Protein 1O4S (pdb70)

Sequence (759 aa):
VSRRISEIPISKTMELDAKAKALIKKGEDVINLTAGEPDFPTPEPVVEEAVRFLQKGEVKYTDPRGIYELREGIAKRIGERYKKDISPDQVVVTNGAKQALFNAFMALLDPGDEVIVFSPVWVSYIPQIILAGGTVNVVETFMSKNFQPSLEEVEGLLVGKTKAVLINSPNNPTGVVYRREFLEGLVRLAKKRNFYIISDEVYDSLVYTDEFTSILDVSEGFDRIVYINGFSKSHSMTGWRVGYLISSEKVATAVSKIQSHTTSCINTVAQYAALKALEVDNSYMVQTFKERKNFVVERLKKMGVKFVEPEGAFYLFFKVRGDDVKFCERLLEEKKVALVPGSAFLKPGFVRLSFATSIERLTEALDRIEDFLNSKIHHHHHHMVSRRISEIPISKTMELDAKAKALIKKGEDVINLTAGEPDFPTPEPVVEEAVRFLQKGEVKYTDPRGIYELREGIAKRIGERYKKDISPDQVVVTNGAKQALFNAFMALLDPGDEVIVFSPVWVSYIPQIILAGGTVNVVETFMSKNFQPSLEEVEGLLVGKTKAVLINSPNNPTGVVYRREFLEGLVRLAKKRNFYIISDEVYDSLVYTDEFTSILDVSEGFDRIVYINGFSKSHSMTGWRVGYLISSEKVATAVSKIQSHTTSCINTVAQYAALKALEVDNSYMVQTFKERKNFVVERLKKMGVKFVEPEGAFYLFFKVRGDDVKFCERLLEEKKVALVPGSAFLKPGFVRLSFATSIERLTEALDRIEDFLNS

Organism: Thermotoga maritima (strain ATCC 43589 / DSM 3109 / JCM 10099 / NBRC 100826 / MSB8) (NCBI:txid243274)

Nearest PDB structures (foldseek):
  1o4s-assembly1_A  TM=1.003E+00  e=8.323E-73  Thermotoga maritima
  5wmi-assembly1_A-2  TM=9.520E-01  e=2.225E-40  Arabidopsis thaliana
  5wmk-assembly1_A-2  TM=9.516E-01  e=2.484E-40  Arabidopsis thaliana
  4cvq-assembly1_B  TM=9.138E-01  e=1.804E-32  Escherichia coli K-12
  6l1n-assembly1_B  TM=9.345E-01  e=1.055E-31  Bacillus subtilis

Secondary structure (DSSP, 8-state):
--HHHHHSPPPSSHHHHHHHHHHHHTT---EE---SS-SSPPPHHHHHHHHHHHTT-------TT--HHHHHHHHHHHHHHHT----GGGEEEESHHHHHHHHHHHHHPPTT-EEEEEES--TTHHHHHHHTT-EEEEEE--GGGTTPPPHHHHHHT--TTEEEEEEESS-TTT-----HHHHHHHHHHHHHHT-EEEEE-TTTTSB-SS----HHHH-SSSTTEEEEEESTTTTT-GGG--EEEE--HHHHHHHHHHHHHHT-S--HHHHHHHHHHTT---HHHHHHHHHHHHHHHHHHHHTT---PPPSBSSEEEEE-SS-HHHHHHHHHHHH-EE-EEGGGGT-TTEEEEE--S-HHHHHHHHHHHHHHHT-/-----------HHHHTSPPPSSHHHHHHHHHHHHTT---EE---SS-SSPPPHHHHHHHHHHHHT-------TT--HHHHHHHHHHHHHHHT----GGGEEEESHHHHHHHHHHHHHPPTT-EEEEEES--TTHHHHHHHTT-EEEEEE--GGGTT---HHHHHHH--TTEEEEEE-SS-TTT-----HHHHHHHHHHHHHHT-EEEEE-TTTTSBSSS----HHHH-SSSTTEEEEEESTTTTT-GGG--EEEE--HHHHHHHHHHHHHHT-S--HHHHHHHHHHTT---HHHHHHHHHHHHHHHHHHHHTT--BPPP-BSSEEEEE-SS-HHHHHHHHHHHH-EE-EEGGGGT-TTEEEEE--S-HHHHHHHHHHHHHHHT-

Structure (mmCIF, N/CA/C/O backbone):
data_1O4S
#
_entry.id   1O4S
#
_cell.length_a   64.048
_cell.length_b   79.509
_cell.length_c   170.184
_cell.angle_alpha   90.00
_cell.angle_beta   90.00
_cell.angle_gamma   90.00
#
_symmetry.space_group_name_H-M   'P 21 21 21'
#
loop_
_entity.id
_entity.type
_entity.pdbx_description
1 polymer 'Aspartate aminotransferase'
2 non-polymer 'SULFATE ION'
3 non-polymer "PYRIDOXAL-5'-PHOSPHATE"
4 water water
#
loop_
_atom_site.group_PDB
_atom_site.id
_atom_site.type_symbol
_atom_site.label_atom_id
_atom_site.label_alt_id
_atom_site.label_comp_id
_atom_site.label_asym_id
_atom_site.label_entity_id
_atom_site.label_seq_id
_atom_site.pdbx_PDB_ins_code
_atom_site.Cartn_x
_atom_site.Cartn_y
_atom_site.Cartn_z
_atom_site.occupancy
_atom_site.B_iso_or_equiv
_atom_site.auth_seq_id
_atom_site.auth_comp_id
_atom_site.auth_asym_id
_atom_site.auth_atom_id
_atom_site.pdbx_PDB_model_num
ATOM 1 N N . VAL A 1 14 ? 3.925 -12.404 3.381 1.00 41.95 2 VAL A N 1
ATOM 2 C CA . VAL A 1 14 ? 3.972 -11.083 4.129 1.00 42.78 2 VAL A CA 1
ATOM 3 C C . VAL A 1 14 ? 3.400 -9.921 3.287 1.00 42.24 2 VAL A C 1
ATOM 4 O O . VAL A 1 14 ? 3.847 -9.663 2.190 1.00 42.05 2 VAL A O 1
ATOM 8 N N . SER A 1 15 ? 2.430 -9.207 3.831 1.00 42.18 3 SER A N 1
ATOM 9 C CA . SER A 1 15 ? 1.730 -8.177 3.089 1.00 42.47 3 SER A CA 1
ATOM 10 C C . SER A 1 15 ? 2.625 -7.052 2.545 1.00 43.01 3 SER A C 1
ATOM 11 O O . SER A 1 15 ? 3.620 -6.629 3.168 1.00 41.53 3 SER A O 1
ATOM 14 N N . ARG A 1 16 ? 2.240 -6.592 1.351 1.00 44.08 4 ARG A N 1
ATOM 15 C CA . ARG A 1 16 ? 2.926 -5.520 0.629 1.00 45.02 4 ARG A CA 1
ATOM 16 C C . ARG A 1 16 ? 3.049 -4.262 1.448 1.00 44.40 4 ARG A C 1
ATOM 17 O O . ARG A 1 16 ? 4.094 -3.660 1.429 1.00 44.86 4 ARG A O 1
ATOM 25 N N . ARG A 1 17 ? 1.988 -3.865 2.139 1.00 44.30 5 ARG A N 1
ATOM 26 C CA . ARG A 1 17 ? 2.006 -2.666 2.998 1.00 45.35 5 ARG A CA 1
ATOM 27 C C . ARG A 1 17 ? 3.145 -2.596 4.034 1.00 45.32 5 ARG A C 1
ATOM 28 O O . ARG A 1 17 ? 3.628 -1.519 4.334 1.00 45.28 5 ARG A O 1
ATOM 36 N N . ILE A 1 18 ? 3.579 -3.736 4.564 1.00 45.82 6 ILE A N 1
ATOM 37 C CA . ILE A 1 18 ? 4.700 -3.771 5.504 1.00 46.34 6 ILE A CA 1
ATOM 38 C C . ILE A 1 18 ? 5.997 -3.290 4.814 1.00 46.50 6 ILE A C 1
ATOM 39 O O . ILE A 1 18 ? 6.761 -2.534 5.424 1.00 45.54 6 ILE A O 1
ATOM 44 N N . SER A 1 19 ? 6.241 -3.740 3.572 1.00 47.23 7 SER A N 1
ATOM 45 C CA . SER A 1 19 ? 7.350 -3.223 2.727 1.00 48.52 7 SER A CA 1
ATOM 46 C C . SER A 1 19 ? 7.202 -1.770 2.307 1.00 48.63 7 SER A C 1
ATOM 47 O O . SER A 1 19 ? 8.187 -1.126 1.955 1.00 48.28 7 SER A O 1
ATOM 50 N N . GLU A 1 20 ? 5.970 -1.262 2.297 1.00 48.88 8 GLU A N 1
ATOM 51 C CA . GLU A 1 20 ? 5.755 0.134 1.961 1.00 49.36 8 GLU A CA 1
ATOM 52 C C . GLU A 1 20 ? 6.149 1.022 3.126 1.00 48.80 8 GLU A C 1
ATOM 53 O O . GLU A 1 20 ? 6.408 2.193 2.916 1.00 48.33 8 GLU A O 1
ATOM 59 N N . ILE A 1 21 ? 6.216 0.467 4.339 1.00 48.95 9 ILE A N 1
ATOM 60 C CA . ILE A 1 21 ? 6.593 1.262 5.521 1.00 49.44 9 ILE A CA 1
ATOM 61 C C . ILE A 1 21 ? 8.033 1.750 5.339 1.00 49.56 9 ILE A C 1
ATOM 62 O O . ILE A 1 21 ? 8.915 0.969 4.983 1.00 50.04 9 ILE A O 1
ATOM 67 N N . PRO A 1 22 ? 8.273 3.051 5.526 1.00 50.08 10 PRO A N 1
ATOM 68 C CA . PRO A 1 22 ? 9.634 3.578 5.362 1.00 50.07 10 PRO A CA 1
ATOM 69 C C . PRO A 1 22 ? 10.617 2.899 6.341 1.00 50.07 10 PRO A C 1
ATOM 70 O O . PRO A 1 22 ? 10.247 2.642 7.500 1.00 49.09 10 PRO A O 1
ATOM 74 N N . ILE A 1 23 ? 11.824 2.593 5.859 1.00 50.16 11 ILE A N 1
ATOM 75 C CA . ILE A 1 23 ? 12.859 1.998 6.700 1.00 51.01 11 ILE A CA 1
ATOM 76 C C . ILE A 1 23 ? 13.397 3.023 7.717 1.00 51.31 11 ILE A C 1
ATOM 77 O O . ILE A 1 23 ? 13.565 4.213 7.422 1.00 51.42 11 ILE A O 1
ATOM 82 N N . SER A 1 24 ? 13.609 2.537 8.932 1.00 51.65 12 SER A N 1
ATOM 83 C CA . SER A 1 24 ? 14.187 3.314 10.028 1.00 52.20 12 SER A CA 1
ATOM 84 C C . SER A 1 24 ? 15.592 3.854 9.692 1.00 52.71 12 SER A C 1
ATOM 85 O O . SER A 1 24 ? 16.421 3.134 9.108 1.00 53.06 12 SER A O 1
ATOM 88 N N . LYS A 1 25 ? 15.833 5.113 10.078 1.00 53.57 13 LYS A N 1
ATOM 89 C CA . LYS A 1 25 ? 17.155 5.785 9.998 1.00 54.56 13 LYS A CA 1
ATOM 90 C C . LYS A 1 25 ? 17.944 5.732 11.330 1.00 55.44 13 LYS A C 1
ATOM 91 O O . LYS A 1 25 ? 19.118 6.119 11.380 1.00 56.10 13 LYS A O 1
ATOM 97 N N . THR A 1 26 ? 17.299 5.158 12.350 1.00 55.64 14 THR A N 1
ATOM 98 C CA . THR A 1 26 ? 17.646 5.245 13.768 1.00 56.28 14 THR A CA 1
ATOM 99 C C . THR A 1 26 ? 18.064 3.867 14.421 1.00 56.18 14 THR A C 1
ATOM 100 O O . THR A 1 26 ? 18.432 3.817 15.611 1.00 55.41 14 THR A O 1
ATOM 104 N N . MET A 1 27 ? 17.989 2.775 13.640 1.00 55.89 15 MET A N 1
ATOM 105 C CA . MET A 1 27 ? 18.121 1.403 14.157 1.00 55.28 15 MET A CA 1
ATOM 106 C C . MET A 1 27 ? 19.576 1.115 14.514 1.00 54.33 15 MET A C 1
ATOM 107 O O . MET A 1 27 ? 19.867 0.683 15.639 1.00 54.11 15 MET A O 1
ATOM 109 N N . GLU A 1 28 ? 20.470 1.370 13.552 1.00 52.99 16 GLU A N 1
ATOM 110 C CA . GLU A 1 28 ? 21.907 1.275 13.764 1.00 52.85 16 GLU A CA 1
ATOM 111 C C . GLU A 1 28 ? 22.335 2.144 14.953 1.00 51.33 16 GLU A C 1
ATOM 112 O O . GLU A 1 28 ? 23.180 1.734 15.715 1.00 50.64 16 GLU A O 1
ATOM 118 N N . LEU A 1 29 ? 21.737 3.327 15.112 1.00 49.63 17 LEU A N 1
ATOM 119 C CA . LEU A 1 29 ? 22.211 4.290 16.101 1.00 48.55 17 LEU A CA 1
ATOM 120 C C . LEU A 1 29 ? 21.829 3.833 17.477 1.00 48.10 17 LEU A C 1
ATOM 121 O O . LEU A 1 29 ? 22.635 3.921 18.388 1.00 47.05 17 LEU A O 1
ATOM 126 N N . ASP A 1 30 ? 20.592 3.365 17.618 1.00 48.53 18 ASP A N 1
ATOM 127 C CA . ASP A 1 30 ? 20.098 2.818 18.887 1.00 49.11 18 ASP A CA 1
ATOM 128 C C . ASP A 1 30 ? 20.999 1.674 19.352 1.00 47.72 18 ASP A C 1
ATOM 129 O O . ASP A 1 30 ? 21.376 1.604 20.516 1.00 46.77 18 ASP A O 1
ATOM 134 N N . ALA A 1 31 ? 21.321 0.793 18.417 1.00 46.73 19 ALA A N 1
ATOM 135 C CA . ALA A 1 31 ? 22.158 -0.365 18.704 1.00 46.97 19 ALA A CA 1
ATOM 136 C C . ALA A 1 31 ? 23.581 0.061 19.068 1.00 46.78 19 ALA A C 1
ATOM 137 O O . ALA A 1 31 ? 24.212 -0.541 19.939 1.00 46.96 19 ALA A O 1
ATOM 139 N N . LYS A 1 32 ? 24.093 1.093 18.399 1.00 45.81 20 LYS A N 1
ATOM 140 C CA . LYS A 1 32 ? 25.394 1.628 18.757 1.00 45.47 20 LYS A CA 1
ATOM 141 C C . LYS A 1 32 ? 25.435 2.265 20.171 1.00 44.33 20 LYS A C 1
ATOM 142 O O . LYS A 1 32 ? 26.430 2.109 20.892 1.00 42.64 20 LYS A O 1
ATOM 156 N N . ALA A 1 33 ? 24.376 2.972 20.549 1.00 42.92 21 ALA A N 1
ATOM 157 C CA . ALA A 1 33 ? 24.312 3.541 21.895 1.00 43.46 21 ALA A CA 1
ATOM 158 C C . ALA A 1 33 ? 24.359 2.427 22.956 1.00 43.80 21 ALA A C 1
ATOM 159 O O . ALA A 1 33 ? 25.126 2.532 23.912 1.00 43.93 21 ALA A O 1
ATOM 161 N N . LYS A 1 34 ? 23.577 1.364 22.770 1.00 44.43 22 LYS A N 1
ATOM 162 C CA . LYS A 1 34 ? 23.614 0.220 23.694 1.00 45.27 22 LYS A CA 1
ATOM 163 C C . LYS A 1 34 ? 24.972 -0.460 23.707 1.00 45.09 22 LYS A C 1
ATOM 164 O O . LYS A 1 34 ? 25.514 -0.755 24.788 1.00 45.60 22 LYS A O 1
ATOM 167 N N . ALA A 1 35 ? 25.543 -0.707 22.527 1.00 44.23 23 ALA A N 1
ATOM 168 C CA . ALA A 1 35 ? 26.864 -1.321 22.458 1.00 43.97 23 ALA A CA 1
ATOM 169 C C . ALA A 1 35 ? 27.899 -0.522 23.261 1.00 43.60 23 AL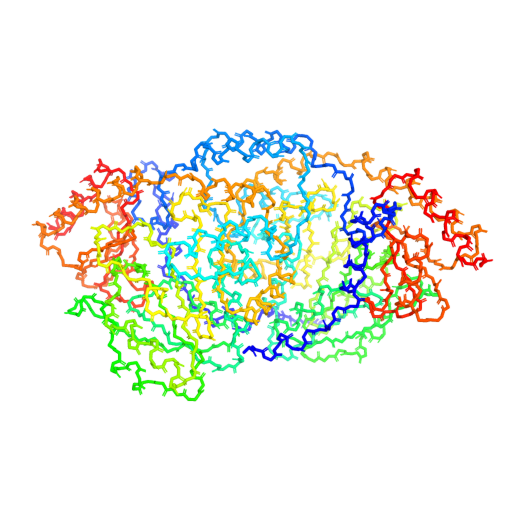A A C 1
ATOM 170 O O . ALA A 1 35 ? 28.738 -1.094 23.985 1.00 43.31 23 ALA A O 1
ATOM 172 N N . LEU A 1 36 ? 27.860 0.796 23.106 1.00 42.62 24 LEU A N 1
ATOM 173 C CA . LEU A 1 36 ? 28.807 1.667 23.794 1.00 42.28 24 LEU A CA 1
ATOM 174 C C . LEU A 1 36 ? 28.607 1.545 25.307 1.00 42.26 24 LEU A C 1
ATOM 175 O O . LEU A 1 36 ? 29.581 1.485 26.049 1.00 41.64 24 LEU A O 1
ATOM 180 N N . ILE A 1 37 ? 27.347 1.495 25.745 1.00 43.28 25 ILE A N 1
ATOM 181 C CA . ILE A 1 37 ? 27.036 1.305 27.164 1.00 44.34 25 ILE A CA 1
ATOM 182 C C . ILE A 1 37 ? 27.584 -0.041 27.716 1.00 44.63 25 ILE A C 1
ATOM 183 O O . ILE A 1 37 ? 28.256 -0.055 28.743 1.00 44.39 25 ILE A O 1
ATOM 188 N N . LYS A 1 38 ? 27.326 -1.137 27.005 1.00 45.73 26 LYS A N 1
ATOM 189 C CA . LYS A 1 38 ? 27.927 -2.456 27.289 1.00 46.63 26 LYS A CA 1
ATOM 190 C C . LYS A 1 38 ? 29.445 -2.415 27.494 1.00 46.46 26 LYS A C 1
ATOM 191 O O . LYS A 1 38 ? 29.998 -3.172 28.279 1.00 46.56 26 LYS A O 1
ATOM 197 N N . LYS A 1 39 ? 30.115 -1.546 26.750 1.00 46.30 27 LYS A N 1
ATOM 198 C CA . LYS A 1 39 ? 31.565 -1.365 26.842 1.00 45.80 27 LYS A CA 1
ATOM 199 C C . LYS A 1 39 ? 31.959 -0.344 27.935 1.00 45.00 27 LYS A C 1
ATOM 200 O O . LYS A 1 39 ? 33.097 0.097 28.007 1.00 44.36 27 LYS A O 1
ATOM 206 N N . GLY A 1 40 ? 30.995 0.020 28.785 1.00 44.67 28 GLY A N 1
ATOM 207 C CA . GLY A 1 40 ? 31.230 0.919 29.903 1.00 44.13 28 GLY A CA 1
ATOM 208 C C . GLY A 1 40 ? 31.479 2.357 29.497 1.00 43.75 28 GLY A C 1
ATOM 209 O O . GLY A 1 40 ? 32.128 3.116 30.232 1.00 43.59 28 GLY A O 1
ATOM 210 N N . GLU A 1 41 ? 30.981 2.742 28.321 1.00 42.60 29 GLU A N 1
ATOM 211 C CA . GLU A 1 41 ? 31.110 4.122 27.890 1.00 41.36 29 GLU A CA 1
ATOM 212 C C . GLU A 1 41 ? 29.971 4.891 28.539 1.00 40.25 29 GLU A C 1
ATOM 213 O O . GLU A 1 41 ? 28.858 4.388 28.713 1.00 37.81 29 GLU A O 1
ATOM 219 N N . ASP A 1 42 ? 30.303 6.117 28.923 1.00 39.85 30 ASP A N 1
ATOM 220 C CA . ASP A 1 42 ? 29.349 7.036 29.528 1.00 39.62 30 ASP A CA 1
ATOM 221 C C . ASP A 1 42 ? 28.533 7.787 28.468 1.00 37.80 30 ASP A C 1
ATOM 222 O O . ASP A 1 42 ? 28.738 8.975 28.257 1.00 37.68 30 ASP A O 1
ATOM 227 N N . VAL A 1 43 ? 27.582 7.105 27.847 1.00 36.73 31 VAL A N 1
ATOM 228 C CA . VAL A 1 43 ? 26.715 7.722 26.838 1.00 35.60 31 VAL A CA 1
ATOM 229 C C . VAL A 1 43 ? 25.665 8.662 27.461 1.00 34.34 31 VAL A C 1
ATOM 230 O O . VAL A 1 43 ? 24.949 8.256 28.358 1.00 34.40 31 VAL A O 1
ATOM 234 N N . ILE A 1 44 ? 25.593 9.911 26.996 1.00 32.74 32 ILE A N 1
ATOM 235 C CA . ILE A 1 44 ? 24.509 10.813 27.341 1.00 32.31 32 ILE A CA 1
ATOM 236 C C . ILE A 1 44 ? 23.553 10.750 26.167 1.00 32.69 32 ILE A C 1
ATOM 237 O O . ILE A 1 44 ? 23.853 11.241 25.057 1.00 32.03 32 ILE A O 1
ATOM 242 N N . ASN A 1 45 ? 22.410 10.138 26.420 1.00 32.48 33 ASN A N 1
ATOM 243 C CA . ASN A 1 45 ? 21.451 9.834 25.397 1.00 32.73 33 ASN A CA 1
ATOM 244 C C . ASN A 1 45 ? 20.362 10.887 25.374 1.00 32.03 33 ASN A C 1
ATOM 245 O O . ASN A 1 45 ? 19.575 10.949 26.287 1.00 32.54 33 ASN A O 1
ATOM 250 N N . LEU A 1 46 ? 20.352 11.706 24.328 1.00 30.00 34 LEU A N 1
ATOM 251 C CA . LEU A 1 46 ? 19.422 12.813 24.192 1.00 30.42 34 LEU A CA 1
ATOM 252 C C . LEU A 1 46 ? 18.437 12.530 23.051 1.00 29.87 34 LEU A C 1
ATOM 253 O O . LEU A 1 46 ? 18.073 13.426 22.344 1.00 29.34 34 LEU A O 1
ATOM 258 N N . THR A 1 47 ? 18.033 11.260 22.916 1.00 29.93 35 THR A N 1
ATOM 259 C CA . THR A 1 47 ? 17.078 10.819 21.913 1.00 30.32 35 THR A CA 1
ATOM 260 C C . THR A 1 47 ? 15.662 10.558 22.457 1.00 30.74 35 THR A C 1
ATOM 261 O O . THR A 1 47 ? 14.777 10.291 21.683 1.00 30.45 35 THR A O 1
ATOM 265 N N . ALA A 1 48 ? 15.445 10.678 23.757 1.00 31.22 36 ALA A N 1
ATOM 266 C CA . ALA A 1 48 ? 14.176 10.205 24.328 1.00 32.47 36 ALA A CA 1
ATOM 267 C C . ALA A 1 48 ? 12.950 10.928 23.807 1.00 32.96 36 ALA A C 1
ATOM 268 O O . ALA A 1 48 ? 12.937 12.138 23.646 1.00 32.80 36 ALA A O 1
ATOM 270 N N . GLY A 1 49 ? 11.892 10.152 23.624 1.00 33.30 37 GLY A N 1
ATOM 271 C CA . GLY A 1 49 ? 10.574 10.669 23.323 1.00 33.73 37 GLY A CA 1
ATOM 272 C C . GLY A 1 49 ? 9.609 10.544 24.472 1.00 33.60 37 GLY A C 1
ATOM 273 O O . GLY A 1 49 ? 8.419 10.446 24.244 1.00 35.55 37 GLY A O 1
ATOM 274 N N . GLU A 1 50 ? 10.141 10.539 25.688 1.00 34.22 38 GLU A N 1
ATOM 275 C CA . GLU A 1 50 ? 9.391 10.377 26.930 1.00 33.55 38 GLU A CA 1
ATOM 276 C C . GLU A 1 50 ? 10.048 11.167 28.017 1.00 32.59 38 GLU A C 1
ATOM 277 O O . GLU A 1 50 ? 11.283 11.225 28.084 1.00 32.29 38 GLU A O 1
ATOM 283 N N . PRO A 1 51 ? 9.231 11.758 28.883 1.00 32.35 39 PRO A N 1
ATOM 284 C CA . PRO A 1 51 ? 9.774 12.509 30.006 1.00 32.80 39 PRO A CA 1
ATOM 285 C C . PRO A 1 51 ? 10.488 11.626 31.005 1.00 32.63 39 PRO A C 1
ATOM 286 O O . PRO A 1 51 ? 10.187 10.446 31.140 1.00 33.41 39 PRO A O 1
ATOM 290 N N . ASP A 1 52 ? 11.431 12.222 31.703 1.00 32.10 40 ASP A N 1
ATOM 291 C CA . ASP A 1 52 ? 12.242 11.500 32.676 1.00 32.66 40 ASP A CA 1
ATOM 292 C C . ASP A 1 52 ? 11.685 11.648 34.100 1.00 33.19 40 ASP A C 1
ATOM 293 O O . ASP A 1 52 ? 12.431 11.805 35.042 1.00 36.66 40 ASP A O 1
ATOM 298 N N . PHE A 1 53 ? 10.380 11.698 34.243 1.00 33.28 41 PHE A N 1
ATOM 299 C CA . PHE A 1 53 ? 9.753 11.815 35.520 1.00 32.01 41 PHE A CA 1
ATOM 300 C C . PHE A 1 53 ? 9.052 10.465 35.744 1.00 32.15 41 PHE A C 1
ATOM 301 O O . PHE A 1 53 ? 8.693 9.765 34.791 1.00 30.89 41 PHE A O 1
ATOM 309 N N . PRO A 1 54 ? 8.847 10.120 37.007 1.00 32.31 42 PRO A N 1
ATOM 310 C CA . PRO A 1 54 ? 8.061 8.949 37.357 1.00 31.19 42 PRO A CA 1
ATOM 311 C C . PRO A 1 54 ? 6.577 9.223 37.156 1.00 31.11 42 PRO A C 1
ATOM 312 O O . PRO A 1 54 ? 6.138 10.358 36.927 1.00 29.82 42 PRO A O 1
ATOM 316 N N . THR A 1 55 ? 5.807 8.151 37.142 1.00 29.64 43 THR A N 1
ATOM 317 C CA . THR A 1 55 ? 4.371 8.248 37.269 1.00 29.02 43 THR A CA 1
ATOM 318 C C . THR A 1 55 ? 4.093 8.998 38.569 1.00 28.98 43 THR A C 1
ATOM 319 O O . THR A 1 55 ? 4.739 8.703 39.599 1.00 27.85 43 THR A O 1
ATOM 323 N N . PRO A 1 56 ? 3.191 9.989 38.554 1.00 28.97 44 PRO A N 1
ATOM 324 C CA . PRO A 1 56 ? 2.911 10.713 39.803 1.00 28.93 44 PRO A CA 1
ATOM 325 C C . PRO A 1 56 ? 2.474 9.764 40.886 1.00 28.38 44 PRO A C 1
ATOM 326 O O . PRO A 1 56 ? 1.726 8.831 40.607 1.00 27.44 44 PRO A O 1
ATOM 330 N N . GLU A 1 57 ? 2.920 10.002 42.106 1.00 29.26 45 GLU A N 1
ATOM 331 C CA . GLU A 1 57 ? 2.655 9.103 43.184 1.00 29.48 45 GLU A CA 1
ATOM 332 C C . GLU A 1 57 ? 1.175 8.945 43.468 1.00 29.23 45 GLU A C 1
ATOM 333 O O . GLU A 1 57 ? 0.753 7.835 43.751 1.00 28.58 45 GLU A O 1
ATOM 339 N N . PRO A 1 58 ? 0.336 9.974 43.366 1.00 29.13 46 PRO A N 1
ATOM 340 C CA . PRO A 1 58 ? -1.112 9.709 43.575 1.00 29.05 46 PRO A CA 1
ATOM 341 C C . PRO A 1 58 ? -1.700 8.723 42.557 1.00 27.58 46 PRO A C 1
ATOM 342 O O . PRO A 1 58 ? -2.639 8.011 42.854 1.00 26.46 46 PRO A O 1
ATOM 346 N N . VAL A 1 59 ? -1.161 8.753 41.358 1.00 27.55 47 VAL A N 1
ATOM 347 C CA . VAL A 1 59 ? -1.535 7.825 40.304 1.00 27.91 47 VAL A CA 1
ATOM 348 C C . VAL A 1 59 ? -1.133 6.384 40.659 1.00 27.62 47 VAL A C 1
ATOM 349 O O . VAL A 1 59 ? -1.957 5.479 40.576 1.00 26.84 47 VAL A O 1
ATOM 353 N N . VAL A 1 60 ? 0.110 6.198 41.073 1.00 27.71 48 VAL A N 1
ATOM 354 C CA . VAL A 1 60 ? 0.580 4.893 41.528 1.00 28.19 48 VAL A CA 1
ATOM 355 C C . VAL A 1 60 ? -0.253 4.339 42.656 1.00 28.92 48 VAL A C 1
ATOM 356 O O . VAL A 1 60 ? -0.593 3.165 42.643 1.00 28.18 48 VAL A O 1
ATOM 360 N N . GLU A 1 61 ? -0.567 5.179 43.642 1.00 29.38 49 GLU A N 1
ATOM 361 C CA . GLU A 1 61 ? -1.363 4.774 44.789 1.00 29.92 49 GLU A CA 1
ATOM 362 C C . GLU A 1 61 ? -2.765 4.326 44.413 1.00 29.13 49 GLU A C 1
ATOM 363 O O . GLU A 1 61 ? -3.277 3.344 44.955 1.00 27.53 49 GLU A O 1
ATOM 369 N N . GLU A 1 62 ? -3.390 5.030 43.484 1.00 29.29 50 GLU A N 1
ATOM 370 C CA . GLU A 1 62 ? -4.718 4.652 43.033 1.00 29.94 50 GLU A CA 1
ATOM 371 C C . GLU A 1 62 ? -4.667 3.315 42.268 1.00 29.69 50 GLU A C 1
ATOM 372 O O . GLU A 1 62 ? -5.517 2.456 42.474 1.00 28.71 50 GLU A O 1
ATOM 378 N N . ALA A 1 63 ? -3.663 3.145 41.409 1.00 29.09 51 ALA A N 1
ATOM 379 C CA . ALA A 1 63 ? -3.482 1.912 40.630 1.00 28.67 51 ALA A CA 1
ATOM 380 C C . ALA A 1 63 ? -3.273 0.719 41.569 1.00 28.88 51 ALA A C 1
ATOM 381 O O . ALA A 1 63 ? -3.850 -0.370 41.368 1.00 28.31 51 ALA A O 1
ATOM 383 N N . VAL A 1 64 ? -2.469 0.950 42.606 1.00 28.59 52 VAL A N 1
ATOM 384 C CA . VAL A 1 64 ? -2.219 -0.050 43.625 1.00 29.20 52 VAL A CA 1
ATOM 385 C C . VAL A 1 64 ? -3.501 -0.405 44.390 1.00 29.35 52 VAL A C 1
ATOM 386 O O . VAL A 1 64 ? -3.804 -1.593 44.598 1.00 30.00 52 VAL A O 1
ATOM 390 N N . ARG A 1 65 ? -4.276 0.607 44.763 1.00 29.43 53 ARG A N 1
ATOM 391 C CA . ARG A 1 65 ? -5.521 0.402 45.479 1.00 30.60 53 ARG A CA 1
ATOM 392 C C . ARG A 1 65 ? -6.484 -0.439 44.625 1.00 29.96 53 ARG A C 1
ATOM 393 O O . ARG A 1 65 ? -7.077 -1.379 45.119 1.00 29.75 53 ARG A O 1
ATOM 401 N N . PHE A 1 66 ? -6.604 -0.128 43.342 1.00 28.82 54 PHE A N 1
ATOM 402 C CA . PHE A 1 66 ? -7.404 -0.924 42.427 1.00 28.61 54 PHE A CA 1
ATOM 403 C C . PHE A 1 66 ? -6.910 -2.389 42.312 1.00 28.88 54 PHE A C 1
ATOM 404 O O . PHE A 1 66 ? -7.709 -3.338 42.402 1.00 28.83 54 PHE A O 1
ATOM 412 N N . LEU A 1 67 ? -5.606 -2.540 42.129 1.00 29.66 55 LEU A N 1
ATOM 413 C CA . LEU A 1 67 ? -4.961 -3.835 41.934 1.00 32.27 55 LEU A CA 1
ATOM 414 C C . LEU A 1 67 ? -5.181 -4.803 43.068 1.00 33.08 55 LEU A C 1
ATOM 415 O O . LEU A 1 67 ? -5.345 -5.991 42.860 1.00 32.73 55 LEU A O 1
ATOM 420 N N . GLN A 1 68 ? -5.143 -4.287 4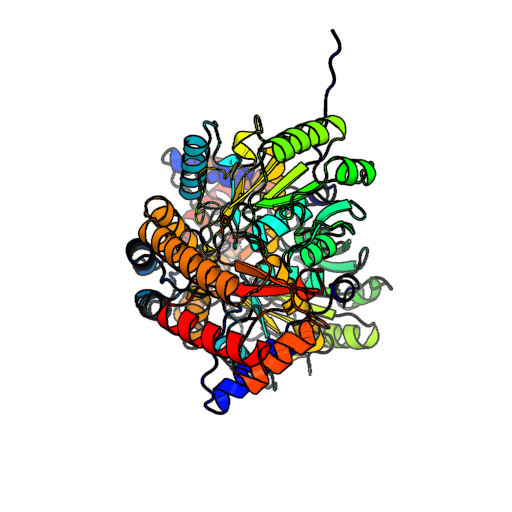4.284 1.00 34.56 56 GLN A N 1
ATOM 421 C CA . GLN A 1 68 ? -5.185 -5.128 45.437 1.00 35.34 56 GLN A CA 1
ATOM 422 C C . GLN A 1 68 ? -6.544 -5.780 45.649 1.00 35.71 56 GLN A C 1
ATOM 423 O O . GLN A 1 68 ? -6.679 -6.704 46.461 1.00 36.06 56 GLN A O 1
ATOM 429 N N . LYS A 1 69 ? -7.554 -5.327 44.919 1.00 35.35 57 LYS A N 1
ATOM 430 C CA . LYS A 1 69 ? -8.838 -5.995 44.966 1.00 35.29 57 LYS A CA 1
ATOM 431 C C . LYS A 1 69 ? -8.845 -7.226 44.041 1.00 34.51 57 LYS A C 1
ATOM 432 O O . LYS A 1 69 ? -9.758 -8.044 44.094 1.00 33.79 57 LYS A O 1
ATOM 438 N N . GLY A 1 70 ? -7.849 -7.325 43.163 1.00 33.15 58 GLY A N 1
ATOM 439 C CA . GLY A 1 70 ? -7.645 -8.511 42.356 1.00 32.76 58 GLY A CA 1
ATOM 440 C C . GLY A 1 70 ? -8.496 -8.656 41.082 1.00 31.70 58 GLY A C 1
ATOM 441 O O . GLY A 1 70 ? -8.330 -9.632 40.371 1.00 31.13 58 GLY A O 1
ATOM 442 N N . GLU A 1 71 ? -9.429 -7.743 40.837 1.00 30.06 59 GLU A N 1
ATOM 443 C CA . GLU A 1 71 ? -10.353 -7.856 39.725 1.00 30.14 59 GLU A CA 1
ATOM 444 C C . GLU A 1 71 ? -9.926 -6.978 38.572 1.00 29.07 59 GLU A C 1
ATOM 445 O O . GLU A 1 71 ? -10.055 -5.767 38.609 1.00 29.13 59 GLU A O 1
ATOM 451 N N . VAL A 1 72 ? -9.355 -7.612 37.558 1.00 27.70 60 VAL A N 1
ATOM 452 C CA . VAL A 1 72 ? -8.837 -6.916 36.418 1.00 27.26 60 VAL A CA 1
ATOM 453 C C . VAL A 1 72 ? -9.472 -7.593 35.215 1.00 27.08 60 VAL A C 1
ATOM 454 O O . VAL A 1 72 ? -9.022 -8.657 34.708 1.00 25.72 60 VAL A O 1
ATOM 458 N N . LYS A 1 73 ? -10.556 -6.975 34.781 1.00 27.55 61 LYS A N 1
ATOM 459 C CA . LYS A 1 73 ? -11.471 -7.621 33.860 1.00 27.75 61 LYS A CA 1
ATOM 460 C C . LYS A 1 73 ? -11.798 -6.708 32.683 1.00 27.44 61 LYS A C 1
ATOM 461 O O . LYS A 1 73 ? -11.502 -5.501 32.692 1.00 26.80 61 LYS A O 1
ATOM 467 N N . TYR A 1 74 ? -12.457 -7.288 31.682 1.00 27.34 62 TYR A N 1
ATOM 468 C CA . TYR A 1 74 ? -12.826 -6.522 30.512 1.00 28.51 62 TYR A CA 1
ATOM 469 C C . TYR A 1 74 ? -13.719 -5.341 30.939 1.00 29.00 62 TYR A C 1
ATOM 470 O O . TYR A 1 74 ? -14.521 -5.449 31.859 1.00 27.27 62 TYR A O 1
ATOM 479 N N . THR A 1 75 ? -13.593 -4.252 30.205 1.00 29.69 63 THR A N 1
ATOM 480 C CA . THR A 1 75 ? -14.495 -3.100 30.331 1.00 30.59 63 THR A CA 1
ATOM 481 C C . THR A 1 75 ? -15.088 -2.835 28.962 1.00 30.19 63 THR A C 1
ATOM 482 O O . THR A 1 75 ? -14.800 -3.513 27.989 1.00 29.54 63 THR A O 1
ATOM 486 N N . ASP A 1 76 ? -15.933 -1.817 28.927 1.00 31.59 64 ASP A N 1
ATOM 487 C CA . ASP A 1 76 ? -16.443 -1.220 27.706 1.00 30.98 64 ASP A CA 1
ATOM 488 C C . ASP A 1 76 ? -15.270 -0.946 26.795 1.00 30.93 64 ASP A C 1
ATOM 489 O O . ASP A 1 76 ? -14.321 -0.316 27.198 1.00 30.01 64 ASP A O 1
ATOM 494 N N . PRO A 1 77 ? -15.316 -1.426 25.571 1.00 32.29 65 PRO A N 1
ATOM 495 C CA . PRO A 1 77 ? -14.172 -1.291 24.665 1.00 33.64 65 PRO A CA 1
ATOM 496 C C . PRO A 1 77 ? -13.760 0.139 24.360 1.00 34.79 65 PRO A C 1
ATOM 497 O O . PRO A 1 77 ? -12.587 0.360 24.068 1.00 37.55 65 PRO A O 1
ATOM 501 N N . ARG A 1 78 ? -14.697 1.080 24.445 1.00 33.81 66 ARG A N 1
ATOM 502 C CA . ARG A 1 78 ? -14.433 2.520 24.331 1.00 33.30 66 ARG A CA 1
ATOM 503 C C . ARG A 1 78 ? -13.718 3.154 25.526 1.00 31.67 66 ARG A C 1
ATOM 504 O O . ARG A 1 78 ? -13.319 4.311 25.438 1.00 29.26 66 ARG A O 1
ATOM 518 N N . GLY A 1 79 ? -13.669 2.430 26.652 1.00 30.26 67 GLY A N 1
ATOM 519 C CA . GLY A 1 79 ? -13.167 2.913 27.949 1.00 29.18 67 GLY A CA 1
ATOM 520 C C . GLY A 1 79 ? -14.293 3.028 28.971 1.00 29.45 67 GLY A C 1
ATOM 521 O O . GLY A 1 79 ? -15.425 3.301 28.606 1.00 28.73 67 GLY A O 1
ATOM 522 N N . ILE A 1 80 ? -13.997 2.823 30.244 1.00 29.32 68 ILE A N 1
ATOM 523 C CA . ILE A 1 80 ? -14.999 2.966 31.308 1.00 30.22 68 ILE A CA 1
ATOM 524 C C . ILE A 1 80 ? -15.653 4.338 31.199 1.00 28.93 68 ILE A C 1
ATOM 525 O O . ILE A 1 80 ? -14.996 5.337 30.861 1.00 25.93 68 ILE A O 1
ATOM 530 N N . TYR A 1 81 ? -16.960 4.365 31.463 1.00 28.43 69 TYR A N 1
ATOM 531 C CA . TYR A 1 81 ? -17.752 5.570 31.302 1.00 29.12 69 TYR A CA 1
ATOM 532 C C . TYR A 1 81 ? -17.169 6.733 32.124 1.00 29.34 69 TYR A C 1
ATOM 533 O O . TYR A 1 81 ? -17.045 7.839 31.615 1.00 29.68 69 TYR A O 1
ATOM 542 N N . GLU A 1 82 ? -16.772 6.469 33.366 1.00 29.94 70 GLU A N 1
ATOM 543 C CA . GLU A 1 82 ? -16.264 7.502 34.279 1.00 31.17 70 GLU A CA 1
ATOM 544 C C . GLU A 1 82 ? -14.984 8.150 33.767 1.00 29.54 70 GLU A C 1
ATOM 545 O O . GLU A 1 82 ? -14.758 9.344 33.958 1.00 28.59 70 GLU A O 1
ATOM 551 N N . LEU A 1 83 ? -14.161 7.366 33.083 1.00 29.39 71 LEU A N 1
ATOM 552 C CA . LEU A 1 83 ? -12.975 7.911 32.402 1.00 28.64 71 LEU A CA 1
ATOM 553 C C . LEU A 1 83 ? -13.366 8.763 31.211 1.00 28.09 71 LEU A C 1
ATOM 554 O O . LEU A 1 83 ? -12.895 9.891 31.082 1.00 27.65 71 LEU A O 1
ATOM 559 N N . ARG A 1 84 ? -14.273 8.266 30.382 1.00 28.19 72 ARG A N 1
ATOM 560 C CA . ARG A 1 84 ? -14.717 9.049 29.226 1.00 28.83 72 ARG A CA 1
ATOM 561 C C . ARG A 1 84 ? -15.387 10.344 29.687 1.00 28.95 72 ARG A C 1
ATOM 562 O O . ARG A 1 84 ? -15.137 11.402 29.123 1.00 29.23 72 ARG A O 1
ATOM 570 N N . GLU A 1 85 ? -16.203 10.243 30.734 1.00 29.85 73 GLU A N 1
ATOM 571 C CA . GLU A 1 85 ? -16.837 11.389 31.374 1.00 30.70 73 GLU A CA 1
ATOM 572 C C . GLU A 1 85 ? -15.826 12.412 31.943 1.00 29.85 73 GLU A C 1
ATOM 573 O O . GLU A 1 85 ? -15.966 13.590 31.729 1.00 29.63 73 GLU A O 1
ATOM 579 N N . GLY A 1 86 ? -14.824 11.947 32.682 1.00 29.93 74 GLY A N 1
ATOM 580 C CA . GLY A 1 86 ? -13.731 12.784 33.167 1.00 29.14 74 GLY A CA 1
ATOM 581 C C . GLY A 1 86 ? -12.997 13.524 32.061 1.00 28.70 74 GLY A C 1
ATOM 582 O O . GLY A 1 86 ? -12.695 14.687 32.188 1.00 28.96 74 GLY A O 1
ATOM 583 N N . ILE A 1 87 ? -12.690 12.836 30.975 1.00 28.51 75 ILE A N 1
ATOM 584 C CA . ILE A 1 87 ? -11.957 13.437 29.877 1.00 29.09 75 ILE A CA 1
ATOM 585 C C . ILE A 1 87 ? -12.855 14.492 29.199 1.00 29.94 75 ILE A C 1
ATOM 586 O O . ILE A 1 87 ? -12.423 15.620 28.956 1.00 30.90 75 ILE A O 1
ATOM 591 N N . ALA A 1 88 ? -14.112 14.137 28.949 1.00 30.48 76 ALA A N 1
ATOM 592 C CA . ALA A 1 88 ? -15.044 15.009 28.265 1.00 29.39 76 ALA A CA 1
ATOM 593 C C . ALA A 1 88 ? -15.191 16.289 29.094 1.00 30.27 76 ALA A C 1
ATOM 594 O O . ALA A 1 88 ? -15.186 17.382 28.560 1.00 29.81 76 ALA A O 1
ATOM 596 N N . LYS A 1 89 ? -15.248 16.150 30.412 1.00 31.58 77 LYS A N 1
ATOM 597 C CA . LYS A 1 89 ? -15.437 17.290 31.298 1.00 32.62 77 LYS A CA 1
ATOM 598 C C . LYS A 1 89 ? -14.190 18.212 31.310 1.00 32.12 77 LYS A C 1
ATOM 599 O O . LYS A 1 89 ? -14.306 19.420 31.148 1.00 31.22 77 LYS A O 1
ATOM 605 N N . ARG A 1 90 ? -13.001 17.644 31.474 1.00 33.02 78 ARG A N 1
ATOM 606 C CA . ARG A 1 90 ? -11.794 18.447 31.510 1.00 33.45 78 ARG A CA 1
ATOM 607 C C . ARG A 1 90 ? -11.593 19.195 30.184 1.00 32.99 78 ARG A C 1
ATOM 608 O O . ARG A 1 90 ? -11.293 20.370 30.186 1.00 33.21 78 ARG A O 1
ATOM 616 N N . ILE A 1 91 ? -11.707 18.504 29.055 1.00 32.44 79 ILE A N 1
ATOM 617 C CA . ILE A 1 91 ? -11.466 19.123 27.752 1.00 31.84 79 ILE A CA 1
ATOM 618 C C . ILE A 1 91 ? -12.526 20.176 27.462 1.00 31.24 79 ILE A C 1
ATOM 619 O O . ILE A 1 91 ? -12.214 21.270 27.015 1.00 30.07 79 ILE A O 1
ATOM 624 N N . GLY A 1 92 ? -13.769 19.833 27.759 1.00 32.28 80 GLY A N 1
ATOM 625 C CA . GLY A 1 92 ? -14.887 20.737 27.617 1.00 32.67 80 GLY A CA 1
ATOM 626 C C . GLY A 1 92 ? -14.786 21.967 28.475 1.00 33.18 80 GLY A C 1
ATOM 627 O O . GLY A 1 92 ? -15.149 23.043 28.059 1.00 32.82 80 GLY A O 1
ATOM 628 N N . GLU A 1 93 ? -14.308 21.818 29.699 1.00 34.53 81 GLU A N 1
ATOM 629 C CA . GLU A 1 93 ? -14.111 22.985 30.556 1.00 35.27 81 GLU A CA 1
ATOM 630 C C . GLU A 1 93 ? -12.940 23.844 30.090 1.00 34.76 81 GLU A C 1
ATOM 631 O O . GLU A 1 93 ? -13.039 25.052 30.131 1.00 33.59 81 GLU A O 1
ATOM 637 N N . ARG A 1 94 ? -11.840 23.231 29.653 1.00 35.05 82 ARG A N 1
ATOM 638 C CA . ARG A 1 94 ? -10.702 23.997 29.119 1.00 35.99 82 ARG A CA 1
ATOM 639 C C . ARG A 1 94 ? -11.046 24.853 27.907 1.00 35.14 82 ARG A C 1
ATOM 640 O O . ARG A 1 94 ? -10.513 25.956 27.779 1.00 35.32 82 ARG A O 1
ATOM 648 N N . TYR A 1 95 ? -11.895 24.327 27.025 1.00 33.87 83 TYR A N 1
ATOM 649 C CA . TYR A 1 95 ? -12.153 24.942 25.755 1.00 34.42 83 TYR A CA 1
ATOM 650 C C . TYR A 1 95 ? -13.585 25.445 25.591 1.00 35.67 83 TYR A C 1
ATOM 651 O O . TYR A 1 95 ? -13.983 25.789 24.473 1.00 35.60 83 TYR A O 1
ATOM 660 N N . LYS A 1 96 ? -14.334 25.512 26.698 1.00 36.74 84 LYS A N 1
ATOM 661 C CA . LYS A 1 96 ? -15.718 25.994 26.704 1.00 37.77 84 LYS A CA 1
ATOM 662 C C . LYS A 1 96 ? -16.556 25.269 25.658 1.00 37.41 84 LYS A C 1
ATOM 663 O O . LYS A 1 96 ? -17.161 25.891 24.816 1.00 37.49 84 LYS A O 1
ATOM 666 N N . LYS A 1 97 ? -16.578 23.948 25.731 1.00 37.52 85 LYS A N 1
ATOM 667 C CA . LYS A 1 97 ? -17.331 23.097 24.797 1.00 38.37 85 LYS A CA 1
ATOM 668 C C . LYS A 1 97 ? -18.166 22.112 25.601 1.00 37.84 85 LYS A C 1
ATOM 669 O O . LYS A 1 97 ? -17.781 21.724 26.716 1.00 37.71 85 LYS A O 1
ATOM 675 N N . ASP A 1 98 ? -19.310 21.730 25.047 1.00 37.17 86 ASP A N 1
ATOM 676 C CA . ASP A 1 98 ? -20.167 20.711 25.651 1.00 37.29 86 ASP A CA 1
ATOM 677 C C . ASP A 1 98 ? -19.812 19.389 24.985 1.00 36.20 86 ASP A C 1
ATOM 678 O O . ASP A 1 98 ? -20.158 19.169 23.827 1.00 36.38 86 ASP A O 1
ATOM 683 N N . ILE A 1 99 ? -19.028 18.557 25.681 1.00 34.41 87 ILE A N 1
ATOM 684 C CA . ILE A 1 99 ? -18.561 17.294 25.139 1.00 32.43 87 ILE A CA 1
ATOM 685 C C . ILE A 1 99 ? -19.235 16.162 25.905 1.00 31.68 87 ILE A C 1
ATOM 686 O O . ILE A 1 99 ? -19.202 16.083 27.129 1.00 30.54 87 ILE A O 1
ATOM 691 N N . SER A 1 100 ? -19.861 15.289 25.149 1.00 31.23 88 SER A N 1
ATOM 692 C CA . SER A 1 100 ? -20.503 14.121 25.690 1.00 31.45 88 SER A CA 1
ATOM 693 C C . SER A 1 100 ? -19.467 13.008 25.891 1.00 30.67 88 SER A C 1
ATOM 694 O O . SER A 1 100 ? -18.555 12.891 25.102 1.00 29.37 88 SER A O 1
ATOM 697 N N . PRO A 1 101 ? -19.630 12.164 26.903 1.00 30.44 89 PRO A N 1
ATOM 698 C CA . PRO A 1 101 ? -18.741 10.997 27.073 1.00 30.56 89 PRO A CA 1
ATOM 699 C C . PRO A 1 101 ? -18.732 10.067 25.862 1.00 29.79 89 PRO A C 1
ATOM 700 O O . PRO A 1 101 ? -17.731 9.388 25.612 1.00 29.50 89 PRO A O 1
ATOM 704 N N . ASP A 1 102 ? -19.811 10.076 25.083 1.00 30.36 90 ASP A N 1
ATOM 705 C CA . ASP A 1 102 ? -19.885 9.262 23.867 1.00 30.65 90 ASP A CA 1
ATOM 706 C C . ASP A 1 102 ? -19.097 9.835 22.661 1.00 30.59 90 ASP A C 1
ATOM 707 O O . ASP A 1 102 ? -18.952 9.160 21.638 1.00 31.72 90 ASP A O 1
ATOM 716 N N . GLN A 1 103 ? -18.551 11.048 22.805 1.00 29.07 91 GLN A N 1
ATOM 717 C CA . GLN A 1 103 ? -17.589 11.590 21.860 1.00 28.13 91 GLN A CA 1
ATOM 718 C C . GLN A 1 103 ? -16.153 11.121 22.084 1.00 26.76 91 GLN A C 1
ATOM 719 O O . GLN A 1 103 ? -15.286 11.417 21.296 1.00 26.77 91 GLN A O 1
ATOM 725 N N . VAL A 1 104 ? -15.920 10.403 23.172 1.00 26.77 92 VAL A N 1
ATOM 726 C CA . VAL A 1 104 ? -14.585 10.055 23.623 1.00 27.10 92 VAL A CA 1
ATOM 727 C C . VAL A 1 104 ? -14.354 8.560 23.445 1.00 26.89 92 VAL A C 1
ATOM 728 O O . VAL A 1 104 ? -15.223 7.764 23.762 1.00 25.92 92 VAL A O 1
ATOM 732 N N . VAL A 1 105 ? -13.169 8.190 22.930 1.00 27.40 93 VAL A N 1
ATOM 733 C CA . VAL A 1 105 ? -12.706 6.798 22.930 1.00 28.26 93 VAL A CA 1
ATOM 734 C C . VAL A 1 105 ? -11.328 6.736 23.566 1.00 28.34 93 VAL A C 1
ATOM 735 O O . VAL A 1 105 ? -10.421 7.434 23.169 1.00 27.25 93 VAL A O 1
ATOM 739 N N . VAL A 1 106 ? -11.195 5.875 24.564 1.00 28.88 94 VAL A N 1
ATOM 740 C CA . VAL A 1 106 ? -9.944 5.661 25.297 1.00 28.69 94 VAL A CA 1
ATOM 741 C C . VAL A 1 106 ? -9.217 4.580 24.558 1.00 29.90 94 VAL A C 1
ATOM 742 O O . VAL A 1 106 ? -9.832 3.592 24.138 1.00 30.04 94 VAL A O 1
ATOM 746 N N . THR A 1 107 ? -7.911 4.788 24.379 1.00 30.46 95 THR A N 1
ATOM 747 C CA . THR A 1 107 ? -7.071 3.981 23.491 1.00 31.55 95 THR A CA 1
ATOM 748 C C . THR A 1 107 ? -5.672 3.735 24.084 1.00 30.80 95 THR A C 1
ATOM 749 O O . THR A 1 107 ? -5.273 4.420 24.997 1.00 30.60 95 THR A O 1
ATOM 753 N N . ASN A 1 108 ? -4.921 2.811 23.501 1.00 30.92 96 ASN A N 1
ATOM 754 C CA . ASN A 1 108 ? -3.553 2.454 23.964 1.00 30.67 96 ASN A CA 1
ATOM 755 C C . ASN A 1 108 ? -2.569 3.499 23.457 1.00 31.05 96 ASN A C 1
ATOM 756 O O . ASN A 1 108 ? -1.943 3.362 22.392 1.00 31.28 96 ASN A O 1
ATOM 761 N N . GLY A 1 109 ? -2.458 4.553 24.259 1.00 31.61 97 GLY A N 1
ATOM 762 C CA . GLY A 1 109 ? -1.714 5.746 23.928 1.00 31.60 97 GLY A CA 1
ATOM 763 C C . GLY A 1 109 ? -2.469 6.584 22.902 1.00 31.52 97 GLY A C 1
ATOM 764 O O . GLY A 1 109 ? -3.480 6.149 22.300 1.00 31.87 97 GLY A O 1
ATOM 765 N N . ALA A 1 110 ? -1.974 7.801 22.733 1.00 31.18 98 ALA A N 1
ATOM 766 C CA . ALA A 1 110 ? -2.316 8.633 21.609 1.00 31.51 98 ALA A CA 1
ATOM 767 C C . ALA A 1 110 ? -1.950 7.937 20.301 1.00 31.99 98 ALA A C 1
ATOM 768 O O . ALA A 1 110 ? -2.633 8.119 19.301 1.00 32.42 98 ALA A O 1
ATOM 770 N N . LYS A 1 111 ? -0.917 7.099 20.311 1.00 32.10 99 LYS A N 1
ATOM 771 C CA . LYS A 1 111 ? -0.557 6.345 19.105 1.00 32.11 99 LYS A CA 1
ATOM 772 C C . LYS A 1 111 ? -1.732 5.543 18.545 1.00 31.37 99 LYS A C 1
ATOM 773 O O . LYS A 1 111 ? -1.988 5.586 17.349 1.00 30.33 99 LYS A O 1
ATOM 779 N N . GLN A 1 112 ? -2.461 4.818 19.392 1.00 30.52 100 GLN A N 1
ATOM 780 C CA . GLN A 1 112 ? -3.578 4.050 18.886 1.00 29.70 100 GLN A CA 1
ATOM 781 C C . GLN A 1 112 ? -4.780 4.917 18.493 1.00 29.49 100 GLN A C 1
ATOM 782 O O . GLN A 1 112 ? -5.532 4.558 17.589 1.00 30.51 100 GLN A O 1
ATOM 788 N N . ALA A 1 113 ? -5.009 6.008 19.190 1.00 29.62 101 ALA A N 1
ATOM 789 C CA . ALA A 1 113 ? -6.057 6.945 18.810 1.00 29.12 101 ALA A CA 1
ATOM 790 C C . ALA A 1 113 ? -5.814 7.411 17.369 1.00 30.25 101 ALA A C 1
ATOM 791 O O . ALA A 1 113 ? -6.735 7.444 16.588 1.00 30.09 101 ALA A O 1
ATOM 793 N N . LEU A 1 114 ? -4.562 7.750 17.031 1.00 29.34 102 LEU A N 1
ATOM 794 C CA . LEU A 1 114 ? -4.201 8.163 15.686 1.00 30.38 102 LEU A CA 1
ATOM 795 C C . LEU A 1 114 ? -4.468 7.044 14.664 1.00 29.28 102 LEU A C 1
ATOM 796 O O . LEU A 1 114 ? -5.126 7.287 13.639 1.00 29.05 102 LEU A O 1
ATOM 801 N N . PHE A 1 115 ? -3.979 5.828 14.937 1.00 27.99 103 PHE A N 1
ATOM 802 C CA . PHE A 1 115 ? -4.182 4.702 14.061 1.00 27.72 103 PHE A CA 1
ATOM 803 C C . PHE A 1 115 ? -5.672 4.473 13.828 1.00 28.48 103 PHE A C 1
ATOM 804 O O . PHE A 1 115 ? -6.093 4.301 12.670 1.00 28.52 103 PHE A O 1
ATOM 812 N N . ASN A 1 116 ? -6.456 4.506 14.910 1.00 28.44 104 ASN A N 1
ATOM 813 C CA . ASN A 1 116 ? -7.884 4.270 14.844 1.00 28.89 104 ASN A CA 1
ATOM 814 C C . ASN A 1 116 ? -8.602 5.327 14.001 1.00 28.99 104 ASN A C 1
ATOM 815 O O . ASN A 1 116 ? -9.493 4.975 13.257 1.00 27.41 104 ASN A O 1
ATOM 820 N N . ALA A 1 117 ? -8.157 6.585 14.092 1.00 29.75 105 ALA A N 1
ATOM 821 C CA . ALA A 1 117 ? -8.682 7.688 13.279 1.00 30.36 105 ALA A CA 1
ATOM 822 C C . ALA A 1 117 ? -8.483 7.423 11.782 1.00 30.30 105 ALA A C 1
ATOM 823 O O . ALA A 1 117 ? -9.420 7.519 10.989 1.00 30.30 105 ALA A O 1
ATOM 825 N N . PHE A 1 118 ? -7.264 7.057 11.406 1.00 30.50 106 PHE A N 1
ATOM 826 C CA . PHE A 1 118 ? -6.980 6.727 10.007 1.00 30.86 106 PHE A CA 1
ATOM 827 C C . PHE A 1 118 ? -7.787 5.511 9.570 1.00 30.13 106 PHE A C 1
ATOM 828 O O . PHE A 1 118 ? -8.280 5.503 8.479 1.00 30.85 106 PHE A O 1
ATOM 836 N N . MET A 1 119 ? -7.872 4.472 10.400 1.00 30.15 107 MET A N 1
ATOM 837 C CA . MET A 1 119 ? -8.637 3.263 10.065 1.00 30.12 107 MET A CA 1
ATOM 838 C C . MET A 1 119 ? -10.141 3.577 9.912 1.00 30.63 107 MET A C 1
ATOM 839 O O . MET A 1 119 ? -10.835 3.023 9.064 1.00 29.99 107 MET A O 1
ATOM 844 N N . ALA A 1 120 ? -10.619 4.508 10.729 1.00 31.50 108 ALA A N 1
ATOM 845 C CA . ALA A 1 120 ? -12.032 4.882 10.746 1.00 31.46 108 ALA A CA 1
ATOM 846 C C . ALA A 1 120 ? -12.396 5.797 9.585 1.00 32.24 108 ALA A C 1
ATOM 847 O O . ALA A 1 120 ? -13.557 5.801 9.168 1.00 32.10 108 ALA A O 1
ATOM 849 N N . LEU A 1 121 ? -11.435 6.565 9.072 1.00 31.93 109 LEU A N 1
ATOM 850 C CA . LEU A 1 121 ? -11.735 7.621 8.133 1.00 32.76 109 LEU A CA 1
ATOM 851 C C . LEU A 1 121 ? -11.271 7.355 6.714 1.00 32.93 109 LEU A C 1
ATOM 852 O O . LEU A 1 121 ? -11.866 7.909 5.791 1.00 33.78 109 LEU A O 1
ATOM 857 N N . LEU A 1 122 ? -10.219 6.563 6.529 1.00 31.56 110 LEU A N 1
ATOM 858 C CA . LEU A 1 122 ? -9.627 6.408 5.203 1.00 31.19 110 LEU A CA 1
ATOM 859 C C . LEU A 1 122 ? -10.141 5.178 4.525 1.00 32.06 110 LEU A C 1
ATOM 860 O O . LEU A 1 122 ? -10.231 4.096 5.125 1.00 32.14 110 LEU A O 1
ATOM 865 N N . ASP A 1 123 ? -10.448 5.360 3.261 1.00 32.30 111 ASP A N 1
ATOM 866 C CA . ASP A 1 123 ? -10.686 4.290 2.328 1.00 33.60 111 ASP A CA 1
ATOM 867 C C . ASP A 1 123 ? -9.375 4.115 1.554 1.00 33.24 111 ASP A C 1
ATOM 868 O O . ASP A 1 123 ? -8.539 5.022 1.529 1.00 31.46 111 ASP A O 1
ATOM 873 N N . PRO A 1 124 ? -9.201 2.949 0.926 1.00 34.27 112 PRO A N 1
ATOM 874 C CA . PRO A 1 124 ? -8.012 2.672 0.104 1.00 34.30 112 PRO A CA 1
ATOM 875 C C . PRO A 1 124 ? -7.772 3.785 -0.913 1.00 33.65 112 PRO A C 1
ATOM 876 O O . PRO A 1 124 ? -8.660 4.172 -1.656 1.00 33.44 112 PRO A O 1
ATOM 880 N N . GLY A 1 125 ? -6.583 4.338 -0.924 1.00 33.23 113 GLY A N 1
ATOM 881 C CA . GLY A 1 125 ? -6.292 5.405 -1.866 1.00 33.75 113 GLY A CA 1
ATOM 882 C C . GLY A 1 125 ? -6.529 6.821 -1.373 1.00 33.07 113 GLY A C 1
ATOM 883 O O . GLY A 1 125 ? -6.052 7.744 -2.007 1.00 34.70 113 GLY A O 1
ATOM 884 N N . ASP A 1 126 ? -7.200 7.012 -0.244 1.00 32.07 114 ASP A N 1
ATOM 885 C CA . ASP A 1 126 ? -7.431 8.360 0.281 1.00 31.37 114 ASP A CA 1
ATOM 886 C C . ASP A 1 126 ? -6.139 8.997 0.692 1.00 30.39 114 ASP A C 1
ATOM 887 O O . ASP A 1 126 ? -5.197 8.315 1.118 1.00 30.76 114 ASP A O 1
ATOM 892 N N . GLU A 1 127 ? -6.099 10.324 0.586 1.00 29.75 115 GLU A N 1
ATOM 893 C CA . GLU A 1 127 ? -4.926 11.086 0.943 1.00 29.45 115 GLU A CA 1
ATOM 894 C C . GLU A 1 127 ? -5.019 11.771 2.277 1.00 28.20 115 GLU A C 1
ATOM 895 O O . GLU A 1 127 ? -6.081 12.200 2.696 1.00 28.36 115 GLU A O 1
ATOM 901 N N . VAL A 1 128 ? -3.882 11.852 2.941 1.00 27.22 116 VAL A N 1
ATOM 902 C CA . VAL A 1 128 ? -3.705 12.592 4.172 1.00 27.00 116 VAL A CA 1
ATOM 903 C C . VAL A 1 128 ? -2.519 13.516 3.941 1.00 28.27 116 VAL A C 1
ATOM 904 O O . VAL A 1 128 ? -1.491 13.073 3.420 1.00 27.22 116 VAL A O 1
ATOM 908 N N . ILE A 1 129 ? -2.707 14.800 4.235 1.00 28.48 117 ILE A N 1
ATOM 909 C CA . ILE A 1 129 ? -1.629 15.777 4.209 1.00 28.75 117 ILE A CA 1
ATOM 910 C C . ILE A 1 129 ? -0.987 15.887 5.598 1.00 29.09 117 ILE A C 1
ATOM 911 O O . ILE A 1 129 ? -1.691 16.004 6.601 1.00 30.03 117 ILE A O 1
ATOM 916 N N . VAL A 1 130 ? 0.338 15.820 5.642 1.00 27.68 118 VAL A N 1
ATOM 917 C CA . VAL A 1 130 ? 1.129 15.962 6.847 1.00 28.41 118 VAL A CA 1
ATOM 918 C C . VAL A 1 130 ? 2.201 17.003 6.566 1.00 27.86 118 VAL A C 1
ATOM 919 O O . VAL A 1 130 ? 2.495 17.280 5.411 1.00 27.33 118 VAL A O 1
ATOM 923 N N . PHE A 1 131 ? 2.769 17.556 7.631 1.00 28.50 119 PHE A N 1
ATOM 924 C CA . PHE A 1 131 ? 3.810 18.554 7.582 1.00 27.63 119 PHE A CA 1
ATOM 925 C C . PHE A 1 131 ? 5.141 17.984 8.077 1.00 27.71 119 PHE A C 1
ATOM 926 O O . PHE A 1 131 ? 5.227 17.427 9.166 1.00 26.96 119 PHE A O 1
ATOM 934 N N . SER A 1 132 ? 6.181 18.123 7.262 1.00 27.74 120 SER A N 1
ATOM 935 C CA . SER A 1 132 ? 7.552 17.813 7.709 1.00 28.05 120 SER A CA 1
ATOM 936 C C . SER A 1 132 ? 8.162 19.093 8.252 1.00 28.35 120 SER A C 1
ATOM 937 O O . SER A 1 132 ? 7.743 20.159 7.844 1.00 31.22 120 SER A O 1
ATOM 940 N N . PRO A 1 133 ? 9.062 19.047 9.230 1.00 29.52 121 PRO A N 1
ATOM 941 C CA . PRO A 1 133 ? 9.477 17.803 9.946 1.00 30.08 121 PRO A CA 1
ATOM 942 C C . PRO A 1 133 ? 8.332 17.019 10.632 1.00 30.10 121 PRO A C 1
ATOM 943 O O . PRO A 1 133 ? 7.483 17.588 11.327 1.00 29.52 121 PRO A O 1
ATOM 947 N N . VAL A 1 134 ? 8.316 15.728 10.370 1.00 30.58 122 VAL A N 1
ATOM 948 C CA . VAL A 1 134 ? 7.179 14.884 10.709 1.00 31.80 122 VAL A CA 1
ATOM 949 C C . VAL A 1 134 ? 7.591 13.707 11.580 1.00 31.12 122 VAL A C 1
ATOM 950 O O . VAL A 1 134 ? 8.584 13.023 11.307 1.00 30.42 122 VAL A O 1
ATOM 954 N N . TRP A 1 135 ? 6.797 13.523 12.643 1.00 32.10 123 TRP A N 1
ATOM 955 C CA . TRP A 1 135 ? 7.005 12.456 13.605 1.00 32.83 123 TRP A CA 1
ATOM 956 C C . TRP A 1 135 ? 6.911 11.095 12.901 1.00 32.42 123 TRP A C 1
ATOM 957 O O . TRP A 1 135 ? 6.152 10.898 11.939 1.00 31.02 123 TRP A O 1
ATOM 968 N N . VAL A 1 136 ? 7.781 10.20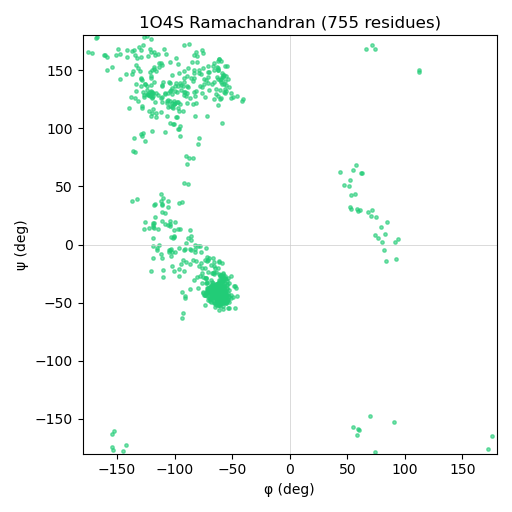0 13.350 1.00 32.79 124 VAL A N 1
ATOM 969 C CA . VAL A 1 136 ? 8.095 8.988 12.621 1.00 33.74 124 VAL A CA 1
ATOM 970 C C . VAL A 1 136 ? 6.937 8.001 12.496 1.00 33.11 124 VAL A C 1
ATOM 971 O O . VAL A 1 136 ? 6.951 7.183 11.624 1.00 33.97 124 VAL A O 1
ATOM 975 N N . SER A 1 137 ? 5.905 8.090 13.306 1.00 32.81 125 SER A N 1
ATOM 976 C CA . SER A 1 137 ? 4.856 7.079 13.219 1.00 33.36 125 SER A CA 1
ATOM 977 C C . SER A 1 137 ? 3.679 7.394 12.352 1.00 32.43 125 SER A C 1
ATOM 978 O O . SER A 1 137 ? 2.953 6.494 11.968 1.00 33.29 125 SER A O 1
ATOM 981 N N . TYR A 1 138 ? 3.482 8.644 11.995 1.00 31.70 126 TYR A N 1
ATOM 982 C CA . TYR A 1 138 ? 2.277 8.995 11.264 1.00 30.84 126 TYR A CA 1
ATOM 983 C C . TYR A 1 138 ? 2.179 8.314 9.875 1.00 30.68 126 TYR A C 1
ATOM 984 O O . TYR A 1 138 ? 1.148 7.763 9.505 1.00 29.50 126 TYR A O 1
ATOM 993 N N . ILE A 1 139 ? 3.256 8.393 9.109 1.00 29.68 127 ILE A N 1
ATOM 994 C CA . ILE A 1 139 ? 3.262 7.853 7.780 1.00 30.01 127 ILE A CA 1
ATOM 995 C C . ILE A 1 139 ? 3.069 6.333 7.776 1.00 30.19 127 ILE A C 1
ATOM 996 O O . ILE A 1 139 ? 2.220 5.857 7.010 1.00 30.21 127 ILE A O 1
ATOM 1001 N N . PRO A 1 140 ? 3.802 5.572 8.623 1.00 30.03 128 PRO A N 1
ATOM 1002 C CA . PRO A 1 140 ? 3.507 4.129 8.801 1.00 30.15 128 PRO A CA 1
ATOM 1003 C C . PRO A 1 140 ? 2.033 3.848 9.073 1.00 30.21 128 PRO A C 1
ATOM 1004 O O . PRO A 1 140 ? 1.445 2.978 8.445 1.00 29.91 128 PRO A O 1
ATOM 1008 N N . GLN A 1 141 ? 1.426 4.614 9.947 1.00 30.37 129 GLN A N 1
ATOM 1009 C CA . GLN A 1 141 ? 0.012 4.424 10.261 1.00 31.40 129 GLN A CA 1
ATOM 1010 C C . GLN A 1 141 ? -0.920 4.667 9.067 1.00 30.16 129 GLN A C 1
ATOM 1011 O O . GLN A 1 141 ? -1.866 3.909 8.844 1.00 30.39 129 GLN A O 1
ATOM 1017 N N . ILE A 1 142 ? -0.640 5.718 8.310 1.00 29.65 130 ILE A N 1
ATOM 1018 C CA . ILE A 1 142 ? -1.491 6.115 7.200 1.00 29.72 130 ILE A CA 1
ATOM 1019 C C . ILE A 1 142 ? -1.390 5.017 6.124 1.00 29.87 130 ILE A C 1
ATOM 1020 O O . ILE A 1 142 ? -2.389 4.584 5.582 1.00 28.99 130 ILE A O 1
ATOM 1025 N N . ILE A 1 143 ? -0.182 4.525 5.881 1.00 30.02 131 ILE A N 1
ATOM 1026 C CA . ILE A 1 143 ? 0.044 3.418 4.961 1.00 30.88 131 ILE A CA 1
ATOM 1027 C C . ILE A 1 143 ? -0.638 2.118 5.414 1.00 31.02 131 ILE A C 1
ATOM 1028 O O . ILE A 1 143 ? -1.307 1.477 4.628 1.00 30.57 131 ILE A O 1
ATOM 1033 N N . LEU A 1 144 ? -0.474 1.736 6.667 1.00 30.81 132 LEU A N 1
ATOM 1034 C CA . LEU A 1 144 ? -1.168 0.565 7.181 1.00 31.34 132 LEU A CA 1
ATOM 1035 C C . LEU A 1 144 ? -2.685 0.648 7.009 1.00 31.35 132 LEU A C 1
ATOM 1036 O O . LEU A 1 144 ? -3.348 -0.368 6.754 1.00 31.60 132 LEU A O 1
ATOM 1041 N N . ALA A 1 145 ? -3.227 1.853 7.100 1.00 31.31 133 ALA A N 1
ATOM 1042 C CA . ALA A 1 145 ? -4.664 2.073 6.940 1.00 30.76 133 ALA A CA 1
ATOM 1043 C C . ALA A 1 145 ? -5.070 2.162 5.466 1.00 30.74 133 ALA A C 1
ATOM 1044 O O . ALA A 1 145 ? -6.219 2.350 5.178 1.00 31.76 133 ALA A O 1
ATOM 1046 N N . GLY A 1 146 ? -4.134 2.041 4.527 1.00 30.67 134 GLY A N 1
ATOM 1047 C CA . GLY A 1 146 ? -4.481 2.016 3.120 1.00 31.39 134 GLY A CA 1
ATOM 1048 C C . GLY A 1 146 ? -4.427 3.367 2.406 1.00 31.78 134 GLY A C 1
ATOM 1049 O O . GLY A 1 146 ? -4.789 3.471 1.235 1.00 30.93 134 GLY A O 1
ATOM 1050 N N . GLY A 1 147 ? -3.978 4.402 3.114 1.00 32.19 135 GLY A N 1
ATOM 1051 C CA . GLY A 1 147 ? -3.920 5.737 2.587 1.00 32.06 135 GLY A CA 1
ATOM 1052 C C . GLY A 1 147 ? -2.603 6.070 1.935 1.00 32.62 135 GLY A C 1
ATOM 1053 O O . GLY A 1 147 ? -1.636 5.292 1.976 1.00 32.90 135 GLY A O 1
ATOM 1054 N N . THR A 1 148 ? -2.583 7.228 1.287 1.00 33.52 136 THR A N 1
ATOM 1055 C CA . THR A 1 148 ? -1.346 7.766 0.742 1.00 34.52 136 THR A CA 1
ATOM 1056 C C . THR A 1 148 ? -1.099 9.121 1.347 1.00 33.22 136 THR A C 1
ATOM 1057 O O . THR A 1 148 ? -2.013 9.860 1.690 1.00 33.11 136 THR A O 1
ATOM 1061 N N . VAL A 1 149 ? 0.163 9.431 1.492 1.00 32.38 137 VAL A N 1
ATOM 1062 C CA . VAL A 1 149 ? 0.608 10.605 2.196 1.00 32.73 137 VAL A CA 1
ATOM 1063 C C . VAL A 1 149 ? 1.047 11.648 1.209 1.00 31.82 137 VAL A C 1
ATOM 1064 O O . VAL A 1 149 ? 1.728 11.352 0.235 1.00 32.21 137 VAL A O 1
ATOM 1068 N N . ASN A 1 150 ? 0.683 12.876 1.519 1.00 31.42 138 ASN A N 1
ATOM 1069 C CA . ASN A 1 150 ? 1.175 14.007 0.827 1.00 31.99 138 ASN A CA 1
ATOM 1070 C C . ASN A 1 150 ? 1.847 14.948 1.818 1.00 31.51 138 ASN A C 1
ATOM 1071 O O . ASN A 1 150 ? 1.195 15.497 2.684 1.00 30.97 138 ASN A O 1
ATOM 1076 N N . VAL A 1 151 ? 3.158 15.116 1.659 1.00 30.67 139 VAL A N 1
ATOM 1077 C CA . VAL A 1 151 ? 3.984 15.825 2.615 1.00 31.25 139 VAL A CA 1
ATOM 1078 C C . VAL A 1 151 ? 4.161 17.287 2.213 1.00 31.12 139 VAL A C 1
ATOM 1079 O O . VAL A 1 151 ? 4.667 17.574 1.159 1.00 31.71 139 VAL A O 1
ATOM 1083 N N . VAL A 1 152 ? 3.745 18.208 3.071 1.00 30.45 140 VAL A N 1
ATOM 1084 C CA . VAL A 1 152 ? 4.030 19.623 2.900 1.00 29.49 140 VAL A CA 1
ATOM 1085 C C . VAL A 1 152 ? 5.256 19.934 3.775 1.00 29.24 140 VAL A C 1
ATOM 1086 O O . VAL A 1 152 ? 5.196 19.846 5.003 1.00 26.78 140 VAL A O 1
ATOM 1090 N N . GLU A 1 153 ? 6.349 20.350 3.134 1.00 28.72 141 GLU A N 1
ATOM 1091 C CA . GLU A 1 153 ? 7.539 20.701 3.856 1.00 29.19 141 GLU A CA 1
ATOM 1092 C C . GLU A 1 153 ? 7.424 22.104 4.489 1.00 29.57 141 GLU A C 1
ATOM 1093 O O . GLU A 1 153 ? 6.934 23.040 3.876 1.00 30.87 141 GLU A O 1
ATOM 1099 N N . THR A 1 154 ? 7.854 22.230 5.736 1.00 29.71 142 THR A N 1
ATOM 1100 C CA . THR A 1 154 ? 7.968 23.526 6.377 1.00 29.29 142 THR A CA 1
ATOM 1101 C C . THR A 1 154 ? 9.438 23.840 6.660 1.00 29.76 142 THR A C 1
ATOM 1102 O O . THR A 1 154 ? 10.274 22.943 6.666 1.00 30.62 142 THR A O 1
ATOM 1106 N N . PHE A 1 155 ? 9.702 25.120 6.934 1.00 29.85 143 PHE A N 1
ATOM 1107 C CA . PHE A 1 155 ? 11.034 25.698 6.895 1.00 29.91 143 PHE A CA 1
ATOM 1108 C C . PHE A 1 155 ? 11.354 26.440 8.170 1.00 30.37 143 PHE A C 1
ATOM 1109 O O . PHE A 1 155 ? 10.487 27.111 8.746 1.00 29.38 143 PHE A O 1
ATOM 1117 N N . MET A 1 156 ? 12.606 26.309 8.612 1.00 29.20 144 MET A N 1
ATOM 1118 C CA . MET A 1 156 ? 13.035 26.956 9.833 1.00 30.61 144 MET A CA 1
ATOM 1119 C C . MET A 1 156 ? 12.868 28.476 9.745 1.00 31.69 144 MET A C 1
ATOM 1120 O O . MET A 1 156 ? 12.406 29.102 10.691 1.00 32.53 144 MET A O 1
ATOM 1125 N N . SER A 1 157 ? 13.221 29.039 8.608 1.00 32.66 145 SER A N 1
ATOM 1126 C CA . SER A 1 157 ? 13.115 30.477 8.380 1.00 34.85 145 SER A CA 1
ATOM 1127 C C . SER A 1 157 ? 11.672 30.977 8.476 1.00 35.51 145 SER A C 1
ATOM 1128 O O . SER A 1 157 ? 11.472 32.179 8.541 1.00 35.12 145 SER A O 1
ATOM 1131 N N . LYS A 1 158 ? 10.687 30.054 8.454 1.00 34.41 146 LYS A N 1
ATOM 1132 C CA . LYS A 1 158 ? 9.282 30.403 8.643 1.00 34.30 146 LYS A CA 1
ATOM 1133 C C . LYS A 1 158 ? 8.746 29.872 9.959 1.00 32.44 146 LYS A C 1
ATOM 1134 O O . LYS A 1 158 ? 7.537 29.763 10.152 1.00 32.26 146 LYS A O 1
ATOM 1140 N N . ASN A 1 159 ? 9.653 29.585 10.872 1.00 32.38 147 ASN A N 1
ATOM 1141 C CA . ASN A 1 159 ? 9.342 28.983 12.169 1.00 32.59 147 ASN A CA 1
ATOM 1142 C C . ASN A 1 159 ? 8.522 27.692 12.019 1.00 31.05 147 ASN A C 1
ATOM 1143 O O . ASN A 1 159 ? 7.713 27.338 12.884 1.00 28.94 147 ASN A O 1
ATOM 1148 N N . PHE A 1 160 ? 8.750 27.002 10.898 1.00 30.36 148 PHE A N 1
ATOM 1149 C CA . PHE A 1 160 ? 8.135 25.730 10.581 1.00 29.50 148 PHE A CA 1
ATOM 1150 C C . PHE A 1 160 ? 6.619 25.823 10.538 1.00 29.93 148 PHE A C 1
ATOM 1151 O O . PHE A 1 160 ? 5.957 24.831 10.800 1.00 29.57 148 PHE A O 1
ATOM 1159 N N . GLN A 1 161 ? 6.110 27.010 10.199 1.00 29.13 149 GLN A N 1
ATOM 1160 C CA . GLN A 1 161 ? 4.679 27.272 10.068 1.00 29.81 149 GLN A CA 1
ATOM 1161 C C . GLN A 1 161 ? 4.290 26.900 8.650 1.00 30.43 149 GLN A C 1
ATOM 1162 O O . GLN A 1 161 ? 4.934 27.362 7.703 1.00 29.87 149 GLN A O 1
ATOM 1168 N N . PRO A 1 162 ? 3.282 26.032 8.473 1.00 30.98 150 PRO A N 1
ATOM 1169 C CA . PRO A 1 162 ? 2.901 25.635 7.104 1.00 31.62 150 PRO A CA 1
ATOM 1170 C C . PRO A 1 162 ? 2.206 26.730 6.274 1.00 31.47 150 PRO A C 1
ATOM 1171 O O . PRO A 1 162 ? 1.563 27.651 6.809 1.00 32.25 150 PRO A O 1
ATOM 1175 N N . SER A 1 163 ? 2.346 26.621 4.957 1.00 32.22 151 SER A N 1
ATOM 1176 C CA . SER A 1 163 ? 1.593 27.445 4.022 1.00 31.74 151 SER A CA 1
ATOM 1177 C C . SER A 1 163 ? 0.220 26.841 3.756 1.00 31.80 151 SER A C 1
ATOM 1178 O O . SER A 1 163 ? 0.130 25.725 3.251 1.00 30.50 151 SER A O 1
ATOM 1181 N N . LEU A 1 164 ? -0.820 27.601 4.061 1.00 31.64 152 LEU A N 1
ATOM 1182 C CA . LEU A 1 164 ? -2.195 27.268 3.697 1.00 33.58 152 LEU A CA 1
ATOM 1183 C C . LEU A 1 164 ? -2.458 27.192 2.190 1.00 33.19 152 LEU A C 1
ATOM 1184 O O . LEU A 1 164 ? -3.268 26.395 1.727 1.00 32.51 152 LEU A O 1
ATOM 1189 N N . GLU A 1 165 ? -1.777 28.049 1.447 1.00 32.68 153 GLU A N 1
ATOM 1190 C CA . GLU A 1 165 ? -1.790 27.977 0.010 1.00 33.85 153 GLU A CA 1
ATOM 1191 C C . GLU A 1 165 ? -1.259 26.626 -0.511 1.00 32.14 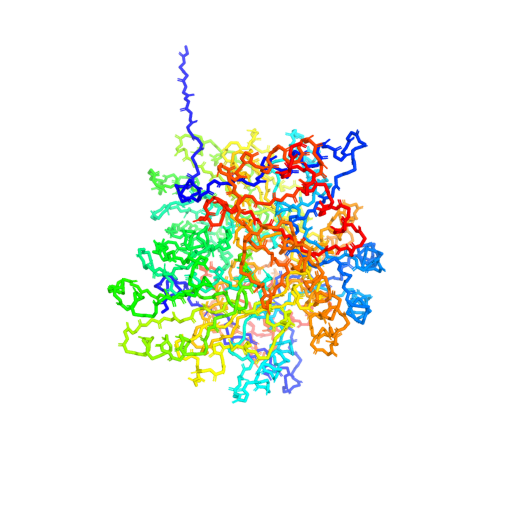153 GLU A C 1
ATOM 1192 O O . GLU A 1 165 ? -1.797 26.095 -1.479 1.00 29.46 153 GLU A O 1
ATOM 1198 N N . GLU A 1 166 ? -0.204 26.094 0.115 1.00 31.93 154 GLU A N 1
ATOM 1199 C CA . GLU A 1 166 ? 0.387 24.839 -0.320 1.00 32.32 154 GLU A CA 1
ATOM 1200 C C . GLU A 1 166 ? -0.547 23.708 0.027 1.00 31.45 154 GLU A C 1
ATOM 1201 O O . GLU A 1 166 ? -0.710 22.812 -0.759 1.00 31.59 154 GLU A O 1
ATOM 1207 N N . VAL A 1 167 ? -1.154 23.750 1.213 1.00 30.30 155 VAL A N 1
ATOM 1208 C CA . VAL A 1 167 ? -2.134 22.753 1.588 1.00 29.55 155 VAL A CA 1
ATOM 1209 C C . VAL A 1 167 ? -3.238 22.714 0.554 1.00 28.16 155 VAL A C 1
ATOM 1210 O O . VAL A 1 167 ? -3.590 21.631 0.066 1.00 27.10 155 VAL A O 1
ATOM 1214 N N . GLU A 1 168 ? -3.773 23.877 0.210 1.00 27.51 156 GLU A N 1
ATOM 1215 C CA . GLU A 1 168 ? -4.910 23.944 -0.701 1.00 27.30 156 GLU A CA 1
ATOM 1216 C C . GLU A 1 168 ? -4.521 23.382 -2.090 1.00 27.04 156 GLU A C 1
ATOM 1217 O O . GLU A 1 168 ? -5.311 22.701 -2.710 1.00 26.42 156 GLU A O 1
ATOM 1223 N N . GLY A 1 169 ? -3.312 23.670 -2.557 1.00 26.36 157 GLY A N 1
ATOM 1224 C CA . GLY A 1 169 ? -2.849 23.213 -3.853 1.00 26.99 157 GLY A CA 1
ATOM 1225 C C . GLY A 1 169 ? -2.683 21.707 -3.953 1.00 27.56 157 GLY A C 1
ATOM 1226 O O . GLY A 1 169 ? -2.541 21.217 -5.054 1.00 29.40 157 GLY A O 1
ATOM 1227 N N . LEU A 1 170 ? -2.731 20.979 -2.836 1.00 27.32 158 LEU A N 1
ATOM 1228 C CA . LEU A 1 170 ? -2.623 19.520 -2.839 1.00 27.97 158 LEU A CA 1
ATOM 1229 C C . LEU A 1 170 ? -3.979 18.837 -2.721 1.00 27.87 158 LEU A C 1
ATOM 1230 O O . LEU A 1 170 ? -4.066 17.618 -2.834 1.00 28.37 158 LEU A O 1
ATOM 1235 N N . LEU A 1 171 ? -5.048 19.611 -2.498 1.00 26.83 159 LEU A N 1
ATOM 1236 C CA . LEU A 1 171 ? -6.370 19.000 -2.238 1.00 26.41 159 LEU A CA 1
ATOM 1237 C C . LEU A 1 171 ? -6.991 18.322 -3.463 1.00 25.07 159 LEU A C 1
ATOM 1238 O O . LEU A 1 171 ? -6.988 18.845 -4.552 1.00 24.36 159 LEU A O 1
ATOM 1243 N N . VAL A 1 172 ? -7.472 17.111 -3.231 1.00 25.61 160 VAL A N 1
ATOM 1244 C CA . VAL A 1 172 ? -8.281 16.381 -4.171 1.00 25.69 160 VAL A CA 1
ATOM 1245 C C . VAL A 1 172 ? -9.548 15.934 -3.474 1.00 24.84 160 VAL A C 1
ATOM 1246 O O . VAL A 1 172 ? -9.697 16.074 -2.265 1.00 25.27 160 VAL A O 1
ATOM 1250 N N . GLY A 1 173 ? -10.471 15.401 -4.233 1.00 24.74 161 GLY A N 1
ATOM 1251 C CA . GLY A 1 173 ? -11.642 14.783 -3.623 1.00 25.76 161 GLY A CA 1
ATOM 1252 C C . GLY A 1 173 ? -11.351 13.659 -2.650 1.00 26.29 161 GLY A C 1
ATOM 1253 O O . GLY A 1 173 ? -12.075 13.513 -1.698 1.00 26.08 161 GLY A O 1
ATOM 1254 N N . LYS A 1 174 ? -10.255 12.915 -2.846 1.00 26.88 162 LYS A N 1
ATOM 1255 C CA . LYS A 1 174 ? -9.873 11.819 -1.943 1.00 27.76 162 LYS A CA 1
ATOM 1256 C C . LYS A 1 174 ? -9.007 12.303 -0.793 1.00 28.07 162 LYS A C 1
ATOM 1257 O O . LYS A 1 174 ? -8.542 11.478 -0.005 1.00 27.58 162 LYS A O 1
ATOM 1260 N N . THR A 1 175 ? -8.806 13.620 -0.670 1.00 28.08 163 THR A N 1
ATOM 1261 C CA . THR A 1 175 ? -8.160 14.153 0.536 1.00 28.20 163 THR A CA 1
ATOM 1262 C C . THR A 1 175 ? -9.126 14.050 1.720 1.00 28.45 163 THR A C 1
ATOM 1263 O O . THR A 1 175 ? -10.140 14.734 1.759 1.00 27.67 163 THR A O 1
ATOM 1267 N N . LYS A 1 176 ? -8.819 13.175 2.668 1.00 28.33 164 LYS A N 1
ATOM 1268 C CA . LYS A 1 176 ? -9.731 12.882 3.766 1.00 30.79 164 LYS A CA 1
ATOM 1269 C C . LYS A 1 176 ? -9.334 13.628 5.050 1.00 29.95 164 LYS A C 1
ATOM 1270 O O . LYS A 1 176 ? -10.173 13.903 5.936 1.00 30.43 164 LYS A O 1
ATOM 1276 N N . ALA A 1 177 ? -8.068 14.003 5.133 1.00 29.52 165 ALA A N 1
ATOM 1277 C CA . ALA A 1 177 ? -7.557 14.632 6.353 1.00 29.73 165 ALA A CA 1
ATOM 1278 C C . ALA A 1 177 ? -6.317 15.435 6.154 1.00 29.37 165 ALA A C 1
ATOM 1279 O O . ALA A 1 177 ? -5.495 15.130 5.291 1.00 29.74 165 ALA A O 1
ATOM 1281 N N . VAL A 1 178 ? -6.182 16.454 6.995 1.00 29.35 166 VAL A N 1
ATOM 1282 C CA . VAL A 1 178 ? -4.930 17.128 7.224 1.00 28.99 166 VAL A CA 1
ATOM 1283 C C . VAL A 1 178 ? -4.573 16.887 8.700 1.00 29.32 166 VAL A C 1
ATOM 1284 O O . VAL A 1 178 ? -5.393 17.064 9.606 1.00 28.89 166 VAL A O 1
ATOM 1288 N N . LEU A 1 179 ? -3.351 16.461 8.924 1.00 29.03 167 LEU A N 1
ATOM 1289 C CA . LEU A 1 179 ? -2.834 16.116 10.233 1.00 29.61 167 LEU A CA 1
ATOM 1290 C C . LEU A 1 179 ? -1.927 17.224 10.744 1.00 29.68 167 LEU A C 1
ATOM 1291 O O . LEU A 1 179 ? -0.924 17.559 10.099 1.00 29.39 167 LEU A O 1
ATOM 1296 N N . ILE A 1 180 ? -2.260 17.750 11.906 1.00 29.07 168 ILE A N 1
ATOM 1297 C CA . ILE A 1 180 ? -1.447 18.760 12.581 1.00 29.64 168 ILE A CA 1
ATOM 1298 C C . ILE A 1 180 ? -0.947 18.268 13.929 1.00 28.84 168 ILE A C 1
ATOM 1299 O O . ILE A 1 180 ? -1.640 17.569 14.667 1.00 28.06 168 ILE A O 1
ATOM 1304 N N . ASN A 1 181 ? 0.300 18.604 14.233 1.00 28.46 169 ASN A N 1
ATOM 1305 C CA . ASN A 1 181 ? 0.942 18.215 15.486 1.00 28.63 169 ASN A CA 1
ATOM 1306 C C . ASN A 1 181 ? 1.551 19.447 16.133 1.00 28.19 169 ASN A C 1
ATOM 1307 O O . ASN A 1 181 ? 2.679 19.828 15.808 1.00 28.58 169 ASN A O 1
ATOM 1312 N N . SER A 1 182 ? 0.798 20.061 17.048 1.00 28.06 170 SER A N 1
ATOM 1313 C CA . SER A 1 182 ? 1.194 21.264 17.773 1.00 28.78 170 SER A CA 1
ATOM 1314 C C . SER A 1 182 ? 0.791 21.135 19.238 1.00 29.09 170 SER A C 1
ATOM 1315 O O . SER A 1 182 ? -0.385 20.850 19.511 1.00 30.70 170 SER A O 1
ATOM 1318 N N . PRO A 1 183 ? 1.723 21.324 20.184 1.00 29.55 171 PRO A N 1
ATOM 1319 C CA . PRO A 1 183 ? 3.150 21.577 19.918 1.00 28.59 171 PRO A CA 1
ATOM 1320 C C . PRO A 1 183 ? 3.820 20.411 19.200 1.00 29.11 171 PRO A C 1
ATOM 1321 O O . PRO A 1 183 ? 3.488 19.221 19.314 1.00 28.08 171 PRO A O 1
ATOM 1325 N N . ASN A 1 184 ? 4.843 20.769 18.456 1.00 29.58 172 ASN A N 1
ATOM 1326 C CA . ASN A 1 184 ? 5.351 19.893 17.398 1.00 29.96 172 ASN A CA 1
ATOM 1327 C C . ASN A 1 184 ? 6.535 19.016 17.815 1.00 29.36 172 ASN A C 1
ATOM 1328 O O . ASN A 1 184 ? 7.475 19.447 18.467 1.00 30.09 172 ASN A O 1
ATOM 1333 N N . ASN A 1 185 ? 6.511 17.772 17.372 1.00 29.96 173 ASN A N 1
ATOM 1334 C CA . ASN A 1 185 ? 7.688 16.895 17.452 1.00 29.18 173 ASN A CA 1
ATOM 1335 C C . ASN A 1 185 ? 8.125 16.698 16.020 1.00 29.39 173 ASN A C 1
ATOM 1336 O O . ASN A 1 185 ? 7.339 16.141 15.254 1.00 30.51 173 ASN A O 1
ATOM 1341 N N . PRO A 1 186 ? 9.367 17.025 15.597 1.00 29.22 174 PRO A N 1
ATOM 1342 C CA . PRO A 1 186 ? 10.552 17.300 16.420 1.00 29.11 174 PRO A CA 1
ATOM 1343 C C . PRO A 1 186 ? 10.962 18.759 16.675 1.00 29.31 174 PRO A C 1
ATOM 1344 O O . PRO A 1 186 ? 12.046 18.940 17.223 1.00 28.51 174 PRO A O 1
ATOM 1348 N N . THR A 1 187 ? 10.182 19.761 16.291 1.00 30.37 175 THR A N 1
ATOM 1349 C CA . THR A 1 187 ? 10.711 21.146 16.304 1.00 30.88 175 THR A CA 1
ATOM 1350 C C . THR A 1 187 ? 10.391 21.956 17.539 1.00 30.29 175 THR A C 1
ATOM 1351 O O . THR A 1 187 ? 11.045 22.960 17.793 1.00 29.70 175 THR A O 1
ATOM 1355 N N . GLY A 1 188 ? 9.360 21.543 18.256 1.00 29.96 176 GLY A N 1
ATOM 1356 C CA . GLY A 1 188 ? 8.878 22.307 19.379 1.00 30.59 176 GLY A CA 1
ATOM 1357 C C . GLY A 1 188 ? 8.049 23.531 19.058 1.00 29.74 176 GLY A C 1
ATOM 1358 O O . GLY A 1 188 ? 7.681 24.277 19.954 1.00 29.81 176 GLY A O 1
ATOM 1359 N N . VAL A 1 189 ? 7.732 23.767 17.809 1.00 29.45 177 VAL A N 1
ATOM 1360 C CA . VAL A 1 189 ? 7.009 24.994 17.490 1.00 29.80 177 VAL A CA 1
ATOM 1361 C C . VAL A 1 189 ? 5.550 24.750 17.809 1.00 29.32 177 VAL A C 1
ATOM 1362 O O . VAL A 1 189 ? 5.095 23.581 17.876 1.00 29.42 177 VAL A O 1
ATOM 1366 N N . VAL A 1 190 ? 4.843 25.834 18.037 1.00 29.53 178 VAL A N 1
ATOM 1367 C CA . VAL A 1 190 ? 3.400 25.827 18.097 1.00 30.91 178 VAL A CA 1
ATOM 1368 C C . VAL A 1 190 ? 2.830 26.560 16.884 1.00 31.64 178 VAL A C 1
ATOM 1369 O O . VAL A 1 190 ? 3.389 27.546 16.420 1.00 32.77 178 VAL A O 1
ATOM 1373 N N . TYR A 1 191 ? 1.751 26.017 16.324 1.00 31.96 179 TYR A N 1
ATOM 1374 C CA . TYR A 1 191 ? 1.097 26.630 15.183 1.00 32.53 179 TYR A CA 1
ATOM 1375 C C . TYR A 1 191 ? 0.271 27.839 15.606 1.00 32.47 179 TYR A C 1
ATOM 1376 O O . TYR A 1 191 ? -0.454 27.813 16.601 1.00 31.11 179 TYR A O 1
ATOM 1385 N N . ARG A 1 192 ? 0.407 28.904 14.833 1.00 32.71 180 ARG A N 1
ATOM 1386 C CA . ARG A 1 192 ? -0.239 30.153 15.140 1.00 33.86 180 ARG A CA 1
ATOM 1387 C C . ARG A 1 192 ? -1.700 30.040 14.805 1.00 33.34 180 ARG A C 1
ATOM 1388 O O . ARG A 1 192 ? -2.116 29.255 13.960 1.00 31.30 180 ARG A O 1
ATOM 1396 N N . ARG A 1 193 ? -2.455 30.829 15.546 1.00 33.22 181 ARG A N 1
ATOM 1397 C CA . ARG A 1 193 ? -3.882 30.852 15.497 1.00 33.72 181 ARG A CA 1
ATOM 1398 C C . ARG A 1 193 ? -4.423 31.131 14.095 1.00 33.31 181 ARG A C 1
ATOM 1399 O O . ARG A 1 193 ? -5.404 30.524 13.668 1.00 32.22 181 ARG A O 1
ATOM 1407 N N . GLU A 1 194 ? -3.796 32.062 13.396 1.00 33.42 182 GLU A N 1
ATOM 1408 C CA . GLU A 1 194 ? -4.248 32.470 12.072 1.00 34.38 182 GLU A CA 1
ATOM 1409 C C . GLU A 1 194 ? -4.146 31.283 11.075 1.00 33.04 182 GLU A C 1
ATOM 1410 O O . GLU A 1 194 ? -5.031 31.065 10.282 1.00 32.33 182 GLU A O 1
ATOM 1416 N N . PHE A 1 195 ? -3.076 30.502 11.145 1.00 32.27 183 PHE A N 1
ATOM 1417 C CA . PHE A 1 195 ? -2.996 29.288 10.331 1.00 31.82 183 PHE A CA 1
ATOM 1418 C C . PHE A 1 195 ? -4.130 28.279 10.630 1.00 31.31 183 PHE A C 1
ATOM 1419 O O . PHE A 1 195 ? -4.775 27.756 9.710 1.00 30.43 183 PHE A O 1
ATOM 1427 N N . LEU A 1 196 ? -4.388 28.052 11.925 1.00 30.32 184 LEU A N 1
ATOM 1428 C CA . LEU A 1 196 ? -5.393 27.125 12.365 1.00 30.17 184 LEU A CA 1
ATOM 1429 C C . LEU A 1 196 ? -6.768 27.594 11.964 1.00 29.91 184 LEU A C 1
ATOM 1430 O O . LEU A 1 196 ? -7.564 26.786 11.511 1.00 28.97 184 LEU A O 1
ATOM 1435 N N . GLU A 1 197 ? -7.048 28.888 12.099 1.00 30.13 185 GLU A N 1
ATOM 1436 C CA . GLU A 1 197 ? -8.311 29.427 11.650 1.00 31.28 185 GLU A CA 1
ATOM 1437 C C . GLU A 1 197 ? -8.487 29.212 10.142 1.00 30.51 185 GLU A C 1
ATOM 1438 O O . GLU A 1 197 ? -9.555 28.847 9.687 1.00 31.09 185 GLU A O 1
ATOM 1444 N N . GLY A 1 198 ? -7.443 29.504 9.386 1.00 30.05 186 GLY A N 1
ATOM 1445 C CA . GLY A 1 198 ? -7.423 29.267 7.964 1.00 30.21 186 GLY A CA 1
ATOM 1446 C C . GLY A 1 198 ? -7.643 27.805 7.603 1.00 29.71 186 GLY A C 1
ATOM 1447 O O . GLY A 1 198 ? -8.378 27.493 6.666 1.00 28.70 186 GLY A O 1
ATOM 1448 N N . LEU A 1 199 ? -7.029 26.909 8.355 1.00 29.65 187 LEU A N 1
ATOM 1449 C CA . LEU A 1 199 ? -7.206 25.491 8.119 1.00 29.93 187 LEU A CA 1
ATOM 1450 C C . LEU A 1 199 ? -8.656 25.079 8.334 1.00 29.68 187 LEU A C 1
ATOM 1451 O O . LEU A 1 199 ? -9.201 24.333 7.541 1.00 28.77 187 LEU A O 1
ATOM 1456 N N . VAL A 1 200 ? -9.280 25.553 9.408 1.00 30.04 188 VAL A N 1
ATOM 1457 C CA . VAL A 1 200 ? -10.662 25.192 9.710 1.00 30.25 188 VAL A CA 1
ATOM 1458 C C . VAL A 1 200 ? -11.577 25.675 8.566 1.00 31.78 188 VAL A C 1
ATOM 1459 O O . VAL A 1 200 ? -12.545 25.006 8.243 1.00 32.47 188 VAL A O 1
ATOM 1463 N N . ARG A 1 201 ? -11.270 26.823 7.966 1.00 32.10 189 ARG A N 1
ATOM 1464 C CA . ARG A 1 201 ? -12.067 27.355 6.854 1.00 34.04 189 ARG A CA 1
ATOM 1465 C C . ARG A 1 201 ? -11.917 26.477 5.589 1.00 33.15 189 ARG A C 1
ATOM 1466 O O . ARG A 1 201 ? -12.880 26.212 4.867 1.00 33.79 189 ARG A O 1
ATOM 1474 N N . LEU A 1 202 ? -10.689 26.050 5.332 1.00 32.04 190 LEU A N 1
ATOM 1475 C CA . LEU A 1 202 ? -10.361 25.208 4.213 1.00 31.36 190 LEU A CA 1
ATOM 1476 C C . LEU A 1 202 ? -11.009 23.826 4.361 1.00 30.92 190 LEU A C 1
ATOM 1477 O O . LEU A 1 202 ? -11.412 23.232 3.369 1.00 30.27 190 LEU A O 1
ATOM 1482 N N . ALA A 1 203 ? -11.114 23.330 5.601 1.00 30.44 191 ALA A N 1
ATOM 1483 C CA . ALA A 1 203 ? -11.690 22.028 5.886 1.00 30.81 191 ALA A CA 1
ATOM 1484 C C . ALA A 1 203 ? -13.174 22.041 5.561 1.00 31.95 191 ALA A C 1
ATOM 1485 O O . ALA A 1 203 ? -13.725 21.024 5.076 1.00 31.93 191 ALA A O 1
ATOM 1487 N N . LYS A 1 204 ? -13.826 23.167 5.830 1.00 32.98 192 LYS A N 1
ATOM 1488 C CA . LYS A 1 204 ? -15.260 23.326 5.468 1.00 35.64 192 LYS A CA 1
ATOM 1489 C C . LYS A 1 204 ? -15.411 23.539 3.960 1.00 34.87 192 LYS A C 1
ATOM 1490 O O . LYS A 1 204 ? -16.255 22.943 3.334 1.00 36.52 192 LYS A O 1
ATOM 1496 N N . LYS A 1 205 ? -14.563 24.359 3.372 1.00 35.00 193 LYS A N 1
ATOM 1497 C CA . LYS A 1 205 ? -14.627 24.635 1.933 1.00 34.84 193 LYS A CA 1
ATOM 1498 C C . LYS A 1 205 ? -14.488 23.369 1.083 1.00 34.09 193 LYS A C 1
ATOM 1499 O O . LYS A 1 205 ? -15.214 23.194 0.098 1.00 33.50 193 LYS A O 1
ATOM 1505 N N . ARG A 1 206 ? -13.558 22.497 1.487 1.00 32.26 194 ARG A N 1
ATOM 1506 C CA . ARG A 1 206 ? -13.111 21.367 0.667 1.00 31.53 194 ARG A CA 1
ATOM 1507 C C . ARG A 1 206 ? -13.365 19.998 1.277 1.00 32.00 194 ARG A C 1
ATOM 1508 O O . ARG A 1 206 ? -12.924 18.980 0.730 1.00 31.68 194 ARG A O 1
ATOM 1516 N N . ASN A 1 207 ? -14.066 19.983 2.420 1.00 32.41 195 ASN A N 1
ATOM 1517 C CA . ASN A 1 207 ? -14.545 18.761 3.072 1.00 32.34 195 ASN A CA 1
ATOM 1518 C C . ASN A 1 207 ? -13.495 17.733 3.443 1.00 31.64 195 ASN A C 1
ATOM 1519 O O . ASN A 1 207 ? -13.398 16.661 2.821 1.00 32.52 195 ASN A O 1
ATOM 1528 N N . PHE A 1 208 ? -12.674 18.089 4.415 1.00 29.98 196 PHE A N 1
ATOM 1529 C CA . PHE A 1 208 ? -11.798 17.149 5.053 1.00 29.24 196 PHE A CA 1
ATOM 1530 C C . PHE A 1 208 ? -11.799 17.351 6.564 1.00 28.62 196 PHE A C 1
ATOM 1531 O O . PHE A 1 208 ? -12.220 18.374 7.078 1.00 27.22 196 PHE A O 1
ATOM 1539 N N . TYR A 1 209 ? -11.244 16.371 7.244 1.00 29.23 197 TYR A N 1
ATOM 1540 C CA . TYR A 1 209 ? -11.075 16.378 8.683 1.00 29.52 197 TYR A CA 1
ATOM 1541 C C . TYR A 1 209 ? -9.740 16.954 9.041 1.00 28.92 197 TYR A C 1
ATOM 1542 O O . TYR A 1 209 ? -8.759 16.729 8.346 1.00 29.09 197 TYR A O 1
ATOM 1551 N N . ILE A 1 210 ? -9.703 17.690 10.135 1.00 28.30 198 ILE A N 1
ATOM 1552 C CA . ILE A 1 210 ? -8.468 18.058 10.749 1.00 28.37 198 ILE A CA 1
ATOM 1553 C C . ILE A 1 210 ? -8.257 17.133 11.926 1.00 28.59 198 ILE A C 1
ATOM 1554 O O . ILE A 1 210 ? -9.096 17.059 12.829 1.00 28.10 198 ILE A O 1
ATOM 1559 N N . ILE A 1 211 ? -7.151 16.422 11.887 1.00 27.91 199 ILE A N 1
ATOM 1560 C CA . ILE A 1 211 ? -6.747 15.544 12.951 1.00 29.00 199 ILE A CA 1
ATOM 1561 C C . ILE A 1 211 ? -5.604 16.219 13.668 1.00 29.52 199 ILE A C 1
ATOM 1562 O O . ILE A 1 211 ? -4.557 16.479 13.068 1.00 28.03 199 ILE A O 1
ATOM 1567 N N . SER A 1 212 ? -5.826 16.505 14.949 1.00 30.07 200 SER A N 1
ATOM 1568 C CA . SER A 1 212 ? -4.900 17.318 15.725 1.00 30.11 200 SER A CA 1
ATOM 1569 C C . SER A 1 212 ? -4.337 16.543 16.906 1.00 30.07 200 SER A C 1
ATOM 1570 O O . SER A 1 212 ? -5.069 16.145 17.789 1.00 29.76 200 SER A O 1
ATOM 1573 N N . ASP A 1 213 ? -3.031 16.344 16.870 1.00 29.40 201 ASP A N 1
ATOM 1574 C CA . ASP A 1 213 ? -2.277 15.613 17.886 1.00 31.33 201 ASP A CA 1
ATOM 1575 C C . ASP A 1 213 ? -1.673 16.627 18.860 1.00 30.66 201 ASP A C 1
ATOM 1576 O O . ASP A 1 213 ? -0.640 17.243 18.574 1.00 31.63 201 ASP A O 1
ATOM 1581 N N . GLU A 1 214 ? -2.351 16.785 19.990 1.00 30.55 202 GLU A N 1
ATOM 1582 C CA . GLU A 1 214 ? -2.065 17.806 20.985 1.00 30.39 202 GLU A CA 1
ATOM 1583 C C . GLU A 1 214 ? -1.510 17.206 22.290 1.00 30.37 202 GLU A C 1
ATOM 1584 O O . GLU A 1 214 ? -1.612 17.803 23.344 1.00 29.84 202 GLU A O 1
ATOM 1590 N N . VAL A 1 215 ? -0.847 16.062 22.178 1.00 31.40 203 VAL A N 1
ATOM 1591 C CA . VAL A 1 215 ? -0.279 15.381 23.352 1.00 31.34 203 VAL A CA 1
ATOM 1592 C C . VAL A 1 215 ? 0.723 16.190 24.165 1.00 30.64 203 VAL A C 1
ATOM 1593 O O . VAL A 1 215 ? 0.875 15.927 25.341 1.00 30.03 203 VAL A O 1
ATOM 1597 N N . TYR A 1 216 ? 1.379 17.166 23.543 1.00 29.81 204 TYR A N 1
ATOM 1598 C CA . TYR A 1 216 ? 2.321 18.050 24.228 1.00 30.54 204 TYR A CA 1
ATOM 1599 C C . TYR A 1 216 ? 1.712 19.363 24.691 1.00 29.87 204 TYR A C 1
ATOM 1600 O O . TYR A 1 216 ? 2.437 20.255 25.084 1.00 30.40 204 TYR A O 1
ATOM 1609 N N . ASP A 1 217 ? 0.395 19.496 24.691 1.00 30.59 205 ASP A N 1
ATOM 1610 C CA . ASP A 1 217 ? -0.238 20.799 24.978 1.00 31.40 205 ASP A CA 1
ATOM 1611 C C . ASP A 1 217 ? 0.005 21.338 26.387 1.00 31.81 205 ASP A C 1
ATOM 1612 O O . ASP A 1 217 ? -0.079 22.531 26.586 1.00 32.83 205 ASP A O 1
ATOM 1617 N N . SER A 1 218 ? 0.305 20.455 27.339 1.00 32.11 206 SER A N 1
ATOM 1618 C CA . SER A 1 218 ? 0.746 20.815 28.693 1.00 33.56 206 SER A CA 1
ATOM 1619 C C . SER A 1 218 ? 2.121 21.390 28.796 1.00 32.25 206 SER A C 1
ATOM 1620 O O . SER A 1 218 ? 2.367 22.206 29.657 1.00 31.74 206 SER A O 1
ATOM 1623 N N . LEU A 1 219 ? 3.013 20.848 27.981 1.00 31.92 207 LEU A N 1
ATOM 1624 C CA . LEU A 1 219 ? 4.419 21.226 27.961 1.00 32.80 207 LEU A CA 1
ATOM 1625 C C . LEU A 1 219 ? 4.624 22.398 27.021 1.00 32.80 207 LEU A C 1
ATOM 1626 O O . LEU A 1 219 ? 5.105 22.219 25.901 1.00 33.10 207 LEU A O 1
ATOM 1631 N N . VAL A 1 220 ? 4.201 23.575 27.464 1.00 32.67 208 VAL A N 1
ATOM 1632 C CA . VAL A 1 220 ? 4.275 24.787 26.661 1.00 33.31 208 VAL A CA 1
ATOM 1633 C C . VAL A 1 220 ? 4.943 25.859 27.485 1.00 33.56 208 VAL A C 1
ATOM 1634 O O . VAL A 1 220 ? 4.724 25.952 28.691 1.00 32.57 208 VAL A O 1
ATOM 1638 N N . TYR A 1 221 ? 5.768 26.668 26.835 1.00 34.38 209 TYR A N 1
ATOM 1639 C CA . TYR A 1 221 ? 6.649 27.598 27.540 1.00 34.83 209 TYR A CA 1
ATOM 1640 C C . TYR A 1 221 ? 6.280 29.001 27.144 1.00 37.63 209 TYR A C 1
ATOM 1641 O O . TYR A 1 221 ? 7.021 29.956 27.371 1.00 38.48 209 TYR A O 1
ATOM 1650 N N . THR A 1 222 ? 5.087 29.129 26.618 1.00 40.09 210 THR A N 1
ATOM 1651 C CA . THR A 1 222 ? 4.659 30.365 26.043 1.00 42.93 210 THR A CA 1
ATOM 1652 C C . THR A 1 222 ? 3.148 30.551 26.240 1.00 44.35 210 THR A C 1
ATOM 1653 O O . THR A 1 222 ? 2.444 29.596 26.587 1.00 44.64 210 THR A O 1
ATOM 1657 N N . ASP A 1 223 ? 2.693 31.788 26.058 1.00 45.75 211 ASP A N 1
ATOM 1658 C CA . ASP A 1 223 ? 1.276 32.157 26.093 1.00 47.32 211 ASP A CA 1
ATOM 1659 C C . ASP A 1 223 ? 0.571 31.934 24.742 1.00 46.54 211 ASP A C 1
ATOM 1660 O O . ASP A 1 223 ? -0.638 31.994 24.653 1.00 46.84 211 ASP A O 1
ATOM 1665 N N . GLU A 1 224 ? 1.342 31.725 23.691 1.00 46.23 212 GLU A N 1
ATOM 1666 C CA . GLU A 1 224 ? 0.822 31.623 22.328 1.00 45.71 212 GLU A CA 1
ATOM 1667 C C . GLU A 1 224 ? 0.322 30.243 21.842 1.00 43.77 212 GLU A C 1
ATOM 1668 O O . GLU A 1 224 ? 0.031 30.105 20.648 1.00 44.23 212 GLU A O 1
ATOM 1670 N N . PHE A 1 225 ? 0.239 29.221 22.699 1.00 40.94 213 PHE A N 1
ATOM 1671 C CA . PHE A 1 225 ? -0.345 27.947 22.244 1.00 37.92 213 PHE A CA 1
ATOM 1672 C C . PHE A 1 225 ? -1.856 28.097 21.900 1.00 35.91 213 PHE A C 1
ATOM 1673 O O . PHE A 1 225 ? -2.644 28.517 22.726 1.00 34.60 213 PHE A O 1
ATOM 1681 N N . THR A 1 226 ? -2.253 27.707 20.685 1.00 34.97 214 THR A N 1
ATOM 1682 C CA . THR A 1 226 ? -3.690 27.552 20.380 1.00 34.30 214 THR A CA 1
ATOM 1683 C C . THR A 1 226 ? -4.046 26.149 19.910 1.00 32.78 214 THR A C 1
ATOM 1684 O O . THR A 1 226 ? -3.363 25.553 19.088 1.00 32.93 214 THR A O 1
ATOM 1688 N N . SER A 1 227 ? -5.056 25.597 20.551 1.00 30.85 215 SER A N 1
ATOM 1689 C CA . SER A 1 227 ? -5.585 24.289 20.217 1.00 30.21 215 SER A CA 1
ATOM 1690 C C . SER A 1 227 ? -6.486 24.425 18.991 1.00 29.79 215 SER A C 1
ATOM 1691 O O . SER A 1 227 ? -7.107 25.451 18.767 1.00 28.12 215 SER A O 1
ATOM 1694 N N . ILE A 1 228 ? -6.574 23.385 18.199 1.00 29.25 216 ILE A N 1
ATOM 1695 C CA . ILE A 1 228 ? -7.651 23.333 17.245 1.00 28.69 216 ILE A CA 1
ATOM 1696 C C . ILE A 1 228 ? -9.022 23.591 17.901 1.00 28.54 216 ILE A C 1
ATOM 1697 O O . ILE A 1 228 ? -9.936 24.071 17.233 1.00 27.43 216 ILE A O 1
ATOM 1702 N N . LEU A 1 229 ? -9.171 23.275 19.192 1.00 28.55 217 LEU A N 1
ATOM 1703 C CA . LEU A 1 229 ? -10.437 23.519 19.899 1.00 29.26 217 LEU A CA 1
ATOM 1704 C C . LEU A 1 229 ? -10.685 24.988 20.295 1.00 30.03 217 LEU A C 1
ATOM 1705 O O . LEU A 1 229 ? -11.813 25.349 20.607 1.00 30.81 217 LEU A O 1
ATOM 1710 N N . ASP A 1 230 ? -9.635 25.816 20.266 1.00 30.33 218 ASP A N 1
ATOM 1711 C CA . ASP A 1 230 ? -9.748 27.254 20.363 1.00 31.28 218 ASP A CA 1
ATOM 1712 C C . ASP A 1 230 ? -10.342 27.897 19.116 1.00 32.31 218 ASP A C 1
ATOM 1713 O O . ASP A 1 230 ? -10.881 29.010 19.188 1.00 33.36 218 ASP A O 1
ATOM 1718 N N . VAL A 1 231 ? -10.238 27.235 17.968 1.00 32.91 219 VAL A N 1
ATOM 1719 C CA . VAL A 1 231 ? -10.667 27.833 16.680 1.00 33.49 219 VAL A CA 1
ATOM 1720 C C . VAL A 1 231 ? -11.794 27.117 15.914 1.00 34.48 219 VAL A C 1
ATOM 1721 O O . VAL A 1 231 ? -12.172 27.506 14.809 1.00 34.43 219 VAL A O 1
ATOM 1725 N N . SER A 1 232 ? -12.276 26.020 16.456 1.00 35.95 220 SER A N 1
ATOM 1726 C CA . SER A 1 232 ? -13.285 25.244 15.783 1.00 37.46 220 SER A CA 1
ATOM 1727 C C . SER A 1 232 ? -14.535 25.359 16.640 1.00 38.80 220 SER A C 1
ATOM 1728 O O . SER A 1 232 ? -14.446 25.622 17.847 1.00 38.01 220 SER A O 1
ATOM 1731 N N . GLU A 1 233 ? -15.690 25.223 16.000 1.00 40.71 221 GLU A N 1
ATOM 1732 C CA . GLU A 1 233 ? -16.975 25.133 16.687 1.00 42.44 221 GLU A CA 1
ATOM 1733 C C . GLU A 1 233 ? -17.474 23.696 16.470 1.00 42.88 221 GLU A C 1
ATOM 1734 O O . GLU A 1 233 ? -17.768 23.280 15.326 1.00 45.17 221 GLU A O 1
ATOM 1737 N N . GLY A 1 234 ? -17.559 22.915 17.521 1.00 42.38 222 GLY A N 1
ATOM 1738 C CA . GLY A 1 234 ? -18.019 21.551 17.333 1.00 41.69 222 GLY A CA 1
ATOM 1739 C C . GLY A 1 234 ? -16.971 20.653 16.682 1.00 40.69 222 GLY A C 1
ATOM 1740 O O . GLY A 1 234 ? -15.878 21.076 16.339 1.00 41.50 222 GLY A O 1
ATOM 1741 N N . PHE A 1 235 ? -17.358 19.410 16.473 1.00 39.21 223 PHE A N 1
ATOM 1742 C CA . PHE A 1 235 ? -16.433 18.353 16.121 1.00 38.44 223 PHE A CA 1
ATOM 1743 C C . PHE A 1 235 ? -16.777 17.670 14.803 1.00 38.46 223 PHE A C 1
ATOM 1744 O O . PHE A 1 235 ? -16.234 16.623 14.529 1.00 38.70 223 PHE A O 1
ATOM 1752 N N . ASP A 1 236 ? -17.650 18.238 13.969 1.00 38.49 224 ASP A N 1
ATOM 1753 C CA . ASP A 1 236 ? -18.036 17.511 12.750 1.00 38.39 224 ASP A CA 1
ATOM 1754 C C . ASP A 1 236 ? -16.868 17.184 11.810 1.00 37.10 224 ASP A C 1
ATOM 1755 O O . ASP A 1 236 ? -16.911 16.128 11.177 1.00 36.77 224 ASP A O 1
ATOM 1760 N N . ARG A 1 237 ? -15.857 18.066 11.755 1.00 34.57 225 ARG A N 1
ATOM 1761 C CA . ARG A 1 237 ? -14.644 17.865 10.949 1.00 35.06 225 ARG A CA 1
ATOM 1762 C C . ARG A 1 237 ? -13.357 17.824 11.793 1.00 32.43 225 ARG A C 1
ATOM 1763 O O . ARG A 1 237 ? -12.277 17.995 11.266 1.00 32.54 225 ARG A O 1
ATOM 1771 N N . ILE A 1 238 ? -13.473 17.628 13.099 1.00 30.28 226 ILE A N 1
ATOM 1772 C CA . ILE A 1 238 ? -12.350 17.692 13.968 1.00 29.70 226 ILE A CA 1
ATOM 1773 C C . ILE A 1 238 ? -12.131 16.367 14.687 1.00 29.04 226 ILE A C 1
ATOM 1774 O O . ILE A 1 238 ? -13.038 15.829 15.322 1.00 29.45 226 ILE A O 1
ATOM 1779 N N . VAL A 1 239 ? -10.906 15.890 14.674 1.00 28.60 227 VAL A N 1
ATOM 1780 C CA . VAL A 1 239 ? -10.536 14.710 15.421 1.00 29.44 227 VAL A CA 1
ATOM 1781 C C . VAL A 1 239 ? -9.441 15.169 16.368 1.00 29.56 227 VAL A C 1
ATOM 1782 O O . VAL A 1 239 ? -8.353 15.558 15.918 1.00 29.67 227 VAL A O 1
ATOM 1786 N N . TYR A 1 240 ? -9.760 15.199 17.658 1.00 29.57 228 TYR A N 1
ATOM 1787 C CA . TYR A 1 240 ? -8.852 15.711 18.685 1.00 30.08 228 TYR A CA 1
ATOM 1788 C C . TYR A 1 240 ? -8.161 14.557 19.411 1.00 29.91 228 TYR A C 1
ATOM 1789 O O . TYR A 1 240 ? -8.799 13.683 19.957 1.00 30.13 228 TYR A O 1
ATOM 1798 N N . ILE A 1 241 ? -6.860 14.555 19.402 1.00 30.05 229 ILE A N 1
ATOM 1799 C CA . ILE A 1 241 ? -6.085 13.483 20.019 1.00 30.99 229 ILE A CA 1
ATOM 1800 C C . ILE A 1 241 ? -5.139 13.991 21.121 1.00 30.71 229 ILE A C 1
ATOM 1801 O O . ILE A 1 241 ? -4.453 15.010 20.982 1.00 30.01 229 ILE A O 1
ATOM 1806 N N . ASN A 1 242 ? -5.206 13.313 22.265 1.00 30.19 230 ASN A N 1
ATOM 1807 C CA . ASN A 1 242 ? -4.427 13.680 23.445 1.00 29.73 230 ASN A CA 1
ATOM 1808 C C . ASN A 1 242 ? -4.235 12.413 24.297 1.00 30.19 230 ASN A C 1
ATOM 1809 O O . ASN A 1 242 ? -4.610 11.298 23.877 1.00 29.36 230 ASN A O 1
ATOM 1814 N N . GLY A 1 243 ? -3.650 12.572 25.478 1.00 29.78 231 GLY A N 1
ATOM 1815 C CA . GLY A 1 243 ? -3.350 11.434 26.326 1.00 30.38 231 GLY A CA 1
ATOM 1816 C C . GLY A 1 243 ? -2.522 11.846 27.502 1.00 30.19 231 GLY A C 1
ATOM 1817 O O . GLY A 1 243 ? -2.281 13.028 27.670 1.00 30.02 231 GLY A O 1
ATOM 1818 N N . PHE A 1 244 ? -2.119 10.852 28.307 1.00 30.30 232 PHE A N 1
ATOM 1819 C CA . PHE A 1 244 ? -1.483 11.039 29.601 1.00 30.03 232 PHE A CA 1
ATOM 1820 C C . PHE A 1 244 ? 0.015 10.826 29.521 1.00 30.97 232 PHE A C 1
ATOM 1821 O O . PHE A 1 244 ? 0.728 11.100 30.478 1.00 30.55 232 PHE A O 1
ATOM 1829 N N . SER A 1 245 ? 0.501 10.383 28.367 1.00 30.74 233 SER A N 1
ATOM 1830 C CA . SER A 1 245 ? 1.899 9.983 28.246 1.00 31.94 233 SER A CA 1
ATOM 1831 C C . SER A 1 245 ? 2.876 11.101 28.561 1.00 31.26 233 SER A C 1
ATOM 1832 O O . SER A 1 245 ? 3.825 10.887 29.305 1.00 30.20 233 SER A O 1
ATOM 1835 N N . LYS A 1 246 ? 2.657 12.265 27.957 1.00 31.34 234 LYS A N 1
ATOM 1836 C CA . LYS A 1 246 ? 3.585 13.401 28.099 1.00 32.06 234 LYS A CA 1
ATOM 1837 C C . LYS A 1 246 ? 3.211 14.298 29.251 1.00 32.39 234 LYS A C 1
ATOM 1838 O O . LYS A 1 246 ? 4.055 14.668 30.052 1.00 33.29 234 LYS A O 1
ATOM 1844 N N . SER A 1 247 ? 1.931 14.599 29.374 1.00 32.69 235 SER A N 1
ATOM 1845 C CA . SER A 1 247 ? 1.445 15.491 30.402 1.00 32.58 235 SER A CA 1
ATOM 1846 C C . SER A 1 247 ? 1.761 14.969 31.798 1.00 31.86 235 SER A C 1
ATOM 1847 O O . SER A 1 247 ? 2.111 15.728 32.666 1.00 30.75 235 SER A O 1
ATOM 1850 N N . HIS A 1 248 ? 1.679 13.655 31.995 1.00 31.80 236 HIS A N 1
ATOM 1851 C CA . HIS A 1 248 ? 1.881 13.073 33.312 1.00 31.37 236 HIS A CA 1
ATOM 1852 C C . HIS A 1 248 ? 3.048 12.098 33.382 1.00 31.35 236 HIS A C 1
ATOM 1853 O O . HIS A 1 248 ? 3.182 11.384 34.364 1.00 32.04 236 HIS A O 1
ATOM 1860 N N . SER A 1 249 ? 3.928 12.104 32.388 1.00 30.87 237 SER A N 1
ATOM 1861 C CA . SER A 1 249 ? 4.996 11.130 32.333 1.00 30.40 237 SER A CA 1
ATOM 1862 C C . SER A 1 249 ? 4.508 9.674 32.586 1.00 30.11 237 SER A C 1
ATOM 1863 O O . SER A 1 249 ? 5.053 8.950 33.428 1.00 30.74 237 SER A O 1
ATOM 1866 N N . MET A 1 250 ? 3.476 9.282 31.846 1.00 29.23 238 MET A N 1
ATOM 1867 C CA . MET A 1 250 ? 2.830 7.984 31.982 1.00 29.25 238 MET A CA 1
ATOM 1868 C C . MET A 1 250 ? 2.952 7.166 30.680 1.00 28.94 238 MET A C 1
ATOM 1869 O O . MET A 1 250 ? 2.067 6.382 30.367 1.00 28.78 238 MET A O 1
ATOM 1874 N N . THR A 1 251 ? 4.063 7.315 29.956 1.00 28.97 239 THR A N 1
ATOM 1875 C CA . THR A 1 251 ? 4.219 6.640 28.671 1.00 28.77 239 THR A CA 1
ATOM 1876 C C . THR A 1 251 ? 3.984 5.145 28.671 1.00 27.81 239 THR A C 1
ATOM 1877 O O . THR A 1 251 ? 3.344 4.633 27.771 1.00 28.63 239 THR A O 1
ATOM 1881 N N . GLY A 1 252 ? 4.522 4.419 29.629 1.00 27.95 240 GLY A N 1
ATOM 1882 C CA . GLY A 1 252 ? 4.377 2.968 29.673 1.00 28.61 240 GLY A CA 1
ATOM 1883 C C . GLY A 1 252 ? 2.996 2.439 30.046 1.00 28.10 240 GLY A C 1
ATOM 1884 O O . GLY A 1 252 ? 2.767 1.265 29.964 1.00 27.30 240 GLY A O 1
ATOM 1885 N N . TRP A 1 253 ? 2.096 3.318 30.510 1.00 28.59 241 TRP A N 1
ATOM 1886 C CA . TRP A 1 253 ? 0.711 2.967 30.823 1.00 28.64 241 TRP A CA 1
ATOM 1887 C C . TRP A 1 253 ? -0.102 2.717 29.573 1.00 29.11 241 TRP A C 1
ATOM 1888 O O . TRP A 1 253 ? -1.028 1.901 29.598 1.00 30.74 241 TRP A O 1
ATOM 1899 N N . ARG A 1 254 ? 0.227 3.444 28.497 1.00 29.02 242 ARG A N 1
ATOM 1900 C CA . ARG A 1 254 ? -0.451 3.358 27.201 1.00 29.09 242 ARG A CA 1
ATOM 1901 C C . ARG A 1 254 ? -1.932 3.772 27.341 1.00 28.36 242 ARG A C 1
ATOM 1902 O O . ARG A 1 254 ? -2.857 2.970 27.137 1.00 27.47 242 ARG A O 1
ATOM 1910 N N . VAL A 1 255 ? -2.120 5.020 27.749 1.00 29.25 243 VAL A N 1
ATOM 1911 C CA . VAL A 1 255 ? -3.446 5.615 27.848 1.00 30.87 243 VAL A CA 1
ATOM 1912 C C . VAL A 1 255 ? -3.493 6.928 27.115 1.00 30.18 243 VAL A C 1
ATOM 1913 O O . VAL A 1 255 ? -2.817 7.899 27.499 1.00 30.78 243 VAL A O 1
ATOM 1917 N N . GLY A 1 256 ? -4.365 6.949 26.124 1.00 28.82 244 GLY A N 1
ATOM 1918 C CA . GLY A 1 256 ? -4.668 8.111 25.331 1.00 28.73 244 GLY A CA 1
ATOM 1919 C C . GLY A 1 256 ? -6.134 8.106 24.962 1.00 28.64 244 GLY A C 1
ATOM 1920 O O . GLY A 1 256 ? -6.877 7.262 25.422 1.00 27.66 244 GLY A O 1
ATOM 1921 N N . TYR A 1 257 ? -6.559 9.102 24.191 1.00 28.32 245 TYR A N 1
ATOM 1922 C CA . TYR A 1 257 ? -7.937 9.193 23.787 1.00 28.66 245 TYR A CA 1
ATOM 1923 C C . TYR A 1 257 ? -8.106 10.044 22.536 1.00 29.26 245 TYR A C 1
ATOM 1924 O O . TYR A 1 257 ? -7.222 10.839 22.158 1.00 27.51 245 TYR A O 1
ATOM 1933 N N . LEU A 1 258 ? -9.263 9.834 21.919 1.00 29.29 246 LEU A N 1
ATOM 1934 C CA . LEU A 1 258 ? -9.705 10.551 20.770 1.00 30.15 246 LEU A CA 1
ATOM 1935 C C . LEU A 1 258 ? -11.056 11.152 21.152 1.00 29.82 246 LEU A C 1
ATOM 1936 O O . LEU A 1 258 ? -11.881 10.489 21.770 1.00 28.84 246 LEU A O 1
ATOM 1941 N N . ILE A 1 259 ? -11.244 12.416 20.788 1.00 28.99 247 ILE A N 1
ATOM 1942 C CA . ILE A 1 259 ? -12.505 13.083 20.822 1.00 28.96 247 ILE A CA 1
ATOM 1943 C C . ILE A 1 259 ? -12.910 13.575 19.449 1.00 28.57 247 ILE A C 1
ATOM 1944 O O . ILE A 1 259 ? -12.143 14.211 18.748 1.00 29.34 247 ILE A O 1
ATOM 1949 N N . SER A 1 260 ? -14.147 13.293 19.067 1.00 28.43 248 SER A N 1
ATOM 1950 C CA . SER A 1 260 ? -14.637 13.744 17.790 1.00 28.93 248 SER A CA 1
ATOM 1951 C C . SER A 1 260 ? -16.180 13.868 17.853 1.00 28.70 248 SER A C 1
ATOM 1952 O O . SER A 1 260 ? -16.756 13.969 18.931 1.00 27.34 248 SER A O 1
ATOM 1955 N N . SER A 1 261 ? -16.821 13.929 16.690 1.00 29.33 249 SER A N 1
ATOM 1956 C CA . SER A 1 261 ? -18.263 13.783 16.618 1.00 30.88 249 SER A CA 1
ATOM 1957 C C . SER A 1 261 ? -18.640 12.406 17.140 1.00 31.27 249 SER A C 1
ATOM 1958 O O . SER A 1 261 ? -17.810 11.487 17.214 1.00 29.55 249 SER A O 1
ATOM 1961 N N . GLU A 1 262 ? -19.894 12.274 17.525 1.00 32.04 250 GLU A N 1
ATOM 1962 C CA . GLU A 1 262 ? -20.425 10.978 17.903 1.00 33.17 250 GLU A CA 1
ATOM 1963 C C . GLU A 1 262 ? -20.334 9.960 16.767 1.00 32.67 250 GLU A C 1
ATOM 1964 O O . GLU A 1 262 ? -20.028 8.806 17.008 1.00 32.81 250 GLU A O 1
ATOM 1970 N N . LYS A 1 263 ? -20.554 10.390 15.536 1.00 32.24 251 LYS A N 1
ATOM 1971 C CA . LYS A 1 263 ? -20.427 9.497 14.392 1.00 32.96 251 LYS A CA 1
ATOM 1972 C C . LYS A 1 263 ? -18.962 8.951 14.246 1.00 31.99 251 LYS A C 1
ATOM 1973 O O . LYS A 1 263 ? -18.731 7.753 14.076 1.00 31.38 251 LYS A O 1
ATOM 1979 N N . VAL A 1 264 ? -17.988 9.837 14.335 1.00 30.46 252 VAL A N 1
ATOM 1980 C CA . VAL A 1 264 ? -16.581 9.424 14.236 1.00 30.97 252 VAL A CA 1
ATOM 1981 C C . VAL A 1 264 ? -16.165 8.534 15.406 1.00 30.03 252 VAL A C 1
ATOM 1982 O O . VAL A 1 264 ? -15.531 7.530 15.199 1.00 30.23 252 VAL A O 1
ATOM 1986 N N . ALA A 1 265 ? -16.563 8.921 16.613 1.00 29.94 253 ALA A N 1
ATOM 1987 C CA . ALA A 1 265 ? -16.232 8.206 17.821 1.00 29.82 253 ALA A CA 1
ATOM 1988 C C . ALA A 1 265 ? -16.816 6.772 17.775 1.00 30.08 253 ALA A C 1
ATOM 1989 O O . ALA A 1 265 ? -16.165 5.848 18.188 1.00 31.07 253 ALA A O 1
ATOM 1991 N N . THR A 1 266 ? -18.011 6.599 17.237 1.00 29.43 254 THR A N 1
ATOM 1992 C CA . THR A 1 266 ? -18.618 5.287 17.050 1.00 29.95 254 THR A CA 1
ATOM 1993 C C . THR A 1 266 ? -17.826 4.399 16.093 1.00 30.20 254 THR A C 1
ATOM 1994 O O . THR A 1 266 ? -17.587 3.237 16.409 1.00 30.54 254 THR A O 1
ATOM 1998 N N . ALA A 1 267 ? -17.369 4.954 14.983 1.00 29.88 255 ALA A N 1
ATOM 1999 C CA . ALA A 1 267 ? -16.503 4.234 14.041 1.00 30.55 255 ALA A CA 1
ATOM 2000 C C . ALA A 1 267 ? -15.171 3.881 14.687 1.00 30.20 255 ALA A C 1
ATOM 2001 O O . ALA A 1 267 ? -14.719 2.776 14.574 1.00 29.59 255 ALA A O 1
ATOM 2003 N N . VAL A 1 268 ? -14.580 4.828 15.417 1.00 30.55 256 VAL A N 1
ATOM 2004 C CA . VAL A 1 268 ? -13.331 4.616 16.114 1.00 29.33 256 VAL A CA 1
ATOM 2005 C C . VAL A 1 268 ? -13.477 3.561 17.190 1.00 29.34 256 VAL A C 1
ATOM 2006 O O . VAL A 1 268 ? -12.594 2.794 17.360 1.00 29.55 256 VAL A O 1
ATOM 2010 N N . SER A 1 269 ? -14.634 3.488 17.824 1.00 30.00 257 SER A N 1
ATOM 2011 C CA . SER A 1 269 ? -14.974 2.547 18.882 1.00 30.95 257 SER A CA 1
ATOM 2012 C C . SER A 1 269 ? -15.041 1.098 18.352 1.00 30.78 257 SER A C 1
ATOM 2013 O O . SER A 1 269 ? -14.605 0.147 19.024 1.00 30.53 257 SER A O 1
ATOM 2017 N N . LYS A 1 270 ? -15.601 0.961 17.157 1.00 30.58 258 LYS A N 1
ATOM 2018 C CA . LYS A 1 270 ? -15.596 -0.274 16.391 1.00 31.15 258 LYS A CA 1
ATOM 2019 C C . LYS A 1 270 ? -14.191 -0.797 16.114 1.00 30.44 258 LYS A C 1
ATOM 2020 O O . LYS A 1 270 ? -13.906 -1.958 16.377 1.00 29.93 258 LYS A O 1
ATOM 2026 N N . ILE A 1 271 ? -13.323 0.070 15.640 1.00 30.80 259 ILE A N 1
ATOM 2027 C CA . ILE A 1 271 ? -11.949 -0.306 15.384 1.00 31.96 259 ILE A CA 1
ATOM 2028 C C . ILE A 1 271 ? -11.287 -0.758 16.725 1.00 31.89 259 ILE A C 1
ATOM 2029 O O . ILE A 1 271 ? -10.701 -1.834 16.791 1.00 31.59 259 ILE A O 1
ATOM 2034 N N . GLN A 1 272 ? -11.378 0.065 17.774 1.00 31.44 260 GLN A N 1
ATOM 2035 C CA . GLN A 1 272 ? -10.794 -0.256 19.095 1.00 30.72 260 GLN A CA 1
ATOM 2036 C C . GLN A 1 272 ? -11.271 -1.590 19.545 1.00 30.77 260 GLN A C 1
ATOM 2037 O O . GLN A 1 272 ? -10.528 -2.424 19.995 1.00 30.29 260 GLN A O 1
ATOM 2043 N N . SER A 1 273 ? -12.554 -1.814 19.366 1.00 30.94 261 SER A N 1
ATOM 2044 C CA . SER A 1 273 ? -13.199 -2.982 19.880 1.00 31.14 261 SER A CA 1
ATOM 2045 C C . SER A 1 273 ? -12.692 -4.240 19.225 1.00 31.76 261 SER A C 1
ATOM 2046 O O . SER A 1 273 ? -12.469 -5.241 19.911 1.00 33.22 261 SER A O 1
ATOM 2049 N N . HIS A 1 274 ? -12.496 -4.208 17.914 1.00 31.37 262 HIS A N 1
ATOM 2050 C CA . HIS A 1 274 ? -12.152 -5.414 17.181 1.00 31.36 262 HIS A CA 1
ATOM 2051 C C . HIS A 1 274 ? -10.670 -5.658 17.091 1.00 30.56 262 HIS A C 1
ATOM 2052 O O . HIS A 1 274 ? -10.284 -6.757 16.772 1.00 31.72 262 HIS A O 1
ATOM 2059 N N . THR A 1 275 ? -9.855 -4.645 17.390 1.00 30.44 263 THR A N 1
ATOM 2060 C CA . THR A 1 275 ? -8.406 -4.744 17.302 1.00 29.54 263 THR A CA 1
ATOM 2061 C C . THR A 1 275 ? -7.730 -5.125 18.606 1.00 29.34 263 THR A C 1
ATOM 2062 O O . THR A 1 275 ? -7.063 -6.165 18.657 1.00 30.69 263 THR A O 1
ATOM 2066 N N . THR A 1 276 ? -7.850 -4.289 19.629 1.00 28.92 264 THR A N 1
ATOM 2067 C CA . THR A 1 276 ? -7.294 -4.594 20.950 1.00 28.44 264 THR A CA 1
ATOM 2068 C C . THR A 1 276 ? -8.357 -4.865 22.003 1.00 28.66 264 THR A C 1
ATOM 2069 O O . THR A 1 276 ? -8.056 -5.268 23.122 1.00 28.15 264 THR A O 1
ATOM 2073 N N . SER A 1 277 ? -9.591 -4.561 21.671 1.00 29.30 265 SER A N 1
ATOM 2074 C CA . SER A 1 277 ? -10.618 -4.291 22.671 1.00 30.32 265 SER A CA 1
ATOM 2075 C C . SER A 1 277 ? -10.216 -3.184 23.674 1.00 29.92 265 SER A C 1
ATOM 2076 O O . SER A 1 277 ? -9.356 -2.321 23.405 1.00 29.14 265 SER A O 1
ATOM 2079 N N . CYS A 1 278 ? -10.848 -3.209 24.834 1.00 30.66 266 CYS A N 1
ATOM 2080 C CA . CYS A 1 278 ? -10.570 -2.252 25.897 1.00 31.34 266 CYS A CA 1
ATOM 2081 C C . CYS A 1 278 ? -9.112 -2.251 26.292 1.00 29.97 266 CYS A C 1
ATOM 2082 O O . CYS A 1 278 ? -8.381 -3.262 26.154 1.00 29.09 266 CYS A O 1
ATOM 2085 N N . ILE A 1 279 ? -8.676 -1.109 26.801 1.00 29.84 267 ILE A N 1
ATOM 2086 C CA . ILE A 1 279 ? -7.315 -1.013 27.288 1.00 29.39 267 ILE A CA 1
ATOM 2087 C C . ILE A 1 279 ? -7.189 -1.581 28.705 1.00 27.75 267 ILE A C 1
ATOM 2088 O O . ILE A 1 279 ? -8.158 -1.744 29.425 1.00 25.56 267 ILE A O 1
ATOM 2093 N N . ASN A 1 280 ? -5.945 -1.807 29.107 1.00 27.30 268 ASN A N 1
ATOM 2094 C CA . ASN A 1 280 ? -5.623 -2.280 30.445 1.00 27.18 268 ASN A CA 1
ATOM 2095 C C . ASN A 1 280 ? -6.487 -1.551 31.526 1.00 26.90 268 ASN A C 1
ATOM 2096 O O . ASN A 1 280 ? -6.481 -0.298 31.633 1.00 25.77 268 ASN A O 1
ATOM 2101 N N . THR A 1 281 ? -7.211 -2.340 32.321 1.00 27.15 269 THR A N 1
ATOM 2102 C CA . THR A 1 281 ? -8.169 -1.794 33.278 1.00 27.27 269 THR A CA 1
ATOM 2103 C C . THR A 1 281 ? -7.466 -0.981 34.353 1.00 27.88 269 THR A C 1
ATOM 2104 O O . THR A 1 281 ? -7.982 0.061 34.751 1.00 27.01 269 THR A O 1
ATOM 2108 N N . VAL A 1 282 ? -6.298 -1.452 34.815 1.00 28.02 270 VAL A N 1
ATOM 2109 C CA . VAL A 1 282 ? -5.526 -0.727 35.820 1.00 27.52 270 VAL A CA 1
ATOM 2110 C C . VAL A 1 282 ? -5.179 0.663 35.280 1.00 27.99 270 VAL A C 1
ATOM 2111 O O . VAL A 1 282 ? -5.269 1.629 36.007 1.00 28.51 270 VAL A O 1
ATOM 2115 N N . ALA A 1 283 ? -4.739 0.722 34.010 1.00 27.70 271 ALA A N 1
ATOM 2116 C CA . ALA A 1 283 ? -4.385 1.947 33.327 1.00 27.65 271 ALA A CA 1
ATOM 2117 C C . ALA A 1 283 ? -5.544 2.929 33.266 1.00 27.57 271 ALA A C 1
ATOM 2118 O O . ALA A 1 283 ? -5.337 4.129 33.372 1.00 25.76 271 ALA A O 1
ATOM 2120 N N . GLN A 1 284 ? -6.758 2.406 33.122 1.00 27.26 272 GLN A N 1
ATOM 2121 C CA . GLN A 1 284 ? -7.915 3.260 33.050 1.00 28.05 272 GLN A CA 1
ATOM 2122 C C . GLN A 1 284 ? -8.164 3.951 34.388 1.00 28.70 272 GLN A C 1
ATOM 2123 O O . GLN A 1 284 ? -8.430 5.147 34.389 1.00 28.33 272 GLN A O 1
ATOM 2129 N N . TYR A 1 285 ? -8.060 3.201 35.489 1.00 28.29 273 TYR A N 1
ATOM 2130 C CA . TYR A 1 285 ? -8.202 3.802 36.801 1.00 29.74 273 TYR A CA 1
ATOM 2131 C C . TYR A 1 285 ? -7.034 4.728 37.138 1.00 28.81 273 TYR A C 1
ATOM 2132 O O . TYR A 1 285 ? -7.240 5.764 37.769 1.00 27.58 273 TYR A O 1
ATOM 2141 N N . ALA A 1 286 ? -5.839 4.372 36.684 1.00 27.64 274 ALA A N 1
ATOM 2142 C CA . ALA A 1 286 ? -4.696 5.254 36.805 1.00 28.69 274 ALA A CA 1
ATOM 2143 C C . ALA A 1 286 ? -4.969 6.609 36.098 1.00 28.08 274 ALA A C 1
ATOM 2144 O O . ALA A 1 286 ? -4.748 7.649 36.680 1.00 28.09 274 ALA A O 1
ATOM 2146 N N . ALA A 1 287 ? -5.426 6.564 34.853 1.00 27.47 275 ALA A N 1
ATOM 2147 C CA . ALA A 1 287 ? -5.722 7.769 34.071 1.00 28.49 275 ALA A CA 1
ATOM 2148 C C . ALA A 1 287 ? -6.832 8.623 34.699 1.00 28.74 275 ALA A C 1
ATOM 2149 O O . ALA A 1 287 ? -6.776 9.848 34.688 1.00 28.01 275 ALA A O 1
ATOM 2151 N N . LEU A 1 288 ? -7.846 7.964 35.238 1.00 28.24 276 LEU A N 1
ATOM 2152 C CA . LEU A 1 288 ? -8.917 8.661 35.924 1.00 30.06 276 LEU A CA 1
ATOM 2153 C C . LEU A 1 288 ? -8.362 9.550 37.069 1.00 30.19 276 LEU A C 1
ATOM 2154 O O . LEU A 1 288 ? -8.716 10.735 37.195 1.00 29.48 276 LEU A O 1
ATOM 2159 N N . LYS A 1 289 ? -7.480 8.969 37.892 1.00 29.81 277 LYS A N 1
ATOM 2160 C CA . LYS A 1 289 ? -6.810 9.696 38.954 1.00 28.44 277 LYS A CA 1
ATOM 2161 C C . LYS A 1 289 ? -5.892 10.764 38.354 1.00 28.36 277 LYS A C 1
ATOM 2162 O O . LYS A 1 289 ? -5.847 11.851 38.900 1.00 27.91 277 LYS A O 1
ATOM 2166 N N . ALA A 1 290 ? -5.181 10.459 37.265 1.00 27.37 278 ALA A N 1
ATOM 2167 C CA . ALA A 1 290 ? -4.252 11.417 36.648 1.00 28.34 278 ALA A CA 1
ATOM 2168 C C . ALA A 1 290 ? -4.912 12.745 36.220 1.00 28.33 278 ALA A C 1
ATOM 2169 O O . ALA A 1 290 ? -4.283 13.766 36.236 1.00 26.73 278 ALA A O 1
ATOM 2171 N N . LEU A 1 291 ? -6.188 12.709 35.842 1.00 29.54 279 LEU A N 1
ATOM 2172 C CA . LEU A 1 291 ? -6.973 13.927 35.566 1.00 29.75 279 LEU A CA 1
ATOM 2173 C C . LEU A 1 291 ? -6.981 14.914 36.723 1.00 30.61 279 LEU A C 1
ATOM 2174 O O . LEU A 1 291 ? -7.124 16.076 36.491 1.00 31.08 279 LEU A O 1
ATOM 2179 N N . GLU A 1 292 ? -6.869 14.451 37.961 1.00 30.80 280 GLU A N 1
ATOM 2180 C CA . GLU A 1 292 ? -6.884 15.319 39.124 1.00 31.99 280 GLU A CA 1
ATOM 2181 C C . GLU A 1 292 ? -5.496 15.793 39.565 1.00 31.77 280 GLU A C 1
ATOM 2182 O O . GLU A 1 292 ? -5.392 16.584 40.486 1.00 31.89 280 GLU A O 1
ATOM 2188 N N . VAL A 1 293 ? -4.445 15.312 38.902 1.00 31.26 281 VAL A N 1
ATOM 2189 C CA . VAL A 1 293 ? -3.069 15.543 39.291 1.00 30.94 281 VAL A CA 1
ATOM 2190 C C . VAL A 1 293 ? -2.464 16.772 38.586 1.00 31.04 281 VAL A C 1
ATOM 2191 O O . VAL A 1 293 ? -2.609 16.985 37.377 1.00 31.56 281 VAL A O 1
ATOM 2195 N N . ASP A 1 294 ? -1.745 17.569 39.350 1.00 30.81 282 ASP A N 1
ATOM 2196 C CA . ASP A 1 294 ? -1.094 18.732 38.798 1.00 30.81 282 ASP A CA 1
ATOM 2197 C C . ASP A 1 294 ? 0.308 18.338 38.318 1.00 30.54 282 ASP A C 1
ATOM 2198 O O . ASP A 1 294 ? 1.053 17.701 39.040 1.00 31.30 282 ASP A O 1
ATOM 2203 N N . ASN A 1 295 ? 0.638 18.717 37.097 1.00 29.94 283 ASN A N 1
ATOM 2204 C CA . ASN A 1 295 ? 1.965 18.498 36.510 1.00 30.40 283 ASN A CA 1
ATOM 2205 C C . ASN A 1 295 ? 2.829 19.756 36.408 1.00 29.50 283 ASN A C 1
ATOM 2206 O O . ASN A 1 295 ? 3.806 19.755 35.682 1.00 29.98 283 ASN A O 1
ATOM 2211 N N . SER A 1 296 ? 2.485 20.826 37.126 1.00 29.09 284 SER A N 1
ATOM 2212 C CA . SER A 1 296 ? 3.181 22.097 37.013 1.00 29.46 284 SER A CA 1
ATOM 2213 C C . SER A 1 296 ? 4.660 21.975 37.308 1.00 29.62 284 SER A C 1
ATOM 2214 O O . SER A 1 296 ? 5.447 22.632 36.634 1.00 29.13 284 SER A O 1
ATOM 2219 N N . TYR A 1 297 ? 5.039 21.170 38.305 1.00 29.16 285 TYR A N 1
ATOM 2220 C CA . TYR A 1 297 ? 6.466 21.043 38.658 1.00 30.39 285 TYR A CA 1
ATOM 2221 C C . TYR A 1 297 ? 7.289 20.487 37.500 1.00 28.52 285 TYR A C 1
ATOM 2222 O O . TYR A 1 297 ? 8.363 20.982 37.191 1.00 28.74 285 TYR A O 1
ATOM 2231 N N . MET A 1 298 ? 6.750 19.500 36.826 1.00 27.65 286 MET A N 1
ATOM 2232 C CA . MET A 1 298 ? 7.419 18.903 35.705 1.00 28.84 286 MET A CA 1
ATOM 2233 C C . MET A 1 298 ? 7.515 19.906 34.535 1.00 28.51 286 MET A C 1
ATOM 2234 O O . MET A 1 298 ? 8.547 20.026 33.919 1.00 28.50 286 MET A O 1
ATOM 2239 N N . VAL A 1 299 ? 6.422 20.617 34.253 1.00 28.18 287 VAL A N 1
ATOM 2240 C CA . VAL A 1 299 ? 6.400 21.639 33.192 1.00 29.15 287 VAL A CA 1
ATOM 2241 C C . VAL A 1 299 ? 7.438 22.745 33.426 1.00 28.09 287 VAL A C 1
ATOM 2242 O O . VAL A 1 299 ? 8.179 23.117 32.511 1.00 27.23 287 VAL A O 1
ATOM 2246 N N . GLN A 1 300 ? 7.493 23.259 34.644 1.00 28.24 288 GLN A N 1
ATOM 2247 C CA . GLN A 1 300 ? 8.493 24.265 35.042 1.00 28.68 288 GLN A CA 1
ATOM 2248 C C . GLN A 1 300 ? 9.937 23.736 34.938 1.00 28.25 288 GLN A C 1
ATOM 2249 O O . GLN A 1 300 ? 10.846 24.436 34.527 1.00 27.81 288 GLN A O 1
ATOM 2255 N N . THR A 1 301 ? 10.149 22.474 35.256 1.00 29.20 289 THR A N 1
ATOM 2256 C CA . THR A 1 301 ? 11.469 21.852 35.110 1.00 28.72 289 THR A CA 1
ATOM 2257 C C . THR A 1 301 ? 11.895 21.840 33.655 1.00 28.77 289 THR A C 1
ATOM 2258 O O . THR A 1 301 ? 13.017 22.228 33.323 1.00 28.43 289 THR A O 1
ATOM 2262 N N . PHE A 1 302 ? 10.977 21.408 32.782 1.00 29.24 290 PHE A N 1
ATOM 2263 C CA . PHE A 1 302 ? 11.197 21.391 31.341 1.00 28.88 290 PHE A CA 1
ATOM 2264 C C . PHE A 1 302 ? 11.444 22.793 30.771 1.00 28.22 290 PHE A C 1
ATOM 2265 O O . PHE A 1 302 ? 12.327 22.967 29.965 1.00 27.53 290 PHE A O 1
ATOM 2273 N N . LYS A 1 303 ? 10.697 23.773 31.253 1.00 28.25 291 LYS A N 1
ATOM 2274 C CA . LYS A 1 303 ? 10.869 25.161 30.860 1.00 28.75 291 LYS A CA 1
ATOM 2275 C C . LYS A 1 303 ? 12.268 25.655 31.167 1.00 28.80 291 LYS A C 1
ATOM 2276 O O . LYS A 1 303 ? 12.903 26.288 30.316 1.00 28.68 291 LYS A O 1
ATOM 2282 N N . GLU A 1 304 ? 12.751 25.378 32.371 1.00 28.91 292 GLU A N 1
ATOM 2283 C CA . GLU A 1 304 ? 14.105 25.759 32.738 1.00 30.43 292 GLU A CA 1
ATOM 2284 C C . GLU A 1 304 ? 15.162 25.030 31.912 1.00 29.89 292 GLU A C 1
ATOM 2285 O O . GLU A 1 304 ? 16.139 25.649 31.524 1.00 30.02 292 GLU A O 1
ATOM 2291 N N . ARG A 1 305 ? 14.979 23.734 31.662 1.00 29.72 293 ARG A N 1
ATOM 2292 C CA . ARG A 1 305 ? 15.868 23.018 30.764 1.00 29.56 293 ARG A CA 1
ATOM 2293 C C . ARG A 1 305 ? 15.846 23.625 29.383 1.00 30.05 293 ARG A C 1
ATOM 2294 O O . ARG A 1 305 ? 16.890 23.801 28.807 1.00 30.68 293 ARG A O 1
ATOM 2302 N N . LYS A 1 306 ? 14.658 23.953 28.861 1.00 30.30 294 LYS A N 1
ATOM 2303 C CA . LYS A 1 306 ? 14.518 24.617 27.570 1.00 29.99 294 LYS A CA 1
ATOM 2304 C C . LYS A 1 306 ? 15.329 25.909 27.508 1.00 29.56 294 LYS A C 1
ATOM 2305 O O . LYS A 1 306 ? 16.097 26.098 26.556 1.00 29.60 294 LYS A O 1
ATOM 2311 N N . ASN A 1 307 ? 15.210 26.765 28.536 1.00 29.28 295 ASN A N 1
ATOM 2312 C CA . ASN A 1 307 ? 15.923 28.056 28.570 1.00 28.75 295 ASN A CA 1
ATOM 2313 C C . ASN A 1 307 ? 17.443 27.876 28.595 1.00 28.49 295 ASN A C 1
ATOM 2314 O O . ASN A 1 307 ? 18.184 28.600 27.914 1.00 27.50 295 ASN A O 1
ATOM 2319 N N . PHE A 1 308 ? 17.875 26.840 29.291 1.00 28.34 296 PHE A N 1
ATOM 2320 C CA . PHE A 1 308 ? 19.278 26.551 29.442 1.00 29.09 296 PHE A CA 1
ATOM 2321 C C . PHE A 1 308 ? 19.910 26.071 28.125 1.00 29.35 296 PHE A C 1
ATOM 2322 O O . PHE A 1 308 ? 20.997 26.508 27.762 1.00 27.96 296 PHE A O 1
ATOM 2330 N N . VAL A 1 309 ? 19.233 25.152 27.436 1.00 29.65 297 VAL A N 1
ATOM 2331 C CA . VAL A 1 309 ? 19.758 24.582 26.209 1.00 30.42 297 VAL A CA 1
ATOM 2332 C C . VAL A 1 309 ? 19.768 25.628 25.082 1.00 30.00 297 VAL A C 1
ATOM 2333 O O . VAL A 1 309 ? 20.706 25.685 24.286 1.00 27.76 297 VAL A O 1
ATOM 2337 N N . VAL A 1 310 ? 18.713 26.437 25.016 1.00 30.53 298 VAL A N 1
ATOM 2338 C CA . VAL A 1 310 ? 18.606 27.513 24.025 1.00 30.72 298 VAL A CA 1
ATOM 2339 C C . VAL A 1 310 ? 19.768 28.481 24.184 1.00 30.75 298 VAL A C 1
ATOM 2340 O O . VAL A 1 310 ? 20.430 28.855 23.225 1.00 30.21 298 VAL A O 1
ATOM 2344 N N . GLU A 1 311 ? 20.030 28.862 25.434 1.00 31.45 299 GLU A N 1
ATOM 2345 C CA . GLU A 1 311 ? 21.038 29.861 25.762 1.00 31.16 299 GLU A CA 1
ATOM 2346 C C . GLU A 1 311 ? 22.432 29.327 25.388 1.00 31.56 299 GLU A C 1
ATOM 2347 O O . GLU A 1 311 ? 23.248 30.008 24.764 1.00 31.61 299 GLU A O 1
ATOM 2350 N N . ARG A 1 312 ? 22.681 28.087 25.746 1.00 31.42 300 ARG A N 1
ATOM 2351 C CA . ARG A 1 312 ? 23.941 27.441 25.465 1.00 32.12 300 ARG A CA 1
ATOM 2352 C C . ARG A 1 312 ? 24.161 27.224 23.941 1.00 32.05 300 ARG A C 1
ATOM 2353 O O . ARG A 1 312 ? 25.213 27.532 23.401 1.00 31.57 300 ARG A O 1
ATOM 2361 N N . LEU A 1 313 ? 23.152 26.731 23.237 1.00 31.91 301 LEU A N 1
ATOM 2362 C CA . LEU A 1 313 ? 23.278 26.533 21.786 1.00 32.28 301 LEU A CA 1
ATOM 2363 C C . LEU A 1 313 ? 23.415 27.854 21.023 1.00 32.84 301 LEU A C 1
ATOM 2364 O O . LEU A 1 313 ? 24.200 27.959 20.090 1.00 32.00 301 LEU A O 1
ATOM 2369 N N . LYS A 1 314 ? 22.628 28.840 21.420 1.00 34.26 302 LYS A N 1
ATOM 2370 C CA . LYS A 1 314 ? 22.704 30.192 20.862 1.00 36.30 302 LYS A CA 1
ATOM 2371 C C . LYS A 1 314 ? 24.121 30.773 21.026 1.00 36.16 302 LYS A C 1
ATOM 2372 O O . LYS A 1 314 ? 24.708 31.251 20.062 1.00 36.87 302 LYS A O 1
ATOM 2378 N N . LYS A 1 315 ? 24.700 30.653 22.210 1.00 37.03 303 LYS A N 1
ATOM 2379 C CA . LYS A 1 315 ? 26.073 31.113 22.467 1.00 37.76 303 LYS A CA 1
ATOM 2380 C C . LYS A 1 315 ? 27.124 30.413 21.620 1.00 37.55 303 LYS A C 1
ATOM 2381 O O . LYS A 1 315 ? 28.130 31.011 21.271 1.00 35.86 303 LYS A O 1
ATOM 2387 N N . MET A 1 316 ? 26.924 29.130 21.336 1.00 36.79 304 MET A N 1
ATOM 2388 C CA . MET A 1 316 ? 27.901 28.415 20.530 1.00 36.44 304 MET A CA 1
ATOM 2389 C C . MET A 1 316 ? 27.654 28.576 19.021 1.00 34.85 304 MET A C 1
ATOM 2390 O O . MET A 1 316 ? 28.394 28.025 18.228 1.00 34.56 304 MET A O 1
ATOM 2395 N N . GLY A 1 317 ? 26.668 29.384 18.628 1.00 33.58 305 GLY A N 1
ATOM 2396 C CA . GLY A 1 317 ? 26.449 29.710 17.223 1.00 32.19 305 GLY A CA 1
ATOM 2397 C C . GLY A 1 317 ? 25.610 28.701 16.437 1.00 31.52 305 GLY A C 1
ATOM 2398 O O . GLY A 1 317 ? 25.648 28.680 15.194 1.00 30.77 305 GLY A O 1
ATOM 2399 N N . VAL A 1 318 ? 24.842 27.875 17.152 1.00 29.96 306 VAL A N 1
ATOM 2400 C CA . VAL A 1 318 ? 24.005 26.856 16.542 1.00 29.29 306 VAL A CA 1
ATOM 2401 C C . VAL A 1 318 ? 22.658 27.487 16.109 1.00 28.90 306 VAL A C 1
ATOM 2402 O O . VAL A 1 318 ? 22.083 28.338 16.793 1.00 28.41 306 VAL A O 1
ATOM 2406 N N . LYS A 1 319 ? 22.162 27.070 14.950 1.00 28.69 307 LYS A N 1
ATOM 2407 C CA . LYS A 1 319 ? 20.914 27.620 14.406 1.00 28.38 307 LYS A CA 1
ATOM 2408 C C . LYS A 1 319 ? 19.766 26.666 14.622 1.00 28.93 307 LYS A C 1
ATOM 2409 O O . LYS A 1 319 ? 19.870 25.451 14.395 1.00 28.46 307 LYS A O 1
ATOM 2415 N N . PHE A 1 320 ? 18.674 27.256 15.069 1.00 29.12 308 PHE A N 1
ATOM 2416 C CA . PHE A 1 320 ? 17.487 26.561 15.468 1.00 30.28 308 PHE A CA 1
ATOM 2417 C C . PHE A 1 320 ? 16.457 27.619 15.786 1.00 31.70 308 PHE A C 1
ATOM 2418 O O . PHE A 1 320 ? 16.772 28.770 15.988 1.00 31.17 308 PHE A O 1
ATOM 2426 N N . VAL A 1 321 ? 15.228 27.162 15.878 1.00 33.13 309 VAL A N 1
ATOM 2427 C CA . VAL A 1 321 ? 14.077 27.916 16.360 1.00 34.53 309 VAL A CA 1
ATOM 2428 C C . VAL A 1 321 ? 13.823 27.502 17.835 1.00 33.83 309 VAL A C 1
ATOM 2429 O O . VAL A 1 321 ? 13.863 26.309 18.176 1.00 32.64 309 VAL A O 1
ATOM 2433 N N . GLU A 1 322 ? 13.648 28.490 18.726 1.00 34.06 310 GLU A N 1
ATOM 2434 C CA . GLU A 1 322 ? 13.435 28.200 20.154 1.00 34.61 310 GLU A CA 1
ATOM 2435 C C . GLU A 1 322 ? 12.150 27.417 20.251 1.00 32.63 310 GLU A C 1
ATOM 2436 O O . GLU A 1 322 ? 11.138 27.860 19.740 1.00 32.22 310 GLU A O 1
ATOM 2442 N N . PRO A 1 323 ? 12.177 26.284 20.905 1.00 32.03 311 PRO A N 1
ATOM 2443 C CA . PRO A 1 323 ? 10.946 25.502 21.095 1.00 32.07 311 PRO A CA 1
ATOM 2444 C C . PRO A 1 323 ? 9.950 26.257 21.978 1.00 31.74 311 PRO A C 1
ATOM 2445 O O . PRO A 1 323 ? 10.338 26.938 22.953 1.00 32.29 311 PRO A O 1
ATOM 2449 N N . GLU A 1 324 ? 8.687 26.170 21.611 1.00 31.29 312 GLU A N 1
ATOM 2450 C CA . GLU A 1 324 ? 7.620 26.781 22.373 1.00 32.60 312 GLU A CA 1
ATOM 2451 C C . GLU A 1 324 ? 6.845 25.743 23.211 1.00 32.00 312 GLU A C 1
ATOM 2452 O O . GLU A 1 324 ? 6.042 26.079 24.065 1.00 31.52 312 GLU A O 1
ATOM 2458 N N . GLY A 1 325 ? 7.128 24.484 22.945 1.00 31.61 313 GLY A N 1
ATOM 2459 C CA . GLY A 1 325 ? 6.509 23.384 23.621 1.00 31.77 313 GLY A CA 1
ATOM 2460 C C . GLY A 1 325 ? 7.238 22.086 23.336 1.00 31.74 313 GLY A C 1
ATOM 2461 O O . GLY A 1 325 ? 8.195 22.090 22.563 1.00 31.05 313 GLY A O 1
ATOM 2462 N N . ALA A 1 326 ? 6.754 20.985 23.958 1.00 31.81 314 ALA A N 1
ATOM 2463 C CA . ALA A 1 326 ? 7.383 19.654 23.940 1.00 30.87 314 ALA A CA 1
ATOM 2464 C C . ALA A 1 326 ? 8.795 19.732 24.511 1.00 30.60 314 ALA A C 1
ATOM 2465 O O . ALA A 1 326 ? 9.123 20.671 25.218 1.00 31.91 314 ALA A O 1
ATOM 2467 N N . PHE A 1 327 ? 9.610 18.731 24.289 1.00 30.16 315 PHE A N 1
ATOM 2468 C CA . PHE A 1 327 ? 10.937 18.741 24.918 1.00 29.71 315 PHE A CA 1
ATOM 2469 C C . PHE A 1 327 ? 12.040 18.401 23.929 1.00 28.80 315 PHE A C 1
ATOM 2470 O O . PHE A 1 327 ? 13.059 17.795 24.281 1.00 30.06 315 PHE A O 1
ATOM 2478 N N . TYR A 1 328 ? 11.869 18.922 22.725 1.00 29.14 316 TYR A N 1
ATOM 2479 C CA . TYR A 1 328 ? 12.803 18.796 21.613 1.00 29.16 316 TYR A CA 1
ATOM 2480 C C . TYR A 1 328 ? 13.316 20.139 21.126 1.00 29.68 316 TYR A C 1
ATOM 2481 O O . TYR A 1 328 ? 12.641 21.154 21.190 1.00 29.13 316 TYR A O 1
ATOM 2490 N N . LEU A 1 329 ? 14.535 20.099 20.605 1.00 30.44 317 LEU A N 1
ATOM 2491 C CA . LEU A 1 329 ? 15.144 21.198 19.906 1.00 30.01 317 LEU A CA 1
ATOM 2492 C C . LEU A 1 329 ? 15.773 20.639 18.620 1.00 29.61 317 LEU A C 1
ATOM 2493 O O . LEU A 1 329 ? 16.468 19.625 18.618 1.00 28.54 317 LEU A O 1
ATOM 2498 N N . PHE A 1 330 ? 15.506 21.308 17.518 1.00 29.24 318 PHE A N 1
ATOM 2499 C CA . PHE A 1 330 ? 15.789 20.744 16.213 1.00 28.42 318 PHE A CA 1
ATOM 2500 C C . PHE A 1 330 ? 16.782 21.683 15.530 1.00 28.47 318 PHE A C 1
ATOM 2501 O O . PHE A 1 330 ? 16.411 22.734 14.996 1.00 29.94 318 PHE A O 1
ATOM 2509 N N . PHE A 1 331 ? 18.043 21.349 15.585 1.00 27.03 319 PHE A N 1
ATOM 2510 C CA . PHE A 1 331 ? 19.033 22.324 15.111 1.00 27.57 319 PHE A CA 1
ATOM 2511 C C . PHE A 1 331 ? 19.754 21.905 13.841 1.00 27.32 319 PHE A C 1
ATOM 2512 O O . PHE A 1 331 ? 19.860 20.716 13.545 1.00 25.67 319 PHE A O 1
ATOM 2520 N N . LYS A 1 332 ? 20.259 22.907 13.119 1.00 27.40 320 LYS A N 1
ATOM 2521 C CA . LYS A 1 332 ? 20.961 22.695 11.850 1.00 27.13 320 LYS A CA 1
ATOM 2522 C C . LYS A 1 332 ? 22.337 22.107 11.976 1.00 27.01 320 LYS A C 1
ATOM 2523 O O . LYS A 1 332 ? 23.128 22.473 12.870 1.00 27.44 320 LYS A O 1
ATOM 2529 N N . VAL A 1 333 ? 22.652 21.214 11.041 1.00 26.67 321 VAL A N 1
ATOM 2530 C CA . VAL A 1 333 ? 23.997 20.710 10.908 1.00 26.28 321 VAL A CA 1
ATOM 2531 C C . VAL A 1 333 ? 24.399 20.745 9.440 1.00 26.64 321 VAL A C 1
ATOM 2532 O O . VAL A 1 333 ? 23.547 20.686 8.560 1.00 26.28 321 VAL A O 1
ATOM 2536 N N . ARG A 1 334 ? 25.708 20.830 9.211 1.00 25.46 322 ARG A N 1
ATOM 2537 C CA . ARG A 1 334 ? 26.283 20.814 7.892 1.00 24.77 322 ARG A CA 1
ATOM 2538 C C . ARG A 1 334 ? 26.522 19.349 7.559 1.00 24.63 322 ARG A C 1
ATOM 2539 O O . ARG A 1 334 ? 26.943 18.572 8.400 1.00 23.95 322 ARG A O 1
ATOM 2547 N N . GLY A 1 335 ? 26.164 18.991 6.333 1.00 24.85 323 GLY A N 1
ATOM 2548 C CA . GLY A 1 335 ? 26.413 17.685 5.792 1.00 24.91 323 GLY A CA 1
ATOM 2549 C C . GLY A 1 335 ? 25.291 16.698 6.035 1.00 25.18 323 GLY A C 1
ATOM 2550 O O . GLY A 1 335 ? 24.124 17.027 6.144 1.00 24.00 323 GLY A O 1
ATOM 2551 N N . ASP A 1 336 ? 25.684 15.442 6.088 1.00 25.56 324 ASP A N 1
ATOM 2552 C CA . ASP A 1 336 ? 24.747 14.338 6.281 1.00 26.33 324 ASP A CA 1
ATOM 2553 C C . ASP A 1 336 ? 24.447 14.197 7.783 1.00 25.32 324 ASP A C 1
ATOM 2554 O O . ASP A 1 336 ? 25.334 13.839 8.563 1.00 24.83 324 ASP A O 1
ATOM 2559 N N . ASP A 1 337 ? 23.231 14.522 8.196 1.00 25.61 325 ASP A N 1
ATOM 2560 C CA . ASP A 1 337 ? 22.828 14.423 9.621 1.00 26.68 325 ASP A CA 1
ATOM 2561 C C . ASP A 1 337 ? 22.885 13.015 10.213 1.00 25.78 325 ASP A C 1
ATOM 2562 O O . ASP A 1 337 ? 23.089 12.892 11.427 1.00 26.25 325 ASP A O 1
ATOM 2567 N N . VAL A 1 338 ? 22.763 11.962 9.394 1.00 25.78 326 VAL A N 1
ATOM 2568 C CA . VAL A 1 338 ? 22.932 10.594 9.933 1.00 26.45 326 VAL A CA 1
ATOM 2569 C C . VAL A 1 338 ? 24.412 10.424 10.346 1.00 26.92 326 VAL A C 1
ATOM 2570 O O . VAL A 1 338 ? 24.728 10.012 11.463 1.00 26.99 326 VAL A O 1
ATOM 2574 N N . LYS A 1 339 ? 25.320 10.822 9.476 1.00 26.88 327 LYS A N 1
ATOM 2575 C CA . LYS A 1 339 ? 26.745 10.736 9.781 1.00 28.03 327 LYS A CA 1
ATOM 2576 C C . LYS A 1 339 ? 27.132 11.646 10.943 1.00 27.48 327 LYS A C 1
ATOM 2577 O O . LYS A 1 339 ? 27.931 11.276 11.783 1.00 28.18 327 LYS A O 1
ATOM 2583 N N . PHE A 1 340 ? 26.551 12.828 11.013 1.00 27.24 328 PHE A N 1
ATOM 2584 C CA . PHE A 1 340 ? 26.753 13.712 12.170 1.00 27.51 328 PHE A CA 1
ATOM 2585 C C . PHE A 1 340 ? 26.446 12.946 13.469 1.00 27.22 328 PHE A C 1
ATOM 2586 O O . PHE A 1 340 ? 27.264 12.912 14.385 1.00 26.07 328 PHE A O 1
ATOM 2594 N N . CYS A 1 341 ? 25.241 12.376 13.546 1.00 27.22 329 CYS A N 1
ATOM 2595 C CA . CYS A 1 341 ? 24.826 11.635 14.728 1.00 27.88 329 CYS A CA 1
ATOM 2596 C C . CYS A 1 341 ? 25.679 10.418 15.032 1.00 28.50 329 CYS A C 1
ATOM 2597 O O . CYS A 1 341 ? 25.993 10.170 16.200 1.00 28.69 329 CYS A O 1
ATOM 2600 N N . GLU A 1 342 ? 26.061 9.673 13.995 1.00 29.61 330 GLU A N 1
ATOM 2601 C CA . GLU A 1 342 ? 26.923 8.495 14.148 1.00 30.55 330 GLU A CA 1
ATOM 2602 C C . GLU A 1 342 ? 28.292 8.859 14.711 1.00 30.50 330 GLU A C 1
ATOM 2603 O O . GLU A 1 342 ? 28.795 8.168 15.608 1.00 29.54 330 GLU A O 1
ATOM 2609 N N . ARG A 1 343 ? 28.878 9.931 14.179 1.00 30.23 331 ARG A N 1
ATOM 2610 C CA . ARG A 1 343 ? 30.183 10.417 14.641 1.00 30.58 331 ARG A CA 1
ATOM 2611 C C . ARG A 1 343 ? 30.149 11.050 16.034 1.00 29.20 331 ARG A C 1
ATOM 2612 O O . ARG A 1 343 ? 31.040 10.789 16.854 1.00 28.57 331 ARG A O 1
ATOM 2620 N N . LEU A 1 344 ? 29.136 11.884 16.299 1.00 28.19 332 LEU A N 1
ATOM 2621 C CA . LEU A 1 344 ? 28.964 12.474 17.613 1.00 28.05 332 LEU A CA 1
ATOM 2622 C C . LEU A 1 344 ? 28.828 11.354 18.667 1.00 28.91 332 LEU A C 1
ATOM 2623 O O . LEU A 1 344 ? 29.465 11.402 19.722 1.00 28.42 332 LEU A O 1
ATOM 2628 N N . LEU A 1 345 ? 28.054 10.317 18.351 1.00 29.41 333 LEU A N 1
ATOM 2629 C CA . LEU A 1 345 ? 27.886 9.229 19.277 1.00 30.24 333 LEU A CA 1
ATOM 2630 C C . LEU A 1 345 ? 29.197 8.508 19.512 1.00 31.43 333 LEU A C 1
ATOM 2631 O O . LEU A 1 345 ? 29.600 8.313 20.657 1.00 31.67 333 LEU A O 1
ATOM 2636 N N . GLU A 1 346 ? 29.868 8.109 18.435 1.00 32.28 334 GLU A N 1
ATOM 2637 C CA . GLU A 1 346 ? 31.088 7.333 18.534 1.00 33.32 334 GLU A CA 1
ATOM 2638 C C . GLU A 1 346 ? 32.207 8.111 19.216 1.00 32.92 334 GLU A C 1
ATOM 2639 O O . GLU A 1 346 ? 32.912 7.558 20.050 1.00 33.86 334 GLU A O 1
ATOM 2645 N N . GLU A 1 347 ? 32.358 9.388 18.878 1.00 32.38 335 GLU A N 1
ATOM 2646 C CA . GLU A 1 347 ? 33.436 10.221 19.393 1.00 33.45 335 GLU A CA 1
ATOM 2647 C C . GLU A 1 347 ? 33.166 10.914 20.728 1.00 32.32 335 GLU A C 1
ATOM 2648 O O . GLU A 1 347 ? 34.056 11.058 21.534 1.00 31.11 335 GLU A O 1
ATOM 2654 N N . LYS A 1 348 ? 31.958 11.380 20.953 1.00 31.14 336 LYS A N 1
ATOM 2655 C CA . LYS A 1 348 ? 31.644 12.129 22.169 1.00 31.28 336 LYS A CA 1
ATOM 2656 C C . LYS A 1 348 ? 30.630 11.402 23.063 1.00 31.23 336 LYS A C 1
ATOM 2657 O O . LYS A 1 348 ? 30.327 11.872 24.153 1.00 31.21 336 LYS A O 1
ATOM 2663 N N . LYS A 1 349 ? 30.112 10.264 22.592 1.00 30.03 337 LYS A N 1
ATOM 2664 C CA . LYS A 1 349 ? 29.203 9.468 23.369 1.00 30.51 337 LYS A CA 1
ATOM 2665 C C . LYS A 1 349 ? 28.001 10.345 23.773 1.00 30.20 337 LYS A C 1
ATOM 2666 O O . LYS A 1 349 ? 27.522 10.303 24.915 1.00 31.33 337 LYS A O 1
ATOM 2672 N N . VAL A 1 350 ? 27.512 11.119 22.802 1.00 29.54 338 VAL A N 1
ATOM 2673 C CA . VAL A 1 350 ? 26.225 11.796 22.902 1.00 28.43 338 VAL A CA 1
ATOM 2674 C C . VAL A 1 350 ? 25.328 11.345 21.757 1.00 27.61 338 VAL A C 1
ATOM 2675 O O . VAL A 1 350 ? 25.721 11.400 20.568 1.00 27.68 338 VAL A O 1
ATOM 2679 N N . ALA A 1 351 ? 24.118 10.913 22.109 1.00 27.23 339 ALA A N 1
ATOM 2680 C CA . ALA A 1 351 ? 23.148 10.427 21.118 1.00 27.29 339 ALA A CA 1
ATOM 2681 C C . ALA A 1 351 ? 22.089 11.467 20.780 1.00 27.66 339 ALA A C 1
ATOM 2682 O O . ALA A 1 351 ? 21.399 11.940 21.655 1.00 28.20 339 ALA A O 1
ATOM 2684 N N . LEU A 1 352 ? 22.004 11.844 19.505 1.00 28.25 340 LEU A N 1
ATOM 2685 C CA . LEU A 1 352 ? 20.955 12.688 18.934 1.00 27.84 340 LEU A CA 1
ATOM 2686 C C . LEU A 1 352 ? 20.249 11.914 17.824 1.00 27.70 340 LEU A C 1
ATOM 2687 O O . LEU A 1 352 ? 20.758 10.910 17.352 1.00 28.01 340 LEU A O 1
ATOM 2692 N N . VAL A 1 353 ? 19.095 12.384 17.389 1.00 27.29 341 VAL A N 1
ATOM 2693 C CA . VAL A 1 353 ? 18.360 11.718 16.336 1.00 27.98 341 VAL A CA 1
ATOM 2694 C C . VAL A 1 353 ? 18.548 12.518 15.042 1.00 28.32 341 VAL A C 1
ATOM 2695 O O . VAL A 1 353 ? 18.360 13.720 15.043 1.00 28.53 341 VAL A O 1
ATOM 2699 N N . PRO A 1 354 ? 18.886 11.856 13.932 1.00 28.41 342 PRO A N 1
ATOM 2700 C CA . PRO A 1 354 ? 19.018 12.547 12.639 1.00 28.25 342 PRO A CA 1
ATOM 2701 C C . PRO A 1 354 ? 17.718 13.130 12.140 1.00 28.22 342 PRO A C 1
ATOM 2702 O O . PRO A 1 354 ? 16.663 12.451 12.156 1.00 28.58 342 PRO A O 1
ATOM 2706 N N . GLY A 1 355 ? 17.759 14.385 11.679 1.00 28.27 343 GLY A N 1
ATOM 2707 C CA . GLY A 1 355 ? 16.575 15.031 11.132 1.00 27.09 343 GLY A CA 1
ATOM 2708 C C . GLY A 1 355 ? 15.933 14.296 9.966 1.00 27.22 343 GLY A C 1
ATOM 2709 O O . GLY A 1 355 ? 14.750 14.417 9.745 1.00 28.11 343 GLY A O 1
ATOM 2710 N N . SER A 1 356 ? 16.729 13.571 9.213 1.00 28.11 344 SER A N 1
ATOM 2711 C CA . SER A 1 356 ? 16.299 12.623 8.159 1.00 29.54 344 SER A CA 1
ATOM 2712 C C . SER A 1 356 ? 15.194 11.654 8.556 1.00 29.53 344 SER A C 1
ATOM 2713 O O . SER A 1 356 ? 14.308 11.336 7.745 1.00 30.61 344 SER A O 1
ATOM 2716 N N . ALA A 1 357 ? 15.222 11.214 9.812 1.00 30.02 345 ALA A N 1
ATOM 2717 C CA . ALA A 1 357 ? 14.180 10.364 10.365 1.00 29.70 345 ALA A CA 1
ATOM 2718 C C . ALA A 1 357 ? 12.826 11.066 10.321 1.00 30.19 345 ALA A C 1
ATOM 2719 O O . ALA A 1 357 ? 11.800 10.420 10.258 1.00 29.89 345 ALA A O 1
ATOM 2721 N N . PHE A 1 358 ? 12.839 12.391 10.361 1.00 29.61 346 PHE A N 1
ATOM 2722 C CA . PHE A 1 358 ? 11.626 13.211 10.277 1.00 28.94 346 PHE A CA 1
ATOM 2723 C C . PHE A 1 358 ? 11.439 13.872 8.907 1.00 28.79 346 PHE A C 1
ATOM 2724 O O . PHE A 1 358 ? 10.667 14.787 8.759 1.00 29.56 346 PHE A O 1
ATOM 2732 N N . LEU A 1 359 ? 12.161 13.388 7.924 1.00 28.26 347 LEU A N 1
ATOM 2733 C CA . LEU A 1 359 ? 12.091 13.848 6.539 1.00 29.53 347 LEU A CA 1
ATOM 2734 C C . LEU A 1 359 ? 12.629 15.277 6.384 1.00 28.92 347 LEU A C 1
ATOM 2735 O O . LEU A 1 359 ? 12.255 15.993 5.460 1.00 27.96 347 LEU A O 1
ATOM 2740 N N . LYS A 1 360 ? 13.550 15.650 7.256 1.00 29.22 348 LYS A N 1
ATOM 2741 C CA . LYS A 1 360 ? 14.196 16.943 7.167 1.00 29.06 348 LYS A CA 1
ATOM 2742 C C . LYS A 1 360 ? 15.687 16.798 7.346 1.00 28.66 348 LYS A C 1
ATOM 2743 O O . LYS A 1 360 ? 16.202 17.047 8.436 1.00 28.39 348 LYS A O 1
ATOM 2749 N N . PRO A 1 361 ? 16.402 16.387 6.292 1.00 27.43 349 PRO A N 1
ATOM 2750 C CA . PRO A 1 361 ? 17.852 16.268 6.362 1.00 27.93 349 PRO A CA 1
ATOM 2751 C C . PRO A 1 361 ? 18.502 17.647 6.634 1.00 27.81 349 PRO A C 1
ATOM 2752 O O . PRO A 1 361 ? 17.875 18.666 6.371 1.00 28.58 349 PRO A O 1
ATOM 2756 N N . GLY A 1 362 ? 19.725 17.650 7.154 1.00 26.95 350 GLY A N 1
ATOM 2757 C CA . GLY A 1 362 ? 20.409 18.864 7.556 1.00 26.14 350 GLY A CA 1
ATOM 2758 C C . GLY A 1 362 ? 20.060 19.410 8.937 1.00 25.87 350 GLY A C 1
ATOM 2759 O O . GLY A 1 362 ? 20.450 20.515 9.259 1.00 26.24 350 GLY A O 1
ATOM 2760 N N . PHE A 1 363 ? 19.307 18.643 9.713 1.00 25.47 351 PHE A N 1
ATOM 2761 C CA . PHE A 1 363 ? 18.927 18.936 11.090 1.00 25.64 351 PHE A CA 1
ATOM 2762 C C . PHE A 1 363 ? 19.149 17.698 11.965 1.00 25.13 351 PHE A C 1
ATOM 2763 O O . PHE A 1 363 ? 19.292 16.583 11.478 1.00 23.93 351 PHE A O 1
ATOM 2771 N N . VAL A 1 364 ? 19.231 17.933 13.256 1.00 26.29 352 VAL A N 1
ATOM 2772 C CA . VAL A 1 364 ? 19.217 16.878 14.263 1.00 27.85 352 VAL A CA 1
ATOM 2773 C C . VAL A 1 364 ? 18.293 17.263 15.431 1.00 27.15 352 VAL A C 1
ATOM 2774 O O . VAL A 1 364 ? 18.176 18.432 15.764 1.00 26.21 352 VAL A O 1
ATOM 2778 N N . ARG A 1 365 ? 17.708 16.254 16.047 1.00 27.32 353 ARG A N 1
ATOM 2779 C CA . ARG A 1 365 ? 16.806 16.440 17.195 1.00 28.35 353 ARG A CA 1
ATOM 2780 C C . ARG A 1 365 ? 17.519 16.110 18.508 1.00 27.63 353 ARG A C 1
ATOM 2781 O O . ARG A 1 365 ? 18.002 15.003 18.693 1.00 26.84 353 ARG A O 1
ATOM 2789 N N . LEU A 1 366 ? 17.557 17.093 19.396 1.00 27.87 354 LEU A N 1
ATOM 2790 C CA . LEU A 1 366 ? 17.995 16.935 20.763 1.00 28.84 354 LEU A CA 1
ATOM 2791 C C . LEU A 1 366 ? 16.802 16.963 21.739 1.00 30.13 354 LEU A C 1
ATOM 2792 O O . LEU A 1 366 ? 15.939 17.834 21.679 1.00 31.38 354 LEU A O 1
ATOM 2797 N N . SER A 1 367 ? 16.759 15.978 22.629 1.00 30.46 355 SER A N 1
ATOM 2798 C CA . SER A 1 367 ? 15.753 15.902 23.670 1.00 29.67 355 SER A CA 1
ATOM 2799 C C . SER A 1 367 ? 16.357 16.412 24.961 1.00 29.70 355 SER A C 1
ATOM 2800 O O . SER A 1 367 ? 17.508 16.069 25.323 1.00 29.50 355 SER A O 1
ATOM 2803 N N . PHE A 1 368 ? 15.577 17.226 25.666 1.00 29.98 356 PHE A N 1
ATOM 2804 C CA . PHE A 1 368 ? 15.960 17.698 27.001 1.00 30.39 356 PHE A CA 1
ATOM 2805 C C . PHE A 1 368 ? 15.105 17.093 28.128 1.00 31.05 356 PHE A C 1
ATOM 2806 O O . PHE A 1 368 ? 14.756 17.773 29.078 1.00 31.17 356 PHE A O 1
ATOM 2814 N N . ALA A 1 369 ? 14.799 15.797 27.997 1.00 31.55 357 ALA A N 1
ATOM 2815 C CA . ALA A 1 369 ? 14.244 14.977 29.063 1.00 31.28 357 ALA A CA 1
ATOM 2816 C C . ALA A 1 369 ? 15.403 14.365 29.871 1.00 32.07 357 ALA A C 1
ATOM 2817 O O . ALA A 1 369 ? 15.478 13.141 30.073 1.00 32.16 357 ALA A O 1
ATOM 2819 N N . THR A 1 370 ? 16.322 15.231 30.314 1.00 32.24 358 THR A N 1
ATOM 2820 C CA . THR A 1 370 ? 17.438 14.876 31.164 1.00 33.31 358 THR A CA 1
ATOM 2821 C C . THR A 1 370 ? 17.816 16.094 32.021 1.00 32.38 358 THR A C 1
ATOM 2822 O O . THR A 1 370 ? 17.479 17.237 31.715 1.00 31.12 358 THR A O 1
ATOM 2826 N N . SER A 1 371 ? 18.566 15.840 33.077 1.00 32.06 359 SER A N 1
ATOM 2827 C CA . SER A 1 371 ? 18.899 16.883 34.019 1.00 32.29 359 SER A CA 1
ATOM 2828 C C . SER A 1 371 ? 19.792 17.957 33.377 1.00 32.55 359 SER A C 1
ATOM 2829 O O . SER A 1 371 ? 20.512 17.689 32.409 1.00 31.39 359 SER A O 1
ATOM 2832 N N . ILE A 1 372 ? 19.761 19.162 33.933 1.00 32.45 360 ILE A N 1
ATOM 2833 C CA . ILE A 1 372 ? 20.673 20.222 33.515 1.00 32.84 360 ILE A CA 1
ATOM 2834 C C . ILE A 1 372 ? 22.150 19.811 33.640 1.00 32.25 360 ILE A C 1
ATOM 2835 O O . ILE A 1 372 ? 22.953 20.149 32.794 1.00 32.64 360 ILE A O 1
ATOM 2840 N N . GLU A 1 373 ? 22.507 19.048 34.654 1.00 31.94 361 GLU A N 1
ATOM 2841 C CA . GLU A 1 373 ? 23.903 18.585 34.819 1.00 32.44 361 GLU A CA 1
ATOM 2842 C C . GLU A 1 373 ? 24.378 17.773 33.600 1.00 31.32 361 GLU A C 1
ATOM 2843 O O . GLU A 1 373 ? 25.437 18.005 33.076 1.00 30.27 361 GLU A O 1
ATOM 2849 N N . ARG A 1 374 ? 23.553 16.831 33.168 1.00 30.72 362 ARG A N 1
ATOM 2850 C CA . ARG A 1 374 ? 23.829 15.989 32.019 1.00 30.87 362 ARG A CA 1
ATOM 2851 C C . ARG A 1 374 ? 23.746 16.768 30.709 1.00 29.39 362 ARG A C 1
ATOM 2852 O O . ARG A 1 374 ? 24.536 16.547 29.830 1.00 27.89 362 ARG A O 1
ATOM 2860 N N . LEU A 1 375 ? 22.768 17.663 30.596 1.00 28.61 363 LEU A N 1
ATOM 2861 C CA . LEU A 1 375 ? 22.664 18.568 29.454 1.00 28.56 363 LEU A CA 1
ATOM 2862 C C . LEU A 1 375 ? 23.886 19.442 29.339 1.00 28.70 363 LEU A C 1
ATOM 2863 O O . LEU A 1 375 ? 24.351 19.692 28.233 1.00 28.26 363 LEU A O 1
ATOM 2868 N N . THR A 1 376 ? 24.394 19.913 30.477 1.00 28.55 364 THR A N 1
ATOM 2869 C CA . THR A 1 376 ? 25.578 20.766 30.502 1.00 29.77 364 THR A CA 1
ATOM 2870 C C . THR A 1 376 ? 26.767 20.016 29.927 1.00 30.10 364 THR A C 1
ATOM 2871 O O . THR A 1 376 ? 27.451 20.534 29.042 1.00 31.28 364 THR A O 1
ATOM 2875 N N . GLU A 1 377 ? 27.001 18.805 30.407 1.00 30.32 365 GLU A N 1
ATOM 2876 C CA . GLU A 1 377 ? 28.096 17.981 29.925 1.00 31.37 365 GLU A CA 1
ATOM 2877 C C . GLU A 1 377 ? 27.927 17.611 28.425 1.00 31.01 365 GLU A C 1
ATOM 2878 O O . GLU A 1 377 ? 28.879 17.672 27.672 1.00 29.79 365 GLU A O 1
ATOM 2884 N N . ALA A 1 378 ? 26.723 17.229 28.008 1.00 30.25 366 ALA A N 1
ATOM 2885 C CA . ALA A 1 378 ? 26.443 16.877 26.597 1.00 30.62 366 ALA A CA 1
ATOM 2886 C C . ALA A 1 378 ? 26.720 18.058 25.696 1.00 31.42 366 ALA A C 1
ATOM 2887 O O . ALA A 1 378 ? 27.385 17.912 24.675 1.00 31.52 366 ALA A O 1
ATOM 2889 N N . LEU A 1 379 ? 26.251 19.243 26.101 1.00 32.03 367 LEU A N 1
ATOM 2890 C CA . LEU A 1 379 ? 26.497 20.466 25.351 1.00 32.02 367 LEU A CA 1
ATOM 2891 C C . LEU A 1 379 ? 27.980 20.841 25.261 1.00 32.04 367 LEU A C 1
ATOM 2892 O O . LEU A 1 379 ? 28.421 21.272 24.193 1.00 31.74 367 LEU A O 1
ATOM 2897 N N . ASP A 1 380 ? 28.746 20.644 26.332 1.00 32.29 368 ASP A N 1
ATOM 2898 C CA . ASP A 1 380 ? 30.204 20.825 26.299 1.00 32.66 368 ASP A CA 1
ATOM 2899 C C . ASP A 1 380 ? 30.811 19.927 25.249 1.00 31.89 368 ASP A C 1
ATOM 2900 O O . ASP A 1 380 ? 31.692 20.319 24.506 1.00 31.68 368 ASP A O 1
ATOM 2905 N N . ARG A 1 381 ? 30.337 18.693 25.214 1.00 31.67 369 ARG A N 1
ATOM 2906 C CA . ARG A 1 381 ? 30.841 17.716 24.273 1.00 31.29 369 ARG A CA 1
ATOM 2907 C C . ARG A 1 381 ? 30.434 18.079 22.849 1.00 31.73 369 ARG A C 1
ATOM 2908 O O . ARG A 1 381 ? 31.239 17.948 21.927 1.00 32.26 369 ARG A O 1
ATOM 2916 N N . ILE A 1 382 ? 29.204 18.564 22.671 1.00 31.36 370 ILE A N 1
ATOM 2917 C CA . ILE A 1 382 ? 28.751 19.029 21.366 1.00 32.22 370 ILE A CA 1
ATOM 2918 C C . ILE A 1 382 ? 29.540 20.256 20.901 1.00 32.44 370 ILE A C 1
ATOM 2919 O O . ILE A 1 382 ? 29.924 20.329 19.738 1.00 31.69 370 ILE A O 1
ATOM 2924 N N . GLU A 1 383 ? 29.800 21.190 21.803 1.00 33.36 371 GLU A N 1
ATOM 2925 C CA . GLU A 1 383 ? 30.600 22.354 21.466 1.00 35.16 371 GLU A CA 1
ATOM 2926 C C . GLU A 1 383 ? 32.017 21.980 20.997 1.00 35.30 371 GLU A C 1
ATOM 2927 O O . GLU A 1 383 ? 32.500 22.507 20.006 1.00 34.40 371 GLU A O 1
ATOM 2933 N N . ASP A 1 384 ? 32.662 21.051 21.692 1.00 36.06 372 ASP A N 1
ATOM 2934 C CA . ASP A 1 384 ? 33.976 20.559 21.274 1.00 36.02 372 ASP A CA 1
ATOM 2935 C C . ASP A 1 384 ? 33.917 19.920 19.920 1.00 36.76 372 ASP A C 1
ATOM 2936 O O . ASP A 1 384 ? 34.778 20.194 19.084 1.00 38.04 372 ASP A O 1
ATOM 2941 N N . PHE A 1 385 ? 32.934 19.043 19.714 1.00 36.52 373 PHE A N 1
ATOM 2942 C CA . PHE A 1 385 ? 32.753 18.331 18.455 1.00 36.39 373 PHE A CA 1
ATOM 2943 C C . PHE A 1 385 ? 32.596 19.286 17.249 1.00 37.55 373 PHE A C 1
ATOM 2944 O O . PHE A 1 385 ? 33.120 19.029 16.181 1.00 38.15 373 PHE A O 1
ATOM 2952 N N . LEU A 1 386 ? 31.882 20.379 17.446 1.00 39.46 374 LEU A N 1
ATOM 2953 C CA . LEU A 1 386 ? 31.604 21.351 16.394 1.00 40.90 374 LEU A CA 1
ATOM 2954 C C . LEU A 1 386 ? 32.816 22.247 16.098 1.00 43.41 374 LEU A C 1
ATOM 2955 O O . LEU A 1 386 ? 32.935 22.819 15.002 1.00 42.15 374 LEU A O 1
ATOM 2960 N N . ASN A 1 387 ? 33.676 22.376 17.114 1.00 46.01 375 ASN A N 1
ATOM 2961 C CA . ASN A 1 387 ? 34.920 23.131 17.042 1.00 48.49 375 ASN A CA 1
ATOM 2962 C C . ASN A 1 387 ? 36.138 22.243 16.755 1.00 50.07 375 ASN A C 1
ATOM 2963 O O . ASN A 1 387 ? 37.262 22.701 16.861 1.00 51.65 375 ASN A O 1
ATOM 2968 N N . SER A 1 388 ? 35.902 20.995 16.344 1.00 51.57 376 SER A N 1
ATOM 2969 C CA . SER A 1 388 ? 36.942 19.987 16.177 1.00 52.43 376 SER A CA 1
ATOM 2970 C C . SER A 1 388 ? 38.062 20.011 17.250 1.00 53.40 376 SER A C 1
ATOM 2971 O O . SER A 1 388 ? 37.822 19.872 18.467 1.00 54.09 376 SER A O 1
ATOM 2974 N N . LYS B 1 5 ? -30.165 34.725 0.614 1.00 49.81 -7 LYS B N 1
ATOM 2975 C CA . LYS B 1 5 ? -29.037 33.840 1.110 1.00 49.87 -7 LYS B CA 1
ATOM 2976 C C . LYS B 1 5 ? -29.067 32.422 0.461 1.00 48.62 -7 LYS B C 1
ATOM 2977 O O . LYS B 1 5 ? -29.988 32.095 -0.307 1.00 46.75 -7 LYS B O 1
ATOM 2983 N N . ILE B 1 6 ? -28.005 31.656 0.767 1.00 47.26 -6 ILE B N 1
ATOM 2984 C CA . ILE B 1 6 ? -27.543 30.444 0.052 1.00 46.04 -6 ILE B CA 1
ATOM 2985 C C . ILE B 1 6 ? -27.098 29.408 1.094 1.00 45.03 -6 ILE B C 1
ATOM 2986 O O . ILE B 1 6 ? -26.137 29.640 1.854 1.00 43.89 -6 ILE B O 1
ATOM 2991 N N . HIS B 1 7 ? -27.779 28.268 1.133 1.00 43.79 -5 HIS B N 1
ATOM 2992 C CA . HIS B 1 7 ? -27.484 27.266 2.153 1.00 42.82 -5 HIS B CA 1
ATOM 2993 C C . HIS B 1 7 ? -26.811 26.108 1.492 1.00 40.62 -5 HIS B C 1
ATOM 2994 O O . HIS B 1 7 ? -27.283 25.641 0.473 1.00 36.98 -5 HIS B O 1
ATOM 3001 N N . HIS B 1 8 ? -25.691 25.714 2.106 1.00 39.57 -4 HIS B N 1
ATOM 3002 C CA . HIS B 1 8 ? -24.899 24.556 1.741 1.00 39.36 -4 HIS B CA 1
ATOM 3003 C C . HIS B 1 8 ? -24.913 23.523 2.890 1.00 39.05 -4 HIS B C 1
ATOM 3004 O O . HIS B 1 8 ? -24.998 23.883 4.062 1.00 38.10 -4 HIS B O 1
ATOM 3011 N N . HIS B 1 9 ? -24.812 22.247 2.520 1.00 39.26 -3 HIS B N 1
ATOM 3012 C CA . HIS B 1 9 ? -24.887 21.098 3.444 1.00 40.09 -3 HIS B CA 1
ATOM 3013 C C . HIS B 1 9 ? -23.745 20.129 3.129 1.00 40.60 -3 HIS B C 1
ATOM 3014 O O . HIS B 1 9 ? -23.426 19.905 1.950 1.00 41.57 -3 HIS B O 1
ATOM 3021 N N . HIS B 1 10 ? -23.114 19.603 4.183 1.00 41.20 -2 HIS B N 1
ATOM 3022 C CA . HIS B 1 10 ? -21.889 18.768 4.091 1.00 41.20 -2 HIS B CA 1
ATOM 3023 C C . HIS B 1 10 ? -22.117 17.385 4.678 1.00 40.34 -2 HIS B C 1
ATOM 3024 O O . HIS B 1 10 ? -22.710 17.257 5.753 1.00 40.56 -2 HIS B O 1
ATOM 3031 N N . HIS B 1 11 ? -21.618 16.361 3.992 1.00 39.92 -1 HIS B N 1
ATOM 3032 C CA . HIS B 1 11 ? -21.600 14.992 4.511 1.00 39.66 -1 HIS B CA 1
ATOM 3033 C C . HIS B 1 11 ? -20.395 14.809 5.414 1.00 39.38 -1 HIS B C 1
ATOM 3034 O O . HIS B 1 11 ? -19.337 15.445 5.215 1.00 39.43 -1 HIS B O 1
ATOM 3041 N N . HIS B 1 12 ? -20.547 13.924 6.393 1.00 38.51 0 HIS B N 1
ATOM 3042 C CA . HIS B 1 12 ? -19.464 13.591 7.298 1.00 38.06 0 HIS B CA 1
ATOM 3043 C C . HIS B 1 12 ? -19.288 12.072 7.262 1.00 37.54 0 HIS B C 1
ATOM 3044 O O . HIS B 1 12 ? -19.914 11.327 8.007 1.00 37.06 0 HIS B O 1
ATOM 3051 N N . MET B 1 13 ? -18.435 11.661 6.322 1.00 37.51 1 MET B N 1
ATOM 3052 C CA . MET B 1 13 ? -18.244 10.272 5.899 1.00 37.43 1 MET B CA 1
ATOM 3053 C C . MET B 1 13 ? -17.150 9.621 6.700 1.00 36.41 1 MET B C 1
ATOM 3054 O O . MET B 1 13 ? -16.124 10.245 6.978 1.00 37.99 1 MET B O 1
ATOM 3059 N N . VAL B 1 14 ? -17.377 8.369 7.065 1.00 34.20 2 VAL B N 1
ATOM 3060 C CA . VAL B 1 14 ? -16.377 7.512 7.656 1.00 32.95 2 VAL B CA 1
ATOM 3061 C C . VAL B 1 14 ? -16.023 6.462 6.597 1.00 31.98 2 VAL B C 1
ATOM 3062 O O . VAL B 1 14 ? -16.684 6.392 5.561 1.00 31.48 2 VAL B O 1
ATOM 3066 N N . SER B 1 15 ? -14.961 5.696 6.801 1.00 31.06 3 SER B N 1
ATOM 3067 C CA . SER B 1 15 ? -14.550 4.725 5.797 1.00 31.76 3 SER B CA 1
ATOM 3068 C C . SER B 1 15 ? -15.621 3.653 5.575 1.00 32.55 3 SER B C 1
ATOM 3069 O O . SER B 1 15 ? -16.322 3.251 6.502 1.00 31.65 3 SER B O 1
ATOM 3072 N N . ARG B 1 16 ? -15.743 3.224 4.332 1.00 34.02 4 ARG B N 1
ATOM 3073 C CA . ARG B 1 16 ? -16.681 2.174 3.949 1.00 35.98 4 ARG B CA 1
ATOM 3074 C C . ARG B 1 16 ? -16.441 0.864 4.671 1.00 36.48 4 ARG B C 1
ATOM 3075 O O . ARG B 1 16 ? -17.385 0.149 4.917 1.00 36.72 4 ARG B O 1
ATOM 3083 N N . ARG B 1 17 ? -15.198 0.548 5.023 1.00 37.44 5 ARG B N 1
ATOM 3084 C CA . ARG B 1 17 ? -14.890 -0.717 5.708 1.00 38.73 5 ARG B CA 1
ATOM 3085 C C . ARG B 1 17 ? -15.630 -0.868 7.052 1.00 39.46 5 ARG B C 1
ATOM 3086 O O . ARG B 1 17 ? -15.847 -1.980 7.492 1.00 39.94 5 ARG B O 1
ATOM 3094 N N . ILE B 1 18 ? -15.986 0.242 7.708 1.00 40.44 6 ILE B N 1
ATOM 3095 C CA . ILE B 1 18 ? -16.686 0.218 9.000 1.00 41.20 6 ILE B CA 1
ATOM 3096 C C . ILE B 1 18 ? -18.095 -0.362 8.815 1.00 42.66 6 ILE B C 1
ATOM 3097 O O . ILE B 1 18 ? -18.599 -1.052 9.698 1.00 42.49 6 ILE B O 1
ATOM 3102 N N . SER B 1 19 ? -18.734 0.013 7.696 1.00 44.09 7 SER B N 1
ATOM 3103 C CA . SER B 1 19 ? -20.016 -0.538 7.264 1.00 45.97 7 SER B CA 1
ATOM 3104 C C . SER B 1 19 ? -19.918 -2.006 6.999 1.00 47.84 7 SER B C 1
ATOM 3105 O O . SER B 1 19 ? -20.809 -2.771 7.374 1.00 49.17 7 SER B O 1
ATOM 3108 N N . GLU B 1 20 ? -18.839 -2.390 6.320 1.00 49.46 8 GLU B N 1
ATOM 3109 C CA . GLU B 1 20 ? -18.592 -3.790 5.956 1.00 50.75 8 GLU B CA 1
ATOM 3110 C C . GLU B 1 20 ? -18.465 -4.715 7.161 1.00 51.29 8 GLU B C 1
ATOM 3111 O O . GLU B 1 20 ? -18.533 -5.924 6.988 1.00 51.25 8 GLU B O 1
ATOM 3117 N N . ILE B 1 21 ? -18.282 -4.161 8.365 1.00 52.36 9 ILE B N 1
ATOM 3118 C CA . ILE B 1 21 ? -18.187 -4.975 9.575 1.00 53.29 9 ILE B CA 1
ATOM 3119 C C . ILE B 1 21 ? -19.577 -5.451 9.958 1.00 54.25 9 ILE B C 1
ATOM 3120 O O . ILE B 1 21 ? -20.485 -4.640 10.053 1.00 54.33 9 ILE B O 1
ATOM 3125 N N . PRO B 1 22 ? -19.748 -6.748 10.217 1.00 55.89 10 PRO B N 1
ATOM 3126 C CA . PRO B 1 22 ? -21.078 -7.255 10.600 1.00 56.87 10 PRO B CA 1
ATOM 3127 C C . PRO B 1 22 ? -21.648 -6.556 11.862 1.00 57.73 10 PRO B C 1
ATOM 3128 O O . PRO B 1 22 ? -20.899 -6.183 12.777 1.00 57.28 10 PRO B O 1
ATOM 3132 N N . ILE B 1 23 ? -22.971 -6.364 11.869 1.00 59.05 11 ILE B N 1
ATOM 3133 C CA . ILE B 1 23 ? -23.681 -5.721 12.992 1.00 59.93 11 ILE B CA 1
ATOM 3134 C C . ILE B 1 23 ? -23.696 -6.685 14.198 1.00 59.99 11 ILE B C 1
ATOM 3135 O O . ILE B 1 23 ? -23.777 -7.916 14.039 1.00 59.51 11 ILE B O 1
ATOM 3140 N N . SER B 1 24 ? -23.591 -6.108 15.393 1.00 60.39 12 SER B N 1
ATOM 3141 C CA . SER B 1 24 ? -23.810 -6.847 16.635 1.00 60.73 12 SER B CA 1
ATOM 3142 C C . SER B 1 24 ? -25.234 -7.427 16.740 1.00 61.04 12 SER B C 1
ATOM 3143 O O . SER B 1 24 ? -26.214 -6.676 16.631 1.00 61.14 12 SER B O 1
ATOM 3146 N N . LYS B 1 25 ? -25.334 -8.750 16.955 1.00 61.52 13 LYS B N 1
ATOM 3147 C CA . LYS B 1 25 ? -26.615 -9.411 17.321 1.00 62.10 13 LYS B CA 1
ATOM 3148 C C . LYS B 1 25 ? -26.800 -9.452 18.846 1.00 61.87 13 LYS B C 1
ATOM 3149 O O . LYS B 1 25 ? -27.820 -9.946 19.344 1.00 62.08 13 LYS B O 1
ATOM 3155 N N . THR B 1 26 ? -25.826 -8.885 19.554 1.00 61.34 14 THR B N 1
ATOM 3156 C CA . THR B 1 26 ? -25.592 -9.111 20.969 1.00 61.24 14 THR B CA 1
ATOM 3157 C C . THR B 1 26 ? -25.672 -7.833 21.838 1.00 61.34 14 THR B C 1
ATOM 3158 O O . THR B 1 26 ? -25.871 -7.943 23.050 1.00 61.01 14 THR B O 1
ATOM 3162 N N . MET B 1 27 ? -25.481 -6.649 21.229 1.00 61.10 15 MET B N 1
ATOM 3163 C CA . MET B 1 27 ? -25.405 -5.365 21.956 1.00 61.10 15 MET B CA 1
ATOM 3164 C C . MET B 1 27 ? -26.747 -4.971 22.602 1.00 59.55 15 MET B C 1
ATOM 3165 O O . MET B 1 27 ? -26.777 -4.341 23.660 1.00 59.14 15 MET B O 1
ATOM 3170 N N . GLU B 1 28 ? -27.846 -5.355 21.964 1.00 57.80 16 GLU B N 1
ATOM 3171 C CA . GLU B 1 28 ? -29.182 -5.059 22.481 1.00 56.85 16 GLU B CA 1
ATOM 3172 C C . GLU B 1 28 ? -29.509 -5.990 23.678 1.00 54.72 16 GLU B C 1
ATOM 3173 O O . GLU B 1 28 ? -30.049 -5.538 24.690 1.00 54.13 16 GLU B O 1
ATOM 3179 N N . LEU B 1 29 ? -29.138 -7.267 23.571 1.00 52.47 17 LEU B N 1
ATOM 3180 C CA . LEU B 1 29 ? -29.373 -8.245 24.648 1.00 51.11 17 LEU B CA 1
ATOM 3181 C C . LEU B 1 29 ? -28.587 -7.943 25.928 1.00 49.83 17 LEU B C 1
ATOM 3182 O O . LEU B 1 29 ? -29.096 -8.166 27.020 1.00 49.08 17 LEU B O 1
ATOM 3187 N N . ASP B 1 30 ? -27.368 -7.418 25.796 1.00 48.68 18 ASP B N 1
ATOM 3188 C CA . ASP B 1 30 ? -26.554 -7.014 26.959 1.00 48.00 18 ASP B CA 1
ATOM 3189 C C . ASP B 1 30 ? -27.144 -5.794 27.672 1.00 45.64 18 ASP B C 1
ATOM 3190 O O . ASP B 1 30 ? -27.152 -5.729 28.905 1.00 44.30 18 ASP B O 1
ATOM 3195 N N . ALA B 1 31 ? -27.632 -4.842 26.872 1.00 43.65 19 ALA B N 1
ATOM 3196 C CA . ALA B 1 31 ? -28.342 -3.662 27.366 1.00 42.57 19 ALA B CA 1
ATOM 3197 C C . ALA B 1 31 ? -29.635 -4.069 28.079 1.00 41.47 19 ALA B C 1
ATOM 3198 O O . ALA B 1 31 ? -29.993 -3.489 29.101 1.00 40.44 19 ALA B O 1
ATOM 3200 N N . LYS B 1 32 ? -30.314 -5.072 27.529 1.00 40.82 20 LYS B N 1
ATOM 3201 C CA . LYS B 1 32 ? -31.514 -5.616 28.140 1.00 41.13 20 LYS B CA 1
ATOM 3202 C C . LYS B 1 32 ? -31.207 -6.261 29.513 1.00 40.43 20 LYS B C 1
ATOM 3203 O O . LYS B 1 32 ? -31.917 -6.013 30.485 1.00 40.52 20 LYS B O 1
ATOM 3209 N N . ALA B 1 33 ? -30.152 -7.064 29.582 1.00 39.80 21 ALA B N 1
ATOM 3210 C CA . ALA B 1 33 ? -29.708 -7.680 30.840 1.00 39.85 21 ALA B CA 1
ATOM 3211 C C . ALA B 1 33 ? -29.359 -6.619 31.892 1.00 39.66 21 ALA B C 1
ATOM 3212 O O . ALA B 1 33 ? -29.878 -6.678 32.996 1.00 38.62 21 ALA B O 1
ATOM 3214 N N . LYS B 1 34 ? -28.527 -5.638 31.519 1.00 40.28 22 LYS B N 1
ATOM 3215 C CA . LYS B 1 34 ? -28.140 -4.522 32.406 1.00 41.84 22 LYS B CA 1
ATOM 3216 C C . LYS B 1 34 ? -29.314 -3.693 32.936 1.00 41.76 22 LYS B C 1
ATOM 3217 O O . LYS B 1 34 ? -29.271 -3.236 34.084 1.00 41.58 22 LYS B O 1
ATOM 3223 N N . ALA B 1 35 ? -30.334 -3.503 32.089 1.00 41.88 23 ALA B N 1
ATOM 3224 C CA . ALA B 1 35 ? -31.541 -2.776 32.436 1.00 42.25 23 ALA B CA 1
ATOM 3225 C C . ALA B 1 35 ? -32.404 -3.543 33.439 1.00 42.73 23 ALA B C 1
ATOM 3226 O O . ALA B 1 35 ? -33.027 -2.943 34.316 1.00 42.18 23 ALA B O 1
ATOM 3228 N N . LEU B 1 36 ? -32.481 -4.859 33.274 1.00 43.34 24 LEU B N 1
ATOM 3229 C CA . LEU B 1 36 ? -33.166 -5.705 34.246 1.00 44.48 24 LEU B CA 1
ATOM 3230 C C . LEU B 1 36 ? -32.459 -5.657 35.617 1.00 45.61 24 LEU B C 1
ATOM 3231 O O . LEU B 1 36 ? -33.111 -5.535 36.654 1.00 44.84 24 LEU B O 1
ATOM 3236 N N . ILE B 1 37 ? -31.127 -5.710 35.601 1.00 47.28 25 ILE B N 1
ATOM 3237 C CA . ILE B 1 37 ? -30.334 -5.568 36.820 1.00 49.07 25 ILE B CA 1
ATOM 3238 C C . ILE B 1 37 ? -30.632 -4.236 37.522 1.00 50.66 25 ILE B C 1
ATOM 3239 O O . ILE B 1 37 ? -31.070 -4.226 38.679 1.00 51.44 25 ILE B O 1
ATOM 3244 N N . LYS B 1 38 ? -30.487 -3.125 36.805 1.00 52.19 26 LYS B N 1
ATOM 3245 C CA . LYS B 1 38 ? -30.740 -1.794 37.383 1.00 53.28 26 LYS B CA 1
ATOM 3246 C C . LYS B 1 38 ? -32.160 -1.556 37.937 1.00 53.02 26 LYS B C 1
ATOM 3247 O O . LYS B 1 38 ? -32.351 -0.612 38.695 1.00 53.19 26 LYS B O 1
ATOM 3253 N N . LYS B 1 39 ? -33.149 -2.381 37.596 1.00 52.89 27 LYS B N 1
ATOM 3254 C CA . LYS B 1 39 ? -34.453 -2.289 38.291 1.00 53.15 27 LYS B CA 1
ATOM 3255 C C . LYS B 1 39 ? -34.735 -3.426 39.317 1.00 52.47 27 LYS B C 1
ATOM 3256 O O . LYS B 1 39 ? -35.888 -3.811 39.554 1.00 52.06 27 LYS B O 1
ATOM 3262 N N . GLY B 1 40 ? -33.664 -3.913 39.950 1.00 51.92 28 GLY B N 1
ATOM 3263 C CA . GLY B 1 40 ? -33.742 -4.914 41.007 1.00 51.12 28 GLY B CA 1
ATOM 3264 C C . GLY B 1 40 ? -34.117 -6.329 40.593 1.00 49.97 28 GLY B C 1
ATOM 3265 O O . GLY B 1 40 ? -34.699 -7.058 41.377 1.00 49.76 28 GLY B O 1
ATOM 3266 N N . GLU B 1 41 ? -33.782 -6.735 39.379 1.00 48.70 29 GLU B N 1
ATOM 3267 C CA . GLU B 1 41 ? -34.083 -8.097 38.962 1.00 47.62 29 GLU B CA 1
ATOM 3268 C C . GLU B 1 41 ? -32.852 -8.997 39.161 1.00 46.42 29 GLU B C 1
ATOM 3269 O O . GLU B 1 41 ? -31.686 -8.552 39.049 1.00 45.32 29 GLU B O 1
ATOM 3275 N N . ASP B 1 42 ? -33.141 -10.265 39.469 1.00 45.04 30 ASP B N 1
ATOM 3276 C CA . ASP B 1 42 ? -32.108 -11.267 39.730 1.00 43.75 30 ASP B CA 1
ATOM 3277 C C . ASP B 1 42 ? -31.709 -11.971 38.434 1.00 42.15 30 ASP B C 1
ATOM 3278 O O . ASP B 1 42 ? -32.102 -13.118 38.176 1.00 41.66 30 ASP B O 1
ATOM 3283 N N . VAL B 1 43 ? -30.924 -11.268 37.627 1.00 40.14 31 VAL B N 1
ATOM 3284 C CA . VAL B 1 43 ? -30.474 -11.798 36.348 1.00 38.97 31 VAL B CA 1
ATOM 3285 C C . VAL B 1 43 ? -29.273 -12.712 36.581 1.00 37.46 31 VAL B C 1
ATOM 3286 O O . VAL B 1 43 ? -28.273 -12.276 37.150 1.00 37.84 31 VAL B O 1
ATOM 3290 N N . ILE B 1 44 ? -29.383 -13.970 36.160 1.00 35.37 32 ILE B N 1
ATOM 3291 C CA . ILE B 1 44 ? -28.233 -14.848 36.078 1.00 34.02 32 ILE B CA 1
ATOM 3292 C C . ILE B 1 44 ? -27.685 -14.726 34.654 1.00 33.89 32 ILE B C 1
ATOM 3293 O O . ILE B 1 44 ? -28.334 -15.091 33.684 1.00 33.07 32 ILE B O 1
ATOM 3298 N N . ASN B 1 45 ? -26.477 -14.201 34.548 1.00 33.52 33 ASN B N 1
ATOM 3299 C CA . ASN B 1 45 ? -25.897 -13.826 33.273 1.00 33.84 33 ASN B CA 1
ATOM 3300 C C . ASN B 1 45 ? -24.877 -14.863 32.884 1.00 32.82 33 ASN B C 1
ATOM 3301 O O . ASN B 1 45 ? -23.782 -14.879 33.410 1.00 32.25 33 ASN B O 1
ATOM 3306 N N . LEU B 1 46 ? -25.251 -15.706 31.939 1.00 31.87 34 LEU B N 1
ATOM 3307 C CA . LEU B 1 46 ? -24.395 -16.758 31.437 1.00 31.83 34 LEU B CA 1
ATOM 3308 C C . LEU B 1 46 ? -23.838 -16.455 30.046 1.00 31.55 34 LEU B C 1
ATOM 3309 O O . LEU B 1 46 ? -23.681 -17.366 29.220 1.00 30.43 34 LEU B O 1
ATOM 3314 N N . THR B 1 47 ? -23.512 -15.190 29.803 1.00 31.81 35 THR B N 1
ATOM 3315 C CA . THR B 1 47 ? -22.920 -14.770 28.523 1.00 32.71 35 THR B CA 1
ATOM 3316 C C . THR B 1 47 ? -21.430 -14.473 28.575 1.00 33.52 35 THR B C 1
ATOM 3317 O O . THR B 1 47 ? -20.846 -14.193 27.537 1.00 33.84 35 THR B O 1
ATOM 3321 N N . ALA B 1 48 ? -20.813 -14.519 29.760 1.00 33.69 36 ALA B N 1
ATOM 3322 C CA . ALA B 1 48 ? -19.441 -14.051 29.906 1.00 34.26 36 ALA B CA 1
ATOM 3323 C C . ALA B 1 48 ? -18.462 -14.749 28.978 1.00 33.71 36 ALA B C 1
ATOM 3324 O O . ALA B 1 48 ? -18.538 -15.957 28.768 1.00 33.24 36 ALA B O 1
ATOM 3326 N N . GLY B 1 49 ? -17.563 -13.952 28.413 1.00 33.59 37 GLY B N 1
ATOM 3327 C CA . GLY B 1 49 ? -16.393 -14.449 27.726 1.00 33.55 37 GLY B CA 1
ATOM 3328 C C . GLY B 1 49 ? -15.109 -14.419 28.539 1.00 34.05 37 GLY B C 1
ATOM 3329 O O . GLY B 1 49 ? -14.015 -14.457 27.944 1.00 35.50 37 GLY B O 1
ATOM 3330 N N . GLU B 1 50 ? -15.212 -14.336 29.878 1.00 33.66 38 GLU B N 1
ATOM 3331 C CA . GLU B 1 50 ? -14.032 -14.292 30.757 1.00 33.23 38 GLU B CA 1
ATOM 3332 C C . GLU B 1 50 ? -14.254 -15.084 32.032 1.00 32.27 38 GLU B C 1
ATOM 3333 O O . GLU B 1 50 ? -15.361 -15.083 32.551 1.00 31.05 38 GLU B O 1
ATOM 3339 N N . PRO B 1 51 ? -13.186 -15.694 32.564 1.00 31.72 39 PRO B N 1
ATOM 3340 C CA . PRO B 1 51 ? -13.310 -16.446 33.810 1.00 31.96 39 PRO B CA 1
ATOM 3341 C C . PRO B 1 51 ? -13.724 -15.557 34.979 1.00 32.03 39 PRO B C 1
ATOM 3342 O O . PRO B 1 51 ? -13.447 -14.347 35.022 1.00 32.61 39 PRO B O 1
ATOM 3346 N N . ASP B 1 52 ? -14.428 -16.150 35.916 1.00 31.36 40 ASP B N 1
ATOM 3347 C CA . ASP B 1 52 ? -14.883 -15.441 37.111 1.00 31.89 40 ASP B CA 1
ATOM 3348 C C . ASP B 1 52 ? -13.881 -15.604 38.275 1.00 32.46 40 ASP B C 1
ATOM 3349 O O . ASP B 1 52 ? -14.264 -15.835 39.413 1.00 35.17 40 ASP B O 1
ATOM 3354 N N . PHE B 1 53 ? -12.600 -15.619 37.974 1.00 31.17 41 PHE B N 1
ATOM 3355 C CA . PHE B 1 53 ? -11.588 -15.782 38.985 1.00 30.60 41 PHE B CA 1
ATOM 3356 C C . PHE B 1 53 ? -10.843 -14.441 38.990 1.00 30.92 41 PHE B C 1
ATOM 3357 O O . PHE B 1 53 ? -10.850 -13.711 38.004 1.00 30.44 41 PHE B O 1
ATOM 3365 N N . PRO B 1 54 ? -10.209 -14.108 40.104 1.00 31.33 42 PRO B N 1
ATOM 3366 C CA . PRO B 1 54 ? -9.379 -12.899 40.158 1.00 30.53 42 PRO B CA 1
ATOM 3367 C C . PRO B 1 54 ? -8.104 -13.182 39.443 1.00 29.77 42 PRO B C 1
ATOM 3368 O O . PRO B 1 54 ? -7.799 -14.332 39.142 1.00 29.32 42 PRO B O 1
ATOM 3372 N N . THR B 1 55 ? -7.357 -12.128 39.175 1.00 29.33 43 THR B N 1
ATOM 3373 C CA . THR B 1 55 ? -5.942 -12.240 38.856 1.00 29.01 43 THR B CA 1
ATOM 3374 C C . THR B 1 55 ? -5.242 -12.989 39.991 1.00 28.37 43 THR B C 1
ATOM 3375 O O . THR B 1 55 ? -5.460 -12.665 41.149 1.00 28.34 43 THR B O 1
ATOM 3379 N N . PRO B 1 56 ? -4.415 -13.987 39.701 1.00 28.46 44 PRO B N 1
ATOM 3380 C CA . PRO B 1 56 ? -3.725 -14.696 40.778 1.00 28.71 44 PRO B CA 1
ATOM 3381 C C . PRO B 1 56 ? -2.937 -13.765 41.667 1.00 28.25 44 PRO B C 1
ATOM 3382 O O . PRO B 1 56 ? -2.269 -12.881 41.171 1.00 27.11 44 PRO B O 1
ATOM 3386 N N . GLU B 1 57 ? -3.010 -13.968 42.973 1.00 28.75 45 GLU B N 1
ATOM 3387 C CA . GLU B 1 57 ? -2.410 -13.040 43.892 1.00 29.00 45 GLU B CA 1
ATOM 3388 C C . GLU B 1 57 ? -0.903 -12.848 43.654 1.00 28.33 45 GLU B C 1
ATOM 3389 O O . GLU B 1 57 ? -0.415 -11.769 43.808 1.00 26.67 45 GLU B O 1
ATOM 3395 N N . PRO B 1 58 ? -0.140 -13.870 43.289 1.00 28.73 46 PRO B N 1
ATOM 3396 C CA . PRO B 1 58 ? 1.286 -13.622 43.043 1.00 28.52 46 PRO B CA 1
ATOM 3397 C C . PRO B 1 58 ? 1.524 -12.640 41.911 1.00 28.72 46 PRO B C 1
ATOM 3398 O O . PRO B 1 58 ? 2.532 -11.925 41.942 1.00 27.42 46 PRO B O 1
ATOM 3402 N N . VAL B 1 59 ? 0.618 -12.627 40.939 1.00 28.16 47 VAL B N 1
ATOM 3403 C CA . VAL B 1 59 ? 0.681 -11.713 39.819 1.00 29.00 47 VAL B CA 1
ATOM 3404 C C . VAL B 1 59 ? 0.362 -10.292 40.302 1.00 28.68 47 VAL B C 1
ATOM 3405 O O . VAL B 1 59 ? 1.081 -9.379 39.971 1.00 27.80 47 VAL B O 1
ATOM 3409 N N . VAL B 1 60 ? -0.706 -10.131 41.079 1.00 28.21 48 VAL B N 1
ATOM 3410 C CA . VAL B 1 60 ? -1.004 -8.852 41.723 1.00 28.00 48 VAL B CA 1
ATOM 3411 C C . VAL B 1 60 ? 0.202 -8.330 42.513 1.00 28.77 48 VAL B C 1
ATOM 3412 O O . VAL B 1 60 ? 0.609 -7.165 42.367 1.00 28.92 48 VAL B O 1
ATOM 3416 N N . GLU B 1 61 ? 0.795 -9.184 43.339 1.00 29.11 49 GLU B N 1
ATOM 3417 C CA . GLU B 1 61 ? 1.919 -8.778 44.194 1.00 30.47 49 GLU B CA 1
ATOM 3418 C C . GLU B 1 61 ? 3.120 -8.287 43.393 1.00 29.61 49 GLU B C 1
ATOM 3419 O O . GLU B 1 61 ? 3.694 -7.257 43.741 1.00 28.54 49 GLU B O 1
ATOM 3425 N N . GLU B 1 62 ? 3.505 -9.029 42.357 1.00 28.72 50 GLU B N 1
ATOM 3426 C CA . GLU B 1 62 ? 4.560 -8.575 41.439 1.00 29.81 50 GLU B CA 1
ATOM 3427 C C . GLU B 1 62 ? 4.252 -7.244 40.732 1.00 28.96 50 GLU B C 1
ATOM 3428 O O . GLU B 1 62 ? 5.127 -6.389 40.587 1.00 28.18 50 GLU B O 1
ATOM 3434 N N . ALA B 1 63 ? 3.010 -7.096 40.268 1.00 28.58 51 ALA B N 1
ATOM 3435 C CA . ALA B 1 63 ? 2.594 -5.872 39.598 1.00 28.59 51 ALA B CA 1
ATOM 3436 C C . ALA B 1 63 ? 2.713 -4.682 40.558 1.00 28.31 51 ALA B C 1
ATOM 3437 O O . ALA B 1 63 ? 3.188 -3.641 40.150 1.00 28.28 51 ALA B O 1
ATOM 3439 N N . VAL B 1 64 ? 2.305 -4.861 41.821 1.00 28.26 52 VAL B N 1
ATOM 3440 C CA . VAL B 1 64 ? 2.358 -3.809 42.846 1.00 28.49 52 VAL B CA 1
ATOM 3441 C C . VAL B 1 64 ? 3.799 -3.456 43.171 1.00 29.54 52 VAL B C 1
ATOM 3442 O O . VAL B 1 64 ? 4.155 -2.285 43.300 1.00 29.33 52 VAL B O 1
ATOM 3446 N N . ARG B 1 65 ? 4.633 -4.475 43.307 1.00 30.32 53 ARG B N 1
ATOM 3447 C CA . ARG B 1 65 ? 6.046 -4.258 43.579 1.00 31.25 53 ARG B CA 1
ATOM 3448 C C . ARG B 1 65 ? 6.704 -3.441 42.473 1.00 30.75 53 ARG B C 1
ATOM 3449 O O . ARG B 1 65 ? 7.398 -2.466 42.765 1.00 29.62 53 ARG B O 1
ATOM 3457 N N . PHE B 1 66 ? 6.479 -3.833 41.211 1.00 28.95 54 PHE B N 1
ATOM 3458 C CA . PHE B 1 66 ? 6.930 -3.052 40.068 1.00 29.32 54 PHE B CA 1
ATOM 3459 C C . PHE B 1 66 ? 6.413 -1.602 40.101 1.00 29.40 54 PHE B C 1
ATOM 3460 O O . PHE B 1 66 ? 7.182 -0.636 39.935 1.00 27.92 54 PHE B O 1
ATOM 3468 N N . LEU B 1 67 ? 5.110 -1.481 40.320 1.00 30.39 55 LEU B N 1
ATOM 3469 C CA . LEU B 1 67 ? 4.423 -0.190 40.382 1.00 32.17 55 LEU B CA 1
ATOM 3470 C C . LEU B 1 67 ? 4.995 0.780 41.394 1.00 32.35 55 LEU B C 1
ATOM 3471 O O . LEU B 1 67 ? 5.108 1.989 41.135 1.00 31.75 55 LEU B O 1
ATOM 3476 N N . GLN B 1 68 ? 5.336 0.264 42.557 1.00 32.26 56 GLN B N 1
ATOM 3477 C CA . GLN B 1 68 ? 5.736 1.119 43.654 1.00 33.31 56 GLN B CA 1
ATOM 3478 C C . GLN B 1 68 ? 7.069 1.823 43.417 1.00 33.20 56 GLN B C 1
ATOM 3479 O O . GLN B 1 68 ? 7.359 2.842 44.035 1.00 32.50 56 GLN B O 1
ATOM 3485 N N . LYS B 1 69 ? 7.844 1.312 42.471 1.00 32.99 57 LYS B N 1
ATOM 3486 C CA . LYS B 1 69 ? 9.059 1.973 42.033 1.00 33.49 57 LYS B CA 1
ATOM 3487 C C . LYS B 1 69 ? 8.731 3.226 41.169 1.00 32.09 57 LYS B C 1
ATOM 3488 O O . LYS B 1 69 ? 9.582 4.079 40.988 1.00 32.26 57 LYS B O 1
ATOM 3494 N N . GLY B 1 70 ? 7.513 3.292 40.616 1.00 30.68 58 GLY B N 1
ATOM 3495 C CA . GLY B 1 70 ? 7.008 4.468 39.926 1.00 29.97 58 GLY B CA 1
ATOM 3496 C C . GLY B 1 70 ? 7.470 4.686 38.489 1.00 29.10 58 GLY B C 1
ATOM 3497 O O . GLY B 1 70 ? 7.144 5.701 37.913 1.00 30.55 58 GLY B O 1
ATOM 3498 N N . GLU B 1 71 ? 8.262 3.781 37.924 1.00 28.37 59 GLU B N 1
ATOM 3499 C CA . GLU B 1 71 ? 8.788 3.908 36.587 1.00 28.47 59 GLU B CA 1
ATOM 3500 C C . GLU B 1 71 ? 8.011 3.046 35.628 1.00 28.25 59 GLU B C 1
ATOM 3501 O O . GLU B 1 71 ? 8.204 1.852 35.584 1.00 28.75 59 GLU B O 1
ATOM 3507 N N . VAL B 1 72 ? 7.150 3.684 34.835 1.00 27.30 60 VAL B N 1
ATOM 3508 C CA . VAL B 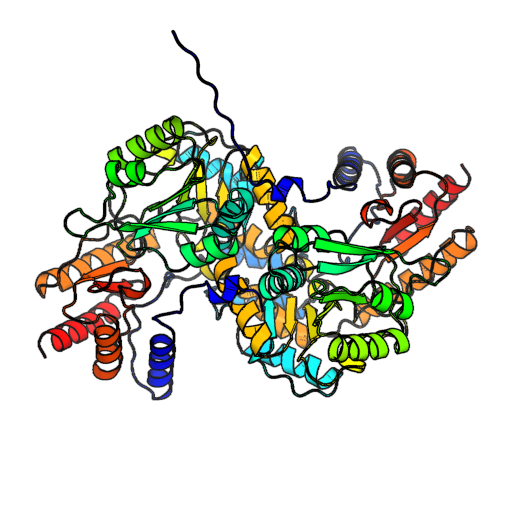1 72 ? 6.274 2.998 33.907 1.00 26.18 60 VAL B CA 1
ATOM 3509 C C . VAL B 1 72 ? 6.493 3.682 32.558 1.00 26.21 60 VAL B C 1
ATOM 3510 O O . VAL B 1 72 ? 5.869 4.705 32.217 1.00 25.93 60 VAL B O 1
ATOM 3514 N N . LYS B 1 73 ? 7.410 3.087 31.809 1.00 25.97 61 LYS B N 1
ATOM 3515 C CA . LYS B 1 73 ? 8.012 3.721 30.666 1.00 26.44 61 LYS B CA 1
ATOM 3516 C C . LYS B 1 73 ? 7.938 2.822 29.467 1.00 26.64 61 LYS B C 1
ATOM 3517 O O . LYS B 1 73 ? 7.627 1.635 29.584 1.00 26.41 61 LYS B O 1
ATOM 3523 N N . TYR B 1 74 ? 8.223 3.418 28.310 1.00 26.52 62 TYR B N 1
ATOM 3524 C CA . TYR B 1 74 ? 8.190 2.667 27.082 1.00 27.85 62 TYR B CA 1
ATOM 3525 C C . TYR B 1 74 ? 9.161 1.464 27.174 1.00 27.97 62 TYR B C 1
ATOM 3526 O O . TYR B 1 74 ? 10.207 1.558 27.817 1.00 27.65 62 TYR B O 1
ATOM 3535 N N . THR B 1 75 ? 8.784 0.369 26.531 1.00 28.15 63 THR B N 1
ATOM 3536 C CA . THR B 1 75 ? 9.665 -0.789 26.315 1.00 29.00 63 THR B CA 1
ATOM 3537 C C . THR B 1 75 ? 9.825 -1.056 24.813 1.00 29.45 63 THR B C 1
ATOM 3538 O O . THR B 1 75 ? 9.218 -0.390 23.984 1.00 28.15 63 THR B O 1
ATOM 3542 N N . ASP B 1 76 ? 10.658 -2.044 24.491 1.00 29.75 64 ASP B N 1
ATOM 3543 C CA . ASP B 1 76 ? 10.731 -2.626 23.161 1.00 30.09 64 ASP B CA 1
ATOM 3544 C C . ASP B 1 76 ? 9.288 -2.867 22.692 1.00 30.13 64 ASP B C 1
ATOM 3545 O O . ASP B 1 76 ? 8.506 -3.453 23.400 1.00 30.03 64 ASP B O 1
ATOM 3550 N N . PRO B 1 77 ? 8.910 -2.384 21.519 1.00 31.05 65 PRO B N 1
ATOM 3551 C CA . PRO B 1 77 ? 7.526 -2.562 21.030 1.00 31.76 65 PRO B CA 1
ATOM 3552 C C . PRO B 1 77 ? 7.049 -4.018 20.914 1.00 32.50 65 PRO B C 1
ATOM 3553 O O . PRO B 1 77 ? 5.826 -4.268 20.986 1.00 34.16 65 PRO B O 1
ATOM 3557 N N . ARG B 1 78 ? 7.963 -4.959 20.710 1.00 31.96 66 ARG B N 1
ATOM 3558 C CA . ARG B 1 78 ? 7.574 -6.371 20.644 1.00 32.96 66 ARG B CA 1
ATOM 3559 C C . ARG B 1 78 ? 7.426 -7.014 21.988 1.00 32.38 66 ARG B C 1
ATOM 3560 O O . ARG B 1 78 ? 7.070 -8.172 22.027 1.00 33.40 66 ARG B O 1
ATOM 3573 N N . GLY B 1 79 ? 7.734 -6.286 23.062 1.00 30.74 67 GLY B N 1
ATOM 3574 C CA . GLY B 1 79 ? 7.676 -6.788 24.416 1.00 30.70 67 GLY B CA 1
ATOM 3575 C C . GLY B 1 79 ? 9.069 -6.894 25.009 1.00 30.66 67 GLY B C 1
ATOM 3576 O O . GLY B 1 79 ? 10.052 -7.103 24.259 1.00 29.03 67 GLY B O 1
ATOM 3577 N N . ILE B 1 80 ? 9.173 -6.738 26.326 1.00 30.63 68 ILE B N 1
ATOM 3578 C CA . ILE B 1 80 ? 10.477 -6.830 26.991 1.00 31.75 68 ILE B CA 1
ATOM 3579 C C . ILE B 1 80 ? 11.076 -8.203 26.734 1.00 31.19 68 ILE B C 1
ATOM 3580 O O . ILE B 1 80 ? 10.351 -9.197 26.740 1.00 32.03 68 ILE B O 1
ATOM 3585 N N . TYR B 1 81 ? 12.388 -8.255 26.536 1.00 31.53 69 TYR B N 1
ATOM 3586 C CA . TYR B 1 81 ? 13.102 -9.476 26.183 1.00 32.64 69 TYR B CA 1
ATOM 3587 C C . TYR B 1 81 ? 12.782 -10.621 27.109 1.00 32.27 69 TYR B C 1
ATOM 3588 O O . TYR B 1 81 ? 12.579 -11.744 26.672 1.00 32.23 69 TYR B O 1
ATOM 3597 N N . GLU B 1 82 ? 12.746 -10.321 28.397 1.00 32.06 70 GLU B N 1
ATOM 3598 C CA . GLU B 1 82 ? 12.541 -11.332 29.436 1.00 32.48 70 GLU B CA 1
ATOM 3599 C C . GLU B 1 82 ? 11.172 -12.034 29.323 1.00 30.79 70 GLU B C 1
ATOM 3600 O O . GLU B 1 82 ? 11.065 -13.265 29.521 1.00 30.22 70 GLU B O 1
ATOM 3606 N N . LEU B 1 83 ? 10.149 -11.270 28.934 1.00 29.95 71 LEU B N 1
ATOM 3607 C CA . LEU B 1 83 ? 8.817 -11.830 28.733 1.00 29.31 71 LEU B CA 1
ATOM 3608 C C . LEU B 1 83 ? 8.812 -12.689 27.452 1.00 29.42 71 LEU B C 1
ATOM 3609 O O . LEU B 1 83 ? 8.328 -13.805 27.446 1.00 26.82 71 LEU B O 1
ATOM 3614 N N . ARG B 1 84 ? 9.419 -12.183 26.390 1.00 29.39 72 ARG B N 1
ATOM 3615 C CA . ARG B 1 84 ? 9.484 -12.951 25.164 1.00 29.19 72 ARG B CA 1
ATOM 3616 C C . ARG B 1 84 ? 10.254 -14.254 25.343 1.00 29.80 72 ARG B C 1
ATOM 3617 O O . ARG B 1 84 ? 9.812 -15.300 24.866 1.00 29.47 72 ARG B O 1
ATOM 3625 N N . GLU B 1 85 ? 11.375 -14.182 26.059 1.00 29.94 73 GLU B N 1
ATOM 3626 C CA . GLU B 1 85 ? 12.187 -15.327 26.367 1.00 31.43 73 GLU B CA 1
ATOM 3627 C C . GLU B 1 85 ? 11.433 -16.304 27.260 1.00 30.30 73 GLU B C 1
ATOM 3628 O O . GLU B 1 85 ? 11.475 -17.500 27.029 1.00 30.20 73 GLU B O 1
ATOM 3634 N N . GLY B 1 86 ? 10.746 -15.804 28.284 1.00 30.28 74 GLY B N 1
ATOM 3635 C CA . GLY B 1 86 ? 9.934 -16.662 29.140 1.00 29.62 74 GLY B CA 1
ATOM 3636 C C . GLY B 1 86 ? 8.853 -17.395 28.356 1.00 29.83 74 GLY B C 1
ATOM 3637 O O . GLY B 1 86 ? 8.690 -18.595 28.504 1.00 29.75 74 GLY B O 1
ATOM 3638 N N . ILE B 1 87 ? 8.122 -16.672 27.512 1.00 30.34 75 ILE B N 1
ATOM 3639 C CA . ILE B 1 87 ? 7.114 -17.280 26.633 1.00 30.27 75 ILE B CA 1
ATOM 3640 C C . ILE B 1 87 ? 7.736 -18.319 25.686 1.00 31.41 75 ILE B C 1
ATOM 3641 O O . ILE B 1 87 ? 7.221 -19.437 25.555 1.00 31.12 75 ILE B O 1
ATOM 3646 N N . ALA B 1 88 ? 8.849 -17.958 25.054 1.00 31.19 76 ALA B N 1
ATOM 3647 C CA . ALA B 1 88 ? 9.529 -18.854 24.140 1.00 32.10 76 ALA B CA 1
ATOM 3648 C C . ALA B 1 88 ? 9.945 -20.155 24.849 1.00 33.12 76 ALA B C 1
ATOM 3649 O O . ALA B 1 88 ? 9.785 -21.251 24.309 1.00 32.66 76 ALA B O 1
ATOM 3651 N N . LYS B 1 89 ? 10.476 -20.022 26.058 1.00 33.92 77 LYS B N 1
ATOM 3652 C CA . LYS B 1 89 ? 10.937 -21.179 26.829 1.00 34.86 77 LYS B CA 1
ATOM 3653 C C . LYS B 1 89 ? 9.759 -22.066 27.255 1.00 34.33 77 LYS B C 1
ATOM 3654 O O . LYS B 1 89 ? 9.830 -23.280 27.141 1.00 33.79 77 LYS B O 1
ATOM 3660 N N . ARG B 1 90 ? 8.660 -21.467 27.709 1.00 34.64 78 ARG B N 1
ATOM 3661 C CA . ARG B 1 90 ? 7.500 -22.259 28.168 1.00 35.08 78 ARG B CA 1
ATOM 3662 C C . ARG B 1 90 ? 6.896 -23.049 26.989 1.00 34.31 78 ARG B C 1
ATOM 3663 O O . ARG B 1 90 ? 6.769 -24.251 27.064 1.00 34.10 78 ARG B O 1
ATOM 3667 N N . ILE B 1 91 ? 6.558 -22.369 25.895 1.00 33.96 79 ILE B N 1
ATOM 3668 C CA . ILE B 1 91 ? 5.936 -23.022 24.741 1.00 34.04 79 ILE B CA 1
ATOM 3669 C C . ILE B 1 91 ? 6.918 -24.034 24.102 1.00 34.82 79 ILE B C 1
ATOM 3670 O O . ILE B 1 91 ? 6.532 -25.144 23.748 1.00 34.44 79 ILE B O 1
ATOM 3675 N N . GLY B 1 92 ? 8.189 -23.659 24.019 1.00 35.67 80 GLY B N 1
ATOM 3676 C CA . GLY B 1 92 ? 9.230 -24.526 23.526 1.00 36.75 80 GLY B CA 1
ATOM 3677 C C . GLY B 1 92 ? 9.327 -25.798 24.343 1.00 37.78 80 GLY B C 1
ATOM 3678 O O . GLY B 1 92 ? 9.416 -26.863 23.761 1.00 38.98 80 GLY B O 1
ATOM 3679 N N . GLU B 1 93 ? 9.328 -25.701 25.670 1.00 38.64 81 GLU B N 1
ATOM 3680 C CA . GLU B 1 93 ? 9.384 -26.891 26.521 1.00 39.88 81 GLU B CA 1
ATOM 3681 C C . GLU B 1 93 ? 8.118 -27.735 26.389 1.00 39.78 81 GLU B C 1
ATOM 3682 O O . GLU B 1 93 ? 8.196 -28.944 26.291 1.00 39.43 81 GLU B O 1
ATOM 3688 N N . ARG B 1 94 ? 6.950 -27.104 26.355 1.00 40.12 82 ARG B N 1
ATOM 3689 C CA . ARG B 1 94 ? 5.703 -27.862 26.236 1.00 40.36 82 ARG B CA 1
ATOM 3690 C C . ARG B 1 94 ? 5.636 -28.716 24.962 1.00 39.27 82 ARG B C 1
ATOM 3691 O O . ARG B 1 94 ? 5.069 -29.820 24.987 1.00 39.07 82 ARG B O 1
ATOM 3699 N N . TYR B 1 95 ? 6.202 -28.202 23.868 1.00 37.95 83 TYR B N 1
ATOM 3700 C CA . TYR B 1 95 ? 6.023 -28.801 22.548 1.00 37.60 83 TYR B CA 1
ATOM 3701 C C . TYR B 1 95 ? 7.322 -29.282 21.918 1.00 37.62 83 TYR B C 1
ATOM 3702 O O . TYR B 1 95 ? 7.374 -29.577 20.731 1.00 37.35 83 TYR B O 1
ATOM 3711 N N . LYS B 1 96 ? 8.359 -29.362 22.738 1.00 38.26 84 LYS B N 1
ATOM 3712 C CA . LYS B 1 96 ? 9.697 -29.768 22.313 1.00 39.21 84 LYS B CA 1
ATOM 3713 C C . LYS B 1 96 ? 10.127 -29.117 20.985 1.00 39.48 84 LYS B C 1
ATOM 3714 O O . LYS B 1 96 ? 10.363 -29.786 19.979 1.00 40.14 84 LYS B O 1
ATOM 3725 N N . LYS B 1 97 ? 10.213 -27.790 21.035 1.00 39.83 85 LYS B N 1
ATOM 3726 C CA . LYS B 1 97 ? 10.671 -26.919 19.948 1.00 39.93 85 LYS B CA 1
ATOM 3727 C C . LYS B 1 97 ? 11.713 -25.924 20.483 1.00 39.72 85 LYS B C 1
ATOM 3728 O O . LYS B 1 97 ? 11.706 -25.570 21.668 1.00 39.93 85 LYS B O 1
ATOM 3734 N N . ASP B 1 98 ? 12.615 -25.499 19.608 1.00 39.08 86 ASP B N 1
ATOM 3735 C CA . ASP B 1 98 ? 13.608 -24.488 19.917 1.00 38.92 86 ASP B CA 1
ATOM 3736 C C . ASP B 1 98 ? 12.987 -23.186 19.415 1.00 37.60 86 ASP B C 1
ATOM 3737 O O . ASP B 1 98 ? 13.061 -22.855 18.236 1.00 37.26 86 ASP B O 1
ATOM 3742 N N . ILE B 1 99 ? 12.300 -22.489 20.303 1.00 36.65 87 ILE B N 1
ATOM 3743 C CA . ILE B 1 99 ? 11.744 -21.183 19.992 1.00 35.76 87 ILE B CA 1
ATOM 3744 C C . ILE B 1 99 ? 12.690 -20.065 20.492 1.00 35.65 87 ILE B C 1
ATOM 3745 O O . ILE B 1 99 ? 13.030 -19.989 21.670 1.00 35.60 87 ILE B O 1
ATOM 3750 N N . SER B 1 100 ? 13.119 -19.207 19.572 1.00 35.09 88 SER B N 1
ATOM 3751 C CA . SER B 1 100 ? 13.853 -17.989 19.890 1.00 34.58 88 SER B CA 1
ATOM 3752 C C . SER B 1 100 ? 12.918 -16.869 20.419 1.00 33.96 88 SER B C 1
ATOM 3753 O O . SER B 1 100 ? 11.783 -16.768 20.008 1.00 34.62 88 SER B O 1
ATOM 3756 N N . PRO B 1 101 ? 13.391 -16.021 21.332 1.00 34.26 89 PRO B N 1
ATOM 3757 C CA . PRO B 1 101 ? 12.601 -14.863 21.797 1.00 34.00 89 PRO B CA 1
ATOM 3758 C C . PRO B 1 101 ? 12.215 -13.911 20.644 1.00 34.24 89 PRO B C 1
ATOM 3759 O O . PRO B 1 101 ? 11.184 -13.238 20.703 1.00 33.03 89 PRO B O 1
ATOM 3763 N N . ASP B 1 102 ? 13.045 -13.883 19.599 1.00 34.60 90 ASP B N 1
ATOM 3764 C CA . ASP B 1 102 ? 12.768 -13.093 18.394 1.00 34.75 90 ASP B CA 1
ATOM 3765 C C . ASP B 1 102 ? 11.640 -13.670 17.509 1.00 33.26 90 ASP B C 1
ATOM 3766 O O . ASP B 1 102 ? 11.262 -13.047 16.520 1.00 32.82 90 ASP B O 1
ATOM 3771 N N . GLN B 1 103 ? 11.082 -14.826 17.881 1.00 31.66 91 GLN B N 1
ATOM 3772 C CA . GLN B 1 103 ? 9.901 -15.377 17.211 1.00 30.57 91 GLN B CA 1
ATOM 3773 C C . GLN B 1 103 ? 8.582 -14.960 17.865 1.00 29.55 91 GLN B C 1
ATOM 3774 O O . GLN B 1 103 ? 7.531 -15.308 17.377 1.00 28.52 91 GLN B O 1
ATOM 3780 N N . VAL B 1 104 ? 8.669 -14.253 18.990 1.00 29.21 92 VAL B N 1
ATOM 3781 C CA . VAL B 1 104 ? 7.529 -13.900 19.847 1.00 29.12 92 VAL B CA 1
ATOM 3782 C C . VAL B 1 104 ? 7.271 -12.401 19.768 1.00 28.79 92 VAL B C 1
ATOM 3783 O O . VAL B 1 104 ? 8.190 -11.596 19.810 1.00 28.48 92 VAL B O 1
ATOM 3787 N N . VAL B 1 105 ? 6.005 -12.016 19.669 1.00 29.91 93 VAL B N 1
ATOM 3788 C CA . VAL B 1 105 ? 5.620 -10.625 19.819 1.00 29.96 93 VAL B CA 1
ATOM 3789 C C . VAL B 1 105 ? 4.519 -10.585 20.867 1.00 29.63 93 VAL B C 1
ATOM 3790 O O . VAL B 1 105 ? 3.550 -11.324 20.789 1.00 29.71 93 VAL B O 1
ATOM 3794 N N . VAL B 1 106 ? 4.677 -9.693 21.815 1.00 28.77 94 VAL B N 1
ATOM 3795 C CA . VAL B 1 106 ? 3.745 -9.519 22.904 1.00 29.19 94 VAL B CA 1
ATOM 3796 C C . VAL B 1 106 ? 2.786 -8.414 22.467 1.00 29.04 94 VAL B C 1
ATOM 3797 O O . VAL B 1 106 ? 3.212 -7.380 21.974 1.00 28.54 94 VAL B O 1
ATOM 3801 N N . THR B 1 107 ? 1.492 -8.670 22.653 1.00 29.62 95 THR B N 1
ATOM 3802 C CA . THR B 1 107 ? 0.404 -7.864 22.146 1.00 29.73 95 THR B CA 1
ATOM 3803 C C . THR B 1 107 ? -0.675 -7.626 23.193 1.00 29.83 95 THR B C 1
ATOM 3804 O O . THR B 1 107 ? -0.720 -8.271 24.239 1.00 31.01 95 THR B O 1
ATOM 3808 N N . ASN B 1 108 ? -1.562 -6.697 22.906 1.00 29.58 96 ASN B N 1
ATOM 3809 C CA . ASN B 1 108 ? -2.679 -6.376 23.786 1.00 29.87 96 ASN B CA 1
ATOM 3810 C C . ASN B 1 108 ? -3.780 -7.415 23.625 1.00 29.36 96 ASN B C 1
ATOM 3811 O O . ASN B 1 108 ? -4.706 -7.255 22.823 1.00 29.75 96 ASN B O 1
ATOM 3816 N N . GLY B 1 109 ? -3.704 -8.420 24.461 1.00 29.13 97 GLY B N 1
ATOM 3817 C CA . GLY B 1 109 ? -4.476 -9.641 24.326 1.00 29.86 97 GLY B CA 1
ATOM 3818 C C . GLY B 1 109 ? -4.096 -10.445 23.095 1.00 30.20 97 GLY B C 1
ATOM 3819 O O . GLY B 1 109 ? -3.348 -9.990 22.194 1.00 30.15 97 GLY B O 1
ATOM 3820 N N . ALA B 1 110 ? -4.592 -11.672 23.061 1.00 29.84 98 ALA B N 1
ATOM 3821 C CA . ALA B 1 110 ? -4.642 -12.453 21.833 1.00 30.06 98 ALA B CA 1
ATOM 3822 C C . ALA B 1 110 ? -5.403 -11.722 20.706 1.00 29.44 98 ALA B C 1
ATOM 3823 O O . ALA B 1 110 ? -5.160 -11.956 19.539 1.00 28.46 98 ALA B O 1
ATOM 3825 N N . LYS B 1 111 ? -6.339 -10.850 21.055 1.00 30.05 99 LYS B N 1
ATOM 3826 C CA . LYS B 1 111 ? -7.089 -10.142 20.039 1.00 30.13 99 LYS B CA 1
ATOM 3827 C C . LYS B 1 111 ? -6.182 -9.309 19.108 1.00 30.45 99 LYS B C 1
ATOM 3828 O O . LYS B 1 111 ? -6.346 -9.353 17.896 1.00 30.60 99 LYS B O 1
ATOM 3834 N N . GLN B 1 112 ? -5.242 -8.556 19.665 1.00 29.36 100 GLN B N 1
ATOM 3835 C CA . GLN B 1 112 ? -4.320 -7.807 18.852 1.00 28.73 100 GLN B CA 1
ATOM 3836 C C . GLN B 1 112 ? -3.301 -8.728 18.183 1.00 28.24 100 GLN B C 1
ATOM 3837 O O . GLN B 1 112 ? -2.855 -8.418 17.092 1.00 28.93 100 GLN B O 1
ATOM 3843 N N . ALA B 1 113 ? -2.957 -9.874 18.770 1.00 27.81 101 ALA B N 1
ATOM 3844 C CA . ALA B 1 113 ? -2.096 -10.809 18.064 1.00 27.82 101 ALA B CA 1
ATOM 3845 C C . ALA B 1 113 ? -2.777 -11.255 16.789 1.00 28.88 101 ALA B C 1
ATOM 3846 O O . ALA B 1 113 ? -2.132 -11.312 15.730 1.00 29.69 101 ALA B O 1
ATOM 3848 N N . LEU B 1 114 ? -4.079 -11.539 16.866 1.00 28.98 102 LEU B N 1
ATOM 3849 C CA . LEU B 1 114 ? -4.855 -11.934 15.700 1.00 29.47 102 LEU B CA 1
ATOM 3850 C C . LEU B 1 114 ? -4.883 -10.798 14.659 1.00 28.80 102 LEU B C 1
ATOM 3851 O O . LEU B 1 114 ? -4.591 -11.001 13.508 1.00 27.73 102 LEU B O 1
ATOM 3856 N N . PHE B 1 115 ? -5.234 -9.591 15.080 1.00 28.27 103 PHE B N 1
ATOM 3857 C CA . PHE B 1 115 ? -5.315 -8.478 14.168 1.00 27.61 103 PHE B CA 1
ATOM 3858 C C . PHE B 1 115 ? -3.977 -8.225 13.455 1.00 27.71 103 PHE B C 1
ATOM 3859 O O . PHE B 1 115 ? -3.935 -8.037 12.228 1.00 26.13 103 PHE B O 1
ATOM 3867 N N . ASN B 1 116 ? -2.901 -8.236 14.232 1.00 28.30 104 ASN B N 1
ATOM 3868 C CA . ASN B 1 116 ? -1.545 -8.068 13.697 1.00 29.15 104 ASN B CA 1
ATOM 3869 C C . ASN B 1 116 ? -1.171 -9.131 12.664 1.00 28.99 104 ASN B C 1
ATOM 3870 O O . ASN B 1 116 ? -0.514 -8.806 11.685 1.00 29.30 104 ASN B O 1
ATOM 3875 N N . ALA B 1 117 ? -1.600 -10.378 12.884 1.00 29.26 105 ALA B N 1
ATOM 3876 C CA . ALA B 1 117 ? -1.394 -11.478 11.928 1.00 29.40 105 ALA B CA 1
ATOM 3877 C C . ALA B 1 117 ? -2.064 -11.198 10.582 1.00 28.94 105 ALA B C 1
ATOM 3878 O O . ALA B 1 117 ? -1.452 -11.338 9.504 1.00 28.67 105 ALA B O 1
ATOM 3880 N N . PHE B 1 118 ? -3.325 -10.788 10.645 1.00 28.73 106 PHE B N 1
ATOM 3881 C CA . PHE B 1 118 ? -4.064 -10.476 9.432 1.00 28.67 106 PHE B CA 1
ATOM 3882 C C . PHE B 1 118 ? -3.438 -9.285 8.711 1.00 28.35 106 PHE B C 1
ATOM 3883 O O . PHE B 1 118 ? -3.307 -9.305 7.508 1.00 28.54 106 PHE B O 1
ATOM 3891 N N . MET B 1 119 ? -3.056 -8.247 9.454 1.00 27.68 107 MET B N 1
ATOM 3892 C CA . MET B 1 119 ? -2.452 -7.063 8.850 1.00 28.03 107 MET B CA 1
ATOM 3893 C C . MET B 1 119 ? -1.063 -7.411 8.238 1.00 28.37 107 MET B C 1
ATOM 3894 O O . MET B 1 119 ? -0.650 -6.840 7.207 1.00 28.22 107 MET B O 1
ATOM 3899 N N . ALA B 1 120 ? -0.363 -8.354 8.863 1.00 27.54 108 ALA B N 1
ATOM 3900 C CA . ALA B 1 120 ? 0.978 -8.703 8.441 1.00 28.81 108 ALA B CA 1
ATOM 3901 C C . ALA B 1 120 ? 0.982 -9.630 7.260 1.00 29.60 108 ALA B C 1
ATOM 3902 O O . ALA B 1 120 ? 1.892 -9.574 6.460 1.00 30.39 108 ALA B O 1
ATOM 3904 N N . LEU B 1 121 ? -0.056 -10.435 7.114 1.00 30.60 109 LEU B N 1
ATOM 3905 C CA . LEU B 1 121 ? -0.074 -11.486 6.123 1.00 32.08 109 LEU B CA 1
ATOM 3906 C C . LEU B 1 121 ? -1.027 -11.245 4.968 1.00 31.97 109 LEU B C 1
ATOM 3907 O O . LEU B 1 121 ? -0.884 -11.887 3.932 1.00 32.77 109 LEU B O 1
ATOM 3912 N N . LEU B 1 122 ? -2.027 -10.399 5.147 1.00 31.55 110 LEU B N 1
ATOM 3913 C CA . LEU B 1 122 ? -3.062 -10.231 4.138 1.00 31.32 110 LEU B CA 1
ATOM 3914 C C . LEU B 1 122 ? -2.824 -8.996 3.276 1.00 32.22 110 LEU B C 1
ATOM 3915 O O . LEU B 1 122 ? -2.715 -7.883 3.780 1.00 31.79 110 LEU B O 1
ATOM 3920 N N . ASP B 1 123 ? -2.713 -9.216 1.972 1.00 33.44 111 ASP B N 1
ATOM 3921 C CA . ASP B 1 123 ? -2.892 -8.156 0.979 1.00 34.56 111 ASP B CA 1
ATOM 3922 C C . ASP B 1 123 ? -4.385 -8.024 0.667 1.00 35.36 111 ASP B C 1
ATOM 3923 O O . ASP B 1 123 ? -5.160 -8.958 0.853 1.00 34.77 111 ASP B O 1
ATOM 3928 N N . PRO B 1 124 ? -4.786 -6.862 0.176 1.00 36.58 112 PRO B N 1
ATOM 3929 C CA . PRO B 1 124 ? -6.183 -6.622 -0.195 1.00 36.70 112 PRO B CA 1
ATOM 3930 C C . PRO B 1 124 ? -6.773 -7.684 -1.108 1.00 36.12 112 PRO B C 1
ATOM 3931 O O . PRO B 1 124 ? -6.170 -8.046 -2.114 1.00 36.33 112 PRO B O 1
ATOM 3935 N N . GLY B 1 125 ? -7.947 -8.171 -0.737 1.00 35.99 113 GLY B N 1
ATOM 3936 C CA . GLY B 1 125 ? -8.600 -9.268 -1.427 1.00 36.36 113 GLY B CA 1
ATOM 3937 C C . GLY B 1 125 ? -8.171 -10.697 -1.050 1.00 36.01 113 GLY B C 1
ATOM 3938 O O . GLY B 1 125 ? -8.858 -11.647 -1.448 1.00 37.60 113 GLY B O 1
ATOM 3939 N N . ASP B 1 126 ? -7.048 -10.866 -0.341 1.00 34.67 114 ASP B N 1
ATOM 3940 C CA . ASP B 1 126 ? -6.615 -12.188 0.105 1.00 33.55 114 ASP B CA 1
ATOM 3941 C C . ASP B 1 126 ? -7.710 -12.812 0.940 1.00 33.15 114 ASP B C 1
ATOM 3942 O O . ASP B 1 126 ? -8.410 -12.119 1.673 1.00 34.04 114 ASP B O 1
ATOM 3947 N N . GLU B 1 127 ? -7.847 -14.126 0.839 1.00 32.50 115 GLU B N 1
ATOM 3948 C CA . GLU B 1 127 ? -8.905 -14.870 1.516 1.00 32.37 115 GLU B CA 1
ATOM 3949 C C . GLU B 1 127 ? -8.409 -15.658 2.749 1.00 31.64 115 GLU B C 1
ATOM 3950 O O . GLU B 1 127 ? -7.325 -16.259 2.751 1.00 30.71 115 GLU B O 1
ATOM 3956 N N . VAL B 1 128 ? -9.222 -15.636 3.797 1.00 30.87 116 VAL B N 1
ATOM 3957 C CA . VAL B 1 128 ? -9.006 -16.466 4.969 1.00 30.48 116 VAL B CA 1
ATOM 3958 C C . VAL B 1 128 ? -10.207 -17.384 5.099 1.00 29.70 116 VAL B C 1
ATOM 3959 O O . VAL B 1 128 ? -11.344 -16.909 5.105 1.00 28.15 116 VAL B O 1
ATOM 3963 N N . ILE B 1 129 ? -9.941 -18.688 5.215 1.00 29.36 117 ILE B N 1
ATOM 3964 C CA . ILE B 1 129 ? -10.983 -19.651 5.554 1.00 29.50 117 ILE B CA 1
ATOM 3965 C C . ILE B 1 129 ? -11.195 -19.662 7.064 1.00 29.78 117 ILE B C 1
ATOM 3966 O O . ILE B 1 129 ? -10.230 -19.786 7.827 1.00 30.01 117 ILE B O 1
ATOM 3971 N N . VAL B 1 130 ? -12.445 -19.506 7.507 1.00 29.88 118 VAL B N 1
ATOM 3972 C CA . VAL B 1 130 ? -12.793 -19.666 8.921 1.00 30.14 118 VAL B CA 1
ATOM 3973 C C . VAL B 1 130 ? -13.881 -20.734 9.047 1.00 29.98 118 VAL B C 1
ATOM 3974 O O . VAL B 1 130 ? -14.528 -21.084 8.069 1.00 30.21 118 VAL B O 1
ATOM 3978 N N . PHE B 1 131 ? -14.049 -21.255 10.253 1.00 29.54 119 PHE B N 1
ATOM 3979 C CA . PHE B 1 131 ? -14.962 -22.336 10.530 1.00 29.71 119 PHE B CA 1
ATOM 3980 C C . PHE B 1 131 ? -16.027 -21.851 11.487 1.00 30.07 119 PHE B C 1
ATOM 3981 O O . PHE B 1 131 ? -15.711 -21.368 12.570 1.00 30.24 119 PHE B O 1
ATOM 3989 N N . SER B 1 132 ? -17.288 -21.955 11.091 1.00 30.18 120 SER B N 1
ATOM 3990 C CA . SER B 1 132 ? -18.391 -21.584 11.956 1.00 30.71 120 SER B CA 1
ATOM 3991 C C . SER B 1 132 ? -18.889 -22.892 12.605 1.00 31.16 120 SER B C 1
ATOM 3992 O O . SER B 1 132 ? -18.668 -23.943 12.031 1.00 32.19 120 SER B O 1
ATOM 3995 N N . PRO B 1 133 ? -19.524 -22.845 13.782 1.00 31.06 121 PRO B N 1
ATOM 3996 C CA . PRO B 1 133 ? -19.705 -21.605 14.586 1.00 31.46 121 PRO B CA 1
ATOM 3997 C C . PRO B 1 133 ? -18.410 -20.840 14.864 1.00 31.22 121 PRO B C 1
ATOM 3998 O O . PRO B 1 133 ? -17.403 -21.449 15.192 1.00 30.93 121 PRO B O 1
ATOM 4002 N N . VAL B 1 134 ? -18.433 -19.521 14.715 1.00 32.19 122 VAL B N 1
ATOM 4003 C CA . VAL B 1 134 ? -17.186 -18.745 14.721 1.00 32.88 122 VAL B CA 1
ATOM 4004 C C . VAL B 1 134 ? -17.240 -17.575 15.696 1.00 33.12 122 VAL B C 1
ATOM 4005 O O . VAL B 1 134 ? -18.229 -16.879 15.764 1.00 33.16 122 VAL B O 1
ATOM 4009 N N . TRP B 1 135 ? -16.159 -17.375 16.453 1.00 33.81 123 TRP B N 1
ATOM 4010 C CA . TRP B 1 135 ? -16.053 -16.239 17.373 1.00 34.32 123 TRP B CA 1
ATOM 4011 C C . TRP B 1 135 ? -16.270 -14.887 16.648 1.00 34.18 123 TRP B C 1
ATOM 4012 O O . TRP B 1 135 ? -15.876 -14.692 15.496 1.00 32.81 123 TRP B O 1
ATOM 4023 N N . VAL B 1 136 ? -16.886 -13.960 17.363 1.00 35.07 124 VAL B N 1
ATOM 4024 C CA . VAL B 1 136 ? -17.391 -12.730 16.770 1.00 35.91 124 VAL B CA 1
ATOM 4025 C C . VAL B 1 136 ? -16.379 -11.739 16.208 1.00 35.74 124 VAL B C 1
ATOM 4026 O O . VAL B 1 136 ? -16.775 -10.853 15.458 1.00 36.35 124 VAL B O 1
ATOM 4030 N N . SER B 1 137 ? -15.098 -11.870 16.528 1.00 35.88 125 SER B N 1
ATOM 4031 C CA . SER B 1 137 ? -14.152 -10.796 16.199 1.00 36.71 125 SER B CA 1
ATOM 4032 C C . SER B 1 137 ? -13.285 -11.070 14.986 1.00 35.15 125 SER B C 1
ATOM 4033 O O . SER B 1 137 ? -12.716 -10.157 14.390 1.00 34.81 125 SER B O 1
ATOM 4036 N N . TYR B 1 138 ? -13.186 -12.334 14.603 1.00 33.75 126 TYR B N 1
ATOM 4037 C CA . TYR B 1 138 ? -12.291 -12.722 13.532 1.00 32.35 126 TYR B CA 1
ATOM 4038 C C . TYR B 1 138 ? -12.618 -12.018 12.202 1.00 31.86 126 TYR B C 1
ATOM 4039 O O . TYR B 1 138 ? -11.718 -11.514 11.495 1.00 30.95 126 TYR B O 1
ATOM 4048 N N . ILE B 1 139 ? -13.896 -12.037 11.845 1.00 30.27 127 ILE B N 1
ATOM 4049 C CA . ILE B 1 139 ? -14.335 -11.530 10.575 1.00 29.84 127 ILE B CA 1
ATOM 4050 C C . ILE B 1 139 ? -14.157 -10.002 10.535 1.00 29.20 127 ILE B C 1
ATOM 4051 O O . ILE B 1 139 ? -13.592 -9.490 9.585 1.00 27.66 127 ILE B O 1
ATOM 4056 N N . PRO B 1 140 ? -14.630 -9.279 11.545 1.00 29.25 128 PRO B N 1
ATOM 4057 C CA . PRO B 1 140 ? -14.303 -7.859 11.649 1.00 29.78 128 PRO B CA 1
ATOM 4058 C C . PRO B 1 140 ? -12.818 -7.581 11.410 1.00 29.76 128 PRO B C 1
ATOM 4059 O O . PRO B 1 140 ? -12.530 -6.691 10.627 1.00 29.05 128 PRO B O 1
ATOM 4063 N N . GLN B 1 141 ? -11.924 -8.375 11.995 1.00 30.17 129 GLN B N 1
ATOM 4064 C CA . GLN B 1 141 ? -10.474 -8.138 11.885 1.00 30.51 129 GLN B CA 1
ATOM 4065 C C . GLN B 1 141 ? -9.979 -8.364 10.473 1.00 30.13 129 GLN B C 1
ATOM 4066 O O . GLN B 1 141 ? -9.209 -7.555 9.918 1.00 29.88 129 GLN B O 1
ATOM 4072 N N . ILE B 1 142 ? -10.454 -9.439 9.866 1.00 29.64 130 ILE B N 1
ATOM 4073 C CA . ILE B 1 142 ? -10.044 -9.760 8.500 1.00 30.04 130 ILE B CA 1
ATOM 4074 C C . ILE B 1 142 ? -10.548 -8.681 7.561 1.00 29.11 130 ILE B C 1
ATOM 4075 O O . ILE B 1 142 ? -9.794 -8.249 6.693 1.00 27.40 130 ILE B O 1
ATOM 4080 N N . ILE B 1 143 ? -11.805 -8.249 7.752 1.00 29.20 131 ILE B N 1
ATOM 4081 C CA . ILE B 1 143 ? -12.359 -7.119 7.006 1.00 30.25 131 ILE B CA 1
ATOM 4082 C C . ILE B 1 143 ? -11.502 -5.852 7.152 1.00 30.71 131 ILE B C 1
ATOM 4083 O O . ILE B 1 143 ? -11.152 -5.239 6.167 1.00 29.44 131 ILE B O 1
ATOM 4088 N N . LEU B 1 144 ? -11.175 -5.479 8.392 1.00 31.48 132 LEU B N 1
ATOM 4089 C CA . LEU B 1 144 ? -10.364 -4.293 8.646 1.00 31.79 132 LEU B CA 1
ATOM 4090 C C . LEU B 1 144 ? -8.996 -4.368 7.991 1.00 31.82 132 LEU B C 1
ATOM 4091 O O . LEU B 1 144 ? -8.464 -3.355 7.533 1.00 31.21 132 LEU B O 1
ATOM 4096 N N . ALA B 1 145 ? -8.450 -5.584 7.906 1.00 32.36 133 ALA B N 1
ATOM 4097 C CA . ALA B 1 145 ? -7.173 -5.826 7.237 1.00 32.46 133 ALA B CA 1
ATOM 4098 C C . ALA B 1 145 ? -7.240 -5.900 5.705 1.00 32.75 133 ALA B C 1
ATOM 4099 O O . ALA B 1 145 ? -6.227 -6.066 5.081 1.00 34.28 133 ALA B O 1
ATOM 4101 N N . GLY B 1 146 ? -8.410 -5.775 5.096 1.00 32.15 134 GLY B N 1
ATOM 4102 C CA . GLY B 1 146 ? -8.525 -5.778 3.654 1.00 32.35 134 GLY B CA 1
ATOM 4103 C C . GLY B 1 146 ? -8.773 -7.145 3.036 1.00 32.77 134 GLY B C 1
ATOM 4104 O O . GLY B 1 146 ? -8.826 -7.270 1.824 1.00 31.72 134 GLY B O 1
ATOM 4105 N N . GLY B 1 147 ? -8.895 -8.177 3.858 1.00 32.95 135 GLY B N 1
ATOM 4106 C CA . GLY B 1 147 ? -9.083 -9.530 3.364 1.00 33.62 135 GLY B CA 1
ATOM 4107 C C . GLY B 1 147 ? -10.537 -9.852 3.145 1.00 34.06 135 GLY B C 1
ATOM 4108 O O . GLY B 1 147 ? -11.423 -9.052 3.474 1.00 34.61 135 GLY B O 1
ATOM 4109 N N . THR B 1 148 ? -10.785 -11.014 2.550 1.00 34.71 136 THR B N 1
ATOM 4110 C CA . THR B 1 148 ? -12.136 -11.557 2.432 1.00 34.78 136 THR B CA 1
ATOM 4111 C C . THR B 1 148 ? -12.187 -12.878 3.174 1.00 34.13 136 THR B C 1
ATOM 4112 O O . THR B 1 148 ? -11.173 -13.436 3.553 1.00 33.95 136 THR B O 1
ATOM 4116 N N . VAL B 1 149 ? -13.393 -13.345 3.415 1.00 33.30 137 VAL B N 1
ATOM 4117 C CA . VAL B 1 149 ? -13.592 -14.494 4.261 1.00 33.18 137 VAL B CA 1
ATOM 4118 C C . VAL B 1 149 ? -14.397 -15.560 3.527 1.00 32.25 137 VAL B C 1
ATOM 4119 O O . VAL B 1 149 ? -15.372 -15.243 2.850 1.00 31.14 137 VAL B O 1
ATOM 4123 N N . ASN B 1 150 ? -13.978 -16.813 3.700 1.00 31.89 138 ASN B N 1
ATOM 4124 C CA . ASN B 1 150 ? -14.744 -17.969 3.276 1.00 32.64 138 ASN B CA 1
ATOM 4125 C C . ASN B 1 150 ? -15.088 -18.735 4.553 1.00 31.72 138 ASN B C 1
ATOM 4126 O O . ASN B 1 150 ? -14.213 -19.301 5.191 1.00 31.22 138 ASN B O 1
ATOM 4131 N N . VAL B 1 151 ? -16.361 -18.706 4.927 1.00 31.09 139 VAL B N 1
ATOM 4132 C CA . VAL B 1 151 ? -16.847 -19.358 6.139 1.00 31.07 139 VAL B CA 1
ATOM 4133 C C . VAL B 1 151 ? -17.242 -20.778 5.796 1.00 30.70 139 VAL B C 1
ATOM 4134 O O . VAL B 1 151 ? -18.079 -21.005 4.919 1.00 30.20 139 VAL B O 1
ATOM 4138 N N . VAL B 1 152 ? -16.614 -21.729 6.471 1.00 30.65 140 VAL B N 1
ATOM 4139 C CA . VAL B 1 152 ? -16.869 -23.134 6.247 1.00 30.45 140 VAL B CA 1
ATOM 4140 C C . VAL B 1 152 ? -17.656 -23.571 7.462 1.00 30.76 140 VAL B C 1
ATOM 4141 O O . VAL B 1 152 ? -17.114 -23.619 8.570 1.00 29.76 140 VAL B O 1
ATOM 4145 N N . GLU B 1 153 ? -18.937 -23.871 7.244 1.00 30.55 141 GLU B N 1
ATOM 4146 C CA . GLU B 1 153 ? -19.823 -24.302 8.299 1.00 31.60 141 GLU B CA 1
ATOM 4147 C C . GLU B 1 153 ? -19.552 -25.751 8.748 1.00 31.53 141 GLU B C 1
ATOM 4148 O O . GLU B 1 153 ? -19.316 -26.640 7.926 1.00 31.80 141 GLU B O 1
ATOM 4154 N N . THR B 1 154 ? -19.595 -25.949 10.061 1.00 31.46 142 THR B N 1
ATOM 4155 C CA . THR B 1 154 ? -19.525 -27.260 10.694 1.00 31.77 142 THR B CA 1
ATOM 4156 C C . THR B 1 154 ? -20.813 -27.531 11.446 1.00 31.67 142 THR B C 1
ATOM 4157 O O . THR B 1 154 ? -21.576 -26.621 11.754 1.00 31.55 142 THR B O 1
ATOM 4161 N N . PHE B 1 155 ? -21.026 -28.795 11.768 1.00 32.35 143 PHE B N 1
ATOM 4162 C CA . PHE B 1 155 ? -22.345 -29.277 12.181 1.00 33.01 143 PHE B CA 1
ATOM 4163 C C . PHE B 1 155 ? -22.265 -30.058 13.471 1.00 33.05 143 PHE B C 1
ATOM 4164 O O . PHE B 1 155 ? -21.289 -30.764 13.709 1.00 32.21 143 PHE B O 1
ATOM 4172 N N . MET B 1 156 ? -23.293 -29.899 14.302 1.00 33.90 144 MET B N 1
ATOM 4173 C CA . MET B 1 156 ? -23.467 -30.696 15.510 1.00 34.91 144 MET B CA 1
ATOM 4174 C C . MET B 1 156 ? -23.442 -32.200 15.234 1.00 35.36 144 MET B C 1
ATOM 4175 O O . MET B 1 156 ? -22.929 -32.953 16.065 1.00 35.16 144 MET B O 1
ATOM 4180 N N . SER B 1 157 ? -23.967 -32.628 14.073 1.00 35.80 145 SER B N 1
ATOM 4181 C CA . SER B 1 157 ? -23.984 -34.051 13.704 1.00 36.37 145 SER B CA 1
ATOM 4182 C C . SER B 1 157 ? -22.574 -34.583 13.459 1.00 36.71 145 SER B C 1
ATOM 4183 O O . SER B 1 157 ? -22.329 -35.789 13.599 1.00 37.28 145 SER B O 1
ATOM 4186 N N . LYS B 1 158 ? -21.651 -33.692 13.106 1.00 36.44 146 LYS B N 1
ATOM 4187 C CA . LYS B 1 158 ? -20.246 -34.056 12.949 1.00 36.70 146 LYS B CA 1
ATOM 4188 C C . LYS B 1 158 ? -19.385 -33.594 14.131 1.00 36.33 146 LYS B C 1
ATOM 4189 O O . LYS B 1 158 ? -18.170 -33.521 14.001 1.00 36.34 146 LYS B O 1
ATOM 4195 N N . ASN B 1 159 ? -20.013 -33.321 15.278 1.00 35.99 147 ASN B N 1
ATOM 4196 C CA . ASN B 1 159 ? -19.334 -32.844 16.485 1.00 35.99 147 ASN B CA 1
ATOM 4197 C C . ASN B 1 159 ? -18.579 -31.529 16.258 1.00 35.73 147 ASN B C 1
ATOM 4198 O O . ASN B 1 159 ? -17.559 -31.257 16.902 1.00 35.58 147 ASN B O 1
ATOM 4203 N N . PHE B 1 160 ? -19.110 -30.720 15.340 1.00 35.38 148 PHE B N 1
ATOM 4204 C CA . PHE B 1 160 ? -18.491 -29.479 14.873 1.00 34.54 148 PHE B CA 1
ATOM 4205 C C . PHE B 1 160 ? -17.040 -29.638 14.400 1.00 34.87 148 PHE B C 1
ATOM 4206 O O . PHE B 1 160 ? -16.233 -28.714 14.509 1.00 34.34 148 PHE B O 1
ATOM 4214 N N . GLN B 1 161 ? -16.727 -30.804 13.845 1.00 35.10 149 GLN B N 1
ATOM 4215 C CA . GLN B 1 161 ? -15.399 -31.079 13.306 1.00 35.80 149 GLN B CA 1
ATOM 4216 C C . GLN B 1 161 ? -15.365 -30.679 11.833 1.00 36.00 149 GLN B C 1
ATOM 4217 O O . GLN B 1 161 ? -16.241 -31.068 11.054 1.00 35.45 149 GLN B O 1
ATOM 4223 N N . PRO B 1 162 ? -14.381 -29.864 11.469 1.00 36.84 150 PRO B N 1
ATOM 4224 C CA . PRO B 1 162 ? -14.199 -29.461 10.079 1.00 37.57 150 PRO B CA 1
ATOM 4225 C C . PRO B 1 162 ? -13.705 -30.618 9.210 1.00 38.13 150 PRO B C 1
ATOM 4226 O O . PRO B 1 162 ? -12.994 -31.527 9.671 1.00 38.34 150 PRO B O 1
ATOM 4230 N N . SER B 1 163 ? -14.119 -30.570 7.949 1.00 38.60 151 SER B N 1
ATOM 4231 C CA . SER B 1 163 ? -13.807 -31.590 6.972 1.00 38.54 151 SER B CA 1
ATOM 4232 C C . SER B 1 163 ? -12.584 -31.138 6.166 1.00 38.74 151 SER B C 1
ATOM 4233 O O . SER B 1 163 ? -12.624 -30.123 5.476 1.00 38.43 151 SER B O 1
ATOM 4236 N N . LEU B 1 164 ? -11.492 -31.879 6.300 1.00 39.11 152 LEU B N 1
ATOM 4237 C CA . LEU B 1 164 ? -10.227 -31.544 5.658 1.00 40.17 152 LEU B CA 1
ATOM 4238 C C . LEU B 1 164 ? -10.359 -31.642 4.150 1.00 41.03 152 LEU B C 1
ATOM 4239 O O . LEU B 1 164 ? -9.812 -30.846 3.362 1.00 40.34 152 LEU B O 1
ATOM 4244 N N . GLU B 1 165 ? -11.101 -32.672 3.786 1.00 42.29 153 GLU B N 1
ATOM 4245 C CA . GLU B 1 165 ? -11.465 -32.981 2.429 1.00 43.29 153 GLU B CA 1
ATOM 4246 C C . GLU B 1 165 ? -12.111 -31.727 1.799 1.00 43.19 153 GLU B C 1
ATOM 4247 O O . GLU B 1 165 ? -11.636 -31.218 0.786 1.00 43.04 153 GLU B O 1
ATOM 4253 N N . GLU B 1 166 ? -13.144 -31.209 2.467 1.00 43.60 154 GLU B N 1
ATOM 4254 C CA . GLU B 1 166 ? -13.903 -30.010 2.064 1.00 43.85 154 GLU B CA 1
ATOM 4255 C C . GLU B 1 166 ? -13.098 -28.719 2.103 1.00 43.79 154 GLU B C 1
ATOM 4256 O O . GLU B 1 166 ? -13.427 -27.768 1.400 1.00 44.09 154 GLU B O 1
ATOM 4262 N N . VAL B 1 167 ? -12.056 -28.675 2.930 1.00 43.59 155 VAL B N 1
ATOM 4263 C CA . VAL B 1 167 ? -11.189 -27.501 3.016 1.00 43.46 155 VAL B CA 1
ATOM 4264 C C . VAL B 1 167 ? -10.291 -27.400 1.782 1.00 43.75 155 VAL B C 1
ATOM 4265 O O . VAL B 1 167 ? -10.114 -26.309 1.228 1.00 43.77 155 VAL B O 1
ATOM 4269 N N . GLU B 1 168 ? -9.723 -28.526 1.354 1.00 43.78 156 GLU B N 1
ATOM 4270 C CA . GLU B 1 168 ? -8.867 -28.531 0.173 1.00 43.76 156 GLU B CA 1
ATOM 4271 C C . GLU B 1 168 ? -9.691 -28.164 -1.048 1.00 43.18 156 GLU B C 1
ATOM 4272 O O . GLU B 1 168 ? -9.204 -27.488 -1.959 1.00 42.58 156 GLU B O 1
ATOM 4278 N N . GLY B 1 169 ? -10.944 -28.625 -1.037 1.00 42.70 157 GLY B N 1
ATOM 4279 C CA . GLY B 1 169 ? -11.890 -28.381 -2.106 1.00 42.14 157 GLY B CA 1
ATOM 4280 C C . GLY B 1 169 ? -12.126 -26.910 -2.342 1.00 41.80 157 GLY B C 1
ATOM 4281 O O . GLY B 1 169 ? -12.370 -26.519 -3.484 1.00 41.44 157 GLY B O 1
ATOM 4282 N N . LEU B 1 170 ? -12.037 -26.109 -1.272 1.00 41.34 158 LEU B N 1
ATOM 4283 C CA . LEU B 1 170 ? -12.292 -24.655 -1.322 1.00 41.40 158 LEU B CA 1
ATOM 4284 C C . LEU B 1 170 ? -11.073 -23.788 -1.565 1.00 40.59 158 LEU B C 1
ATOM 4285 O O . LEU B 1 170 ? -11.229 -22.610 -1.826 1.00 41.08 158 LEU B O 1
ATOM 4290 N N . LEU B 1 171 ? -9.871 -24.339 -1.451 1.00 39.93 159 LEU B N 1
ATOM 4291 C CA . LEU B 1 171 ? -8.663 -23.535 -1.628 1.00 39.49 159 LEU B CA 1
ATOM 4292 C C . LEU B 1 171 ? -8.614 -22.920 -3.026 1.00 39.41 159 LEU B C 1
ATOM 4293 O O . LEU B 1 171 ? -8.834 -23.603 -4.042 1.00 39.04 159 LEU B O 1
ATOM 4298 N N . VAL B 1 172 ? -8.317 -21.627 -3.070 1.00 38.97 160 VAL B N 1
ATOM 4299 C CA . VAL B 1 172 ? -8.071 -20.940 -4.332 1.00 38.58 160 VAL B CA 1
ATOM 4300 C C . VAL B 1 172 ? -6.717 -20.212 -4.259 1.00 38.54 160 VAL B C 1
ATOM 4301 O O . VAL B 1 172 ? -6.008 -20.279 -3.229 1.00 38.83 160 VAL B O 1
ATOM 4305 N N . GLY B 1 173 ? -6.332 -19.554 -5.354 1.00 38.20 161 GLY B N 1
ATOM 4306 C CA . GLY B 1 173 ? -5.065 -18.827 -5.411 1.00 37.86 161 GLY B CA 1
ATOM 4307 C C . GLY B 1 173 ? -4.935 -17.730 -4.357 1.00 37.19 161 GLY B C 1
ATOM 4308 O O . GLY B 1 173 ? -3.864 -17.481 -3.800 1.00 36.69 161 GLY B O 1
ATOM 4309 N N . LYS B 1 174 ? -6.050 -17.074 -4.085 1.00 36.91 162 LYS B N 1
ATOM 4310 C CA . LYS B 1 174 ? -6.072 -15.941 -3.172 1.00 36.65 162 LYS B CA 1
ATOM 4311 C C . LYS B 1 174 ? -6.067 -16.400 -1.694 1.00 34.99 162 LYS B C 1
ATOM 4312 O O . LYS B 1 174 ? -5.751 -15.606 -0.829 1.00 34.00 162 LYS B O 1
ATOM 4318 N N . THR B 1 175 ? -6.419 -17.666 -1.424 1.00 34.30 163 THR B N 1
ATOM 4319 C CA . THR B 1 175 ? -6.421 -18.212 -0.047 1.00 33.59 163 THR B CA 1
ATOM 4320 C C . THR B 1 175 ? -5.045 -18.135 0.614 1.00 33.58 163 THR B C 1
ATOM 4321 O O . THR B 1 175 ? -4.137 -18.934 0.322 1.00 33.91 163 THR B O 1
ATOM 4325 N N . LYS B 1 176 ? -4.911 -17.179 1.525 1.00 32.47 164 LYS B N 1
ATOM 4326 C CA . LYS B 1 176 ? -3.656 -16.909 2.200 1.00 32.45 164 LYS B CA 1
ATOM 4327 C C . LYS B 1 176 ? -3.547 -17.605 3.570 1.00 31.41 164 LYS B C 1
ATOM 4328 O O . LYS B 1 176 ? -2.453 -17.841 4.044 1.00 30.95 164 LYS B O 1
ATOM 4334 N N . ALA B 1 177 ? -4.667 -17.879 4.226 1.00 30.64 165 ALA B N 1
ATOM 4335 C CA . ALA B 1 177 ? -4.626 -18.472 5.552 1.00 30.43 165 ALA B CA 1
ATOM 4336 C C . ALA B 1 177 ? -5.870 -19.261 5.895 1.00 29.91 165 ALA B C 1
ATOM 4337 O O . ALA B 1 177 ? -6.958 -19.016 5.356 1.00 29.80 165 ALA B O 1
ATOM 4339 N N . VAL B 1 178 ? -5.679 -20.242 6.775 1.00 28.97 166 VAL B N 1
ATOM 4340 C CA . VAL B 1 178 ? -6.767 -20.944 7.377 1.00 28.55 166 VAL B CA 1
ATOM 4341 C C . VAL B 1 178 ? -6.645 -20.716 8.887 1.00 28.88 166 VAL B C 1
ATOM 4342 O O . VAL B 1 178 ? -5.603 -20.977 9.507 1.00 28.71 166 VAL B O 1
ATOM 4346 N N . LEU B 1 179 ? -7.738 -20.224 9.459 1.00 28.93 167 LEU B N 1
ATOM 4347 C CA . LEU B 1 179 ? -7.834 -19.889 10.862 1.00 28.86 167 LEU B CA 1
ATOM 4348 C C . LEU B 1 179 ? -8.500 -21.019 11.650 1.00 28.88 167 LEU B C 1
ATOM 4349 O O . LEU B 1 179 ? -9.646 -21.379 11.382 1.00 28.09 167 LEU B O 1
ATOM 4354 N N . ILE B 1 180 ? -7.806 -21.526 12.659 1.00 28.91 168 ILE B N 1
ATOM 4355 C CA . ILE B 1 180 ? -8.389 -22.509 13.567 1.00 29.65 168 ILE B CA 1
ATOM 4356 C C . ILE B 1 180 ? -8.388 -22.001 15.010 1.00 29.65 168 ILE B C 1
ATOM 4357 O O . ILE B 1 180 ? -7.507 -21.295 15.434 1.00 30.69 168 ILE B O 1
ATOM 4362 N N . ASN B 1 181 ? -9.419 -22.377 15.735 1.00 30.45 169 ASN B N 1
ATOM 4363 C CA . ASN B 1 181 ? -9.647 -21.998 17.108 1.00 30.01 169 ASN B CA 1
ATOM 4364 C C . ASN B 1 181 ? -10.074 -23.245 17.896 1.00 30.26 169 ASN B C 1
ATOM 4365 O O . ASN B 1 181 ? -11.275 -23.590 17.985 1.00 30.68 169 ASN B O 1
ATOM 4370 N N . SER B 1 182 ? -9.074 -23.907 18.463 1.00 29.94 170 SER B N 1
ATOM 4371 C CA . SER B 1 182 ? -9.264 -25.111 19.246 1.00 29.96 170 SER B CA 1
ATOM 4372 C C . SER B 1 182 ? -8.423 -24.965 20.519 1.00 29.99 170 SER B C 1
ATOM 4373 O O . SER B 1 182 ? -7.223 -24.669 20.412 1.00 30.23 170 SER B O 1
ATOM 4376 N N . PRO B 1 183 ? -9.016 -25.121 21.713 1.00 30.20 171 PRO B N 1
ATOM 4377 C CA . PRO B 1 183 ? -10.471 -25.310 21.927 1.00 30.04 171 PRO B CA 1
ATOM 4378 C C . PRO B 1 183 ? -11.357 -24.155 21.474 1.00 30.25 171 PRO B C 1
ATOM 4379 O O . PRO B 1 183 ? -10.966 -22.971 21.493 1.00 30.73 171 PRO B O 1
ATOM 4383 N N . ASN B 1 184 ? -12.574 -24.499 21.086 1.00 29.49 172 ASN B N 1
ATOM 4384 C CA . ASN B 1 184 ? -13.402 -23.618 20.277 1.00 29.96 172 ASN B CA 1
ATOM 4385 C C . ASN B 1 184 ? -14.347 -22.767 21.103 1.00 30.18 172 ASN B C 1
ATOM 4386 O O . ASN B 1 184 ? -14.948 -23.231 22.059 1.00 30.84 172 ASN B O 1
ATOM 4391 N N . ASN B 1 185 ? -14.433 -21.498 20.726 1.00 30.11 173 ASN B N 1
ATOM 4392 C CA . ASN B 1 185 ? -15.498 -20.625 21.164 1.00 29.67 173 ASN B CA 1
ATOM 4393 C C . ASN B 1 185 ? -16.393 -20.456 19.909 1.00 29.75 173 ASN B C 1
ATOM 4394 O O . ASN B 1 185 ? -15.902 -19.909 18.905 1.00 31.01 173 ASN B O 1
ATOM 4399 N N . PRO B 1 186 ? -17.693 -20.798 19.934 1.00 29.60 174 PRO B N 1
ATOM 4400 C CA . PRO B 1 186 ? -18.522 -21.080 21.123 1.00 29.60 174 PRO B CA 1
ATOM 4401 C C . PRO B 1 186 ? -18.857 -22.524 21.496 1.00 29.18 174 PRO B C 1
ATOM 4402 O O . PRO B 1 186 ? -19.638 -22.706 22.411 1.00 28.46 174 PRO B O 1
ATOM 4406 N N . THR B 1 187 ? -18.291 -23.515 20.829 1.00 29.68 175 THR B N 1
ATOM 4407 C CA . THR B 1 187 ? -18.774 -24.883 20.977 1.00 29.64 175 THR B CA 1
ATOM 4408 C C . THR B 1 187 ? -18.075 -25.667 22.055 1.00 30.21 175 THR B C 1
ATOM 4409 O O . THR B 1 187 ? -18.606 -26.647 22.528 1.00 31.61 175 THR B O 1
ATOM 4413 N N . GLY B 1 188 ? -16.868 -25.257 22.413 1.00 30.43 176 GLY B N 1
ATOM 4414 C CA . GLY B 1 188 ? -16.038 -26.011 23.308 1.00 29.96 176 GLY B CA 1
ATOM 4415 C C . GLY B 1 188 ? -15.398 -27.242 22.739 1.00 30.22 176 GLY B C 1
ATOM 4416 O O . GLY B 1 188 ? -14.836 -27.998 23.495 1.00 30.62 176 GLY B O 1
ATOM 4417 N N . VAL B 1 189 ? -15.482 -27.480 21.435 1.00 30.92 177 VAL B N 1
ATOM 4418 C CA . VAL B 1 189 ? -14.846 -28.660 20.874 1.00 30.95 177 VAL B CA 1
ATOM 4419 C C . VAL B 1 189 ? -13.358 -28.425 20.677 1.00 31.45 177 VAL B C 1
ATOM 4420 O O . VAL B 1 189 ? -12.873 -27.293 20.645 1.00 29.60 177 VAL B O 1
ATOM 4424 N N . VAL B 1 190 ? -12.662 -29.546 20.537 1.00 31.58 178 VAL B N 1
ATOM 4425 C CA . VAL B 1 190 ? -11.240 -29.607 20.348 1.00 31.93 178 VAL B CA 1
ATOM 4426 C C . VAL B 1 190 ? -11.055 -30.383 19.043 1.00 32.72 178 VAL B C 1
ATOM 4427 O O . VAL B 1 190 ? -11.605 -31.459 18.862 1.00 32.33 178 VAL B O 1
ATOM 4431 N N . TYR B 1 191 ? -10.278 -29.832 18.126 1.00 33.83 179 TYR B N 1
ATOM 4432 C CA . TYR B 1 191 ? -10.085 -30.430 16.819 1.00 33.64 179 TYR B CA 1
ATOM 4433 C C . TYR B 1 191 ? -9.182 -31.662 16.877 1.00 35.14 179 TYR B C 1
ATOM 4434 O O . TYR B 1 191 ? -8.196 -31.687 17.606 1.00 34.40 179 TYR B O 1
ATOM 4443 N N . ARG B 1 192 ? -9.532 -32.654 16.049 1.00 36.86 180 ARG B N 1
ATOM 4444 C CA . ARG B 1 192 ? -8.932 -33.968 16.043 1.00 38.53 180 ARG B CA 1
ATOM 4445 C C . ARG B 1 192 ? -7.528 -33.854 15.483 1.00 38.46 180 ARG B C 1
ATOM 4446 O O . ARG B 1 192 ? -7.257 -33.016 14.629 1.00 38.04 180 ARG B O 1
ATOM 4454 N N . ARG B 1 193 ? -6.644 -34.712 15.969 1.00 38.68 181 ARG B N 1
ATOM 4455 C CA . ARG B 1 193 ? -5.255 -34.720 15.558 1.00 39.10 181 ARG B CA 1
ATOM 4456 C C . ARG B 1 193 ? -5.112 -34.978 14.048 1.00 39.07 181 ARG B C 1
ATOM 4457 O O . ARG B 1 193 ? -4.310 -34.350 13.376 1.00 38.80 181 ARG B O 1
ATOM 4465 N N . GLU B 1 194 ? -5.895 -35.924 13.539 1.00 39.32 182 GLU B N 1
ATOM 4466 C CA . GLU B 1 194 ? -5.918 -36.297 12.119 1.00 39.38 182 GLU B CA 1
ATOM 4467 C C . GLU B 1 194 ? -6.228 -35.096 11.194 1.00 38.27 182 GLU B C 1
ATOM 4468 O O . GLU B 1 194 ? -5.578 -34.901 10.158 1.00 37.69 182 GLU B O 1
ATOM 4474 N N . PHE B 1 195 ? -7.197 -34.277 11.592 1.00 37.08 183 PHE B N 1
ATOM 4475 C CA . PHE B 1 195 ? -7.521 -33.051 10.866 1.00 36.27 183 PHE B CA 1
ATOM 4476 C C . PHE B 1 195 ? -6.320 -32.073 10.826 1.00 35.85 183 PHE B C 1
ATOM 4477 O O . PHE B 1 195 ? -5.962 -31.579 9.767 1.00 35.59 183 PHE B O 1
ATOM 4485 N N . LEU B 1 196 ? -5.690 -31.841 11.977 1.00 35.22 184 LEU B N 1
ATOM 4486 C CA . LEU B 1 196 ? -4.596 -30.882 12.118 1.00 34.98 184 LEU B CA 1
ATOM 4487 C C . LEU B 1 196 ? -3.333 -31.283 11.364 1.00 34.72 184 LEU B C 1
ATOM 4488 O O . LEU B 1 196 ? -2.709 -30.447 10.730 1.00 34.35 184 LEU B O 1
ATOM 4493 N N . GLU B 1 197 ? -2.949 -32.555 11.471 1.00 34.62 185 GLU B N 1
ATOM 4494 C CA . GLU B 1 197 ? -1.834 -33.136 10.699 1.00 34.94 185 GLU B CA 1
ATOM 4495 C C . GLU B 1 197 ? -2.052 -32.964 9.207 1.00 34.10 185 GLU B C 1
ATOM 4496 O O . GLU B 1 197 ? -1.118 -32.659 8.460 1.00 34.34 185 GLU B O 1
ATOM 4502 N N . GLY B 1 198 ? -3.294 -33.177 8.784 1.00 33.20 186 GLY B N 1
ATOM 4503 C CA . GLY B 1 198 ? -3.671 -33.030 7.397 1.00 32.73 186 GLY B CA 1
ATOM 4504 C C . GLY B 1 198 ? -3.634 -31.583 6.961 1.00 32.20 186 GLY B C 1
ATOM 4505 O O . GLY B 1 198 ? -3.223 -31.278 5.845 1.00 31.55 186 GLY B O 1
ATOM 4506 N N . LEU B 1 199 ? -4.027 -30.677 7.856 1.00 32.30 187 LEU B N 1
ATOM 4507 C CA . LEU B 1 199 ? -4.081 -29.270 7.517 1.00 32.20 187 LEU B CA 1
ATOM 4508 C C . LEU B 1 199 ? -2.649 -28.757 7.348 1.00 32.16 187 LEU B C 1
ATOM 4509 O O . LEU B 1 199 ? -2.358 -27.973 6.466 1.00 31.45 187 LEU B O 1
ATOM 4514 N N . VAL B 1 200 ? -1.754 -29.225 8.205 1.00 32.90 188 VAL B N 1
ATOM 4515 C CA . VAL B 1 200 ? -0.338 -28.886 8.123 1.00 34.10 188 VAL B CA 1
ATOM 4516 C C . VAL B 1 200 ? 0.295 -29.411 6.809 1.00 35.16 188 VAL B C 1
ATOM 4517 O O . VAL B 1 200 ? 1.187 -28.771 6.259 1.00 35.49 188 VAL B O 1
ATOM 4521 N N . ARG B 1 201 ? -0.170 -30.565 6.323 1.00 36.13 189 ARG B N 1
ATOM 4522 C CA . ARG B 1 201 ? 0.238 -31.077 5.019 1.00 37.11 189 ARG B CA 1
ATOM 4523 C C . ARG B 1 201 ? -0.273 -30.162 3.920 1.00 36.38 189 ARG B C 1
ATOM 4524 O O . ARG B 1 201 ? 0.487 -29.767 3.044 1.00 35.92 189 ARG B O 1
ATOM 4532 N N . LEU B 1 202 ? -1.562 -29.848 3.962 1.00 36.37 190 LEU B N 1
ATOM 4533 C CA . LEU B 1 202 ? -2.178 -28.939 2.986 1.00 36.89 190 LEU B CA 1
ATOM 4534 C C . LEU B 1 202 ? -1.485 -27.586 2.884 1.00 37.02 190 LEU B C 1
ATOM 4535 O O . LEU B 1 202 ? -1.401 -27.039 1.789 1.00 36.54 190 LEU B O 1
ATOM 4540 N N . ALA B 1 203 ? -1.023 -27.053 4.018 1.00 36.81 191 ALA B N 1
ATOM 4541 C CA . ALA B 1 203 ? -0.384 -25.740 4.072 1.00 37.77 191 ALA B CA 1
ATOM 4542 C C . ALA B 1 203 ? 0.973 -25.703 3.355 1.00 38.64 191 ALA B C 1
ATOM 4543 O O . ALA B 1 203 ? 1.317 -24.705 2.722 1.00 38.67 191 ALA B O 1
ATOM 4545 N N . LYS B 1 204 ? 1.751 -26.775 3.497 1.00 39.92 192 LYS B N 1
ATOM 4546 C CA . LYS B 1 204 ? 3.042 -26.935 2.800 1.00 41.21 192 LYS B CA 1
ATOM 4547 C C . LYS B 1 204 ? 2.828 -27.031 1.275 1.00 41.23 192 LYS B C 1
ATOM 4548 O O . LYS B 1 204 ? 3.455 -26.306 0.498 1.00 41.28 192 LYS B O 1
ATOM 4554 N N . LYS B 1 205 ? 1.908 -27.915 0.894 1.00 41.53 193 LYS B N 1
ATOM 4555 C CA . LYS B 1 205 ? 1.521 -28.201 -0.500 1.00 42.04 193 LYS B CA 1
ATOM 4556 C C . LYS B 1 205 ? 0.911 -27.006 -1.242 1.00 41.62 193 LYS B C 1
ATOM 4557 O O . LYS B 1 205 ? 1.354 -26.648 -2.332 1.00 41.57 193 LYS B O 1
ATOM 4563 N N . ARG B 1 206 ? -0.101 -26.398 -0.636 1.00 41.05 194 ARG B N 1
ATOM 4564 C CA . ARG B 1 206 ? -0.954 -25.426 -1.309 1.00 41.00 194 ARG B CA 1
ATOM 4565 C C . ARG B 1 206 ? -0.585 -23.983 -0.937 1.00 40.85 194 ARG B C 1
ATOM 4566 O O . ARG B 1 206 ? -1.282 -23.048 -1.329 1.00 41.35 194 ARG B O 1
ATOM 4574 N N . ASN B 1 207 ? 0.498 -23.828 -0.167 1.00 40.27 195 ASN B N 1
ATOM 4575 C CA . ASN B 1 207 ? 1.109 -22.531 0.162 1.00 39.78 195 ASN B CA 1
ATOM 4576 C C . ASN B 1 207 ? 0.245 -21.517 0.941 1.00 38.64 195 ASN B C 1
ATOM 4577 O O . ASN B 1 207 ? -0.037 -20.430 0.452 1.00 38.10 195 ASN B O 1
ATOM 4582 N N . PHE B 1 208 ? -0.168 -21.879 2.153 1.00 37.26 196 PHE B N 1
ATOM 4583 C CA . PHE B 1 208 ? -0.899 -20.956 3.010 1.00 36.36 196 PHE B CA 1
ATOM 4584 C C . PHE B 1 208 ? -0.464 -21.101 4.471 1.00 35.72 196 PHE B C 1
ATOM 4585 O O . PHE B 1 208 ? 0.131 -22.108 4.849 1.00 35.06 196 PHE B O 1
ATOM 4593 N N . TYR B 1 209 ? -0.760 -20.074 5.266 1.00 34.65 197 TYR B N 1
ATOM 4594 C CA . TYR B 1 209 ? -0.453 -20.049 6.697 1.00 34.49 197 TYR B CA 1
ATOM 4595 C C . TYR B 1 209 ? -1.576 -20.637 7.499 1.00 33.20 197 TYR B C 1
ATOM 4596 O O . TYR B 1 209 ? -2.756 -20.479 7.148 1.00 32.82 197 TYR B O 1
ATOM 4605 N N . ILE B 1 210 ? -1.212 -21.320 8.579 1.00 31.89 198 ILE B N 1
ATOM 4606 C CA . ILE B 1 210 ? -2.196 -21.764 9.552 1.00 31.10 198 ILE B CA 1
ATOM 4607 C C . ILE B 1 210 ? -2.065 -20.827 10.735 1.00 30.83 198 ILE B C 1
ATOM 4608 O O . ILE B 1 210 ? -1.002 -20.743 11.334 1.00 30.63 198 ILE B O 1
ATOM 4613 N N . ILE B 1 211 ? -3.149 -20.118 11.030 1.00 30.84 199 ILE B N 1
ATOM 4614 C CA . ILE B 1 211 ? -3.247 -19.251 12.192 1.00 31.13 199 ILE B CA 1
ATOM 4615 C C . ILE B 1 211 ? -4.060 -19.991 13.239 1.00 31.18 199 ILE B C 1
ATOM 4616 O O . ILE B 1 211 ? -5.221 -20.316 13.014 1.00 31.39 199 ILE B O 1
ATOM 4621 N N . SER B 1 212 ? -3.444 -20.253 14.390 1.00 31.37 200 SER B N 1
ATOM 4622 C CA . SER B 1 212 ? -4.053 -21.074 15.428 1.00 30.77 200 SER B CA 1
ATOM 4623 C C . SER B 1 212 ? -4.229 -20.319 16.727 1.00 30.15 200 SER B C 1
ATOM 4624 O O . SER B 1 212 ? -3.253 -19.954 17.367 1.00 30.45 200 SER B O 1
ATOM 4627 N N . ASP B 1 213 ? -5.486 -20.100 17.086 1.00 30.08 201 ASP B N 1
ATOM 4628 C CA . ASP B 1 213 ? -5.881 -19.373 18.276 1.00 30.47 201 ASP B CA 1
ATOM 4629 C C . ASP B 1 213 ? -6.154 -20.386 19.370 1.00 30.69 201 ASP B C 1
ATOM 4630 O O . ASP B 1 213 ? -7.258 -20.950 19.457 1.00 30.74 201 ASP B O 1
ATOM 4635 N N . GLU B 1 214 ? -5.164 -20.559 20.241 1.00 30.53 202 GLU B N 1
ATOM 4636 C CA . GLU B 1 214 ? -5.180 -21.581 21.272 1.00 30.87 202 GLU B CA 1
ATOM 4637 C C . GLU B 1 214 ? -5.310 -21.012 22.695 1.00 30.63 202 GLU B C 1
ATOM 4638 O O . GLU B 1 214 ? -4.779 -21.555 23.650 1.00 31.19 202 GLU B O 1
ATOM 4644 N N . VAL B 1 215 ? -6.040 -19.918 22.833 1.00 31.95 203 VAL B N 1
ATOM 4645 C CA . VAL B 1 215 ? -6.118 -19.212 24.110 1.00 32.22 203 VAL B CA 1
ATOM 4646 C C . VAL B 1 215 ? -6.778 -20.018 25.232 1.00 32.35 203 VAL B C 1
ATOM 4647 O O . VAL B 1 215 ? -6.577 -19.710 26.413 1.00 30.88 203 VAL B O 1
ATOM 4651 N N . TYR B 1 216 ? -7.559 -21.041 24.853 1.00 32.04 204 TYR B N 1
ATOM 4652 C CA . TYR B 1 216 ? -8.284 -21.874 25.816 1.00 31.58 204 TYR B CA 1
ATOM 4653 C C . TYR B 1 216 ? -7.571 -23.178 26.051 1.00 31.12 204 TYR B C 1
ATOM 4654 O O . TYR B 1 216 ? -8.125 -24.061 26.660 1.00 30.85 204 TYR B O 1
ATOM 4663 N N . ASP B 1 217 ? -6.327 -23.292 25.603 1.00 31.40 205 ASP B N 1
ATOM 4664 C CA . ASP B 1 217 ? -5.625 -24.579 25.652 1.00 31.99 205 ASP B CA 1
ATOM 4665 C C . ASP B 1 217 ? -5.384 -25.183 27.054 1.00 33.42 205 ASP B C 1
ATOM 4666 O O . ASP B 1 217 ? -5.118 -26.393 27.165 1.00 32.06 205 ASP B O 1
ATOM 4671 N N . SER B 1 218 ? -5.437 -24.340 28.093 1.00 33.84 206 SER B N 1
ATOM 4672 C CA . SER B 1 218 ? -5.289 -24.761 29.484 1.00 35.09 206 SER B CA 1
ATOM 4673 C C . SER B 1 218 ? -6.592 -25.259 30.015 1.00 33.62 206 SER B C 1
ATOM 4674 O O . SER B 1 218 ? -6.618 -26.045 30.943 1.00 33.65 206 SER B O 1
ATOM 4677 N N . LEU B 1 219 ? -7.679 -24.704 29.498 1.00 32.98 207 LEU B N 1
ATOM 4678 C CA . LEU B 1 219 ? -9.003 -25.062 29.982 1.00 33.75 207 LEU B CA 1
ATOM 4679 C C . LEU B 1 219 ? -9.522 -26.254 29.187 1.00 33.60 207 LEU B C 1
ATOM 4680 O O . LEU B 1 219 ? -10.443 -26.134 28.379 1.00 32.80 207 LEU B O 1
ATOM 4685 N N . VAL B 1 220 ? -8.888 -27.400 29.413 1.00 33.71 208 VAL B N 1
ATOM 4686 C CA . VAL B 1 220 ? -9.242 -28.645 28.736 1.00 34.95 208 VAL B CA 1
ATOM 4687 C C . VAL B 1 220 ? -9.652 -29.701 29.780 1.00 35.07 208 VAL B C 1
ATOM 4688 O O . VAL B 1 220 ? -9.111 -29.736 30.893 1.00 34.13 208 VAL B O 1
ATOM 4692 N N . TYR B 1 221 ? -10.641 -30.513 29.416 1.00 35.95 209 TYR B N 1
ATOM 4693 C CA . TYR B 1 221 ? -11.291 -31.467 30.322 1.00 36.53 209 TYR B CA 1
ATOM 4694 C C . TYR B 1 221 ? -11.053 -32.878 29.839 1.00 38.11 209 TYR B C 1
ATOM 4695 O O . TYR B 1 221 ? -11.763 -33.796 30.201 1.00 37.88 209 TYR B O 1
ATOM 4704 N N . THR B 1 222 ? -9.985 -33.033 29.079 1.00 39.66 210 THR B N 1
ATOM 4705 C CA . THR B 1 222 ? -9.751 -34.230 28.327 1.00 41.32 210 THR B CA 1
ATOM 4706 C C . THR B 1 222 ? -8.255 -34.300 27.977 1.00 42.52 210 THR B C 1
ATOM 4707 O O . THR B 1 222 ? -7.518 -33.292 28.080 1.00 42.45 210 THR B O 1
ATOM 4711 N N . ASP B 1 223 ? -7.811 -35.496 27.600 1.00 43.53 211 ASP B N 1
ATOM 4712 C CA . ASP B 1 223 ? -6.415 -35.729 27.176 1.00 44.41 211 ASP B CA 1
ATOM 4713 C C . ASP B 1 223 ? -6.283 -35.784 25.638 1.00 43.84 211 ASP B C 1
ATOM 4714 O O . ASP B 1 223 ? -5.213 -36.078 25.126 1.00 44.46 211 ASP B O 1
ATOM 4719 N N . GLU B 1 224 ? -7.369 -35.496 24.920 1.00 43.23 212 GLU B N 1
ATOM 4720 C CA . GLU B 1 224 ? -7.384 -35.451 23.441 1.00 42.94 212 GLU B CA 1
ATOM 4721 C C . GLU B 1 224 ? -6.986 -34.092 22.826 1.00 41.43 212 GLU B C 1
ATOM 4722 O O . GLU B 1 224 ? -6.918 -34.008 21.600 1.00 41.72 212 GLU B O 1
ATOM 4733 N N . PHE B 1 225 ? -6.736 -33.040 23.623 1.00 39.22 213 PHE B N 1
ATOM 4734 C CA . PHE B 1 225 ? -6.302 -31.766 23.034 1.00 36.75 213 PHE B CA 1
ATOM 4735 C C . PHE B 1 225 ? -5.009 -31.932 22.263 1.00 35.29 213 PHE B C 1
ATOM 4736 O O . PHE B 1 225 ? -4.021 -32.417 22.791 1.00 34.97 213 PHE B O 1
ATOM 4744 N N . THR B 1 226 ? -5.052 -31.503 21.004 1.00 34.27 214 THR B N 1
ATOM 4745 C CA . THR B 1 226 ? -3.900 -31.432 20.121 1.00 32.88 214 THR B CA 1
ATOM 4746 C C . THR B 1 226 ? -3.703 -29.974 19.705 1.00 32.79 214 THR B C 1
ATOM 4747 O O . THR B 1 226 ? -4.632 -29.337 19.190 1.00 32.41 214 THR B O 1
ATOM 4751 N N . SER B 1 227 ? -2.493 -29.471 19.913 1.00 31.80 215 SER B N 1
ATOM 4752 C CA . SER B 1 227 ? -2.100 -28.137 19.479 1.00 31.71 215 SER B CA 1
ATOM 4753 C C . SER B 1 227 ? -1.575 -28.257 18.069 1.00 31.16 215 SER B C 1
ATOM 4754 O O . SER B 1 227 ? -1.050 -29.307 17.699 1.00 30.69 215 SER B O 1
ATOM 4757 N N . ILE B 1 228 ? -1.693 -27.191 17.288 1.00 30.21 216 ILE B N 1
ATOM 4758 C CA . ILE B 1 228 ? -1.014 -27.154 16.000 1.00 30.35 216 ILE B CA 1
ATOM 4759 C C . ILE B 1 228 ? 0.493 -27.379 16.194 1.00 30.52 216 ILE B C 1
ATOM 4760 O O . ILE B 1 228 ? 1.165 -27.889 15.303 1.00 30.23 216 ILE B O 1
ATOM 4765 N N . LEU B 1 229 ? 1.014 -26.981 17.347 1.00 30.90 217 LEU B N 1
ATOM 4766 C CA . LEU B 1 229 ? 2.421 -27.223 17.686 1.00 31.84 217 LEU B CA 1
ATOM 4767 C C . LEU B 1 229 ? 2.762 -28.702 18.057 1.00 32.30 217 LEU B C 1
ATOM 4768 O O . LEU B 1 229 ? 3.941 -29.058 18.135 1.00 32.02 217 LEU B O 1
ATOM 4773 N N . ASP B 1 230 ? 1.738 -29.529 18.290 1.00 32.72 218 ASP B N 1
ATOM 4774 C CA . ASP B 1 230 ? 1.892 -30.998 18.378 1.00 33.99 218 ASP B CA 1
ATOM 4775 C C . ASP B 1 230 ? 2.129 -31.694 17.022 1.00 34.59 218 ASP B C 1
ATOM 4776 O O . ASP B 1 230 ? 2.775 -32.743 16.959 1.00 33.95 218 ASP B O 1
ATOM 4781 N N . VAL B 1 231 ? 1.602 -31.100 15.951 1.00 35.67 219 VAL B N 1
ATOM 4782 C CA . VAL B 1 231 ? 1.632 -31.697 14.606 1.00 36.96 219 VAL B CA 1
ATOM 4783 C C . VAL B 1 231 ? 2.493 -30.938 13.572 1.00 37.76 219 VAL B C 1
ATOM 4784 O O . VAL B 1 231 ? 2.604 -31.350 12.422 1.00 37.74 219 VAL B O 1
ATOM 4788 N N . SER B 1 232 ? 3.097 -29.833 13.984 1.00 39.34 220 SER B N 1
ATOM 4789 C CA . SER B 1 232 ? 3.938 -29.053 13.098 1.00 40.21 220 SER B CA 1
ATOM 4790 C C . SER B 1 232 ? 5.373 -29.340 13.484 1.00 41.09 220 SER B C 1
ATOM 4791 O O . SER B 1 232 ? 5.639 -29.816 14.582 1.00 40.83 220 SER B O 1
ATOM 4794 N N . GLU B 1 233 ? 6.279 -29.119 12.542 1.00 42.25 221 GLU B N 1
ATOM 4795 C CA . GLU B 1 233 ? 7.689 -28.876 12.844 1.00 43.56 221 GLU B CA 1
ATOM 4796 C C . GLU B 1 233 ? 7.925 -27.482 12.274 1.00 43.41 221 GLU B C 1
ATOM 4797 O O . GLU B 1 233 ? 7.571 -27.208 11.097 1.00 44.88 221 GLU B O 1
ATOM 4803 N N . GLY B 1 234 ? 8.518 -26.604 13.067 1.00 42.25 222 GLY B N 1
ATOM 4804 C CA . GLY B 1 234 ? 8.840 -25.278 12.575 1.00 41.26 222 GLY B CA 1
ATOM 4805 C C . GLY B 1 234 ? 7.637 -24.375 12.366 1.00 40.02 222 GLY B C 1
ATOM 4806 O O . GLY B 1 234 ? 6.473 -24.786 12.449 1.00 40.20 222 GLY B O 1
ATOM 4807 N N . PHE B 1 235 ? 7.929 -23.120 12.077 1.00 38.51 223 PHE B N 1
ATOM 4808 C CA . PHE B 1 235 ? 6.891 -22.105 12.046 1.00 37.67 223 PHE B CA 1
ATOM 4809 C C . PHE B 1 235 ? 6.754 -21.465 10.668 1.00 37.33 223 PHE B C 1
ATOM 4810 O O . PHE B 1 235 ? 6.152 -20.397 10.547 1.00 36.77 223 PHE B O 1
ATOM 4818 N N . ASP B 1 236 ? 7.261 -22.118 9.616 1.00 37.56 224 ASP B N 1
ATOM 4819 C CA . ASP B 1 236 ? 7.271 -21.499 8.272 1.00 37.82 224 ASP B CA 1
ATOM 4820 C C . ASP B 1 236 ? 5.885 -21.087 7.799 1.00 37.20 224 ASP B C 1
ATOM 4821 O O . ASP B 1 236 ? 5.714 -20.043 7.142 1.00 36.82 224 ASP B O 1
ATOM 4826 N N . ARG B 1 237 ? 4.908 -21.910 8.167 1.00 36.36 225 ARG B N 1
ATOM 4827 C CA . ARG B 1 237 ? 3.529 -21.700 7.801 1.00 36.30 225 ARG B CA 1
ATOM 4828 C C . ARG B 1 237 ? 2.622 -21.690 9.023 1.00 35.02 225 ARG B C 1
ATOM 4829 O O . ARG B 1 237 ? 1.429 -21.842 8.897 1.00 34.80 225 ARG B O 1
ATOM 4837 N N . ILE B 1 238 ? 3.178 -21.464 10.206 1.00 34.50 226 ILE B N 1
ATOM 4838 C CA . ILE B 1 238 ? 2.370 -21.459 11.434 1.00 33.64 226 ILE B CA 1
ATOM 4839 C C . ILE B 1 238 ? 2.420 -20.116 12.122 1.00 32.54 226 ILE B C 1
ATOM 4840 O O . ILE B 1 238 ? 3.497 -19.593 12.358 1.00 32.13 226 ILE B O 1
ATOM 4845 N N . VAL B 1 239 ? 1.248 -19.589 12.468 1.00 31.81 227 VAL B N 1
ATOM 4846 C CA . VAL B 1 239 ? 1.131 -18.431 13.348 1.00 31.82 227 VAL B CA 1
ATOM 4847 C C . VAL B 1 239 ? 0.411 -18.926 14.600 1.00 31.23 227 VAL B C 1
ATOM 4848 O O . VAL B 1 239 ? -0.752 -19.297 14.539 1.00 31.52 227 VAL B O 1
ATOM 4852 N N . TYR B 1 240 ? 1.106 -18.935 15.722 1.00 30.07 228 TYR B N 1
ATOM 4853 C CA . TYR B 1 240 ? 0.562 -19.450 16.948 1.00 29.89 228 TYR B CA 1
ATOM 4854 C C . TYR B 1 240 ? 0.136 -18.286 17.836 1.00 29.53 228 TYR B C 1
ATOM 4855 O O . TYR B 1 240 ? 0.900 -17.356 18.052 1.00 28.84 228 TYR B O 1
ATOM 4864 N N . ILE B 1 241 ? -1.102 -18.346 18.325 1.00 29.11 229 ILE B N 1
ATOM 4865 C CA . ILE B 1 241 ? -1.661 -17.301 19.163 1.00 29.74 229 ILE B CA 1
ATOM 4866 C C . ILE B 1 241 ? -2.162 -17.837 20.494 1.00 29.56 229 ILE B C 1
ATOM 4867 O O . ILE B 1 241 ? -2.936 -18.807 20.548 1.00 30.00 229 ILE B O 1
ATOM 4872 N N . ASN B 1 242 ? -1.717 -17.179 21.568 1.00 29.39 230 ASN B N 1
ATOM 4873 C CA . ASN B 1 242 ? -2.120 -17.502 22.932 1.00 28.73 230 ASN B CA 1
ATOM 4874 C C . ASN B 1 242 ? -1.993 -16.237 23.800 1.00 28.67 230 ASN B C 1
ATOM 4875 O O . ASN B 1 242 ? -1.725 -15.148 23.294 1.00 29.14 230 ASN B O 1
ATOM 4880 N N . GLY B 1 243 ? -2.257 -16.364 25.093 1.00 28.37 231 GLY B N 1
ATOM 4881 C CA . GLY B 1 243 ? -2.090 -15.274 26.035 1.00 28.44 231 GLY B CA 1
ATOM 4882 C C . GLY B 1 243 ? -2.572 -15.667 27.415 1.00 28.26 231 GLY B C 1
ATOM 4883 O O . GLY B 1 243 ? -2.789 -16.852 27.683 1.00 27.56 231 GLY B O 1
ATOM 4884 N N . PHE B 1 244 ? -2.767 -14.668 28.273 1.00 28.19 232 PHE B N 1
ATOM 4885 C CA . PHE B 1 244 ? -2.971 -14.904 29.704 1.00 28.18 232 PHE B CA 1
ATOM 4886 C C . PHE B 1 244 ? -4.398 -14.725 30.136 1.00 28.62 232 PHE B C 1
ATOM 4887 O O . PHE B 1 244 ? -4.757 -15.005 31.289 1.00 28.83 232 PHE B O 1
ATOM 4895 N N . SER B 1 245 ? -5.219 -14.262 29.210 1.00 28.60 233 SER B N 1
ATOM 4896 C CA . SER B 1 245 ? -6.571 -13.831 29.542 1.00 29.39 233 SER B CA 1
ATOM 4897 C C . SER B 1 245 ? -7.387 -14.964 30.146 1.00 30.30 233 SER B C 1
ATOM 4898 O O . SER B 1 245 ? -8.019 -14.791 31.162 1.00 31.00 233 SER B O 1
ATOM 4901 N N . LYS B 1 246 ? -7.385 -16.112 29.494 1.00 30.14 234 LYS B N 1
ATOM 4902 C CA . LYS B 1 246 ? -8.246 -17.213 29.914 1.00 31.18 234 LYS B CA 1
ATOM 4903 C C . LYS B 1 246 ? -7.542 -18.117 30.884 1.00 30.66 234 LYS B C 1
ATOM 4904 O O . LYS B 1 246 ? -8.098 -18.473 31.916 1.00 30.67 234 LYS B O 1
ATOM 4910 N N . SER B 1 247 ? -6.295 -18.469 30.569 1.00 31.16 235 SER B N 1
ATOM 4911 C CA . SER B 1 247 ? -5.522 -19.380 31.381 1.00 31.04 235 SER B CA 1
ATOM 4912 C C . SER B 1 247 ? -5.302 -18.870 32.797 1.00 30.78 235 SER B C 1
ATOM 4913 O O . SER B 1 247 ? -5.203 -19.679 33.703 1.00 30.32 235 SER B O 1
ATOM 4916 N N . HIS B 1 248 ? -5.227 -17.545 32.992 1.00 30.85 236 HIS B N 1
ATOM 4917 C CA . HIS B 1 248 ? -4.923 -16.967 34.304 1.00 31.18 236 HIS B CA 1
ATOM 4918 C C . HIS B 1 248 ? -5.932 -15.951 34.749 1.00 30.67 236 HIS B C 1
ATOM 4919 O O . HIS B 1 248 ? -5.687 -15.198 35.696 1.00 30.86 236 HIS B O 1
ATOM 4926 N N . SER B 1 249 ? -7.058 -15.914 34.059 1.00 29.57 237 SER B N 1
ATOM 4927 C CA . SER B 1 249 ? -8.107 -14.983 34.376 1.00 30.14 237 SER B CA 1
ATOM 4928 C C . SER B 1 249 ? -7.564 -13.550 34.474 1.00 30.41 237 SER B C 1
ATOM 4929 O O . SER B 1 249 ? -7.766 -12.857 35.484 1.00 30.69 237 SER B O 1
ATOM 4932 N N . MET B 1 250 ? -6.817 -13.161 33.446 1.00 29.46 238 MET B N 1
ATOM 4933 C CA . MET B 1 250 ? -6.180 -11.855 33.388 1.00 29.87 238 MET B CA 1
ATOM 4934 C C . MET B 1 250 ? -6.706 -11.033 32.228 1.00 29.10 238 MET B C 1
ATOM 4935 O O . MET B 1 250 ? -5.981 -10.279 31.641 1.00 29.39 238 MET B O 1
ATOM 4940 N N . THR B 1 251 ? -8.002 -11.188 31.908 1.00 30.30 239 THR B N 1
ATOM 4941 C CA . THR B 1 251 ? -8.603 -10.560 30.719 1.00 28.91 239 THR B CA 1
ATOM 4942 C C . THR B 1 251 ? -8.405 -9.051 30.663 1.00 27.49 239 THR B C 1
ATOM 4943 O O . THR B 1 251 ? -8.098 -8.535 29.596 1.00 27.82 239 THR B O 1
ATOM 4947 N N . GLY B 1 252 ? -8.590 -8.346 31.780 1.00 26.92 240 GLY B N 1
ATOM 4948 C CA . GLY B 1 252 ? -8.441 -6.906 31.814 1.00 26.79 240 GLY B CA 1
ATOM 4949 C C . GLY B 1 252 ? -7.001 -6.383 31.694 1.00 26.72 240 GLY B C 1
ATOM 4950 O O . GLY B 1 252 ? -6.818 -5.215 31.474 1.00 26.36 240 GLY B O 1
ATOM 4951 N N . TRP B 1 253 ? -6.010 -7.254 31.834 1.00 27.64 241 TRP B N 1
ATOM 4952 C CA . TRP B 1 253 ? -4.585 -6.912 31.673 1.00 28.31 241 TRP B CA 1
ATOM 4953 C C . TRP B 1 253 ? -4.180 -6.668 30.218 1.00 28.50 241 TRP B C 1
ATOM 4954 O O . TRP B 1 253 ? -3.320 -5.840 29.979 1.00 29.55 241 TRP B O 1
ATOM 4965 N N . ARG B 1 254 ? -4.874 -7.321 29.286 1.00 28.66 242 ARG B N 1
ATOM 4966 C CA . ARG B 1 254 ? -4.622 -7.293 27.843 1.00 28.64 242 ARG B CA 1
ATOM 4967 C C . ARG B 1 254 ? -3.196 -7.686 27.498 1.00 29.07 242 ARG B C 1
ATOM 4968 O O . ARG B 1 254 ? -2.451 -6.841 27.005 1.00 30.02 242 ARG B O 1
ATOM 4976 N N . VAL B 1 255 ? -2.819 -8.935 27.793 1.00 29.07 243 VAL B N 1
ATOM 4977 C CA . VAL B 1 255 ? -1.521 -9.483 27.430 1.00 30.38 243 VAL B CA 1
ATOM 4978 C C . VAL B 1 255 ? -1.713 -10.807 26.709 1.00 30.67 243 VAL B C 1
ATOM 4979 O O . VAL B 1 255 ? -2.244 -11.769 27.267 1.00 30.25 243 VAL B O 1
ATOM 4983 N N . GLY B 1 256 ? -1.274 -10.838 25.460 1.00 29.92 244 GLY B N 1
ATOM 4984 C CA . GLY B 1 256 ? -1.253 -12.042 24.685 1.00 29.78 244 GLY B CA 1
ATOM 4985 C C . GLY B 1 256 ? 0.011 -11.996 23.865 1.00 30.10 244 GLY B C 1
ATOM 4986 O O . GLY B 1 256 ? 0.844 -11.085 24.037 1.00 28.53 244 GLY B O 1
ATOM 4987 N N . TYR B 1 257 ? 0.141 -12.962 22.956 1.00 29.35 245 TYR B N 1
ATOM 4988 C CA . TYR B 1 257 ? 1.316 -13.039 22.138 1.00 29.42 245 TYR B CA 1
ATOM 4989 C C . TYR B 1 257 ? 1.112 -13.870 20.897 1.00 29.47 245 TYR B C 1
ATOM 4990 O O . TYR B 1 257 ? 0.156 -14.650 20.777 1.00 28.69 245 TYR B O 1
ATOM 4999 N N . LEU B 1 258 ? 2.045 -13.672 19.965 1.00 29.75 246 LEU B N 1
ATOM 5000 C CA . LEU B 1 258 ? 2.110 -14.407 18.720 1.00 29.47 246 LEU B CA 1
ATOM 5001 C C . LEU B 1 258 ? 3.490 -14.993 18.647 1.00 29.26 246 LEU B C 1
ATOM 5002 O O . LEU B 1 258 ? 4.467 -14.340 19.015 1.00 28.68 246 LEU B O 1
ATOM 5007 N N . ILE B 1 259 ? 3.555 -16.242 18.201 1.00 29.00 247 ILE B N 1
ATOM 5008 C CA . ILE B 1 259 ? 4.791 -16.911 17.849 1.00 28.32 247 ILE B CA 1
ATOM 5009 C C . ILE B 1 259 ? 4.687 -17.396 16.396 1.00 28.49 247 ILE B C 1
ATOM 5010 O O . ILE B 1 259 ? 3.730 -18.058 16.028 1.00 28.70 247 ILE B O 1
ATOM 5015 N N . SER B 1 260 ? 5.684 -17.084 15.588 1.00 28.88 248 SER B N 1
ATOM 5016 C CA . SER B 1 260 ? 5.769 -17.586 14.222 1.00 29.38 248 SER B CA 1
ATOM 5017 C C . SER B 1 260 ? 7.245 -17.654 13.802 1.00 29.49 248 SER B C 1
ATOM 5018 O O . SER B 1 260 ? 8.103 -17.715 14.643 1.00 29.69 248 SER B O 1
ATOM 5021 N N . SER B 1 261 ? 7.528 -17.694 12.509 1.00 30.25 249 SER B N 1
ATOM 5022 C CA . SER B 1 261 ? 8.883 -17.518 11.994 1.00 31.39 249 SER B CA 1
ATOM 5023 C C . SER B 1 261 ? 9.402 -16.144 12.366 1.00 32.63 249 SER B C 1
ATOM 5024 O O . SER B 1 261 ? 8.611 -15.252 12.689 1.00 31.34 249 SER B O 1
ATOM 5027 N N . GLU B 1 262 ? 10.729 -15.977 12.349 1.00 33.92 250 GLU B N 1
ATOM 5028 C CA . GLU B 1 262 ? 11.340 -14.686 12.650 1.00 35.48 250 GLU B CA 1
ATOM 5029 C C . GLU B 1 262 ? 10.897 -13.652 11.622 1.00 35.48 250 GLU B C 1
ATOM 5030 O O . GLU B 1 262 ? 10.716 -12.487 11.971 1.00 36.07 250 GLU B O 1
ATOM 5036 N N . LYS B 1 263 ? 10.676 -14.094 10.384 1.00 35.44 251 LYS B N 1
ATOM 5037 C CA . LYS B 1 263 ? 10.186 -13.233 9.315 1.00 35.86 251 LYS B CA 1
ATOM 5038 C C . LYS B 1 263 ? 8.805 -12.654 9.654 1.00 34.82 251 LYS B C 1
ATOM 5039 O O . LYS B 1 263 ? 8.620 -11.441 9.602 1.00 35.09 251 LYS B O 1
ATOM 5045 N N . VAL B 1 264 ? 7.858 -13.516 10.026 1.00 33.10 252 VAL B N 1
ATOM 5046 C CA . VAL B 1 264 ? 6.507 -13.082 10.346 1.00 32.12 252 VAL B CA 1
ATOM 5047 C C . VAL B 1 264 ? 6.451 -12.263 11.639 1.00 31.55 252 VAL B C 1
ATOM 5048 O O . VAL B 1 264 ? 5.725 -11.285 11.712 1.00 31.60 252 VAL B O 1
ATOM 5052 N N . ALA B 1 265 ? 7.228 -12.672 12.633 1.00 29.91 253 ALA B N 1
ATOM 5053 C CA . ALA B 1 265 ? 7.359 -11.955 13.883 1.00 30.03 253 ALA B CA 1
ATOM 5054 C C . ALA B 1 265 ? 7.880 -10.537 13.666 1.00 29.97 253 ALA B C 1
ATOM 5055 O O . ALA B 1 265 ? 7.446 -9.614 14.312 1.00 29.75 253 ALA B O 1
ATOM 5057 N N . THR B 1 266 ? 8.790 -10.382 12.736 1.00 30.26 254 THR B N 1
ATOM 5058 C CA . THR B 1 266 ? 9.350 -9.089 12.425 1.00 30.92 254 THR B CA 1
ATOM 5059 C C . THR B 1 266 ? 8.292 -8.175 11.786 1.00 30.68 254 THR B C 1
ATOM 5060 O O . THR B 1 266 ? 8.186 -7.004 12.120 1.00 30.39 254 THR B O 1
ATOM 5064 N N . ALA B 1 267 ? 7.529 -8.732 10.853 1.00 30.37 255 ALA B N 1
ATOM 5065 C CA . ALA B 1 267 ? 6.429 -8.015 10.251 1.00 30.36 255 ALA B CA 1
ATOM 5066 C C . ALA B 1 267 ? 5.393 -7.644 11.328 1.00 30.54 255 ALA B C 1
ATOM 5067 O O . ALA B 1 267 ? 4.951 -6.498 11.415 1.00 29.95 255 ALA B O 1
ATOM 5069 N N . VAL B 1 268 ? 5.022 -8.617 12.147 1.00 30.63 256 VAL B N 1
ATOM 5070 C CA . VAL B 1 268 ? 4.029 -8.404 13.190 1.00 30.95 256 VAL B CA 1
ATOM 5071 C C . VAL B 1 268 ? 4.483 -7.343 14.171 1.00 31.27 256 VAL B C 1
ATOM 5072 O O . VAL B 1 268 ? 3.684 -6.511 14.592 1.00 33.09 256 VAL B O 1
ATOM 5076 N N . SER B 1 269 ? 5.780 -7.300 14.441 1.00 31.05 257 SER B N 1
ATOM 5077 C CA . SER B 1 269 ? 6.390 -6.356 15.355 1.00 30.31 257 SER B CA 1
ATOM 5078 C C . SER B 1 269 ? 6.327 -4.910 14.820 1.00 30.35 257 SER B C 1
ATOM 5079 O O . SER B 1 269 ? 6.146 -3.959 15.571 1.00 29.39 257 SER B O 1
ATOM 5083 N N . LYS B 1 270 ? 6.452 -4.760 13.511 1.00 31.14 258 LYS B N 1
ATOM 5084 C CA . LYS B 1 270 ? 6.263 -3.483 12.854 1.00 31.71 258 LYS B CA 1
ATOM 5085 C C . LYS B 1 270 ? 4.830 -2.995 13.008 1.00 30.88 258 LYS B C 1
ATOM 5086 O O . LYS B 1 270 ? 4.644 -1.877 13.361 1.00 31.43 258 LYS B O 1
ATOM 5092 N N . ILE B 1 271 ? 3.837 -3.853 12.787 1.00 31.47 259 ILE B N 1
ATOM 5093 C CA . ILE B 1 271 ? 2.446 -3.490 13.023 1.00 31.79 259 ILE B CA 1
ATOM 5094 C C . ILE B 1 271 ? 2.265 -2.999 14.481 1.00 31.07 259 ILE B C 1
ATOM 5095 O O . ILE B 1 271 ? 1.678 -1.948 14.715 1.00 29.63 259 ILE B O 1
ATOM 5100 N N . GLN B 1 272 ? 2.759 -3.793 15.436 1.00 30.53 260 GLN B N 1
ATOM 5101 C CA . GLN B 1 272 ? 2.595 -3.537 16.868 1.00 31.04 260 GLN B CA 1
ATOM 5102 C C . GLN B 1 272 ? 3.174 -2.192 17.185 1.00 30.34 260 GLN B C 1
ATOM 5103 O O . GLN B 1 272 ? 2.557 -1.369 17.851 1.00 30.25 260 GLN B O 1
ATOM 5109 N N . SER B 1 273 ? 4.355 -1.955 16.631 1.00 29.70 261 SER B N 1
ATOM 5110 C CA . SER B 1 273 ? 5.116 -0.775 16.938 1.00 30.60 261 SER B CA 1
ATOM 5111 C C . SER B 1 273 ? 4.407 0.520 16.478 1.00 31.18 261 SER B C 1
ATOM 5112 O O . SER B 1 273 ? 4.402 1.532 17.205 1.00 31.49 261 SER B O 1
ATOM 5115 N N . HIS B 1 274 ? 3.831 0.501 15.275 1.00 30.48 262 HIS B N 1
ATOM 5116 C CA . HIS B 1 274 ? 3.263 1.710 14.723 1.00 30.16 262 HIS B CA 1
ATOM 5117 C C . HIS B 1 274 ? 1.818 1.946 15.146 1.00 29.87 262 HIS B C 1
ATOM 5118 O O . HIS B 1 274 ? 1.330 3.066 15.007 1.00 29.45 262 HIS B O 1
ATOM 5125 N N . THR B 1 275 ? 1.151 0.904 15.643 1.00 29.81 263 THR B N 1
ATOM 5126 C CA . THR B 1 275 ? -0.268 0.998 15.975 1.00 29.64 263 THR B CA 1
ATOM 5127 C C . THR B 1 275 ? -0.514 1.391 17.435 1.00 29.51 263 THR B C 1
ATOM 5128 O O . THR B 1 275 ? -1.182 2.374 17.683 1.00 30.91 263 THR B O 1
ATOM 5132 N N . THR B 1 276 ? -0.008 0.601 18.375 1.00 29.43 264 THR B N 1
ATOM 5133 C CA . THR B 1 276 ? -0.137 0.845 19.809 1.00 29.34 264 THR B CA 1
ATOM 5134 C C . THR B 1 276 ? 1.202 1.027 20.492 1.00 29.14 264 THR B C 1
ATOM 5135 O O . THR B 1 276 ? 1.245 1.412 21.657 1.00 28.32 264 THR B O 1
ATOM 5139 N N . SER B 1 277 ? 2.273 0.706 19.778 1.00 29.82 265 SER B N 1
ATOM 5140 C CA . SER B 1 277 ? 3.575 0.496 20.371 1.00 30.75 265 SER B CA 1
ATOM 5141 C C . SER B 1 277 ? 3.523 -0.646 21.406 1.00 30.24 265 SER B C 1
ATOM 5142 O O . SER B 1 277 ? 2.610 -1.502 21.382 1.00 30.22 265 SER B O 1
ATOM 5145 N N . CYS B 1 278 ? 4.490 -0.659 22.304 1.00 29.72 266 CYS B N 1
ATOM 5146 C CA . CYS B 1 278 ? 4.558 -1.605 23.392 1.00 30.16 266 CYS B CA 1
ATOM 5147 C C . CYS B 1 278 ? 3.276 -1.610 24.230 1.00 29.11 266 CYS B C 1
ATOM 5148 O O . CYS B 1 278 ? 2.554 -0.626 24.326 1.00 28.35 266 CYS B O 1
ATOM 5151 N N . ILE B 1 279 ? 3.003 -2.735 24.854 1.00 29.61 267 ILE B N 1
ATOM 5152 C CA . ILE B 1 279 ? 1.865 -2.840 25.779 1.00 28.91 267 ILE B CA 1
ATOM 5153 C C . ILE B 1 279 ? 2.266 -2.314 27.149 1.00 27.87 267 ILE B C 1
ATOM 5154 O O . ILE B 1 279 ? 3.428 -2.172 27.483 1.00 26.86 267 ILE B O 1
ATOM 5159 N N . ASN B 1 280 ? 1.250 -2.034 27.936 1.00 27.62 268 ASN B N 1
ATOM 5160 C CA . ASN B 1 280 ? 1.400 -1.573 29.283 1.00 27.79 268 ASN B CA 1
ATOM 5161 C C . ASN B 1 280 ? 2.518 -2.307 30.036 1.00 27.31 268 ASN B C 1
ATOM 5162 O O . ASN B 1 280 ? 2.514 -3.550 30.141 1.00 25.31 268 ASN B O 1
ATOM 5167 N N . THR B 1 281 ? 3.460 -1.547 30.578 1.00 27.79 269 THR B N 1
ATOM 5168 C CA . THR B 1 281 ? 4.642 -2.160 31.193 1.00 28.38 269 THR B CA 1
ATOM 5169 C C . THR B 1 281 ? 4.309 -2.950 32.441 1.00 28.01 269 THR B C 1
ATOM 5170 O O . THR B 1 281 ? 4.921 -3.999 32.693 1.00 27.75 269 THR B O 1
ATOM 5174 N N . VAL B 1 282 ? 3.393 -2.425 33.255 1.00 27.86 270 VAL B N 1
ATOM 5175 C CA . VAL B 1 282 ? 2.941 -3.180 34.418 1.00 27.74 270 VAL B CA 1
ATOM 5176 C C . VAL B 1 282 ? 2.447 -4.563 33.995 1.00 27.66 270 VAL B C 1
ATOM 5177 O O . VAL B 1 282 ? 2.813 -5.571 34.601 1.00 27.19 270 VAL B O 1
ATOM 5181 N N . ALA B 1 283 ? 1.601 -4.597 32.966 1.00 27.22 271 ALA B N 1
ATOM 5182 C CA . ALA B 1 283 ? 1.060 -5.828 32.425 1.00 26.87 271 ALA B CA 1
ATOM 5183 C C . ALA B 1 283 ? 2.183 -6.806 32.001 1.00 26.54 271 ALA B C 1
ATOM 5184 O O . ALA B 1 283 ? 2.093 -8.003 32.194 1.00 26.14 271 ALA B O 1
ATOM 5186 N N . GLN B 1 284 ? 3.234 -6.286 31.407 1.00 26.95 272 GLN B N 1
ATOM 5187 C CA . GLN B 1 284 ? 4.344 -7.125 30.995 1.00 27.54 272 GLN B CA 1
ATOM 5188 C C . GLN B 1 284 ? 4.952 -7.796 32.186 1.00 27.40 272 GLN B C 1
ATOM 5189 O O . GLN B 1 284 ? 5.179 -9.003 32.133 1.00 28.31 272 GLN B O 1
ATOM 5195 N N . TYR B 1 285 ? 5.195 -7.059 33.258 1.00 26.83 273 TYR B N 1
ATOM 5196 C CA . TYR B 1 285 ? 5.732 -7.680 34.459 1.00 28.59 273 TYR B CA 1
ATOM 5197 C C . TYR B 1 285 ? 4.765 -8.625 35.132 1.00 28.40 273 TYR B C 1
ATOM 5198 O O . TYR B 1 285 ? 5.179 -9.682 35.647 1.00 27.31 273 TYR B O 1
ATOM 5207 N N . ALA B 1 286 ? 3.481 -8.295 35.082 1.00 28.40 274 ALA B N 1
ATOM 5208 C CA . ALA B 1 286 ? 2.460 -9.193 35.607 1.00 28.54 274 ALA B CA 1
ATOM 5209 C C . ALA B 1 286 ? 2.490 -10.555 34.838 1.00 28.03 274 ALA B C 1
ATOM 5210 O O . ALA B 1 286 ? 2.470 -11.610 35.440 1.00 27.36 274 ALA B O 1
ATOM 5212 N N . ALA B 1 287 ? 2.558 -10.496 33.513 1.00 27.79 275 ALA B N 1
ATOM 5213 C CA . ALA B 1 287 ? 2.592 -11.680 32.670 1.00 28.58 275 ALA B CA 1
ATOM 5214 C C . ALA B 1 287 ? 3.853 -12.529 32.871 1.00 28.40 275 ALA B C 1
ATOM 5215 O O . ALA B 1 287 ? 3.811 -13.746 32.890 1.00 27.99 275 ALA B O 1
ATOM 5217 N N . LEU B 1 288 ? 4.974 -11.876 33.086 1.00 28.90 276 LEU B N 1
ATOM 5218 C CA . LEU B 1 288 ? 6.219 -12.577 33.311 1.00 29.37 276 LEU B CA 1
ATOM 5219 C C . LEU B 1 288 ? 6.077 -13.442 34.582 1.00 29.00 276 LEU B C 1
ATOM 5220 O O . LEU B 1 288 ? 6.446 -14.611 34.580 1.00 28.76 276 LEU B O 1
ATOM 5225 N N . LYS B 1 289 ? 5.467 -12.902 35.632 1.00 27.84 277 LYS B N 1
ATOM 5226 C CA . LYS B 1 289 ? 5.194 -13.671 36.841 1.00 27.63 277 LYS B CA 1
ATOM 5227 C C . LYS B 1 289 ? 4.132 -14.739 36.595 1.00 27.11 277 LYS B C 1
ATOM 5228 O O . LYS B 1 289 ? 4.179 -15.834 37.158 1.00 26.51 277 LYS B O 1
ATOM 5234 N N . ALA B 1 290 ? 3.147 -14.413 35.775 1.00 27.42 278 ALA B N 1
ATOM 5235 C CA . ALA B 1 290 ? 2.066 -15.337 35.459 1.00 28.20 278 ALA B CA 1
ATOM 5236 C C . ALA B 1 290 ? 2.581 -16.634 34.862 1.00 28.80 278 ALA B C 1
ATOM 5237 O O . ALA B 1 290 ? 1.974 -17.659 35.095 1.00 28.87 278 ALA B O 1
ATOM 5239 N N . LEU B 1 291 ? 3.679 -16.575 34.106 1.00 29.31 279 LEU B N 1
ATOM 5240 C CA . LEU B 1 291 ? 4.341 -17.760 33.578 1.00 30.71 279 LEU B CA 1
ATOM 5241 C C . LEU B 1 291 ? 4.702 -18.783 34.659 1.00 31.89 279 LEU B C 1
ATOM 5242 O O . LEU B 1 291 ? 4.681 -19.987 34.412 1.00 32.14 279 LEU B O 1
ATOM 5247 N N . GLU B 1 292 ? 4.997 -18.304 35.868 1.00 32.55 280 GLU B N 1
ATOM 5248 C CA . GLU B 1 292 ? 5.329 -19.171 36.985 1.00 33.48 280 GLU B CA 1
ATOM 5249 C C . GLU B 1 292 ? 4.120 -19.708 37.778 1.00 32.60 280 GLU B C 1
ATOM 5250 O O . GLU B 1 292 ? 4.294 -20.517 38.691 1.00 31.99 280 GLU B O 1
ATOM 5256 N N . VAL B 1 293 ? 2.918 -19.261 37.449 1.00 31.61 281 VAL B N 1
ATOM 5257 C CA . VAL B 1 293 ? 1.756 -19.485 38.282 1.00 32.12 281 VAL B CA 1
ATOM 5258 C C . VAL B 1 293 ? 0.937 -20.692 37.782 1.00 32.11 281 VAL B C 1
ATOM 5259 O O . VAL B 1 293 ? 0.646 -20.839 36.606 1.00 33.07 281 VAL B O 1
ATOM 5263 N N . ASP B 1 294 ? 0.592 -21.571 38.704 1.00 31.92 282 ASP B N 1
ATOM 5264 C CA . ASP B 1 294 ? -0.242 -22.718 38.415 1.00 31.81 282 ASP B CA 1
ATOM 5265 C C . ASP B 1 294 ? -1.741 -22.322 38.446 1.00 31.83 282 ASP B C 1
ATOM 5266 O O . ASP B 1 294 ? -2.213 -21.690 39.400 1.00 32.72 282 ASP B O 1
ATOM 5271 N N . ASN B 1 295 ? -2.477 -22.706 37.418 1.00 29.63 283 ASN B N 1
ATOM 5272 C CA . ASN B 1 295 ? -3.904 -22.454 37.340 1.00 28.94 283 ASN B CA 1
ATOM 5273 C C . ASN B 1 295 ? -4.772 -23.717 37.509 1.00 28.04 283 ASN B C 1
ATOM 5274 O O . ASN B 1 295 ? -5.934 -23.707 37.140 1.00 29.65 283 ASN B O 1
ATOM 5279 N N . SER B 1 296 ? -4.196 -24.791 38.049 1.00 26.94 284 SER B N 1
ATOM 5280 C CA . SER B 1 296 ? -4.856 -26.086 38.212 1.00 26.97 284 SER B CA 1
ATOM 5281 C C . SER B 1 296 ? -6.193 -25.964 38.962 1.00 27.55 284 SER B C 1
ATOM 5282 O O . SER B 1 296 ? -7.177 -26.598 38.574 1.00 25.39 284 SER B O 1
ATOM 5286 N N . TYR B 1 297 ? -6.234 -25.149 40.022 1.00 27.83 285 TYR B N 1
ATOM 5287 C CA . TYR B 1 297 ? -7.473 -25.022 40.798 1.00 30.06 285 TYR B CA 1
ATOM 5288 C C . TYR B 1 297 ? -8.623 -24.483 39.932 1.00 28.98 285 TYR B C 1
ATOM 5289 O O . TYR B 1 297 ? -9.756 -24.951 40.013 1.00 28.92 285 TYR B O 1
ATOM 5298 N N . MET B 1 298 ? -8.318 -23.488 39.123 1.00 29.01 286 MET B N 1
ATOM 5299 C CA . MET B 1 298 ? -9.309 -22.895 38.255 1.00 29.47 286 MET B CA 1
ATOM 5300 C C . MET B 1 298 ? -9.788 -23.887 37.217 1.00 28.73 286 MET B C 1
ATOM 5301 O O . MET B 1 298 ? -10.974 -23.992 36.960 1.00 27.58 286 MET B O 1
ATOM 5306 N N . VAL B 1 299 ? -8.856 -24.599 36.595 1.00 29.12 287 VAL B N 1
ATOM 5307 C CA . VAL B 1 299 ? -9.207 -25.535 35.529 1.00 28.99 287 VAL B CA 1
ATOM 5308 C C . VAL B 1 299 ? -10.096 -26.645 36.114 1.00 29.52 287 VAL B C 1
ATOM 5309 O O . VAL B 1 299 ? -11.073 -27.074 35.478 1.00 29.30 287 VAL B O 1
ATOM 5313 N N . GLN B 1 300 ? -9.794 -27.095 37.331 1.00 29.28 288 GLN B N 1
ATOM 5314 C CA . GLN B 1 300 ? -10.578 -28.185 37.935 1.00 30.53 288 GLN B CA 1
ATOM 5315 C C . GLN B 1 300 ? -11.960 -27.698 38.325 1.00 30.24 288 GLN B C 1
ATOM 5316 O O . GLN B 1 300 ? -12.943 -28.443 38.222 1.00 29.86 288 GLN B O 1
ATOM 5322 N N . THR B 1 301 ? -12.026 -26.459 38.803 1.00 29.35 289 THR B N 1
ATOM 5323 C CA . THR B 1 301 ? -13.303 -25.824 39.074 1.00 29.35 289 THR B CA 1
ATOM 5324 C C . THR B 1 301 ? -14.177 -25.764 37.797 1.00 29.11 289 THR B C 1
ATOM 5325 O O . THR B 1 301 ? -15.355 -26.080 37.842 1.00 29.07 289 THR B O 1
ATOM 5329 N N . PHE B 1 302 ? -13.592 -25.360 36.668 1.00 28.56 290 PHE B N 1
ATOM 5330 C CA . PHE B 1 302 ? -14.307 -25.331 35.400 1.00 29.16 290 PHE B CA 1
ATOM 5331 C C . PHE B 1 302 ? -14.688 -26.732 34.894 1.00 28.82 290 PHE B C 1
ATOM 5332 O O . PHE B 1 302 ? -15.772 -26.917 34.345 1.00 28.11 290 PHE B O 1
ATOM 5340 N N . LYS B 1 303 ? -13.814 -27.708 35.104 1.00 29.19 291 LYS B N 1
ATOM 5341 C CA . LYS B 1 303 ? -14.104 -29.105 34.718 1.00 30.40 291 LYS B CA 1
ATOM 5342 C C . LYS B 1 303 ? -15.355 -29.612 35.426 1.00 30.52 291 LYS B C 1
ATOM 5343 O O . LYS B 1 303 ? -16.206 -30.218 34.812 1.00 30.05 291 LYS B O 1
ATOM 5349 N N . GLU B 1 304 ? -15.464 -29.340 36.718 1.00 30.72 292 GLU B N 1
ATOM 5350 C CA . GLU B 1 304 ? -16.589 -29.828 37.469 1.00 31.86 292 GLU B CA 1
ATOM 5351 C C . GLU B 1 304 ? -17.886 -29.059 37.193 1.00 31.44 292 GLU B C 1
ATOM 5352 O O . GLU B 1 304 ? -18.975 -29.643 37.285 1.00 31.73 292 GLU B O 1
ATOM 5358 N N . ARG B 1 305 ? -17.780 -27.789 36.813 1.00 30.23 293 ARG B N 1
ATOM 5359 C CA . ARG B 1 305 ? -18.932 -27.037 36.314 1.00 30.21 293 ARG B CA 1
ATOM 5360 C C . ARG B 1 305 ? -19.401 -27.590 34.957 1.00 29.77 293 ARG B C 1
ATOM 5361 O O . ARG B 1 305 ? -20.598 -27.684 34.691 1.00 29.31 293 ARG B O 1
ATOM 5369 N N . LYS B 1 306 ? -18.436 -27.932 34.110 1.00 29.23 294 LYS B N 1
ATOM 5370 C CA . LYS B 1 306 ? -18.683 -28.510 32.804 1.00 29.08 294 LYS B CA 1
ATOM 5371 C C . LYS B 1 306 ? -19.428 -29.814 33.010 1.00 29.84 294 LYS B C 1
ATOM 5372 O O . LYS B 1 306 ? -20.484 -30.005 32.440 1.00 30.43 294 LYS B O 1
ATOM 5378 N N . ASN B 1 307 ? -18.901 -30.703 33.843 1.00 30.60 295 ASN B N 1
ATOM 5379 C CA . ASN B 1 307 ? -19.581 -31.976 34.127 1.00 31.32 295 ASN B CA 1
ATOM 5380 C C . ASN B 1 307 ? -20.998 -31.781 34.642 1.00 31.88 295 ASN B C 1
ATOM 5381 O O . ASN B 1 307 ? -21.889 -32.536 34.289 1.00 32.07 295 ASN B O 1
ATOM 5386 N N . PHE B 1 308 ? -21.203 -30.774 35.483 1.00 32.17 296 PHE B N 1
ATOM 5387 C CA . PHE B 1 308 ? -22.517 -30.524 36.065 1.00 32.13 296 PHE B CA 1
ATOM 5388 C C . PHE B 1 308 ? -23.532 -30.009 35.057 1.00 32.16 296 PHE B C 1
ATOM 5389 O O . PHE B 1 308 ? -24.696 -30.390 35.092 1.00 32.17 296 PHE B O 1
ATOM 5397 N N . VAL B 1 309 ? -23.111 -29.105 34.190 1.00 32.60 297 VAL B N 1
ATOM 5398 C CA . VAL B 1 309 ? -24.025 -28.533 33.211 1.00 33.54 297 VAL B CA 1
ATOM 5399 C C . VAL B 1 309 ? -24.357 -29.574 32.135 1.00 33.19 297 VAL B C 1
ATOM 5400 O O . VAL B 1 309 ? -25.492 -29.656 31.671 1.00 32.46 297 VAL B O 1
ATOM 5404 N N . VAL B 1 310 ? -23.356 -30.371 31.773 1.00 33.02 298 VAL B N 1
ATOM 5405 C CA . VAL B 1 310 ? -23.504 -31.421 30.781 1.00 32.80 298 VAL B CA 1
ATOM 5406 C C . VAL B 1 310 ? -24.534 -32.421 31.288 1.00 33.50 298 VAL B C 1
ATOM 5407 O O . VAL B 1 310 ? -25.534 -32.646 30.621 1.00 32.55 298 VAL B O 1
ATOM 5411 N N . GLU B 1 311 ? -24.320 -32.982 32.475 1.00 34.19 299 GLU B N 1
ATOM 5412 C CA . GLU B 1 311 ? -25.281 -33.940 33.037 1.00 35.21 299 GLU B CA 1
ATOM 5413 C C . GLU B 1 311 ? -26.681 -33.338 33.073 1.00 34.96 299 GLU B C 1
ATOM 5414 O O . GLU B 1 311 ? -27.644 -33.962 32.667 1.00 35.16 299 GLU B O 1
ATOM 5420 N N . ARG B 1 312 ? -26.789 -32.121 33.563 1.00 35.12 300 ARG B N 1
ATOM 5421 C CA . ARG B 1 312 ? -28.079 -31.484 33.733 1.00 35.64 300 ARG B CA 1
ATOM 5422 C C . ARG B 1 312 ? -28.855 -31.317 32.418 1.00 35.38 300 ARG B C 1
ATOM 5423 O O . ARG B 1 312 ? -30.052 -31.627 32.349 1.00 35.51 300 ARG B O 1
ATOM 5431 N N . LEU B 1 313 ? -28.162 -30.878 31.375 1.00 34.91 301 LEU B N 1
ATOM 5432 C CA . LEU B 1 313 ? -28.800 -30.571 30.102 1.00 34.80 301 LEU B CA 1
ATOM 5433 C C . LEU B 1 313 ? -29.224 -31.829 29.360 1.00 34.94 301 LEU B C 1
ATOM 5434 O O . LEU B 1 313 ? -30.283 -31.830 28.747 1.00 33.89 301 LEU B O 1
ATOM 5439 N N . LYS B 1 314 ? -28.372 -32.854 29.388 1.00 36.04 302 LYS B N 1
ATOM 5440 C CA . LYS B 1 314 ? -28.698 -34.209 28.916 1.00 37.97 302 LYS B CA 1
ATOM 5441 C C . LYS B 1 314 ? -30.052 -34.687 29.477 1.00 38.28 302 LYS B C 1
ATOM 5442 O O . LYS B 1 314 ? -30.956 -35.081 28.726 1.00 38.56 302 LYS B O 1
ATOM 5448 N N . LYS B 1 315 ? -30.150 -34.633 30.803 1.00 38.70 303 LYS B N 1
ATOM 5449 C CA . LYS B 1 315 ? -31.344 -34.969 31.581 1.00 39.66 303 LYS B CA 1
ATOM 5450 C C . LYS B 1 315 ? -32.614 -34.220 31.126 1.00 39.23 303 LYS B C 1
ATOM 5451 O O . LYS B 1 315 ? -33.688 -34.807 31.077 1.00 39.16 303 LYS B O 1
ATOM 5457 N N . MET B 1 316 ? -32.474 -32.945 30.776 1.00 38.87 304 MET B N 1
ATOM 5458 C CA . MET B 1 316 ? -33.580 -32.121 30.277 1.00 39.11 304 MET B CA 1
ATOM 5459 C C . MET B 1 316 ? -33.944 -32.392 28.791 1.00 38.25 304 MET B C 1
ATOM 5460 O O . MET B 1 316 ? -34.861 -31.769 28.238 1.00 37.63 304 MET B O 1
ATOM 5465 N N . GLY B 1 317 ? -33.213 -33.297 28.144 1.00 37.53 305 GLY B N 1
ATOM 5466 C CA . GLY B 1 317 ? -33.417 -33.598 26.739 1.00 37.11 305 GLY B CA 1
ATOM 5467 C C . GLY B 1 317 ? -32.880 -32.535 25.795 1.00 36.72 305 GLY B C 1
ATOM 5468 O O . GLY B 1 317 ? -33.332 -32.422 24.656 1.00 36.14 305 GLY B O 1
ATOM 5469 N N . VAL B 1 318 ? -31.912 -31.744 26.252 1.00 36.57 306 VAL B N 1
ATOM 5470 C CA . VAL B 1 318 ? -31.322 -30.698 25.413 1.00 36.27 306 VAL B CA 1
ATOM 5471 C C . VAL B 1 318 ? -30.197 -31.322 24.577 1.00 36.03 306 VAL B C 1
ATOM 5472 O O . VAL B 1 318 ? -29.479 -32.221 25.042 1.00 35.65 306 VAL B O 1
ATOM 5476 N N . LYS B 1 319 ? -30.065 -30.857 23.333 1.00 35.93 307 LYS B N 1
ATOM 5477 C CA . LYS B 1 319 ? -29.088 -31.407 22.388 1.00 35.54 307 LYS B CA 1
ATOM 5478 C C . LYS B 1 319 ? -27.867 -30.512 22.218 1.00 34.62 307 LYS B C 1
ATOM 5479 O O . LYS B 1 319 ? -27.992 -29.317 22.010 1.00 34.17 307 LYS B O 1
ATOM 5485 N N . PHE B 1 320 ? -26.686 -31.119 22.273 1.00 33.90 308 PHE B N 1
ATOM 5486 C CA . PHE B 1 320 ? -25.422 -30.391 22.185 1.00 33.92 308 PHE B CA 1
ATOM 5487 C C . PHE B 1 320 ? -24.258 -31.377 22.063 1.00 33.87 308 PHE B C 1
ATOM 5488 O O . PHE B 1 320 ? -24.399 -32.562 22.365 1.00 33.04 308 PHE B O 1
ATOM 5496 N N . VAL B 1 321 ? -23.108 -30.850 21.656 1.00 33.96 309 VAL B N 1
ATOM 5497 C CA . VAL B 1 321 ? -21.839 -31.563 21.686 1.00 34.53 309 VAL B CA 1
ATOM 5498 C C . VAL B 1 321 ? -21.149 -31.252 23.031 1.00 34.77 309 VAL B C 1
ATOM 5499 O O . VAL B 1 321 ? -21.044 -30.096 23.445 1.00 33.99 309 VAL B O 1
ATOM 5503 N N . GLU B 1 322 ? -20.729 -32.297 23.731 1.00 34.87 310 GLU B N 1
ATOM 5504 C CA . GLU B 1 322 ? -20.108 -32.159 25.029 1.00 35.07 310 GLU B CA 1
ATOM 5505 C C . GLU B 1 322 ? -18.822 -31.358 24.847 1.00 34.41 310 GLU B C 1
ATOM 5506 O O . GLU B 1 322 ? -17.954 -31.781 24.096 1.00 34.18 310 GLU B O 1
ATOM 5512 N N . PRO B 1 323 ? -18.692 -30.207 25.499 1.00 33.28 311 PRO B N 1
ATOM 5513 C CA . PRO B 1 323 ? -17.463 -29.421 25.342 1.00 33.64 311 PRO B CA 1
ATOM 5514 C C . PRO B 1 323 ? -16.255 -30.132 25.961 1.00 33.83 311 PRO B C 1
ATOM 5515 O O . PRO B 1 323 ? -16.390 -30.729 27.029 1.00 34.81 311 PRO B O 1
ATOM 5519 N N . GLU B 1 324 ? -15.117 -30.108 25.270 1.00 33.53 312 GLU B N 1
ATOM 5520 C CA . GLU B 1 324 ? -13.871 -30.691 25.757 1.00 33.73 312 GLU B CA 1
ATOM 5521 C C . GLU B 1 324 ? -12.899 -29.632 26.250 1.00 32.99 312 GLU B C 1
ATOM 5522 O O . GLU B 1 324 ? -11.823 -29.951 26.756 1.00 33.10 312 GLU B O 1
ATOM 5528 N N . GLY B 1 325 ? -13.277 -28.375 26.082 1.00 32.24 313 GLY B N 1
ATOM 5529 C CA . GLY B 1 325 ? -12.450 -27.251 26.480 1.00 32.40 313 GLY B CA 1
ATOM 5530 C C . GLY B 1 325 ? -13.196 -25.925 26.451 1.00 32.29 313 GLY B C 1
ATOM 5531 O O . GLY B 1 325 ? -14.375 -25.892 26.065 1.00 32.65 313 GLY B O 1
ATOM 5532 N N . ALA B 1 326 ? -12.505 -24.848 26.857 1.00 31.80 314 ALA B N 1
ATOM 5533 C CA . ALA B 1 326 ? -13.075 -23.512 27.046 1.00 30.92 314 ALA B CA 1
ATOM 5534 C C . ALA B 1 326 ? -14.176 -23.585 28.115 1.00 30.82 314 ALA B C 1
ATOM 5535 O O . ALA B 1 326 ? -14.141 -24.484 28.944 1.00 30.81 314 ALA B O 1
ATOM 5537 N N . PHE B 1 327 ? -15.094 -22.621 28.163 1.00 30.24 315 PHE B N 1
ATOM 5538 C CA . PHE B 1 327 ? -16.123 -22.636 29.192 1.00 29.84 315 PHE B CA 1
ATOM 5539 C C . PHE B 1 327 ? -17.482 -22.285 28.652 1.00 29.85 315 PHE B C 1
ATOM 5540 O O . PHE B 1 327 ? -18.308 -21.657 29.332 1.00 29.13 315 PHE B O 1
ATOM 5548 N N . TYR B 1 328 ? -17.715 -22.775 27.430 1.00 29.86 316 TYR B N 1
ATOM 5549 C CA . TYR B 1 328 ? -18.980 -22.635 26.706 1.00 30.05 316 TYR B CA 1
ATOM 5550 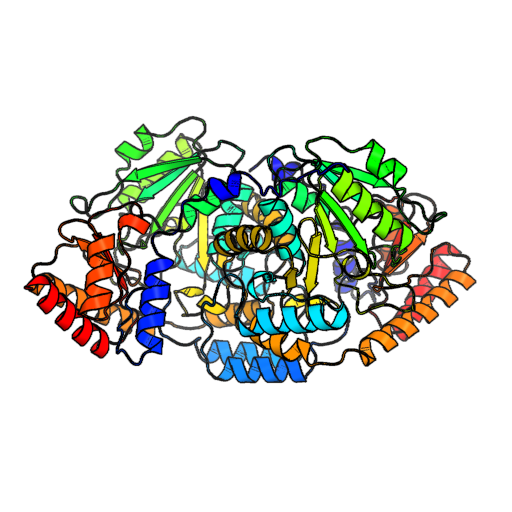C C . TYR B 1 328 ? -19.656 -23.982 26.398 1.00 30.83 316 TYR B C 1
ATOM 5551 O O . TYR B 1 328 ? -19.016 -25.049 26.253 1.00 30.15 316 TYR B O 1
ATOM 5560 N N . LEU B 1 329 ? -20.975 -23.905 26.321 1.00 31.14 317 LEU B N 1
ATOM 5561 C CA . LEU B 1 329 ? -21.792 -25.002 25.890 1.00 31.43 317 LEU B CA 1
ATOM 5562 C C . LEU B 1 329 ? -22.758 -24.429 24.836 1.00 31.56 317 LEU B C 1
ATOM 5563 O O . LEU B 1 329 ? -23.487 -23.463 25.097 1.00 31.10 317 LEU B O 1
ATOM 5568 N N . PHE B 1 330 ? -22.737 -25.018 23.639 1.00 31.37 318 PHE B N 1
ATOM 5569 C CA . PHE B 1 330 ? -23.513 -24.510 22.511 1.00 31.68 318 PHE B CA 1
ATOM 5570 C C . PHE B 1 330 ? -24.684 -25.473 22.229 1.00 31.73 318 PHE B C 1
ATOM 5571 O O . PHE B 1 330 ? -24.513 -26.493 21.559 1.00 31.66 318 PHE B O 1
ATOM 5579 N N . PHE B 1 331 ? -25.865 -25.169 22.742 1.00 31.84 319 PHE B N 1
ATOM 5580 C CA . PHE B 1 331 ? -26.968 -26.129 22.607 1.00 32.89 319 PHE B CA 1
ATOM 5581 C C . PHE B 1 331 ? -28.038 -25.720 21.608 1.00 33.29 319 PHE B C 1
ATOM 5582 O O . PHE B 1 331 ? -28.089 -24.579 21.183 1.00 32.92 319 PHE B O 1
ATOM 5590 N N . LYS B 1 332 ? -28.857 -26.696 21.225 1.00 34.59 320 LYS B N 1
ATOM 5591 C CA . LYS B 1 332 ? -29.845 -26.549 20.160 1.00 35.66 320 LYS B CA 1
ATOM 5592 C C . LYS B 1 332 ? -31.174 -26.082 20.753 1.00 35.34 320 LYS B C 1
ATOM 5593 O O . LYS B 1 332 ? -31.649 -26.613 21.766 1.00 35.04 320 LYS B O 1
ATOM 5599 N N . VAL B 1 333 ? -31.739 -25.051 20.143 1.00 35.59 321 VAL B N 1
ATOM 5600 C CA . VAL B 1 333 ? -33.035 -24.520 20.538 1.00 35.96 321 VAL B CA 1
ATOM 5601 C C . VAL B 1 333 ? -34.033 -24.660 19.378 1.00 36.56 321 VAL B C 1
ATOM 5602 O O . VAL B 1 333 ? -33.640 -24.707 18.211 1.00 36.70 321 VAL B O 1
ATOM 5606 N N . ARG B 1 334 ? -35.318 -24.753 19.702 1.00 37.22 322 ARG B N 1
ATOM 5607 C CA . ARG B 1 334 ? -36.354 -24.741 18.684 1.00 37.80 322 ARG B CA 1
ATOM 5608 C C . ARG B 1 334 ? -36.582 -23.294 18.244 1.00 38.17 322 ARG B C 1
ATOM 5609 O O . ARG B 1 334 ? -36.427 -22.366 19.036 1.00 38.22 322 ARG B O 1
ATOM 5611 N N . GLY B 1 335 ? -36.940 -23.118 16.974 1.00 38.48 323 GLY B N 1
ATOM 5612 C CA . GLY B 1 335 ? -37.239 -21.809 16.417 1.00 38.23 323 GLY B CA 1
ATOM 5613 C C . GLY B 1 335 ? -36.039 -20.879 16.268 1.00 37.93 323 GLY B C 1
ATOM 5614 O O . GLY B 1 335 ? -34.907 -21.319 16.014 1.00 38.12 323 GLY B O 1
ATOM 5615 N N . ASP B 1 336 ? -36.324 -19.583 16.422 1.00 37.41 324 ASP B N 1
ATOM 5616 C CA . ASP B 1 336 ? -35.351 -18.504 16.319 1.00 37.32 324 ASP B CA 1
ATOM 5617 C C . ASP B 1 336 ? -34.579 -18.365 17.653 1.00 36.62 324 ASP B C 1
ATOM 5618 O O . ASP B 1 336 ? -35.185 -18.347 18.727 1.00 36.20 324 ASP B O 1
ATOM 5623 N N . ASP B 1 337 ? -33.248 -18.291 17.563 1.00 36.17 325 ASP B N 1
ATOM 5624 C CA . ASP B 1 337 ? -32.375 -18.281 18.748 1.00 35.96 325 ASP B CA 1
ATOM 5625 C C . ASP B 1 337 ? -32.332 -16.903 19.388 1.00 35.55 325 ASP B C 1
ATOM 5626 O O . ASP B 1 337 ? -32.251 -16.789 20.612 1.00 35.81 325 ASP B O 1
ATOM 5631 N N . VAL B 1 338 ? -32.350 -15.857 18.569 1.00 35.22 326 VAL B N 1
ATOM 5632 C CA . VAL B 1 338 ? -32.454 -14.494 19.083 1.00 35.39 326 VAL B CA 1
ATOM 5633 C C . VAL B 1 338 ? -33.701 -14.335 19.936 1.00 35.27 326 VAL B C 1
ATOM 5634 O O . VAL B 1 338 ? -33.629 -13.798 21.029 1.00 35.21 326 VAL B O 1
ATOM 5638 N N . LYS B 1 339 ? -34.841 -14.782 19.427 1.00 34.96 327 LYS B N 1
ATOM 5639 C CA . LYS B 1 339 ? -36.076 -14.708 20.189 1.00 35.31 327 LYS B CA 1
ATOM 5640 C C . LYS B 1 339 ? -36.023 -15.613 21.419 1.00 34.59 327 LYS B C 1
ATOM 5641 O O . LYS B 1 339 ? -36.520 -15.244 22.474 1.00 34.48 327 LYS B O 1
ATOM 5647 N N . PHE B 1 340 ? -35.432 -16.794 21.280 1.00 34.02 328 PHE B N 1
ATOM 5648 C CA . PHE B 1 340 ? -35.234 -17.685 22.427 1.00 33.82 328 PHE B CA 1
ATOM 5649 C C . PHE B 1 340 ? -34.556 -16.936 23.585 1.00 33.30 328 PHE B C 1
ATOM 5650 O O . PHE B 1 340 ? -34.983 -17.039 24.734 1.00 33.21 328 PHE B O 1
ATOM 5658 N N . CYS B 1 341 ? -33.518 -16.179 23.268 1.00 33.16 329 CYS B N 1
ATOM 5659 C CA . CYS B 1 341 ? -32.711 -15.498 24.278 1.00 33.32 329 CYS B CA 1
ATOM 5660 C C . CYS B 1 341 ? -33.404 -14.265 24.833 1.00 33.72 329 CYS B C 1
ATOM 5661 O O . CYS B 1 341 ? -33.224 -13.943 26.013 1.00 33.16 329 CYS B O 1
ATOM 5664 N N . GLU B 1 342 ? -34.185 -13.582 23.985 1.00 33.65 330 GLU B N 1
ATOM 5665 C CA . GLU B 1 342 ? -34.943 -12.395 24.389 1.00 34.41 330 GLU B CA 1
ATOM 5666 C C . GLU B 1 342 ? -35.992 -12.781 25.433 1.00 34.14 330 GLU B C 1
ATOM 5667 O O . GLU B 1 342 ? -36.161 -12.099 26.434 1.00 33.78 330 GLU B O 1
ATOM 5673 N N . ARG B 1 343 ? -36.665 -13.894 25.186 1.00 34.27 331 ARG B N 1
ATOM 5674 C CA . ARG B 1 343 ? -37.768 -14.350 26.005 1.00 34.76 331 ARG B CA 1
ATOM 5675 C C . ARG B 1 343 ? -37.292 -14.948 27.312 1.00 3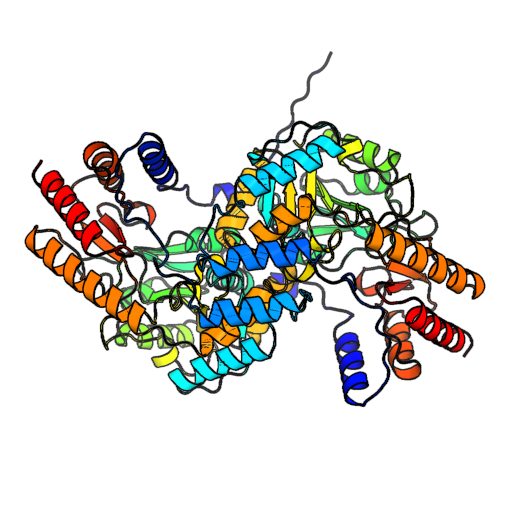4.13 331 ARG B C 1
ATOM 5676 O O . ARG B 1 343 ? -37.886 -14.724 28.348 1.00 33.86 331 ARG B O 1
ATOM 5684 N N . LEU B 1 344 ? -36.225 -15.729 27.245 1.00 33.78 332 LEU B N 1
ATOM 5685 C CA . LEU B 1 344 ? -35.645 -16.345 28.425 1.00 33.53 332 LEU B CA 1
ATOM 5686 C C . LEU B 1 344 ? -35.136 -15.237 29.338 1.00 33.34 332 LEU B C 1
ATOM 5687 O O . LEU B 1 344 ? -35.319 -15.292 30.551 1.00 33.58 332 LEU B O 1
ATOM 5692 N N . LEU B 1 345 ? -34.511 -14.223 28.760 1.00 32.97 333 LEU B N 1
ATOM 5693 C CA . LEU B 1 345 ? -34.110 -13.071 29.544 1.00 33.00 333 LEU B CA 1
ATOM 5694 C C . LEU B 1 345 ? -35.292 -12.357 30.184 1.00 33.04 333 LEU B C 1
ATOM 5695 O O . LEU B 1 345 ? -35.278 -12.106 31.375 1.00 32.29 333 LEU B O 1
ATOM 5700 N N . GLU B 1 346 ? -36.325 -12.035 29.407 1.00 34.08 334 GLU B N 1
ATOM 5701 C CA . GLU B 1 346 ? -37.414 -11.220 29.931 1.00 34.44 334 GLU B CA 1
ATOM 5702 C C . GLU B 1 346 ? -38.274 -12.023 30.924 1.00 33.91 334 GLU B C 1
ATOM 5703 O O . GLU B 1 346 ? -38.744 -11.462 31.895 1.00 33.72 334 GLU B O 1
ATOM 5709 N N . GLU B 1 347 ? -38.417 -13.331 30.723 1.00 33.46 335 GLU B N 1
ATOM 5710 C CA . GLU B 1 347 ? -39.338 -14.142 31.529 1.00 34.48 335 GLU B CA 1
ATOM 5711 C C . GLU B 1 347 ? -38.633 -14.806 32.735 1.00 33.80 335 GLU B C 1
ATOM 5712 O O . GLU B 1 347 ? -39.197 -14.886 33.827 1.00 32.87 335 GLU B O 1
ATOM 5718 N N . LYS B 1 348 ? -37.416 -15.299 32.501 1.00 33.19 336 LYS B N 1
ATOM 5719 C CA . LYS B 1 348 ? -36.663 -16.079 33.488 1.00 33.33 336 LYS B CA 1
ATOM 5720 C C . LYS B 1 348 ? -35.435 -15.351 34.019 1.00 33.15 336 LYS B C 1
ATOM 5721 O O . LYS B 1 348 ? -34.824 -15.821 34.967 1.00 33.23 336 LYS B O 1
ATOM 5727 N N . LYS B 1 349 ? -35.104 -14.201 33.425 1.00 32.47 337 LYS B N 1
ATOM 5728 C CA . LYS B 1 349 ? -33.938 -13.400 33.801 1.00 32.45 337 LYS B CA 1
ATOM 5729 C C . LYS B 1 349 ? -32.662 -14.253 33.795 1.00 32.19 337 LYS B C 1
ATOM 5730 O O . LYS B 1 349 ? -31.806 -14.149 34.704 1.00 32.46 337 LYS B O 1
ATOM 5736 N N . VAL B 1 350 ? -32.551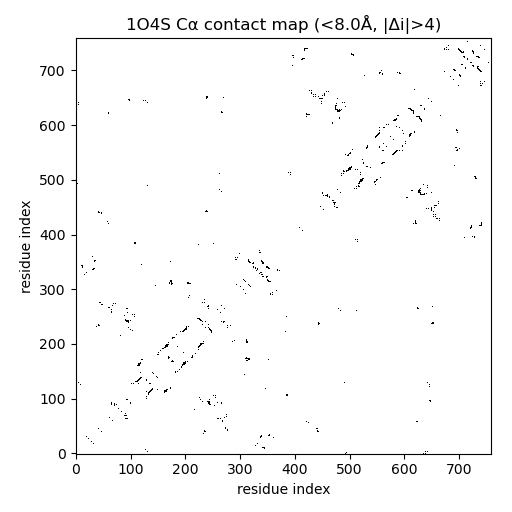 -15.083 32.752 1.00 31.28 338 VAL B N 1
ATOM 5737 C CA . VAL B 1 350 ? -31.304 -15.748 32.384 1.00 30.93 338 VAL B CA 1
ATOM 5738 C C . VAL B 1 350 ? -30.841 -15.242 31.032 1.00 30.63 338 VAL B C 1
ATOM 5739 O O . VAL B 1 350 ? -31.603 -15.238 30.053 1.00 29.87 338 VAL B O 1
ATOM 5743 N N . ALA B 1 351 ? -29.579 -14.830 30.992 1.00 30.38 339 ALA B N 1
ATOM 5744 C CA . ALA B 1 351 ? -28.939 -14.320 29.791 1.00 30.08 339 ALA B CA 1
ATOM 5745 C C . ALA B 1 351 ? -28.021 -15.341 29.088 1.00 30.12 339 ALA B C 1
ATOM 5746 O O . ALA B 1 351 ? -27.023 -15.800 29.641 1.00 29.43 339 ALA B O 1
ATOM 5748 N N . LEU B 1 352 ? -28.391 -15.672 27.844 1.00 30.64 340 LEU B N 1
ATOM 5749 C CA . LEU B 1 352 ? -27.568 -16.464 26.930 1.00 30.65 340 LEU B CA 1
ATOM 5750 C C . LEU B 1 352 ? -27.280 -15.675 25.642 1.00 31.11 340 LEU B C 1
ATOM 5751 O O . LEU B 1 352 ? -27.856 -14.619 25.388 1.00 31.31 340 LEU B O 1
ATOM 5756 N N . VAL B 1 353 ? -26.359 -16.192 24.848 1.00 31.17 341 VAL B N 1
ATOM 5757 C CA . VAL B 1 353 ? -25.959 -15.535 23.625 1.00 31.39 341 VAL B CA 1
ATOM 5758 C C . VAL B 1 353 ? -26.559 -16.291 22.425 1.00 31.41 341 VAL B C 1
ATOM 5759 O O . VAL B 1 353 ? -26.329 -17.466 22.279 1.00 30.70 341 VAL B O 1
ATOM 5763 N N . PRO B 1 354 ? -27.311 -15.609 21.563 1.00 31.49 342 PRO B N 1
ATOM 5764 C CA . PRO B 1 354 ? -27.836 -16.250 20.346 1.00 31.48 342 PRO B CA 1
ATOM 5765 C C . PRO B 1 354 ? -26.718 -16.850 19.476 1.00 30.72 342 PRO B C 1
ATOM 5766 O O . PRO B 1 354 ? -25.743 -16.164 19.201 1.00 29.75 342 PRO B O 1
ATOM 5770 N N . GLY B 1 355 ? -26.870 -18.115 19.069 1.00 30.21 343 GLY B N 1
ATOM 5771 C CA . GLY B 1 355 ? -25.971 -18.759 18.114 1.00 30.04 343 GLY B CA 1
ATOM 5772 C C . GLY B 1 355 ? -25.777 -18.010 16.790 1.00 30.00 343 GLY B C 1
ATOM 5773 O O . GLY B 1 355 ? -24.719 -18.121 16.152 1.00 28.58 343 GLY B O 1
ATOM 5774 N N . SER B 1 356 ? -26.800 -17.256 16.390 1.00 30.29 344 SER B N 1
ATOM 5775 C CA . SER B 1 356 ? -26.722 -16.293 15.272 1.00 31.69 344 SER B CA 1
ATOM 5776 C C . SER B 1 356 ? -25.485 -15.392 15.323 1.00 31.83 344 SER B C 1
ATOM 5777 O O . SER B 1 356 ? -24.916 -15.042 14.293 1.00 31.75 344 SER B O 1
ATOM 5780 N N . ALA B 1 357 ? -25.097 -14.984 16.523 1.00 32.11 345 ALA B N 1
ATOM 5781 C CA . ALA B 1 357 ? -23.911 -14.157 16.679 1.00 32.10 345 ALA B CA 1
ATOM 5782 C C . ALA B 1 357 ? -22.637 -14.859 16.155 1.00 32.27 345 ALA B C 1
ATOM 5783 O O . ALA B 1 357 ? -21.671 -14.213 15.738 1.00 33.62 345 ALA B O 1
ATOM 5785 N N . PHE B 1 358 ? -22.645 -16.184 16.176 1.00 32.28 346 PHE B N 1
ATOM 5786 C CA . PHE B 1 358 ? -21.519 -17.015 15.767 1.00 31.88 346 PHE B CA 1
ATOM 5787 C C . PHE B 1 358 ? -21.737 -17.659 14.380 1.00 32.28 346 PHE B C 1
ATOM 5788 O O . PHE B 1 358 ? -21.065 -18.637 14.017 1.00 32.73 346 PHE B O 1
ATOM 5796 N N . LEU B 1 359 ? -22.688 -17.101 13.630 1.00 32.32 347 LEU B N 1
ATOM 5797 C CA . LEU B 1 359 ? -23.122 -17.590 12.314 1.00 32.63 347 LEU B CA 1
ATOM 5798 C C . LEU B 1 359 ? -23.690 -19.005 12.313 1.00 32.81 347 LEU B C 1
ATOM 5799 O O . LEU B 1 359 ? -23.607 -19.706 11.307 1.00 33.54 347 LEU B O 1
ATOM 5804 N N . LYS B 1 360 ? -24.285 -19.412 13.426 1.00 33.11 348 LYS B N 1
ATOM 5805 C CA . LYS B 1 360 ? -24.930 -20.717 13.537 1.00 33.13 348 LYS B CA 1
ATOM 5806 C C . LYS B 1 360 ? -26.279 -20.580 14.238 1.00 33.16 348 LYS B C 1
ATOM 5807 O O . LYS B 1 360 ? -26.387 -20.836 15.453 1.00 33.22 348 LYS B O 1
ATOM 5813 N N . PRO B 1 361 ? -27.294 -20.164 13.476 1.00 32.74 349 PRO B N 1
ATOM 5814 C CA . PRO B 1 361 ? -28.659 -20.026 13.996 1.00 32.65 349 PRO B CA 1
ATOM 5815 C C . PRO B 1 361 ? -29.258 -21.336 14.531 1.00 32.48 349 PRO B C 1
ATOM 5816 O O . PRO B 1 361 ? -28.830 -22.425 14.172 1.00 32.74 349 PRO B O 1
ATOM 5820 N N . GLY B 1 362 ? -30.248 -21.215 15.403 1.00 32.26 350 GLY B N 1
ATOM 5821 C CA . GLY B 1 362 ? -30.876 -22.365 16.014 1.00 32.36 350 GLY B CA 1
ATOM 5822 C C . GLY B 1 362 ? -30.089 -22.968 17.160 1.00 32.31 350 GLY B C 1
ATOM 5823 O O . GLY B 1 362 ? -30.359 -24.092 17.578 1.00 32.43 350 GLY B O 1
ATOM 5824 N N . PHE B 1 363 ? -29.113 -22.219 17.661 1.00 32.73 351 PHE B N 1
ATOM 5825 C CA . PHE B 1 363 ? -28.288 -22.627 18.793 1.00 32.50 351 PHE B CA 1
ATOM 5826 C C . PHE B 1 363 ? -28.179 -21.456 19.744 1.00 32.29 351 PHE B C 1
ATOM 5827 O O . PHE B 1 363 ? -28.445 -20.310 19.386 1.00 32.11 351 PHE B O 1
ATOM 5835 N N . VAL B 1 364 ? -27.775 -21.749 20.962 1.00 32.74 352 VAL B N 1
ATOM 5836 C CA . VAL B 1 364 ? -27.533 -20.716 21.987 1.00 32.86 352 VAL B CA 1
ATOM 5837 C C . VAL B 1 364 ? -26.218 -21.082 22.730 1.00 32.08 352 VAL B C 1
ATOM 5838 O O . VAL B 1 364 ? -25.881 -22.264 22.833 1.00 31.86 352 VAL B O 1
ATOM 5842 N N . ARG B 1 365 ? -25.451 -20.071 23.169 1.00 30.81 353 ARG B N 1
ATOM 5843 C CA . ARG B 1 365 ? -24.214 -20.280 23.925 1.00 30.55 353 ARG B CA 1
ATOM 5844 C C . ARG B 1 365 ? -24.413 -19.929 25.386 1.00 29.89 353 ARG B C 1
ATOM 5845 O O . ARG B 1 365 ? -24.815 -18.820 25.713 1.00 29.95 353 ARG B O 1
ATOM 5853 N N . LEU B 1 366 ? -24.123 -20.912 26.234 1.00 29.53 354 LEU B N 1
ATOM 5854 C CA . LEU B 1 366 ? -24.135 -20.782 27.675 1.00 29.48 354 LEU B CA 1
ATOM 5855 C C . LEU B 1 366 ? -22.675 -20.803 28.205 1.00 29.67 354 LEU B C 1
ATOM 5856 O O . LEU B 1 366 ? -21.852 -21.647 27.853 1.00 29.94 354 LEU B O 1
ATOM 5861 N N . SER B 1 367 ? -22.336 -19.827 29.025 1.00 29.74 355 SER B N 1
ATOM 5862 C CA . SER B 1 367 ? -21.025 -19.800 29.660 1.00 29.90 355 SER B CA 1
ATOM 5863 C C . SER B 1 367 ? -21.169 -20.332 31.047 1.00 29.40 355 SER B C 1
ATOM 5864 O O . SER B 1 367 ? -22.148 -20.013 31.748 1.00 29.13 355 SER B O 1
ATOM 5867 N N . PHE B 1 368 ? -20.211 -21.140 31.462 1.00 29.30 356 PHE B N 1
ATOM 5868 C CA . PHE B 1 368 ? -20.240 -21.616 32.832 1.00 30.29 356 PHE B CA 1
ATOM 5869 C C . PHE B 1 368 ? -19.078 -21.043 33.679 1.00 30.67 356 PHE B C 1
ATOM 5870 O O . PHE B 1 368 ? -18.415 -21.750 34.464 1.00 30.26 356 PHE B O 1
ATOM 5878 N N . ALA B 1 369 ? -18.853 -19.743 33.490 1.00 31.18 357 ALA B N 1
ATOM 5879 C CA . ALA B 1 369 ? -17.948 -18.981 34.351 1.00 31.24 357 ALA B CA 1
ATOM 5880 C C . ALA B 1 369 ? -18.787 -18.377 35.472 1.00 31.31 357 ALA B C 1
ATOM 5881 O O . ALA B 1 369 ? -18.786 -17.173 35.700 1.00 32.00 357 ALA B O 1
ATOM 5883 N N . THR B 1 370 ? -19.546 -19.236 36.143 1.00 32.01 358 THR B N 1
ATOM 5884 C CA . THR B 1 370 ? -20.225 -18.899 37.386 1.00 33.11 358 THR B CA 1
ATOM 5885 C C . THR B 1 370 ? -20.349 -20.129 38.279 1.00 31.89 358 THR B C 1
ATOM 5886 O O . THR B 1 370 ? -20.082 -21.255 37.866 1.00 31.12 358 THR B O 1
ATOM 5890 N N . SER B 1 371 ? -20.730 -19.890 39.525 1.00 31.06 359 SER B N 1
ATOM 5891 C CA . SER B 1 371 ? -20.783 -20.947 40.512 1.00 31.02 359 SER B CA 1
ATOM 5892 C C . SER B 1 371 ? -21.809 -22.035 40.151 1.00 30.93 359 SER B C 1
ATOM 5893 O O . SER B 1 371 ? -22.802 -21.773 39.462 1.00 29.31 359 SER B O 1
ATOM 5896 N N . ILE B 1 372 ? -21.549 -23.255 40.628 1.00 31.10 360 ILE B N 1
ATOM 5897 C CA . ILE B 1 372 ? -22.492 -24.349 40.476 1.00 30.87 360 ILE B CA 1
ATOM 5898 C C . ILE B 1 372 ? -23.840 -23.951 41.032 1.00 30.89 360 ILE B C 1
ATOM 5899 O O . ILE B 1 372 ? -24.871 -24.314 40.460 1.00 29.66 360 ILE B O 1
ATOM 5904 N N . GLU B 1 373 ? -23.823 -23.144 42.091 1.00 31.17 361 GLU B N 1
ATOM 5905 C CA . GLU B 1 373 ? -25.046 -22.661 42.729 1.00 31.85 361 GLU B CA 1
ATOM 5906 C C . GLU B 1 373 ? -25.924 -21.869 41.750 1.00 30.93 361 GLU B C 1
ATOM 5907 O O . GLU B 1 373 ? -27.121 -22.102 41.627 1.00 29.75 361 GLU B O 1
ATOM 5913 N N . ARG B 1 374 ? -25.306 -20.916 41.085 1.00 31.03 362 ARG B N 1
ATOM 5914 C CA . ARG B 1 374 ? -26.007 -20.054 40.148 1.00 31.71 362 ARG B CA 1
ATOM 5915 C C . ARG B 1 374 ? -26.385 -20.807 38.881 1.00 30.55 362 ARG B C 1
ATOM 5916 O O . ARG B 1 374 ? -27.457 -20.582 38.339 1.00 28.99 362 ARG B O 1
ATOM 5924 N N . LEU B 1 375 ? -25.482 -21.675 38.419 1.00 29.65 363 LEU B N 1
ATOM 5925 C CA . LEU B 1 375 ? -25.752 -22.558 37.299 1.00 29.27 363 LEU B CA 1
ATOM 5926 C C . LEU B 1 375 ? -26.963 -23.450 37.576 1.00 29.77 363 LEU B C 1
ATOM 5927 O O . LEU B 1 375 ? -27.754 -23.712 36.684 1.00 28.93 363 LEU B O 1
ATOM 5932 N N . THR B 1 376 ? -27.089 -23.914 38.816 1.00 30.21 364 THR B N 1
ATOM 5933 C CA . THR B 1 376 ? -28.180 -24.785 39.198 1.00 30.71 364 THR B CA 1
ATOM 5934 C C . THR B 1 376 ? -29.490 -24.046 39.098 1.00 30.80 364 THR B C 1
ATOM 5935 O O . THR B 1 376 ? -30.474 -24.598 38.607 1.00 31.10 364 THR B O 1
ATOM 5939 N N . GLU B 1 377 ? -29.512 -22.824 39.608 1.00 31.20 365 GLU B N 1
ATOM 5940 C CA . GLU B 1 377 ? -30.709 -22.006 39.557 1.00 32.77 365 GLU B CA 1
ATOM 5941 C C . GLU B 1 377 ? -31.040 -21.662 38.106 1.00 32.38 365 GLU B C 1
ATOM 5942 O O . GLU B 1 377 ? -32.199 -21.697 37.740 1.00 31.78 365 GLU B O 1
ATOM 5948 N N . ALA B 1 378 ? -30.032 -21.334 37.292 1.00 31.29 366 ALA B N 1
ATOM 5949 C CA . ALA B 1 378 ? -30.283 -20.970 35.894 1.00 31.66 366 ALA B CA 1
ATOM 5950 C C . ALA B 1 378 ? -30.825 -22.162 35.130 1.00 31.80 366 ALA B C 1
ATOM 5951 O O . ALA B 1 378 ? -31.772 -22.020 34.372 1.00 31.70 366 ALA B O 1
ATOM 5953 N N . LEU B 1 379 ? -30.238 -23.336 35.361 1.00 31.90 367 LEU B N 1
ATOM 5954 C CA . LEU B 1 379 ? -30.620 -24.559 34.654 1.00 32.08 367 LEU B CA 1
ATOM 5955 C C . LEU B 1 379 ? -32.012 -25.021 35.040 1.00 32.22 367 LEU B C 1
ATOM 5956 O O . LEU B 1 379 ? -32.722 -25.614 34.203 1.00 32.38 367 LEU B O 1
ATOM 5961 N N . ASP B 1 380 ? -32.385 -24.724 36.288 1.00 32.42 368 ASP B N 1
ATOM 5962 C CA . ASP B 1 380 ? -33.759 -24.841 36.792 1.00 33.10 368 ASP B CA 1
ATOM 5963 C C . ASP B 1 380 ? -34.705 -23.994 35.967 1.00 33.50 368 ASP B C 1
ATOM 5964 O O . ASP B 1 380 ? -35.746 -24.472 35.516 1.00 33.23 368 ASP B O 1
ATOM 5969 N N . ARG B 1 381 ? -34.363 -22.713 35.820 1.00 33.98 369 ARG B N 1
ATOM 5970 C CA . ARG B 1 381 ? -35.238 -21.757 35.130 1.00 34.61 369 ARG B CA 1
ATOM 5971 C C . ARG B 1 381 ? -35.357 -22.104 33.660 1.00 35.18 369 ARG B C 1
ATOM 5972 O O . ARG B 1 381 ? -36.436 -22.014 33.083 1.00 34.08 369 ARG B O 1
ATOM 5980 N N . ILE B 1 382 ? -34.231 -22.507 33.072 1.00 36.35 370 ILE B N 1
ATOM 5981 C CA . ILE B 1 382 ? -34.191 -22.947 31.690 1.00 37.48 370 ILE B CA 1
ATOM 5982 C C . ILE B 1 382 ? -35.089 -24.156 31.472 1.00 38.76 370 ILE B C 1
ATOM 5983 O O . ILE B 1 382 ? -35.746 -24.222 30.457 1.00 38.49 370 ILE B O 1
ATOM 5988 N N . GLU B 1 383 ? -35.132 -25.077 32.441 1.00 40.91 371 GLU B N 1
ATOM 5989 C CA . GLU B 1 383 ? -35.910 -26.325 32.352 1.00 42.46 371 GLU B CA 1
ATOM 5990 C C . GLU B 1 383 ? -37.413 -26.025 32.408 1.00 44.35 371 GLU B C 1
ATOM 5991 O O . GLU B 1 383 ? -38.216 -26.593 31.650 1.00 43.30 371 GLU B O 1
ATOM 5997 N N . ASP B 1 384 ? -37.772 -25.109 33.301 1.00 47.02 372 ASP B N 1
ATOM 5998 C CA . ASP B 1 384 ? -39.128 -24.567 33.376 1.00 49.31 372 ASP B CA 1
ATOM 5999 C C . ASP B 1 384 ? -39.576 -23.870 32.081 1.00 50.96 372 ASP B C 1
ATOM 6000 O O . ASP B 1 384 ? -40.742 -23.978 31.658 1.00 52.04 372 ASP B O 1
ATOM 6005 N N . PHE B 1 385 ? -38.647 -23.148 31.467 1.00 52.43 373 PHE B N 1
ATOM 6006 C CA . PHE B 1 385 ? -38.911 -22.384 30.266 1.00 53.40 373 PHE B CA 1
ATOM 6007 C C . PHE B 1 385 ? -39.105 -23.350 29.085 1.00 55.46 373 PHE B C 1
ATOM 6008 O O . PHE B 1 385 ? -40.000 -23.154 28.240 1.00 55.79 373 PHE B O 1
ATOM 6016 N N . LEU B 1 386 ? -38.295 -24.407 29.050 1.00 57.04 374 LEU B N 1
ATOM 6017 C CA . LEU B 1 386 ? -38.399 -25.399 28.005 1.00 58.68 374 LEU B CA 1
ATOM 6018 C C . LEU B 1 386 ? -39.721 -26.190 28.077 1.00 60.50 374 LEU B C 1
ATOM 6019 O O . LEU B 1 386 ? -40.168 -26.724 27.055 1.00 60.73 374 LEU B O 1
ATOM 6024 N N . ASN B 1 387 ? -40.331 -26.272 29.263 1.00 62.02 375 ASN B N 1
ATOM 6025 C CA . ASN B 1 387 ? -41.600 -26.980 29.451 1.00 63.21 375 ASN B CA 1
ATOM 6026 C C . ASN B 1 387 ? -42.721 -25.982 29.750 1.00 64.33 375 ASN B C 1
ATOM 6027 O O . ASN B 1 387 ? -43.621 -26.293 30.522 1.00 65.19 375 ASN B O 1
ATOM 6032 N N . SER B 1 388 ? -42.649 -24.797 29.133 1.00 65.32 376 SER B N 1
ATOM 6033 C CA . SER B 1 388 ? -43.604 -23.681 29.307 1.00 65.83 376 SER B CA 1
ATOM 6034 C C . SER B 1 388 ? -44.331 -23.660 30.661 1.00 66.21 376 SER B C 1
ATOM 6035 O O . SER B 1 388 ? -43.710 -23.453 31.710 1.00 66.67 376 SER B O 1
#

Foldseek 3Di:
DDPLVVVQDDFLCPVVVVLLVVCVVVVHDFLEQADPFFPDDQDPLLVVLLVVVCVVPDWDADQLQAHLLLLVLVQVVVCVVLVHNAHSLLKGKFQALLLLLLLLLLLFADAAAEEEEEPLADQVNQSSNSVSRYDYDYFYADQVVVSAGDPVVVLVPDDLSHAEYEEEPCDPPAQAAHAPVSLLSVQVSCVVRPHAYEYACAFVQQFLDPGHDDNSNRDHAFARYKYKYFCCHQRVCNVLRIIMIGGPSVSSVSSSVVSCVPVGHGGNSSSSSSSSVSVDDSVVVSVQLNVLLVLLCVLCVVLPWDGDRRRTDFKTKTFDPDFQSVVQVCLCVPLSYHWAASVSSVDTRIIIGGSSDHPVSSVSSSVSVSVVVVD/DDDDDDDDDDDPLVVVQDDDLPPVLVVLLVVCVVVPHDFLEQADPFFPDDQPVLLVVQLVVVCVVPDWDADQLQAHLLLLVLVQVLVCVVLVANADSLQKGKFQALLLLLLLLLLLFADAAAEEEEEPLADQCNQSSNSVSRYYYDYHYADQVNLSEDDLVVVLVPDDPSHAEYEEEPCDPPAQAAYAPVSLLSVQVCCVVSPHAYEYADAFVQLFLDPRHDGNSNNDHAFARYKYKYFCCHLRVCVVLRIIMIGGPSVSSVSSSVVSCVPVGHGGPSSSSSRSVVSVDDSVVVSVQLNVLLVLLVVLCVVLVWDGNRRRTDFKHKTFAPDWQSVVQVCCCVPVSYHWAASVSSVDTRIIIGGSSDHPVSSVSSSVSVSVVVVD

CATH classification: 3.90.1150.10 (+1 more: 3.40.640.10)

InterPro domains:
  IPR004838 Aminotransferases, class-I, pyridoxal-phosphate-binding site [PS00105] (231-244)
  IPR004839 Aminotransferase, class I/classII, large domain [PF00155] (30-370)
  IPR015421 Pyridoxal phosphate-dependent transferase, major domain [G3DSA:3.40.640.10] (61-281)
  IPR015422 Pyridoxal phosphate-dependent transferase, small domain [G3DSA:3.90.1150.10] (27-370)
  IPR015424 Pyridoxal phosphate-dependent transferase [SSF53383] (2-375)
  IPR050596 Aspartate/prephenate aminotransferase-like [PTHR46383] (2-375)

Solvent-accessible surface area: 29308 Å² total; per-residue (Å²): 52,0,150,28,8,98,107,12,70,162,64,104,45,62,138,14,74,63,66,5,76,46,3,92,180,146,69,72,77,11,3,64,0,32,34,26,37,0,61,37,66,2,30,93,68,0,1,107,37,0,15,113,22,0,110,138,3,78,0,37,79,29,46,38,74,1,14,108,84,0,4,76,16,1,3,124,105,4,6,108,111,26,122,40,148,16,36,25,62,19,0,0,1,0,3,0,13,27,2,0,1,4,0,0,0,0,0,0,0,14,103,40,8,33,0,0,1,10,2,5,6,52,69,3,5,22,6,0,0,28,0,0,34,7,68,39,42,60,6,77,3,83,39,107,137,37,3,37,11,43,50,148,85,0,63,67,58,15,70,83,67,4,30,0,0,4,2,9,4,0,8,7,0,1,0,0,0,5,94,98,122,16,2,64,3,0,36,168,16,1,110,138,98,82,3,10,0,0,1,6,2,10,5,9,34,0,36,17,56,159,40,35,15,0,1,3,61,23,10,133,40,12,77,40,7,0,0,0,4,6,6,9,17,10,21,0,1,0,0,1,5,2,0,13,0,0,0,13,93,109,0,1,74,3,0,13,81,0,0,18,31,4,0,15,0,2,4,5,0,0,0,47,0,0,47,29,0,27,131,27,110,29,64,173,11,25,82,28,0,76,95,16,20,72,52,0,11,76,39,0,144,174,30,58,19,137,28,26,90,2,22,0,0,0,0,0,2,1,85,19,233,57,70,2,32,107,20,0,60,133,0,1,77,106,62,43,0,6,2,12,0,0,16,18,3,78,13,91,20,7,0,15,0,0,0,7,21,49,71,141,88,0,50,75,0,0,57,39,0,58,76,36,79,110,138,228,141,132,139,158,55,146,38,90,36,1,152,30,10,99,110,12,72,156,36,96,43,134,95,13,46,57,84,2,131,55,24,88,189,151,76,66,77,11,2,58,0,25,33,28,37,0,60,32,66,1,23,90,62,0,2,109,29,0,14,127,27,0,110,143,3,80,0,34,80,28,49,45,82,1,16,105,97,0,3,77,18,1,3,134,62,3,5,113,114,29,189,38,149,15,36,25,68,20,1,0,1,0,3,1,14,27,3,0,2,3,0,0,0,0,0,0,0,22,92,31,22,14,0,0,1,10,2,3,7,56,72,2,4,25,2,0,0,32,1,0,32,6,56,40,43,59,4,77,5,96,41,104,143,82,3,41,10,38,40,135,82,0,68,66,65,15,80,88,108,8,44,0,0,5,3,9,3,0,7,8,0,2,0,5,4,5,139,109,109,14,1,58,3,0,26,156,10,0,150,144,98,122,4,29,0,0,0,5,2,10,5,6,33,0,35,12,51,138,95,35,10,0,1,3,60,23,10,176,42,12,102,61,5,0,0,0,4,6,7,9,19,11,19,0,1,0,0,1,8,2,0,12,0,0,0,20,98,143,0,2,71,3,0,15,82,0,0,24,31,3,0,13,0,2,4,6,0,0,0,61,0,0,46,60,0,42,128,28,114,26,65,174,11,25,98,25,0,78,89,16,13,73,53,0,13,125,20,0,151,150,32,62,16,142,33,19,95,1,56,0,0,0,0,0,2,1,89,10,96,66,70,2,39,108,19,1,58,116,0,2,104,100,57,47,0,5,4,11,0,0,11,13,4,74,14,89,10,8,0,16,0,0,0,5,27,46,61,138,85,0,47,70,0,0,64,36,0,52,82,34,68,114,139

Radius of gyration: 26.88 Å; Cα contacts (8 Å, |Δi|>4): 1615; chains: 2; bounding box: 80×70×51 Å

B-factor: mean 35.52, std 8.26, range [14.52, 74.12]